Protein AF-A0A937SX33-F1 (afdb_monomer)

Foldseek 3Di:
DDDDDDDDDDDDDDDDDDDDDDDPPPPFAFCFDQLEGQEAEEWEPVGDPLQVVLSVVLQVQLCVQAVYRHHYYYQVPDDPRGAYEYFEDLVTHVQNVQCVVVVVDDQPPFDVLKWWWAWDQRPNHTYTYTYGPDSLVSSQSSLVVSVVSQWDQFQQDIQRFDHDNTGTDDHGGDIFHFLFQAEAAEDECLLVQADALVNLLSNLVSCSSLSGAEYEYEDAALALQFWFDDPNDTFHRQADLCSLSRHQDQFFVANQFLPLFPFLSVLDPDGGRGYPLSNPNNDSVSSNVSSLVRVLSSLVSSVSSNHAYEYEYHAPQAHGPVQADPPQPQQDQDSNGRHHQLLDPSSLRRLLRRQLRNCVSCVSHQAYEYEHDPDQGDCPDPSLVVLCVVCVVLLVLQDDPVVCLVLFDPPPPDPSSSSSVSSRLSSVLVSQVSNCVVVVPHQYEYEYEQCLSCVSSNLVRHDQSHAYEYEHFLNGNFANLVSLLVDPSHAYEYEYELDALFPLLALQDCQQSCVRNLVLLSCSVRVHNYYHYHDSFRPSSRLSSSQSSVSSRPSPDGDLVSLLVPCCSQFNPQLSVLLSVLSVLVNVLSNVCGHVNRVLQGRLRGQAASLPACCPPPVVVPDDDDDDPVVLVVLLVVLQVLLVVLLVSLVSLVVSLVSLVVSLVVTRPSNNVVSVVVSLSSNLSSLSSNLSSLSSQLRNLQSVLVSVVVVVNNLSSLVSLVSSLLSLLVSLVSLSVSLNSLSVVCVRSRSVSSSSSSSSRRNVSSVVVNVVSVVVNDDDDLQKKAFQAAPPQDQPPLDDDDDDDAPDGDMDGPDDDDDPDPDDDDDGDADDLFPDDQPPQRFHFDDDPDAQRPDWHWPFQPPWLAPFLKKKKKKKWFAQFQQFKWWAKWDDAPDDFWTKTWIADGPFQAIWIDLTRVPPGPDPPPDDGDHRCHNRGIWMWMWIGLNAWIFIDILLDGDPPDIDGDGPHDHDGGRTIMTGQDYPDRVGRHGTGGGMGTITMDTNDGQDSLLSLQVSLCCNAPNDNPPCSVVQVVQLSHDFQRWDDDPNFIKHKHADAPDAASDWDDHPVRQFTWTQRHRRRTTMGTDDD

Radius of gyration: 39.72 Å; Cα contacts (8 Å, |Δi|>4): 2252; chains: 1; bounding box: 114×81×98 Å

Nearest PDB structures (foldseek):
  1ms1-assembly2_B  TM=5.429E-01  e=9.911E-05  Trypanosoma cruzi
  1s0j-assembly1_A  TM=5.450E-01  e=1.040E-04  Trypanosoma cruzi
  8e0m-assembly1_A  TM=4.796E-01  e=1.372E+00  synthetic construct
  8qah-assembly2_B  TM=1.919E-01  e=8.896E-01  synthetic construct
  7wkk-assembly1_a  TM=2.424E-01  e=4.155E+00  Xenopus laevis

Sequence (1089 aa):
MLNSRTMFVTVIVVAGAGMPVGESLAQEEWLANGGKADAAIVVGQNTHVLDRWVAGELKRYVKQLSGAELPVVECDRLPAGKTLIALGSPKTNPLVAAAQEQGLVDFDGLKPEGLILKSVKLQGRTAVILGGNDEAGTMYSAYELLERLGIVFQLTNDIIPQKKPDLAVPALDVRMEPQLKYRGMHCCHGLRWHMGLEDFRKHIDQLAKLKLNCLQFYAGMGSPWVEVSYGGKRGDIIYSKESGYVAWDFALSTSGTAKDVRVGRECFPNEYIGPPEFADAQTPEQAFDTARKFLREIIRYAHQRKVQVWLMQGEVPYGPPNLAPAGAKSLHNMYCGVGIAPGDPALLGIWEAAFTSAIDTYPEADAYGVWTSELFLDMGDPKTQELLRQNEAVRQKIPALAEINKRGYYRPSEPKHLTSDLAQVCVTAKLIESVKKRHPKANLGVAVLFRSYLFPALDSLLPKDVWLMSMENWHNTGSVMSFYGDVEDRELIVMPRIDDDGCELHMQMNAMMYDRDEIIPGSAKYGVAGIVGQLNKERGLENNVRYMAEGAWNPQINCRTFYEGLLGRIFGLDARDTLLKAYLMLEENDRELGWHGRSGVFIGYNRFSPVRLPLRTSAARDARSEVQREVLEKEISAAVERQQRWTDMAARYRQALDLLREARPKVLPGAQAELDYVIFKTESFAGYLEVLAAGYEAIATLDRALLLKSSGDEAKTLKQFEAAQAAIYRADRLAQDVARQMIPYADIPTEKYLLFRFNQNVISSIEALARTLRNATAPPALIAHWTFDSANGSTVPFTGDVDGSIVAFDGTLTGTAKIDTGGGALIGAGAYLGAEAPDNDSGITLTGDTVGSDGRARLGDQLDLAGVSSMTFSTWVKSPRASEYGTLLHGYGAAGYRGYGVQTWPSTGQPRYHPGWSESPFYDNGVPGPPNVMDGDWHHLVVTADGTELRFYVDGKTEADWKKTQPAISQGSYTGDRFIGHHVDTEYDTQIVGYLDDMGIWRNKALSATDVALLHGLGRVQGSDLSWLDEGTVLWAGSVGAEATIDGVQWETTSGLNGSLGDWGGS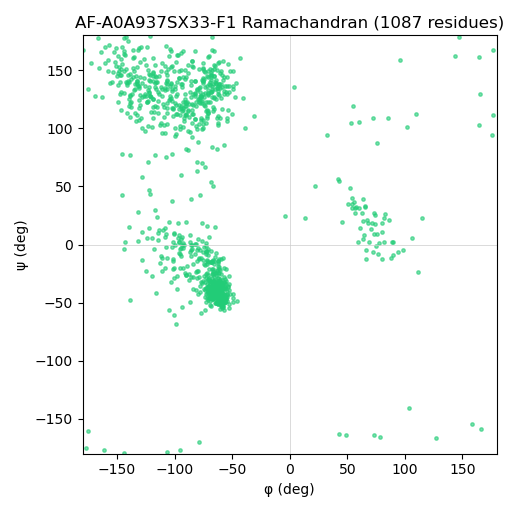KNGRDGYIVLDASGGGIRMMAN

Mean predicted aligned error: 15.13 Å

pLDDT: mean 81.3, std 19.1, range [22.44, 98.75]

Secondary structure (DSSP, 8-state):
--------------------------PPPEEEETTEE-EEEEE-TT--HHHHHHHHHHHHHHHHHHS--PPEEETTSPPTTPEEEEES-TTT-HHHHHHHHTTS---TTPPTT-EEEEEEEETTEEEEEEEESSHHHHHHHHHHHHHHTT-EE-SS-EEPPPP-S-EEPP--EEEE--S-SEEEEEEETTTSTT--HHHHHHHHHHHHHTT--EEEEEE-TTSTTS--EETTEEPPP-B-GGGTS-SB-TTT----BGGG-SSSGGG--SSB-S-GGGTT--SHHHHHHHHHHHHHHHHHHHHTTT-EEEEEEEEETEE-TTTSPTT---SS-BTTBEE--TT-HHHHHHHHHHHHHHHHH-TT-SEEEEEEPSSPPP---HHHHHHHHHTHHHHTTSPPHHHHHHTT-----SHHHHHHHHHHHHHHHHHHHHHHHH-TTS-EEEEEES-GGGHHHHHHHS-TTSEEEEEE-TT-SS--GGGGGG--SS-EEEEEBSS-SS-TTS----HHHHHHTTHHHHHHHTT--EEEEEES-STT-HHHHHHHHHHTT-TT--HHHHHHHHHHHHH-HHHHHHHHHHHHHHHHHHHHHHHHHHTTT--SSS---SS---S-TTTTTS-SS---HHHHHHHHHHHHHHHHHHHHHHHHHHHHHHHHHHHGGGS-GGGHHHHHHHHHHHHHHHHHHHHHHHHHHHHHHHHHHHHHHHTT-HHHHHHHHHHHHHHHHHHHHHHHHHHHHHGGGTTSHHHHHHHHHHIIIIIHHHHHHHHHHHHHS----EEEEE----SS---------SS--------B--SS-----SS-----------TT-TT---SEEE--SSTT----EEEES----TT-S-EEEEEEEE-S-TTSPPEEEEEE-SSSSEEEEEEE-TTT--EEEEEETTS--TTTTSS--SPPS-SSS-EEEEEEE-SSEEEEEETTEEPTT--EE--SS-SS---S-EEESS-S-TTS--B--EEEEEEEEEES-PPPHHHHHHHHHHHHHH---STTHHHHHHHHHS-TT-EEEETTEEEEEES--SS-TT-EE--TTTT--EEE-STTS-EEEEPP-

Solvent-accessible surface area (backbone atoms only — not comparable to full-atom values): 57558 Å² total; per-residue (Å²): 142,83,86,86,82,81,86,78,89,76,90,78,91,82,85,88,87,90,85,92,76,94,68,83,74,77,75,85,56,32,44,16,51,85,26,35,51,33,25,31,39,29,35,20,77,91,56,54,74,56,61,58,49,46,52,49,50,53,30,53,51,45,24,61,38,21,59,12,66,42,51,78,36,43,66,90,60,71,70,84,96,43,30,37,35,38,41,36,26,57,91,51,10,68,70,45,28,54,33,38,77,71,67,76,45,84,70,78,89,50,46,82,55,6,26,31,35,36,52,44,70,56,94,87,38,52,30,36,40,23,15,19,66,39,74,59,2,21,49,41,20,52,43,52,50,43,41,74,75,47,37,43,80,38,58,81,52,70,44,53,54,70,66,38,33,61,33,67,61,67,94,39,85,44,77,50,52,61,73,33,83,38,31,31,40,31,35,46,40,44,64,39,32,52,61,33,73,68,53,52,52,52,41,44,55,24,35,33,62,53,68,27,36,32,41,32,45,35,44,44,31,26,33,38,76,48,74,33,61,48,96,94,39,73,46,48,69,60,25,31,64,61,32,23,30,43,24,48,31,74,63,23,77,58,72,30,42,44,85,56,32,78,68,58,45,84,72,44,89,51,54,69,58,39,18,74,84,31,73,80,26,84,46,72,68,49,24,33,56,43,35,47,56,52,52,52,50,49,47,59,54,26,52,71,55,56,24,41,35,30,44,33,48,32,37,48,52,36,30,25,66,83,62,54,62,94,82,56,55,70,64,54,73,44,68,22,28,29,30,40,57,72,37,40,69,65,48,53,53,45,50,44,32,34,53,51,37,43,46,72,74,44,70,84,50,66,29,41,32,36,28,41,49,80,68,75,60,85,65,86,48,70,51,34,46,50,53,44,64,77,41,52,78,48,53,75,43,40,70,56,65,69,56,46,41,74,45,9,36,65,56,72,84,49,78,66,42,58,52,30,50,50,40,45,52,53,44,52,35,53,40,53,56,56,48,36,73,77,39,75,83,61,46,40,33,45,32,31,60,52,40,50,61,44,45,44,34,46,58,75,66,42,65,59,81,41,33,40,34,23,36,50,63,80,69,36,82,40,41,52,45,67,42,52,59,68,55,79,86,50,50,33,30,45,20,46,61,49,52,64,88,18,34,65,73,39,44,61,50,46,46,64,55,40,53,61,34,30,54,46,47,31,30,64,73,43,63,36,33,22,42,36,26,35,43,63,70,60,74,57,32,38,68,38,52,46,51,52,44,51,26,36,59,35,54,80,67,42,44,67,65,47,45,59,51,49,38,29,60,59,30,26,69,81,16,22,68,48,39,45,55,20,52,52,51,46,32,54,54,37,64,70,34,47,62,78,48,25,68,56,56,38,40,66,64,44,71,36,62,61,64,72,68,67,87,33,88,58,58,59,82,45,65,102,68,79,85,58,62,71,60,51,53,51,50,32,51,54,23,49,52,49,18,51,54,25,46,56,49,22,52,53,37,50,55,29,40,52,32,46,60,67,22,53,88,45,36,37,82,49,29,45,70,60,51,52,50,54,45,48,37,40,50,40,36,24,38,47,28,45,21,50,18,24,37,25,46,17,48,29,26,40,52,48,15,56,53,31,52,77,70,70,42,61,68,63,17,49,55,21,43,54,50,15,51,54,24,42,48,50,18,44,52,38,43,52,50,34,44,57,67,43,49,90,46,33,85,42,69,56,48,34,51,46,46,45,35,40,25,58,21,49,50,49,47,46,54,52,48,53,55,50,47,56,69,71,71,64,73,66,53,62,45,37,39,37,51,59,36,52,86,61,82,64,75,63,79,69,70,83,68,102,72,83,82,77,68,82,76,86,56,59,54,60,58,100,64,79,84,86,75,90,77,84,88,88,88,82,35,81,66,78,54,63,80,81,63,100,74,72,85,75,32,47,49,38,74,77,97,60,80,70,64,92,63,68,43,72,68,44,56,84,82,66,65,57,87,42,51,16,25,24,42,35,30,33,32,26,16,69,56,20,68,44,27,30,20,55,36,25,29,51,32,101,77,78,46,44,28,42,34,36,34,30,36,53,74,57,15,24,68,42,64,30,29,20,70,82,49,75,70,76,68,89,76,86,65,94,71,65,68,60,47,21,81,52,50,84,32,40,43,35,41,26,14,63,44,55,41,38,40,62,26,55,59,24,28,61,66,87,90,65,69,43,80,46,64,44,40,45,89,55,89,74,86,34,50,29,24,43,39,19,58,86,58,63,92,54,74,25,54,33,54,35,33,38,30,48,32,37,36,29,49,66,37,44,68,47,71,43,54,40,8,48,51,40,31,41,37,64,31,64,42,52,76,71,80,57,53,67,61,52,52,55,29,62,65,40,57,75,69,28,70,43,74,57,93,92,40,53,32,28,20,41,70,73,50,91,60,47,51,22,35,60,47,66,14,61,86,74,39,53,21,35,30,22,48,31,83,78,9,29,27,39,30,39,54,74,132

Structure (mmCIF, N/CA/C/O backbone):
data_AF-A0A937SX33-F1
#
_entry.id   AF-A0A937SX33-F1
#
loop_
_atom_site.group_PDB
_atom_site.id
_atom_site.type_symbol
_atom_site.label_atom_id
_atom_site.label_alt_id
_atom_site.label_comp_id
_atom_site.label_asym_id
_atom_site.label_entity_id
_atom_site.label_seq_id
_atom_site.pdbx_PDB_ins_code
_atom_site.Cartn_x
_atom_site.Cartn_y
_atom_site.Cartn_z
_atom_site.occupancy
_atom_site.B_iso_or_equiv
_atom_site.auth_seq_id
_atom_site.auth_comp_id
_atom_site.auth_asym_id
_atom_site.auth_atom_id
_atom_site.pdbx_PDB_model_num
ATOM 1 N N . MET A 1 1 ? -35.544 25.480 2.709 1.00 36.03 1 MET A N 1
ATOM 2 C CA . MET A 1 1 ? -35.557 26.485 3.794 1.00 36.03 1 MET A CA 1
ATOM 3 C C . MET A 1 1 ? -36.274 25.892 4.996 1.00 36.03 1 MET A C 1
ATOM 5 O O . MET A 1 1 ? -37.482 25.742 4.913 1.00 36.03 1 MET A O 1
ATOM 9 N N . LEU A 1 2 ? -35.534 25.513 6.045 1.00 23.81 2 LEU A N 1
ATOM 10 C CA . LEU A 1 2 ? -35.938 25.499 7.463 1.00 23.81 2 LEU A CA 1
ATOM 11 C C . LEU A 1 2 ? -34.799 24.876 8.294 1.00 23.81 2 LEU A C 1
ATOM 13 O O . LEU A 1 2 ? -34.654 23.666 8.381 1.00 23.81 2 LEU A O 1
ATOM 17 N N . ASN A 1 3 ? -33.964 25.782 8.808 1.00 24.58 3 ASN A N 1
ATOM 18 C CA . ASN A 1 3 ? -33.213 25.795 10.067 1.00 24.58 3 ASN A CA 1
ATOM 19 C C . ASN A 1 3 ? -32.690 24.483 10.681 1.00 24.58 3 ASN A C 1
ATOM 21 O O . ASN A 1 3 ? -33.304 23.909 11.576 1.00 24.58 3 ASN A O 1
ATOM 25 N N . SER A 1 4 ? -31.438 24.167 10.357 1.00 23.38 4 SER A N 1
ATOM 26 C CA . SER A 1 4 ? -30.496 23.447 11.218 1.00 23.38 4 SER A CA 1
ATOM 27 C C . SER A 1 4 ? -29.808 24.447 12.162 1.00 23.38 4 SER A C 1
ATOM 29 O O . SER A 1 4 ? -29.090 25.342 11.718 1.00 23.38 4 SER A O 1
ATOM 31 N N . ARG A 1 5 ? -30.036 24.327 13.476 1.00 25.84 5 ARG A N 1
ATOM 32 C CA . ARG A 1 5 ? -29.243 25.019 14.505 1.00 25.84 5 ARG A CA 1
ATOM 33 C C . ARG A 1 5 ? -28.214 24.048 15.074 1.00 25.84 5 ARG A C 1
ATOM 35 O O . ARG A 1 5 ? -28.528 23.223 15.922 1.00 25.84 5 ARG A O 1
ATOM 42 N N . THR A 1 6 ? -26.989 24.187 14.592 1.00 26.09 6 THR A N 1
ATOM 43 C CA . THR A 1 6 ? -25.767 23.613 15.157 1.00 26.09 6 THR A CA 1
ATOM 44 C C . THR A 1 6 ? -25.432 24.368 16.448 1.00 26.09 6 THR A C 1
ATOM 46 O O . THR A 1 6 ? -25.174 25.570 16.397 1.00 26.09 6 THR A O 1
ATOM 49 N N . MET A 1 7 ? -25.461 23.710 17.610 1.00 22.44 7 MET A N 1
ATOM 50 C CA . MET A 1 7 ? -24.898 24.287 18.837 1.00 22.44 7 MET A CA 1
ATOM 51 C C . MET A 1 7 ? -23.386 24.051 18.852 1.00 22.44 7 MET A C 1
ATOM 53 O O . MET A 1 7 ? -22.925 22.931 19.051 1.00 22.44 7 MET A O 1
ATOM 57 N N . PHE A 1 8 ? -22.630 25.126 18.643 1.00 25.17 8 PHE A N 1
ATOM 58 C CA . PHE A 1 8 ? -21.212 25.223 18.974 1.00 25.17 8 PHE A CA 1
ATOM 59 C C . PHE A 1 8 ? -21.075 25.620 20.449 1.00 25.17 8 PHE A C 1
ATOM 61 O O . PHE A 1 8 ? -21.690 26.593 20.887 1.00 25.17 8 PHE A O 1
ATOM 68 N N . VAL A 1 9 ? -20.267 24.884 21.212 1.00 24.11 9 VAL A N 1
ATOM 69 C CA . VAL A 1 9 ? -19.878 25.268 22.574 1.00 24.11 9 VAL A CA 1
ATOM 70 C C . VAL A 1 9 ? -18.679 26.210 22.474 1.00 24.11 9 VAL A C 1
ATOM 72 O O . VAL A 1 9 ? -17.563 25.782 22.195 1.00 24.11 9 VAL A O 1
ATOM 75 N N . THR A 1 10 ? -18.921 27.502 22.687 1.00 24.11 10 THR A N 1
ATOM 76 C CA . THR A 1 10 ? -17.883 28.520 22.887 1.00 24.11 10 THR A CA 1
ATOM 77 C C . THR A 1 10 ? -17.576 28.609 24.379 1.00 24.11 10 THR A C 1
ATOM 79 O O . THR A 1 10 ? -18.454 28.954 25.168 1.00 24.11 10 THR A O 1
ATOM 82 N N . VAL A 1 11 ? -16.333 28.335 24.778 1.00 26.22 11 VAL A N 1
ATOM 83 C CA . VAL A 1 11 ? -15.839 28.656 26.126 1.00 26.22 11 VAL A CA 1
ATOM 84 C C . VAL A 1 11 ? -15.578 30.162 26.176 1.00 26.22 11 VAL A C 1
ATOM 86 O O . VAL A 1 11 ? -14.636 30.656 25.561 1.00 26.22 11 VAL A O 1
ATOM 89 N N . ILE A 1 12 ? -16.437 30.905 26.874 1.00 25.73 12 ILE A N 1
ATOM 90 C CA . ILE A 1 12 ? -16.241 32.327 27.168 1.00 25.73 12 ILE A CA 1
ATOM 91 C C . ILE A 1 12 ? -15.628 32.445 28.568 1.00 25.73 12 ILE A C 1
ATOM 93 O O . ILE A 1 12 ? -16.242 32.049 29.555 1.00 25.73 12 ILE A O 1
ATOM 97 N N . VAL A 1 13 ? -14.433 33.033 28.652 1.00 28.47 13 VAL A N 1
ATOM 98 C CA . VAL A 1 13 ? -13.837 33.521 29.903 1.00 28.47 13 VAL A CA 1
ATOM 99 C C . VAL A 1 13 ? -14.312 34.961 30.114 1.00 28.47 13 VAL A C 1
ATOM 101 O O . VAL A 1 13 ? -13.983 35.836 29.317 1.00 28.47 13 VAL A O 1
ATOM 104 N N . VAL A 1 14 ? -15.074 35.226 31.180 1.00 28.17 14 VAL A N 1
ATOM 105 C CA . VAL A 1 14 ? -15.398 36.590 31.640 1.00 28.17 14 VAL A CA 1
ATOM 106 C C . VAL A 1 14 ? -14.886 36.767 33.064 1.00 28.17 14 VAL A C 1
ATOM 108 O O . VAL A 1 14 ? -15.203 35.986 33.958 1.00 28.17 14 VAL A O 1
ATOM 111 N N . ALA A 1 15 ? -14.098 37.821 33.264 1.00 28.59 15 ALA A N 1
ATOM 112 C CA . ALA A 1 15 ? -13.606 38.261 34.559 1.00 28.59 15 ALA A CA 1
ATOM 113 C C . ALA A 1 15 ? -14.561 39.293 35.201 1.00 28.59 15 ALA A C 1
ATOM 115 O O . ALA A 1 15 ? -14.832 40.331 34.609 1.00 28.59 15 ALA A O 1
ATOM 116 N N . GLY A 1 16 ? -15.001 38.999 36.433 1.00 29.78 16 GLY A N 1
ATOM 117 C CA . GLY A 1 16 ? -15.118 39.920 37.580 1.00 29.78 16 GLY A CA 1
ATOM 118 C C . GLY A 1 16 ? -16.212 41.004 37.645 1.00 29.78 16 GLY A C 1
ATOM 119 O O . GLY A 1 16 ? -16.052 42.068 37.061 1.00 29.78 16 GLY A O 1
ATOM 120 N N . ALA A 1 17 ? -17.206 40.811 38.530 1.00 31.19 17 ALA A N 1
ATOM 121 C CA . ALA A 1 17 ? -17.607 41.730 39.624 1.00 31.19 17 ALA A CA 1
ATOM 122 C C . ALA A 1 17 ? -18.720 41.075 40.485 1.00 31.19 17 ALA A C 1
ATOM 124 O O . ALA A 1 17 ? -19.639 40.470 39.943 1.00 31.19 17 ALA A O 1
ATOM 125 N N . GLY A 1 18 ? -18.608 41.125 41.819 1.00 30.78 18 GLY A N 1
ATOM 126 C CA . GLY A 1 18 ? -19.300 40.200 42.736 1.00 30.78 18 GLY A CA 1
ATOM 127 C C . GLY A 1 18 ? -20.619 40.644 43.386 1.00 30.78 18 GLY A C 1
ATOM 128 O O . GLY A 1 18 ? -20.913 41.829 43.480 1.00 30.78 18 GLY A O 1
ATOM 129 N N . MET A 1 19 ? -21.361 39.658 43.912 1.00 30.22 19 MET A N 1
ATOM 130 C CA . MET A 1 19 ? -21.913 39.568 45.282 1.00 30.22 19 MET A CA 1
ATOM 131 C C . MET A 1 19 ? -22.552 38.170 45.506 1.00 30.22 19 MET A C 1
ATOM 133 O O . MET A 1 19 ? -22.880 37.505 44.526 1.00 30.22 19 MET A O 1
ATOM 137 N N . PRO A 1 20 ? -22.673 37.677 46.758 1.00 54.12 20 PRO A N 1
ATOM 138 C CA . PRO A 1 20 ? -22.694 36.245 47.061 1.00 54.12 20 PRO A CA 1
ATOM 139 C C . PRO A 1 20 ? -24.101 35.702 47.343 1.00 54.12 20 PRO A C 1
ATOM 141 O O . PRO A 1 20 ? -24.808 36.253 48.180 1.00 54.12 20 PRO A O 1
ATOM 144 N N . VAL A 1 21 ? -24.468 34.566 46.745 1.00 33.50 21 VAL A N 1
ATOM 145 C CA . VAL A 1 21 ? -25.523 33.672 47.253 1.00 33.50 21 VAL A CA 1
ATOM 146 C C . VAL A 1 21 ? -25.134 32.243 46.880 1.00 33.50 21 VAL A C 1
ATOM 148 O O . VAL A 1 21 ? -24.748 31.981 45.746 1.00 33.50 21 VAL A O 1
ATOM 151 N N . GLY A 1 22 ? -25.152 31.347 47.866 1.00 38.84 22 GLY A N 1
ATOM 152 C CA . GLY A 1 22 ? -24.657 29.982 47.743 1.00 38.84 22 GLY A CA 1
ATOM 153 C C . GLY A 1 22 ? -25.411 29.157 46.705 1.00 38.84 22 GLY A C 1
ATOM 154 O O . GLY A 1 22 ? -26.539 28.738 46.939 1.00 38.84 22 GLY A O 1
ATOM 155 N N . GLU A 1 23 ? -24.727 28.846 45.614 1.00 33.69 23 GLU A N 1
ATOM 156 C CA . GLU A 1 23 ? -24.905 27.594 44.893 1.00 33.69 23 GLU A CA 1
ATOM 157 C C . GLU A 1 23 ? -23.778 26.671 45.355 1.00 33.69 23 GLU A C 1
ATOM 159 O O . GLU A 1 23 ? -22.607 27.064 45.365 1.00 33.69 23 GLU A O 1
ATOM 164 N N . SER A 1 24 ? -24.102 25.451 45.792 1.00 32.94 24 SER A N 1
ATOM 165 C CA . SER A 1 24 ? -23.062 24.436 45.925 1.00 32.94 24 SER A CA 1
ATOM 166 C C . SER A 1 24 ? -22.487 24.232 44.527 1.00 32.94 24 SER A C 1
ATOM 168 O O . SER A 1 24 ? -23.185 23.701 43.662 1.00 32.94 24 SER A O 1
ATOM 170 N N . LEU A 1 25 ? -21.254 24.685 44.292 1.00 35.62 25 LEU A N 1
ATOM 171 C CA . LEU A 1 25 ? -20.494 24.318 43.103 1.00 35.62 25 LEU A CA 1
ATOM 172 C C . LEU A 1 25 ? -20.567 22.794 43.007 1.00 35.62 25 LEU A C 1
ATOM 174 O O . LEU A 1 25 ? -20.087 22.106 43.911 1.00 35.62 25 LEU A O 1
ATOM 178 N N . ALA A 1 26 ? -21.252 22.274 41.986 1.00 44.94 26 ALA A N 1
ATOM 179 C CA . ALA A 1 26 ? -21.279 20.845 41.730 1.00 44.94 26 ALA A CA 1
ATOM 180 C C . ALA A 1 26 ? -19.819 20.398 41.651 1.00 44.94 26 ALA A C 1
ATOM 182 O O . ALA A 1 26 ? -19.060 20.903 40.826 1.00 44.94 26 ALA A O 1
ATOM 183 N N . GLN A 1 27 ? -19.405 19.551 42.590 1.00 56.25 27 GLN A N 1
ATOM 184 C CA . GLN A 1 27 ? -18.034 19.077 42.665 1.00 56.25 27 GLN A CA 1
ATOM 185 C C . GLN A 1 27 ? -17.742 18.376 41.335 1.00 56.25 27 GLN A C 1
ATOM 187 O O . GLN A 1 27 ? -18.441 17.419 40.999 1.00 56.25 27 GLN A O 1
ATOM 192 N N . GLU A 1 28 ? -16.798 18.897 40.542 1.00 70.31 28 GLU A N 1
ATOM 193 C CA . GLU A 1 28 ? -16.377 18.225 39.310 1.00 70.31 28 GLU A CA 1
ATOM 194 C C . GLU A 1 28 ? -15.965 16.798 39.672 1.00 70.31 28 GLU A C 1
ATOM 196 O O . GLU A 1 28 ? -15.225 16.579 40.634 1.00 70.31 28 GLU A O 1
ATOM 201 N N . GLU A 1 29 ? -16.508 15.825 38.947 1.00 87.56 29 GLU A N 1
ATOM 202 C CA . GLU A 1 29 ? -16.209 14.414 39.151 1.00 87.56 29 GLU A CA 1
ATOM 203 C C . GLU A 1 29 ? -15.156 13.968 38.150 1.00 87.56 29 GLU A C 1
ATOM 205 O O . GLU A 1 29 ? -15.184 14.342 36.973 1.00 87.56 29 GLU A O 1
ATOM 210 N N . TRP A 1 30 ? -14.229 13.141 38.621 1.00 94.00 30 TRP A N 1
ATOM 211 C CA . TRP A 1 30 ? -13.005 12.845 37.896 1.00 94.00 30 TRP A CA 1
ATOM 212 C C . TRP A 1 30 ? -12.890 11.361 37.558 1.00 94.00 30 TRP A C 1
ATOM 214 O O . TRP A 1 30 ? -13.327 10.474 38.298 1.00 94.00 30 TRP A O 1
ATOM 224 N N . LEU A 1 31 ? -12.257 11.093 36.421 1.00 95.19 31 LEU A N 1
ATOM 225 C CA . LEU A 1 31 ? -11.614 9.818 36.126 1.00 95.19 31 LEU A CA 1
ATOM 226 C C . LEU A 1 31 ? -10.243 9.758 36.816 1.00 95.19 31 LEU A C 1
ATOM 228 O O . LEU A 1 31 ? -9.890 8.751 37.438 1.00 95.19 31 LEU A O 1
ATOM 232 N N . ALA A 1 32 ? -9.500 10.863 36.751 1.00 96.50 32 ALA A N 1
ATOM 233 C CA . ALA A 1 32 ? -8.221 11.067 37.418 1.00 96.50 32 ALA A CA 1
ATOM 234 C C . ALA A 1 32 ? -8.134 12.490 37.984 1.00 96.50 32 ALA A C 1
ATOM 236 O O . ALA A 1 32 ? -8.558 13.430 37.319 1.00 96.50 32 ALA A O 1
ATOM 237 N N . ASN A 1 33 ? -7.576 12.636 39.184 1.00 95.00 33 ASN A N 1
ATOM 238 C CA . ASN A 1 33 ? -7.405 13.920 39.866 1.00 95.00 33 ASN A CA 1
ATOM 239 C C . ASN A 1 33 ? -6.011 13.966 40.506 1.00 95.00 33 ASN A C 1
ATOM 241 O O . ASN A 1 33 ? -5.631 13.061 41.259 1.00 95.00 33 ASN A O 1
ATOM 245 N N . GLY A 1 34 ? -5.204 14.962 40.152 1.00 94.81 34 GLY A N 1
ATOM 246 C CA . GLY A 1 34 ? -3.810 15.094 40.567 1.00 94.81 34 GLY A CA 1
ATOM 247 C C . GLY A 1 34 ? -2.948 13.892 40.169 1.00 94.81 34 GLY A C 1
ATOM 248 O O . GLY A 1 34 ? -2.056 13.497 40.922 1.00 94.81 34 GLY A O 1
ATOM 249 N N . GLY A 1 35 ? -3.257 13.244 39.040 1.00 94.25 35 GLY A N 1
ATOM 250 C CA . GLY A 1 35 ? -2.588 12.028 38.571 1.00 94.25 35 GLY A CA 1
ATOM 251 C C . GLY A 1 35 ? -2.891 10.779 39.406 1.00 94.25 35 GLY A C 1
ATOM 252 O O . GLY A 1 35 ? -2.212 9.761 39.265 1.00 94.25 35 GLY A O 1
ATOM 253 N N . LYS A 1 36 ? -3.901 10.830 40.283 1.00 95.56 36 LYS A N 1
ATOM 254 C CA . LYS A 1 36 ? -4.382 9.694 41.080 1.00 95.56 36 LYS A CA 1
ATOM 255 C C . LYS A 1 36 ? -5.726 9.208 40.551 1.00 95.56 36 LYS A C 1
ATOM 257 O O . LYS A 1 36 ? -6.526 9.981 40.036 1.00 95.56 36 LYS A O 1
ATOM 262 N N . ALA A 1 37 ? -5.971 7.907 40.682 1.00 95.69 37 ALA A N 1
ATOM 263 C CA . ALA A 1 37 ? -7.200 7.287 40.201 1.00 95.69 37 ALA A CA 1
ATOM 264 C C . ALA A 1 37 ? -8.401 7.698 41.056 1.00 95.69 37 ALA A C 1
ATOM 266 O O . ALA A 1 37 ? -8.487 7.281 42.216 1.00 95.69 37 ALA A O 1
ATOM 267 N N . ASP A 1 38 ? -9.345 8.419 40.456 1.00 95.69 38 ASP A N 1
ATOM 268 C CA . ASP A 1 38 ? -10.617 8.798 41.084 1.00 95.69 38 ASP A CA 1
ATOM 269 C C . ASP A 1 38 ? -11.802 7.991 40.521 1.00 95.69 38 ASP A C 1
ATOM 271 O O . ASP A 1 38 ? -12.866 7.912 41.126 1.00 95.69 38 ASP A O 1
ATOM 275 N N . ALA A 1 39 ? -11.581 7.267 39.418 1.00 96.69 39 ALA A N 1
ATOM 276 C CA . ALA A 1 39 ? -12.474 6.235 38.901 1.00 96.69 39 ALA A CA 1
ATOM 277 C C . ALA A 1 39 ? -11.981 4.802 39.171 1.00 96.69 39 ALA A C 1
ATOM 279 O O . ALA A 1 39 ? -10.830 4.563 39.552 1.00 96.69 39 ALA A O 1
ATOM 280 N N . ALA A 1 40 ? -12.870 3.835 38.945 1.00 97.12 40 ALA A N 1
ATOM 281 C CA . ALA A 1 40 ? -12.570 2.412 38.844 1.00 97.12 40 ALA A CA 1
ATOM 282 C C . ALA A 1 40 ? -13.252 1.810 37.611 1.00 97.12 40 ALA A C 1
ATOM 284 O O . ALA A 1 40 ? -14.412 2.118 37.332 1.00 97.12 40 ALA A O 1
ATOM 285 N N . ILE A 1 41 ? -12.541 0.937 36.899 1.00 97.69 41 ILE A N 1
ATOM 286 C CA . ILE A 1 41 ? -13.093 0.183 35.773 1.00 97.69 41 ILE A CA 1
ATOM 287 C C . ILE A 1 41 ? -13.790 -1.046 36.345 1.00 97.69 41 ILE A C 1
ATOM 289 O O . ILE A 1 41 ? -13.163 -1.852 37.031 1.00 97.69 41 ILE A O 1
ATOM 293 N N . VAL A 1 42 ? -15.087 -1.170 36.088 1.00 96.06 42 VAL A N 1
ATOM 294 C CA . VAL A 1 42 ? -15.936 -2.228 36.624 1.00 96.06 42 VAL A CA 1
ATOM 295 C C . VAL A 1 42 ? -16.324 -3.185 35.513 1.00 96.06 42 VAL A C 1
ATOM 297 O O . VAL A 1 42 ? -17.020 -2.805 34.571 1.00 96.06 42 VAL A O 1
ATOM 300 N N . VAL A 1 43 ? -15.917 -4.438 35.666 1.00 95.00 43 VAL A N 1
ATOM 301 C CA . VAL A 1 43 ? -16.319 -5.549 34.802 1.00 95.00 43 VAL A CA 1
ATOM 302 C C . VAL A 1 43 ? -17.346 -6.440 35.513 1.00 95.00 43 VAL A C 1
ATOM 304 O O . VAL A 1 43 ? -17.497 -6.375 36.735 1.00 95.00 43 VAL A O 1
ATOM 307 N N . GLY A 1 44 ? -18.075 -7.267 34.764 1.00 88.50 44 GLY A N 1
ATOM 308 C CA . GLY A 1 44 ? -19.043 -8.214 35.323 1.00 88.50 44 GLY A CA 1
ATOM 309 C C . GLY A 1 44 ? -18.439 -9.363 36.145 1.00 88.50 44 GLY A C 1
ATOM 310 O O . GLY A 1 44 ? -17.220 -9.523 36.264 1.00 88.50 44 GLY A O 1
ATOM 311 N N . GLN A 1 45 ? -19.294 -10.227 36.691 1.00 77.88 45 GLN A N 1
ATOM 312 C CA . GLN A 1 45 ? -18.859 -11.481 37.323 1.00 77.88 45 GLN A CA 1
ATOM 313 C C . GLN A 1 45 ? -18.465 -12.514 36.259 1.00 77.88 45 GLN A C 1
ATOM 315 O O . GLN A 1 45 ? -19.122 -12.613 35.228 1.00 77.88 45 GLN A O 1
ATOM 320 N N . ASN A 1 46 ? -17.397 -13.291 36.498 1.00 66.19 46 ASN A N 1
ATOM 321 C CA . ASN A 1 46 ? -16.880 -14.290 35.542 1.00 66.19 46 ASN A CA 1
ATOM 322 C C . ASN A 1 46 ? -16.662 -13.730 34.121 1.00 66.19 46 ASN A C 1
ATOM 324 O O . ASN A 1 46 ? -16.858 -14.423 33.126 1.00 66.19 46 ASN A O 1
ATOM 328 N N . THR A 1 47 ? -16.256 -12.460 34.053 1.00 68.00 47 THR A N 1
ATOM 329 C CA . THR A 1 47 ? -16.089 -11.681 32.821 1.00 68.00 47 THR A CA 1
ATOM 330 C C . THR A 1 47 ? -15.274 -12.417 31.751 1.00 68.00 47 THR A C 1
ATOM 332 O O . THR A 1 47 ? -14.209 -12.971 32.053 1.00 68.00 47 THR A O 1
ATOM 335 N N . HIS A 1 48 ? -15.753 -12.345 30.503 1.00 75.50 48 HIS A N 1
ATOM 336 C CA . HIS A 1 48 ? -15.089 -12.861 29.305 1.00 75.50 48 HIS A CA 1
ATOM 337 C C . HIS A 1 48 ? -13.641 -12.348 29.180 1.00 75.50 48 HIS A C 1
ATOM 339 O O . HIS A 1 48 ? -13.304 -11.240 29.595 1.00 75.50 48 HIS A O 1
ATOM 345 N N . VAL A 1 49 ? -12.758 -13.150 28.574 1.00 85.81 49 VAL A N 1
ATOM 346 C CA . VAL A 1 49 ? -11.324 -12.815 28.438 1.00 85.81 49 VAL A CA 1
ATOM 347 C C . VAL A 1 49 ? -11.114 -11.468 27.730 1.00 85.81 49 VAL A C 1
ATOM 349 O O . VAL A 1 49 ? -10.231 -10.706 28.126 1.00 85.81 49 VAL A O 1
ATOM 352 N N . LEU A 1 50 ? -11.947 -11.151 26.732 1.00 89.06 50 LEU A N 1
ATOM 353 C CA . LEU A 1 50 ? -11.857 -9.902 25.976 1.00 89.06 50 LEU A CA 1
ATOM 354 C C . LEU A 1 50 ? -12.202 -8.671 26.828 1.00 89.06 50 LEU A C 1
ATOM 356 O O . LEU A 1 50 ? -11.430 -7.722 26.842 1.00 89.06 50 LEU A O 1
ATOM 360 N N . ASP A 1 51 ? -13.278 -8.697 27.611 1.00 89.12 51 ASP A N 1
ATOM 361 C CA . ASP A 1 51 ? -13.669 -7.572 28.476 1.00 89.12 51 ASP A CA 1
ATOM 362 C C . ASP A 1 51 ? -12.578 -7.227 29.509 1.00 89.12 51 ASP A C 1
ATOM 364 O O . ASP A 1 51 ? -12.306 -6.054 29.777 1.00 89.12 51 ASP A O 1
ATOM 368 N N . ARG A 1 52 ? -11.881 -8.236 30.059 1.00 90.94 52 ARG A N 1
ATOM 369 C CA . ARG A 1 52 ? -10.718 -7.999 30.939 1.00 90.94 52 ARG A CA 1
ATOM 370 C C . ARG A 1 52 ? -9.549 -7.363 30.188 1.00 90.94 52 ARG A C 1
ATOM 372 O O . ARG A 1 52 ? -8.863 -6.509 30.749 1.00 90.94 52 ARG A O 1
ATOM 379 N N . TRP A 1 53 ? -9.320 -7.766 28.940 1.00 93.38 53 TRP A N 1
ATOM 380 C CA . TRP A 1 53 ? -8.305 -7.156 28.083 1.00 93.38 53 TRP A CA 1
ATOM 381 C C . TRP A 1 53 ? -8.651 -5.694 27.758 1.00 93.38 53 TRP A C 1
ATOM 383 O O . TRP A 1 53 ? -7.806 -4.822 27.943 1.00 93.38 53 TRP A O 1
ATOM 393 N N . VAL A 1 54 ? -9.909 -5.401 27.408 1.00 96.12 54 VAL A N 1
ATOM 394 C CA . VAL A 1 54 ? -10.412 -4.037 27.158 1.00 96.12 54 VAL A CA 1
ATOM 395 C C . VAL A 1 54 ? -10.284 -3.156 28.406 1.00 96.12 54 VAL A C 1
ATOM 397 O O . VAL A 1 54 ? -9.833 -2.014 28.320 1.00 96.12 54 VAL A O 1
ATOM 400 N N . ALA A 1 55 ? -10.599 -3.682 29.593 1.00 96.62 55 ALA A N 1
ATOM 401 C CA . ALA A 1 55 ? -10.353 -2.978 30.852 1.00 96.62 55 ALA A CA 1
ATOM 402 C C . ALA A 1 55 ? -8.854 -2.683 31.071 1.00 96.62 55 ALA A C 1
ATOM 404 O O . ALA A 1 55 ? -8.491 -1.618 31.574 1.00 96.62 55 ALA A O 1
ATOM 405 N N . GLY A 1 56 ? -7.976 -3.604 30.662 1.00 96.94 56 GLY A N 1
ATOM 406 C CA . GLY A 1 56 ? -6.527 -3.404 30.636 1.00 96.94 56 GLY A CA 1
ATOM 407 C C . GLY A 1 56 ? -6.091 -2.285 29.686 1.00 96.94 56 GLY A C 1
ATOM 408 O O . GLY A 1 56 ? -5.261 -1.459 30.069 1.00 96.94 56 GLY A O 1
ATOM 409 N N . GLU A 1 57 ? -6.687 -2.204 28.497 1.00 96.94 57 GLU A N 1
ATOM 410 C CA . GLU A 1 57 ? -6.440 -1.130 27.527 1.00 96.94 57 GLU A CA 1
ATOM 411 C C . GLU A 1 57 ? -6.871 0.234 28.078 1.00 96.94 57 GLU A C 1
ATOM 413 O O . GLU A 1 57 ? -6.066 1.166 28.104 1.00 96.94 57 GLU A O 1
ATOM 418 N N . LEU A 1 58 ? -8.091 0.342 28.619 1.00 97.81 58 LEU A N 1
ATOM 419 C CA . LEU A 1 58 ? -8.568 1.560 29.287 1.00 97.81 58 LEU A CA 1
ATOM 420 C C . LEU A 1 58 ? -7.612 1.996 30.402 1.00 97.81 58 LEU A C 1
ATOM 422 O O . LEU A 1 58 ? -7.193 3.152 30.454 1.00 97.81 58 LEU A O 1
ATOM 426 N N . LYS A 1 59 ? -7.210 1.059 31.268 1.00 98.00 59 LYS A N 1
ATOM 427 C CA . LYS A 1 59 ? -6.237 1.309 32.337 1.00 98.00 59 LYS A CA 1
ATOM 428 C C . LYS A 1 59 ? -4.907 1.827 31.779 1.00 98.00 59 LYS A C 1
ATOM 430 O O . LYS A 1 59 ? -4.361 2.796 32.311 1.00 98.00 59 LYS A O 1
ATOM 435 N N . ARG A 1 60 ? -4.381 1.195 30.725 1.00 97.94 60 ARG A N 1
ATOM 436 C CA . ARG A 1 60 ? -3.105 1.555 30.091 1.00 97.94 60 ARG A CA 1
ATOM 437 C C . ARG A 1 60 ? -3.149 2.967 29.514 1.00 97.94 60 ARG A C 1
ATOM 439 O O . ARG A 1 60 ? -2.269 3.768 29.829 1.00 97.94 60 ARG A O 1
ATOM 446 N N . TYR A 1 61 ? -4.164 3.287 28.717 1.00 97.44 61 TYR A N 1
ATOM 447 C CA . TYR A 1 61 ? -4.273 4.602 28.088 1.00 97.44 61 TYR A CA 1
ATOM 448 C C . TYR A 1 61 ? -4.597 5.708 29.087 1.00 97.44 61 TYR A C 1
ATOM 450 O O . TYR A 1 61 ? -3.974 6.763 29.024 1.00 97.44 61 TYR A O 1
ATOM 458 N N . VAL A 1 62 ? -5.479 5.481 30.066 1.00 97.00 62 VAL A N 1
ATOM 459 C CA . VAL A 1 62 ? -5.741 6.485 31.113 1.00 97.00 62 VAL A CA 1
ATOM 460 C C . VAL A 1 62 ? -4.472 6.779 31.922 1.00 97.00 62 VAL A C 1
ATOM 462 O O . VAL A 1 62 ? -4.199 7.942 32.228 1.00 97.00 62 VAL A O 1
ATOM 465 N N . LYS A 1 63 ? -3.634 5.768 32.194 1.00 97.50 63 LYS A N 1
ATOM 466 C CA . LYS A 1 63 ? -2.323 5.965 32.832 1.00 97.50 63 LYS A CA 1
ATOM 467 C C . LYS A 1 63 ? -1.364 6.777 31.962 1.00 97.50 63 LYS A C 1
ATOM 469 O O . LYS A 1 63 ? -0.617 7.598 32.491 1.00 97.50 63 LYS A O 1
ATOM 474 N N . GLN A 1 64 ? -1.374 6.590 30.645 1.00 96.00 64 GLN A N 1
ATOM 475 C CA . GLN A 1 64 ? -0.581 7.419 29.731 1.00 96.00 64 GLN A CA 1
ATOM 476 C C . GLN A 1 64 ? -1.105 8.864 29.692 1.00 96.00 64 GLN A C 1
ATOM 478 O O . GLN A 1 64 ? -0.311 9.797 29.814 1.00 96.00 64 GLN A O 1
ATOM 483 N N . LEU A 1 65 ? -2.430 9.036 29.641 1.00 94.75 65 LEU A N 1
ATOM 484 C CA . LEU A 1 65 ? -3.106 10.332 29.597 1.00 94.75 65 LEU A CA 1
ATOM 485 C C . LEU A 1 65 ? -2.988 11.131 30.892 1.00 94.75 65 LEU A C 1
ATOM 487 O O . LEU A 1 65 ? -2.879 12.344 30.810 1.00 94.75 65 LEU A O 1
ATOM 491 N N . SER A 1 66 ? -2.993 10.500 32.070 1.00 95.81 66 SER A N 1
ATOM 492 C CA . SER A 1 66 ? -3.030 11.222 33.359 1.00 95.81 66 SER A CA 1
ATOM 493 C C . SER A 1 66 ? -1.975 10.834 34.380 1.00 95.81 66 SER A C 1
ATOM 495 O O . SER A 1 66 ? -1.766 11.540 35.360 1.00 95.81 66 SER A O 1
ATOM 497 N N . GLY A 1 67 ? -1.282 9.717 34.184 1.00 96.38 67 GLY A N 1
ATOM 498 C CA . GLY A 1 67 ? -0.456 9.099 35.222 1.00 96.38 67 GLY A CA 1
ATOM 499 C C . GLY A 1 67 ? -1.255 8.266 36.228 1.00 96.38 67 GLY A C 1
ATOM 500 O O . GLY A 1 67 ? -0.649 7.470 36.944 1.00 96.38 67 GLY A O 1
ATOM 501 N N . ALA A 1 68 ? -2.588 8.373 36.242 1.00 96.94 68 ALA A N 1
ATOM 502 C CA . ALA A 1 68 ? -3.432 7.614 37.148 1.00 96.94 68 ALA A CA 1
ATOM 503 C C . ALA A 1 68 ? -3.610 6.170 36.679 1.00 96.94 68 ALA A C 1
ATOM 505 O O . ALA A 1 68 ? -4.029 5.894 35.556 1.00 96.94 68 ALA A O 1
ATOM 506 N N . GLU A 1 69 ? -3.347 5.230 37.578 1.00 96.94 69 GLU A N 1
ATOM 507 C CA . GLU A 1 69 ? -3.600 3.819 37.333 1.00 96.94 69 GLU A CA 1
ATOM 508 C C . GLU A 1 69 ? -4.969 3.425 37.896 1.00 96.94 69 GLU A C 1
ATOM 510 O O . GLU A 1 69 ? -5.121 3.217 39.102 1.00 96.94 69 GLU A O 1
ATOM 515 N N . LEU A 1 70 ? -5.980 3.347 37.025 1.00 96.94 70 LEU A N 1
ATOM 516 C CA . LEU A 1 70 ? -7.329 2.969 37.446 1.00 96.94 70 LEU A CA 1
ATOM 517 C C . LEU A 1 70 ? -7.362 1.499 37.909 1.00 96.94 70 LEU A C 1
ATOM 519 O O . LEU A 1 70 ? -6.856 0.621 37.200 1.00 96.94 70 LEU A O 1
ATOM 523 N N . PRO A 1 71 ? -7.962 1.192 39.074 1.00 96.75 71 PRO A N 1
ATOM 524 C CA . PRO A 1 71 ? -8.191 -0.186 39.475 1.00 96.75 71 PRO A CA 1
ATOM 525 C C . PRO A 1 71 ? -9.249 -0.829 38.571 1.00 96.75 71 PRO A C 1
ATOM 527 O O . PRO A 1 71 ? -10.259 -0.202 38.247 1.00 96.75 71 PRO A O 1
ATOM 530 N N . VAL A 1 72 ? -9.021 -2.091 38.204 1.00 95.69 72 VAL A N 1
ATOM 531 C CA . VAL A 1 72 ? -10.012 -2.947 37.540 1.00 95.69 72 VAL A CA 1
ATOM 532 C C . VAL A 1 72 ? -10.631 -3.842 38.608 1.00 95.69 72 VAL A C 1
ATOM 534 O O . VAL A 1 72 ? -9.908 -4.574 39.286 1.00 95.69 72 VAL A O 1
ATOM 537 N N . VAL A 1 73 ? -11.945 -3.754 38.788 1.00 94.94 73 VAL A N 1
ATOM 538 C CA . VAL A 1 73 ? -12.698 -4.464 39.830 1.00 94.94 73 VAL A CA 1
ATOM 539 C C . VAL A 1 73 ? -13.902 -5.188 39.235 1.00 94.94 73 VAL A C 1
ATOM 541 O O . VAL A 1 73 ? -14.407 -4.815 38.178 1.00 94.94 73 VAL A O 1
ATOM 544 N N . GLU A 1 74 ? -14.374 -6.218 39.928 1.00 92.62 74 GLU A N 1
ATOM 545 C CA . GLU A 1 74 ? -15.630 -6.895 39.597 1.00 92.62 74 GLU A CA 1
ATOM 546 C C . GLU A 1 74 ? -16.815 -6.149 40.229 1.00 92.62 74 GLU A C 1
ATOM 548 O O . GLU A 1 74 ? -16.664 -5.442 41.232 1.00 92.62 74 GLU A O 1
ATOM 553 N N . CYS A 1 75 ? -17.998 -6.277 39.628 1.00 88.56 75 CYS A N 1
ATOM 554 C CA . CYS A 1 75 ? -19.187 -5.498 39.986 1.00 88.56 75 CYS A CA 1
ATOM 555 C C . CYS A 1 75 ? -19.704 -5.706 41.422 1.00 88.56 75 CYS A C 1
ATOM 557 O O . CYS A 1 75 ? -20.497 -4.899 41.896 1.00 88.56 75 CYS A O 1
ATOM 559 N N . ASP A 1 76 ? -19.255 -6.744 42.130 1.00 87.81 76 ASP A N 1
ATOM 560 C CA . ASP A 1 76 ? -19.582 -7.024 43.535 1.00 87.81 76 ASP A CA 1
ATOM 561 C C . ASP A 1 76 ? -18.541 -6.486 44.539 1.00 87.81 76 ASP A C 1
ATOM 563 O O . ASP A 1 76 ? -18.748 -6.556 45.751 1.00 87.81 76 ASP A O 1
ATOM 567 N N . ARG A 1 77 ? -17.436 -5.902 44.056 1.00 90.00 77 ARG A N 1
ATOM 568 C CA . ARG A 1 77 ? -16.336 -5.344 44.867 1.00 90.00 77 ARG A CA 1
ATOM 569 C C . ARG A 1 77 ? -16.107 -3.866 44.561 1.00 90.00 77 ARG A C 1
ATOM 571 O O . ARG A 1 77 ? -14.978 -3.418 44.353 1.00 90.00 77 ARG A O 1
ATOM 578 N N . LEU A 1 78 ? -17.193 -3.096 44.512 1.00 90.75 78 LEU A N 1
ATOM 579 C CA . LEU A 1 78 ? -17.142 -1.681 44.149 1.00 90.75 78 LEU A CA 1
ATOM 580 C C . LEU A 1 78 ? -16.367 -0.864 45.201 1.00 90.75 78 LEU A C 1
ATOM 582 O O . LEU A 1 78 ? -16.721 -0.894 46.380 1.00 90.75 78 LEU A O 1
ATOM 586 N N . PRO A 1 79 ? -15.350 -0.075 44.808 1.00 89.31 79 PRO A N 1
ATOM 587 C CA . PRO A 1 79 ? -14.636 0.789 45.744 1.00 89.31 79 PRO A CA 1
ATOM 588 C C . PRO A 1 79 ? -15.551 1.918 46.224 1.00 89.31 79 PRO A C 1
ATOM 590 O O . PRO A 1 79 ? -16.360 2.412 45.444 1.00 89.31 79 PRO A O 1
ATOM 593 N N . ALA A 1 80 ? -15.428 2.366 47.472 1.00 87.06 80 ALA A N 1
ATOM 594 C CA . ALA A 1 80 ? -16.205 3.502 47.976 1.00 87.06 80 ALA A CA 1
ATOM 595 C C . ALA A 1 80 ? -15.740 4.832 47.347 1.00 87.06 80 ALA A C 1
ATOM 597 O O . ALA A 1 80 ? -14.553 5.014 47.088 1.00 87.06 80 ALA A O 1
ATOM 598 N N . GLY A 1 81 ? -16.676 5.755 47.096 1.00 85.25 81 GLY A N 1
ATOM 599 C CA . GLY A 1 81 ? -16.389 7.153 46.732 1.00 85.25 81 GLY A CA 1
ATOM 600 C C . GLY A 1 81 ? -15.828 7.430 45.329 1.00 85.25 81 GLY A C 1
ATOM 601 O O . GLY A 1 81 ? -15.720 8.591 44.969 1.00 85.25 81 GLY A O 1
ATOM 602 N N . LYS A 1 82 ? -15.493 6.411 44.527 1.00 91.69 82 LYS A N 1
ATOM 603 C CA . LYS A 1 82 ? -14.925 6.597 43.173 1.00 91.69 82 LYS A CA 1
ATOM 604 C C . LYS A 1 82 ? -15.982 6.806 42.084 1.00 91.69 82 LYS A C 1
ATOM 606 O O . LYS A 1 82 ? -17.080 6.280 42.210 1.00 91.69 82 LYS A O 1
ATOM 611 N N . THR A 1 83 ? -15.651 7.398 40.949 1.00 95.25 83 THR A N 1
ATOM 612 C CA . THR A 1 83 ? -16.467 7.245 39.729 1.00 95.25 83 THR A CA 1
ATOM 613 C C . THR A 1 83 ? -16.429 5.789 39.239 1.00 95.25 83 THR A C 1
ATOM 615 O O . THR A 1 83 ? -15.410 5.107 39.374 1.00 95.25 83 THR A O 1
ATOM 618 N N . LEU A 1 84 ? -17.526 5.275 38.681 1.00 96.56 84 LEU A N 1
ATOM 619 C CA . LEU A 1 84 ? -17.561 3.942 38.069 1.00 96.56 84 LEU A CA 1
ATOM 620 C C . LEU A 1 84 ? -17.444 4.046 36.549 1.00 96.56 84 LEU A C 1
ATOM 622 O O . LEU A 1 84 ? -18.123 4.860 35.943 1.00 96.56 84 LEU A O 1
ATOM 626 N N . ILE A 1 85 ? -16.633 3.199 35.924 1.00 97.38 85 ILE A N 1
ATOM 627 C CA . ILE A 1 85 ? -16.662 2.969 34.475 1.00 97.38 85 ILE A CA 1
ATOM 628 C C . ILE A 1 85 ? -17.185 1.548 34.278 1.00 97.38 85 ILE A C 1
ATOM 630 O O . ILE A 1 85 ? -16.426 0.594 34.425 1.00 97.38 85 ILE A O 1
ATOM 634 N N . ALA A 1 86 ? -18.484 1.391 34.035 1.00 96.06 86 ALA A N 1
ATOM 635 C CA . ALA A 1 86 ? -19.108 0.083 33.869 1.00 96.06 86 ALA A CA 1
ATOM 636 C C . ALA A 1 86 ? -18.955 -0.386 32.418 1.00 96.06 86 ALA A C 1
ATOM 638 O O . ALA A 1 86 ? -19.539 0.205 31.511 1.00 96.06 86 ALA A O 1
ATOM 639 N N . LEU A 1 87 ? -18.163 -1.441 32.219 1.00 96.12 87 LEU A N 1
ATOM 640 C CA . LEU A 1 87 ? -17.875 -2.025 30.911 1.00 96.12 87 LEU A CA 1
ATOM 641 C C . LEU A 1 87 ? -18.771 -3.245 30.657 1.00 96.12 87 LEU A C 1
ATOM 643 O O . LEU A 1 87 ? -18.832 -4.141 31.503 1.00 96.12 87 LEU A O 1
ATOM 647 N N . GLY A 1 88 ? -19.436 -3.297 29.503 1.00 93.44 88 GLY A N 1
ATOM 648 C CA . GLY A 1 88 ? -20.223 -4.456 29.064 1.00 93.44 88 GLY A CA 1
ATOM 649 C C . GLY A 1 88 ? -21.662 -4.121 28.673 1.00 93.44 88 GLY A C 1
ATOM 650 O O . GLY A 1 88 ? -22.025 -2.964 28.491 1.00 93.44 88 GLY A O 1
ATOM 651 N N . SER A 1 89 ? -22.487 -5.154 28.535 1.00 93.12 89 SER A N 1
ATOM 652 C CA . SER A 1 89 ? -23.917 -5.052 28.217 1.00 93.12 89 SER A CA 1
ATOM 653 C C . SER A 1 89 ? -24.768 -5.380 29.452 1.00 93.12 89 SER A C 1
ATOM 655 O O . SER A 1 89 ? -24.235 -5.930 30.422 1.00 93.12 89 SER A O 1
ATOM 657 N N . PRO A 1 90 ? -26.098 -5.161 29.425 1.00 93.44 90 PRO A N 1
ATOM 658 C CA . PRO A 1 90 ? -26.992 -5.647 30.479 1.00 93.44 90 PRO A CA 1
ATOM 659 C C . PRO A 1 90 ? -26.856 -7.152 30.770 1.00 93.44 90 PRO A C 1
ATOM 661 O O . PRO A 1 90 ? -27.090 -7.591 31.891 1.00 93.44 90 PRO A O 1
ATOM 664 N N . LYS A 1 91 ? -26.439 -7.957 29.783 1.00 91.25 91 LYS A N 1
ATOM 665 C CA . LYS A 1 91 ? -26.243 -9.406 29.953 1.00 91.25 91 LYS A CA 1
ATOM 666 C C . LYS A 1 91 ? -24.937 -9.756 30.664 1.00 91.25 91 LYS A C 1
ATOM 668 O O . LYS A 1 91 ? -24.858 -10.813 31.281 1.00 91.25 91 LYS A O 1
ATOM 673 N N . THR A 1 92 ? -23.911 -8.913 30.544 1.00 91.69 92 THR A N 1
ATOM 674 C CA . THR A 1 92 ? -22.560 -9.214 31.042 1.00 91.69 92 THR A CA 1
ATOM 675 C C . THR A 1 92 ? -22.179 -8.406 32.275 1.00 91.69 92 THR A C 1
ATOM 677 O O . THR A 1 92 ? -21.309 -8.841 33.020 1.00 91.69 92 THR A O 1
ATOM 680 N N . ASN A 1 93 ? -22.833 -7.272 32.544 1.00 93.69 93 ASN A N 1
ATOM 681 C CA . ASN A 1 93 ? -22.526 -6.416 33.686 1.00 93.69 93 ASN A CA 1
ATOM 682 C C . ASN A 1 93 ? -23.807 -5.966 34.428 1.00 93.69 93 ASN A C 1
ATOM 684 O O . ASN A 1 93 ? -24.571 -5.156 33.898 1.00 93.69 93 ASN A O 1
ATOM 688 N N . PRO A 1 94 ? -24.026 -6.416 35.682 1.00 94.06 94 PRO A N 1
ATOM 689 C CA . PRO A 1 94 ? -25.199 -6.054 36.482 1.00 94.06 94 PRO A CA 1
ATOM 690 C C . PRO A 1 94 ? -25.402 -4.549 36.706 1.00 94.06 94 PRO A C 1
ATOM 692 O O . PRO A 1 94 ? -26.537 -4.107 36.859 1.00 94.06 94 PRO A O 1
ATOM 695 N N . LEU A 1 95 ? -24.335 -3.739 36.705 1.00 94.19 95 LEU A N 1
ATOM 696 C CA . LEU A 1 95 ? -24.482 -2.281 36.807 1.00 94.19 95 LEU A CA 1
ATOM 697 C C . LEU A 1 95 ? -25.097 -1.680 35.545 1.00 94.19 95 LEU A C 1
ATOM 699 O O . LEU A 1 95 ? -25.892 -0.746 35.631 1.00 94.19 95 LEU A O 1
ATOM 703 N N . VAL A 1 96 ? -24.745 -2.228 34.382 1.00 95.62 96 VAL A N 1
ATOM 704 C CA . VAL A 1 96 ? -25.322 -1.823 33.098 1.00 95.62 96 VAL A CA 1
ATOM 705 C C . VAL A 1 96 ? -26.786 -2.263 33.026 1.00 95.62 96 VAL A C 1
ATOM 707 O O . VAL A 1 96 ? -27.630 -1.478 32.603 1.00 95.62 96 VAL A O 1
ATOM 710 N N . ALA A 1 97 ? -27.112 -3.461 33.528 1.00 95.50 97 ALA A N 1
ATOM 711 C CA . ALA A 1 97 ? -28.495 -3.928 33.654 1.00 95.50 97 ALA A CA 1
ATOM 712 C C . ALA A 1 97 ? -29.336 -3.006 34.548 1.00 95.50 97 ALA A C 1
ATOM 714 O O . ALA A 1 97 ? -30.388 -2.536 34.126 1.00 95.50 97 ALA A O 1
ATOM 715 N N . ALA A 1 98 ? -28.830 -2.663 35.735 1.00 95.75 98 ALA A N 1
ATOM 716 C CA . ALA A 1 98 ? -29.512 -1.756 36.655 1.00 95.75 98 ALA A CA 1
ATOM 717 C C . ALA A 1 98 ? -29.709 -0.352 36.057 1.00 95.75 98 ALA A C 1
ATOM 719 O O . ALA A 1 98 ? -30.740 0.280 36.284 1.00 95.75 98 ALA A O 1
ATOM 720 N N . ALA A 1 99 ? -28.736 0.145 35.283 1.00 96.56 99 ALA A N 1
ATOM 721 C CA . ALA A 1 99 ? -28.875 1.411 34.572 1.00 96.56 99 ALA A CA 1
ATOM 722 C C . ALA A 1 99 ? -29.984 1.348 33.507 1.00 96.56 99 ALA A C 1
ATOM 724 O O . ALA A 1 99 ? -30.751 2.303 33.382 1.00 96.56 99 ALA A O 1
ATOM 725 N N . GLN A 1 100 ? -30.104 0.233 32.777 1.00 97.12 100 GLN A N 1
ATOM 726 C CA . GLN A 1 100 ? -31.181 0.038 31.804 1.00 97.12 100 GLN A CA 1
ATOM 727 C C . GLN A 1 100 ? -32.553 -0.093 32.477 1.00 97.12 100 GLN A C 1
ATOM 729 O O . GLN A 1 100 ? -33.501 0.562 32.056 1.00 97.12 100 GLN A O 1
ATOM 734 N N . GLU A 1 101 ? -32.666 -0.866 33.559 1.00 96.81 101 GLU A N 1
ATOM 735 C CA . GLU A 1 101 ? -33.914 -1.017 34.326 1.00 96.81 101 GLU A CA 1
ATOM 736 C C . GLU A 1 101 ? -34.427 0.320 34.887 1.00 96.81 101 GLU A C 1
ATOM 738 O O . GLU A 1 101 ? -35.633 0.542 34.973 1.00 96.81 101 GLU A O 1
ATOM 743 N N . GLN A 1 102 ? -33.516 1.235 35.234 1.00 96.44 102 GLN A N 1
ATOM 744 C CA . GLN A 1 102 ? -33.841 2.594 35.680 1.00 96.44 102 GLN A CA 1
ATOM 745 C C . GLN A 1 102 ? -34.113 3.573 34.522 1.00 96.44 102 GLN A C 1
ATOM 747 O O . GLN A 1 102 ? -34.355 4.753 34.772 1.00 96.44 102 GLN A O 1
ATOM 752 N N . GLY A 1 103 ? -34.049 3.120 33.266 1.00 95.94 103 GLY A N 1
ATOM 753 C CA . GLY A 1 103 ? -34.233 3.958 32.078 1.00 95.94 103 GLY A CA 1
ATOM 754 C C . GLY A 1 103 ? -33.111 4.978 31.851 1.00 95.94 103 GLY A C 1
ATOM 755 O O . GLY A 1 103 ? -33.306 5.960 31.137 1.00 95.94 103 GLY A O 1
ATOM 756 N N . LEU A 1 104 ? -31.939 4.784 32.467 1.00 96.56 104 LEU A N 1
ATOM 757 C CA . LEU A 1 104 ? -30.794 5.693 32.338 1.00 96.56 104 LEU A CA 1
ATOM 758 C C . LEU A 1 104 ? -30.005 5.452 31.047 1.00 96.56 104 LEU A C 1
ATOM 760 O O . LEU A 1 104 ? -29.290 6.340 30.587 1.00 96.56 104 LEU A O 1
ATOM 764 N N . VAL A 1 105 ? -30.116 4.259 30.469 1.00 96.88 105 VAL A N 1
ATOM 765 C CA . VAL A 1 105 ? -29.487 3.847 29.213 1.00 96.88 105 VAL A CA 1
ATOM 766 C C . VAL A 1 105 ? -30.416 2.877 28.486 1.00 96.88 105 VAL A C 1
ATOM 768 O O . VAL A 1 105 ? -31.185 2.173 29.133 1.00 96.88 105 VAL A O 1
ATOM 771 N N . ASP A 1 106 ? -30.354 2.848 27.157 1.00 95.81 106 ASP A N 1
ATOM 772 C CA . ASP A 1 106 ? -31.230 2.023 26.326 1.00 95.81 106 ASP A CA 1
ATOM 773 C C . ASP A 1 106 ? -30.416 1.234 25.291 1.00 95.81 106 ASP A C 1
ATOM 775 O O . ASP A 1 106 ? -29.905 1.811 24.324 1.00 95.81 106 ASP A O 1
ATOM 779 N N . PHE A 1 107 ? -30.287 -0.080 25.507 1.00 96.62 107 PHE A N 1
ATOM 780 C CA . PHE A 1 107 ? -29.663 -1.016 24.568 1.00 96.62 107 PHE A CA 1
ATOM 781 C C . PHE A 1 107 ? -30.673 -1.677 23.621 1.00 96.62 107 PHE A C 1
ATOM 783 O O . PHE A 1 107 ? -30.263 -2.440 22.741 1.00 96.62 107 PHE A O 1
ATOM 790 N N . ASP A 1 108 ? -31.972 -1.408 23.760 1.00 95.50 108 ASP A N 1
ATOM 791 C CA . ASP A 1 108 ? -32.975 -2.065 22.935 1.00 95.50 108 ASP A CA 1
ATOM 792 C C . ASP A 1 108 ? -32.787 -1.670 21.461 1.00 95.50 108 ASP A C 1
ATOM 794 O O . ASP A 1 108 ? -32.427 -0.541 21.099 1.00 95.50 108 ASP A O 1
ATOM 798 N N . GLY A 1 109 ? -32.932 -2.665 20.583 1.00 95.12 109 GLY A N 1
ATOM 799 C CA . GLY A 1 109 ? -32.746 -2.512 19.139 1.00 95.12 109 GLY A CA 1
ATOM 800 C C . GLY A 1 109 ? -31.325 -2.159 18.681 1.00 95.12 109 GLY A C 1
ATOM 801 O O . GLY A 1 109 ? -31.157 -1.848 17.505 1.00 95.12 109 GLY A O 1
ATOM 802 N N . LEU A 1 110 ? -30.312 -2.177 19.560 1.00 96.25 110 LEU A N 1
ATOM 803 C CA . LEU A 1 110 ? -28.930 -1.874 19.175 1.00 96.25 110 LEU A CA 1
ATOM 804 C C . LEU A 1 110 ? -28.416 -2.931 18.191 1.00 96.25 110 LEU A C 1
ATOM 806 O O . LEU A 1 110 ? -28.462 -4.132 18.467 1.00 96.25 110 LEU A O 1
ATOM 810 N N . LYS A 1 111 ? -27.937 -2.490 17.024 1.00 95.94 111 LYS A N 1
ATOM 811 C CA . LYS A 1 111 ? -27.397 -3.396 15.997 1.00 95.94 111 LYS A CA 1
ATOM 812 C C . LYS A 1 111 ? -26.175 -4.179 16.513 1.00 95.94 111 LYS A C 1
ATOM 814 O O . LYS A 1 111 ? -25.507 -3.713 17.439 1.00 95.94 111 LYS A O 1
ATOM 819 N N . PRO A 1 112 ? -25.848 -5.351 15.925 1.00 96.56 112 PRO A N 1
ATOM 820 C CA . PRO A 1 112 ? -24.554 -6.002 16.140 1.00 96.56 112 PRO A CA 1
ATOM 821 C C . PRO A 1 112 ? -23.402 -5.004 16.003 1.00 96.56 112 PRO A C 1
ATOM 823 O O . PRO A 1 112 ? -23.449 -4.123 15.144 1.00 96.56 112 PRO A O 1
ATOM 826 N N . GLU A 1 113 ? -22.418 -5.119 16.891 1.00 97.06 113 GLU A N 1
ATOM 827 C CA . GLU A 1 113 ? -21.266 -4.222 17.034 1.00 97.06 113 GLU A CA 1
ATOM 828 C C . GLU A 1 113 ? -21.601 -2.747 17.341 1.00 97.06 113 GLU A C 1
ATOM 830 O O . GLU A 1 113 ? -20.696 -1.923 17.472 1.00 97.06 113 GLU A O 1
ATOM 835 N N . GLY A 1 114 ? -22.881 -2.395 17.499 1.00 97.75 114 GLY A N 1
ATOM 836 C CA . GLY A 1 114 ? -23.312 -1.080 17.961 1.00 97.75 114 GLY A CA 1
ATOM 837 C C . GLY A 1 114 ? -22.831 -0.803 19.385 1.00 97.75 114 GLY A C 1
ATOM 838 O O . GLY A 1 114 ? -22.676 -1.723 20.195 1.00 97.75 114 GLY A O 1
ATOM 839 N N . LEU A 1 115 ? -22.602 0.474 19.686 1.00 97.75 115 LEU A N 1
ATOM 840 C CA . LEU A 1 115 ? -21.988 0.930 20.931 1.00 97.75 115 LEU A CA 1
ATOM 841 C C . LEU A 1 115 ? -22.760 2.085 21.577 1.00 97.75 115 LEU A C 1
ATOM 843 O O . LEU A 1 115 ? -23.419 2.883 20.904 1.00 97.75 115 LEU A O 1
ATOM 847 N N . ILE A 1 116 ? -22.635 2.180 22.898 1.00 98.38 116 ILE A N 1
ATOM 848 C CA . ILE A 1 116 ? -23.219 3.215 23.745 1.00 98.38 116 ILE A CA 1
ATOM 849 C C . ILE A 1 116 ? -22.167 3.724 24.730 1.00 98.38 116 ILE A C 1
ATOM 851 O O . ILE A 1 116 ? -21.483 2.938 25.390 1.00 98.38 116 ILE A O 1
ATOM 855 N N . LEU A 1 117 ? -22.075 5.050 24.850 1.00 98.38 117 LEU A N 1
ATOM 856 C CA . LEU A 1 117 ? -21.348 5.723 25.922 1.00 98.38 117 LEU A CA 1
ATOM 857 C C . LEU A 1 117 ? -22.308 6.666 26.635 1.00 98.38 117 LEU A C 1
ATOM 859 O O . LEU A 1 117 ? -22.866 7.566 26.003 1.00 98.38 117 LEU A O 1
ATOM 863 N N . LYS A 1 118 ? -22.484 6.499 27.947 1.00 97.94 118 LYS A N 1
ATOM 864 C CA . LYS A 1 118 ? -23.403 7.355 28.702 1.00 97.94 118 LYS A CA 1
ATOM 865 C C . LYS A 1 118 ? -22.912 7.670 30.104 1.00 97.94 118 LYS A C 1
ATOM 867 O O . LYS A 1 118 ? -22.555 6.763 30.849 1.00 97.94 118 LYS A O 1
ATOM 872 N N . SER A 1 119 ? -22.931 8.946 30.470 1.00 97.06 119 SER A N 1
ATOM 873 C CA . SER A 1 119 ? -22.616 9.403 31.827 1.00 97.06 119 SER A CA 1
ATOM 874 C C . SER A 1 119 ? -23.917 9.545 32.618 1.00 97.06 119 SER A C 1
ATOM 876 O O . SER A 1 119 ? -24.799 10.308 32.230 1.00 97.06 119 SER A O 1
ATOM 878 N N . VAL A 1 120 ? -24.062 8.791 33.709 1.00 96.06 120 VAL A N 1
ATOM 879 C CA . VAL A 1 120 ? -25.310 8.677 34.483 1.00 96.06 120 VAL A CA 1
ATOM 880 C C . VAL A 1 120 ? -25.056 8.758 35.988 1.00 96.06 120 VAL A C 1
ATOM 882 O O . VAL A 1 120 ? -23.949 8.506 36.467 1.00 96.06 120 VAL A O 1
ATOM 885 N N . LYS A 1 121 ? -26.109 9.057 36.756 1.00 94.50 121 LYS A N 1
ATOM 886 C CA . LYS A 1 121 ? -26.127 8.900 38.216 1.00 94.50 121 LYS A CA 1
ATOM 887 C C . LYS A 1 121 ? -26.825 7.588 38.563 1.00 94.50 121 LYS A C 1
ATOM 889 O O . LYS A 1 121 ? -28.046 7.541 38.661 1.00 94.50 121 LYS A O 1
ATOM 894 N N . LEU A 1 122 ? -26.051 6.525 38.749 1.00 91.00 122 LEU A N 1
ATOM 895 C CA . LEU A 1 122 ? -26.558 5.214 39.143 1.00 91.00 122 LEU A CA 1
ATOM 896 C C . LEU A 1 122 ? -26.515 5.100 40.670 1.00 91.00 122 LEU A C 1
ATOM 898 O O . LEU A 1 122 ? -25.443 5.153 41.267 1.00 91.00 122 LEU A O 1
ATOM 902 N N . GLN A 1 123 ? -27.681 4.971 41.310 1.00 85.38 123 GLN A N 1
ATOM 903 C CA . GLN A 1 123 ? -27.799 4.886 42.779 1.00 85.38 123 GLN A CA 1
ATOM 904 C C . GLN A 1 123 ? -27.107 6.056 43.518 1.00 85.38 123 GLN A C 1
ATOM 906 O O . GLN A 1 123 ? -26.445 5.870 44.536 1.00 85.38 123 GLN A O 1
ATOM 911 N N . GLY A 1 124 ? -27.223 7.277 42.982 1.00 86.12 124 GLY A N 1
ATOM 912 C CA . GLY A 1 124 ? -26.612 8.485 43.559 1.00 86.12 124 GLY A CA 1
ATOM 913 C C . GLY A 1 124 ? -25.107 8.640 43.304 1.00 86.12 124 GLY A C 1
ATOM 914 O O . GLY A 1 124 ? -24.520 9.630 43.734 1.00 86.12 124 GLY A O 1
ATOM 915 N N . ARG A 1 125 ? -24.485 7.704 42.578 1.00 90.19 125 ARG A N 1
ATOM 916 C CA . ARG A 1 125 ? -23.059 7.691 42.236 1.00 90.19 125 ARG A CA 1
ATOM 917 C C . ARG A 1 125 ? -22.856 7.871 40.736 1.00 90.19 125 ARG A C 1
ATOM 919 O O . ARG A 1 125 ? -23.639 7.357 39.941 1.00 90.19 125 ARG A O 1
ATOM 926 N N . THR A 1 126 ? -21.794 8.557 40.330 1.00 94.62 126 THR A N 1
ATOM 927 C CA . THR A 1 126 ? -21.493 8.705 38.900 1.00 94.62 126 THR A CA 1
ATOM 928 C C . THR A 1 126 ? -20.949 7.433 38.296 1.00 94.62 126 THR A C 1
ATOM 930 O O . THR A 1 126 ? -20.015 6.816 38.819 1.00 94.62 126 THR A O 1
ATOM 933 N N . ALA A 1 127 ? -21.551 7.066 37.172 1.00 95.44 127 ALA A N 1
ATOM 934 C CA . ALA A 1 127 ? -21.159 5.946 36.352 1.00 95.44 127 ALA A CA 1
ATOM 935 C C . ALA A 1 127 ? -21.049 6.383 34.888 1.00 95.44 127 ALA A C 1
ATOM 937 O O . ALA A 1 127 ? -21.934 7.047 34.356 1.00 95.44 127 ALA A O 1
ATOM 938 N N . VAL A 1 128 ? -19.968 5.974 34.238 1.00 97.69 128 VAL A N 1
ATOM 939 C CA . VAL A 1 128 ? -19.794 6.004 32.790 1.00 97.69 128 VAL A CA 1
ATOM 940 C C . VAL A 1 128 ? -20.088 4.600 32.284 1.00 97.69 128 VAL A C 1
ATOM 942 O O . VAL A 1 128 ? -19.357 3.660 32.591 1.00 97.69 128 VAL A O 1
ATOM 945 N N . ILE A 1 129 ? -21.179 4.447 31.545 1.00 98.00 129 ILE A N 1
ATOM 946 C CA . ILE A 1 129 ? -21.558 3.199 30.890 1.00 98.00 129 ILE A CA 1
ATOM 947 C C . ILE A 1 129 ? -20.827 3.130 29.553 1.00 98.00 129 ILE A C 1
ATOM 949 O O . ILE A 1 129 ? -21.004 4.020 28.724 1.00 98.00 129 ILE A O 1
ATOM 953 N N . LEU A 1 130 ? -20.022 2.085 29.360 1.00 97.94 130 LEU A N 1
ATOM 954 C CA . LEU A 1 130 ? -19.344 1.747 28.110 1.00 97.94 130 LEU A CA 1
ATOM 955 C C . LEU A 1 130 ? -19.820 0.360 27.679 1.00 97.94 130 LEU A C 1
ATOM 957 O O . LEU A 1 130 ? -19.401 -0.654 28.245 1.00 97.94 130 LEU A O 1
ATOM 961 N N . GLY A 1 131 ? -20.737 0.304 26.721 1.00 95.88 131 GLY A N 1
ATOM 962 C CA . GLY A 1 131 ? -21.373 -0.952 26.347 1.00 95.88 131 GLY A CA 1
ATOM 963 C C . GLY A 1 131 ? -21.645 -1.084 24.864 1.00 95.88 131 GLY A C 1
ATOM 964 O O . GLY A 1 131 ? -21.672 -0.101 24.133 1.00 95.88 131 GLY A O 1
ATOM 965 N N . GLY A 1 132 ? -21.883 -2.316 24.434 1.00 95.69 132 GLY A N 1
ATOM 966 C CA . GLY A 1 132 ? -22.369 -2.625 23.099 1.00 95.69 132 GLY A CA 1
ATOM 967 C C . GLY A 1 132 ? -23.327 -3.806 23.112 1.00 95.69 132 GLY A C 1
ATOM 968 O O . GLY A 1 132 ? -23.588 -4.400 24.161 1.00 95.69 132 GLY A O 1
ATOM 969 N N . ASN A 1 133 ? -23.868 -4.132 21.940 1.00 94.81 133 ASN A N 1
ATOM 970 C CA . ASN A 1 133 ? -24.781 -5.269 21.789 1.00 94.81 133 ASN A CA 1
ATOM 971 C C . ASN A 1 133 ? -24.056 -6.627 21.909 1.00 94.81 133 ASN A C 1
ATOM 973 O O . ASN A 1 133 ? -24.656 -7.641 22.268 1.00 94.81 133 ASN A O 1
ATOM 977 N N . ASP A 1 134 ? -22.754 -6.636 21.629 1.00 93.81 134 ASP A N 1
ATOM 978 C CA . ASP A 1 134 ? -21.855 -7.784 21.699 1.00 93.81 134 ASP A CA 1
ATOM 979 C C . ASP A 1 134 ? -20.457 -7.361 22.191 1.00 93.81 134 ASP A C 1
ATOM 981 O O . ASP A 1 134 ? -20.200 -6.191 22.488 1.00 93.81 134 ASP A O 1
ATOM 985 N N . GLU A 1 135 ? -19.544 -8.331 22.291 1.00 94.00 135 GLU A N 1
ATOM 986 C CA . GLU A 1 135 ? -18.180 -8.106 22.782 1.00 94.00 135 GLU A CA 1
ATOM 987 C C . GLU A 1 135 ? -17.387 -7.102 21.916 1.00 94.00 135 GLU A C 1
ATOM 989 O O . GLU A 1 135 ? -16.555 -6.361 22.442 1.00 94.00 135 GLU A O 1
ATOM 994 N N . ALA A 1 136 ? -17.646 -7.039 20.603 1.00 96.06 136 ALA A N 1
ATOM 995 C CA . ALA A 1 136 ? -16.986 -6.085 19.712 1.00 96.06 136 ALA A CA 1
ATOM 996 C C . ALA A 1 136 ? -17.502 -4.661 19.958 1.00 96.06 136 ALA A C 1
ATOM 998 O O . ALA A 1 136 ? -16.700 -3.747 20.141 1.00 96.06 136 ALA A O 1
ATOM 999 N N . GLY A 1 137 ? -18.822 -4.477 20.070 1.00 97.00 137 GLY A N 1
ATOM 1000 C CA . GLY A 1 137 ? -19.424 -3.188 20.422 1.00 97.00 137 GLY A CA 1
ATOM 1001 C C . GLY A 1 137 ? -18.944 -2.665 21.782 1.00 97.00 137 GLY A C 1
ATOM 1002 O O . GLY A 1 137 ? -18.631 -1.481 21.920 1.00 97.00 137 GLY A O 1
ATOM 1003 N N . THR A 1 138 ? -18.791 -3.546 22.779 1.00 96.38 138 THR A N 1
ATOM 1004 C CA . THR A 1 138 ? -18.193 -3.185 24.075 1.00 96.38 138 THR A CA 1
ATOM 1005 C C . THR A 1 138 ? -16.743 -2.717 23.921 1.00 96.38 138 THR A C 1
ATOM 1007 O O . THR A 1 138 ? -16.393 -1.657 24.443 1.00 96.38 138 THR A O 1
ATOM 1010 N N . MET A 1 139 ? -15.907 -3.434 23.165 1.00 97.69 139 MET A N 1
ATOM 1011 C CA . MET A 1 139 ? -14.536 -3.001 22.865 1.00 97.69 139 MET A CA 1
ATOM 1012 C C . MET A 1 139 ? -14.507 -1.642 22.144 1.00 97.69 139 MET A C 1
ATOM 1014 O O . MET A 1 139 ? -13.754 -0.749 22.533 1.00 97.69 139 MET A O 1
ATOM 1018 N N . TYR A 1 140 ? -15.362 -1.443 21.140 1.00 98.31 140 TYR A N 1
ATOM 1019 C CA . TYR A 1 140 ? -15.443 -0.187 20.396 1.00 98.31 140 TYR A CA 1
ATOM 1020 C C . TYR A 1 140 ? -15.902 0.983 21.269 1.00 98.31 140 TYR A C 1
ATOM 1022 O O . TYR A 1 140 ? -15.388 2.087 21.098 1.00 98.31 140 TYR A O 1
ATOM 1030 N N . SER A 1 141 ? -16.796 0.759 22.240 1.00 98.19 141 SER A N 1
ATOM 1031 C CA . SER A 1 141 ? -17.211 1.796 23.199 1.00 98.19 141 SER A CA 1
ATOM 1032 C C . SER A 1 141 ? -16.044 2.307 24.057 1.00 98.19 141 SER A C 1
ATOM 1034 O O . SER A 1 141 ? -15.952 3.502 24.344 1.00 98.19 141 SER A O 1
ATOM 1036 N N . ALA A 1 142 ? -15.106 1.422 24.415 1.00 98.00 142 ALA A N 1
ATOM 1037 C CA . ALA A 1 142 ? -13.907 1.784 25.160 1.00 98.00 142 ALA A CA 1
ATOM 1038 C C . ALA A 1 142 ? -12.939 2.611 24.305 1.00 98.00 142 ALA A C 1
ATOM 1040 O O . ALA A 1 142 ? -12.466 3.653 24.759 1.00 98.00 142 ALA A O 1
ATOM 1041 N N . TYR A 1 143 ? -12.686 2.200 23.060 1.00 98.06 143 TYR A N 1
ATOM 1042 C CA . TYR A 1 143 ? -11.849 2.980 22.145 1.00 98.06 143 TYR A CA 1
ATOM 1043 C C . TYR A 1 143 ? -12.483 4.323 21.771 1.00 98.06 143 TYR A C 1
ATOM 1045 O O . TYR A 1 143 ? -11.781 5.327 21.727 1.00 98.06 143 TYR A O 1
ATOM 1053 N N . GLU A 1 144 ? -13.804 4.385 21.612 1.00 97.94 144 GLU A N 1
ATOM 1054 C CA . GLU A 1 144 ? -14.535 5.637 21.400 1.00 97.94 144 GLU A CA 1
ATOM 1055 C C . GLU A 1 144 ? -14.388 6.603 22.588 1.00 97.94 144 GLU A C 1
ATOM 1057 O O . GLU A 1 144 ? -14.200 7.803 22.386 1.00 97.94 144 GLU A O 1
ATOM 1062 N N . LEU A 1 145 ? -14.407 6.105 23.834 1.00 97.75 145 LEU A N 1
ATOM 1063 C CA . LEU A 1 145 ? -14.130 6.947 25.002 1.00 97.75 145 LEU A CA 1
ATOM 1064 C C . LEU A 1 145 ? -12.705 7.502 24.934 1.00 97.75 145 LEU A C 1
ATOM 1066 O O . LEU A 1 145 ? -12.495 8.689 25.171 1.00 97.75 145 LEU A O 1
ATOM 1070 N N . LEU A 1 146 ? -11.728 6.655 24.610 1.00 97.19 146 LEU A N 1
ATOM 1071 C CA . LEU A 1 146 ? -10.325 7.056 24.507 1.00 97.19 146 LEU A CA 1
ATOM 1072 C C . LEU A 1 146 ? -10.103 8.101 23.405 1.00 97.19 146 LEU A C 1
ATOM 1074 O O . LEU A 1 146 ? -9.367 9.064 23.631 1.00 97.19 146 LEU A O 1
ATOM 1078 N N . GLU A 1 147 ? -10.791 7.978 22.266 1.00 95.62 147 GLU A N 1
ATOM 1079 C CA . GLU A 1 147 ? -10.778 9.009 21.223 1.00 95.62 147 GLU A CA 1
ATOM 1080 C C . GLU A 1 147 ? -11.365 10.335 21.715 1.00 95.62 147 GLU A C 1
ATOM 1082 O O . GLU A 1 147 ? -10.791 11.400 21.481 1.00 95.62 147 GLU A O 1
ATOM 1087 N N . ARG A 1 148 ? -12.466 10.288 22.474 1.00 94.12 148 ARG A N 1
ATOM 1088 C CA . ARG A 1 148 ? -13.087 11.481 23.079 1.00 94.12 148 ARG A CA 1
ATOM 1089 C C . ARG A 1 148 ? -12.233 12.125 24.166 1.00 94.12 148 ARG A C 1
ATOM 1091 O O . ARG A 1 148 ? -12.352 13.326 24.394 1.00 94.12 148 ARG A O 1
ATOM 1098 N N . LEU A 1 149 ? -11.356 11.357 24.809 1.00 93.12 149 LEU A N 1
ATOM 1099 C CA . LEU A 1 149 ? -10.335 11.869 25.726 1.00 93.12 149 LEU A CA 1
ATOM 1100 C C . LEU A 1 149 ? -9.109 12.451 24.992 1.00 93.12 149 LEU A C 1
ATOM 1102 O O . LEU A 1 149 ? -8.219 13.007 25.639 1.00 93.12 149 LEU A O 1
ATOM 1106 N N . GLY A 1 150 ? -9.082 12.379 23.657 1.00 90.75 150 GLY A N 1
ATOM 1107 C CA . GLY A 1 150 ? -8.105 13.040 22.794 1.00 90.75 150 GLY A CA 1
ATOM 1108 C C . GLY A 1 150 ? -7.053 12.123 22.171 1.00 90.75 150 GLY A C 1
ATOM 1109 O O . GLY A 1 150 ? -6.136 12.637 21.539 1.00 90.75 150 GLY A O 1
ATOM 1110 N N . ILE A 1 151 ? -7.142 10.799 22.342 1.00 94.00 151 ILE A N 1
ATOM 1111 C CA . ILE A 1 151 ? -6.241 9.860 21.653 1.00 94.00 151 ILE A CA 1
ATOM 1112 C C . ILE A 1 151 ? -6.652 9.741 20.184 1.00 94.00 151 ILE A C 1
ATOM 1114 O O . ILE A 1 151 ? -7.837 9.723 19.862 1.00 94.00 151 ILE A O 1
ATOM 1118 N N . VAL A 1 152 ? -5.682 9.615 19.281 1.00 94.88 152 VAL A N 1
ATOM 1119 C CA . VAL A 1 152 ? -5.954 9.290 17.878 1.00 94.88 152 VAL A CA 1
ATOM 1120 C C . VAL A 1 152 ? -5.307 7.961 17.529 1.00 94.88 152 VAL A C 1
ATOM 1122 O O . VAL A 1 152 ? -4.088 7.838 17.513 1.00 94.88 152 VAL A O 1
ATOM 1125 N N . PHE A 1 153 ? -6.133 6.963 17.228 1.00 96.50 153 PHE A N 1
ATOM 1126 C CA . PHE A 1 153 ? -5.675 5.683 16.686 1.00 96.50 153 PHE A CA 1
ATOM 1127 C C . PHE A 1 153 ? -5.417 5.800 15.182 1.00 96.50 153 PHE A C 1
ATOM 1129 O O . PHE A 1 153 ? -6.241 6.346 14.447 1.00 96.50 153 PHE A O 1
ATOM 1136 N N . GLN A 1 154 ? -4.287 5.308 14.708 1.00 95.00 154 GLN A N 1
ATOM 1137 C CA . GLN A 1 154 ? -3.958 5.235 13.290 1.00 95.00 154 GLN A CA 1
ATOM 1138 C C . GLN A 1 154 ? -3.634 3.789 12.916 1.00 95.00 154 GLN A C 1
ATOM 1140 O O . GLN A 1 154 ? -3.489 2.933 13.781 1.00 95.00 154 GLN A O 1
ATOM 1145 N N . LEU A 1 155 ? -3.511 3.499 11.619 1.00 95.06 155 LEU A N 1
ATOM 1146 C CA . LEU A 1 155 ? -3.248 2.135 11.159 1.00 95.06 155 LEU A CA 1
ATOM 1147 C C . LEU A 1 155 ? -1.935 1.559 11.722 1.00 95.06 155 LEU A C 1
ATOM 1149 O O . LEU A 1 155 ? -1.852 0.360 11.960 1.00 95.06 155 LEU A O 1
ATOM 1153 N N . THR A 1 156 ? -0.921 2.396 11.941 1.00 93.56 156 THR A N 1
ATOM 1154 C CA . THR A 1 156 ? 0.430 1.954 12.325 1.00 93.56 156 THR A CA 1
ATOM 1155 C C . THR A 1 156 ? 0.848 2.348 13.740 1.00 93.56 156 THR A C 1
ATOM 1157 O O . THR A 1 156 ? 1.817 1.806 14.266 1.00 93.56 156 THR A O 1
ATOM 1160 N N . ASN A 1 157 ? 0.158 3.294 14.374 1.00 93.50 157 ASN A N 1
ATOM 1161 C CA . ASN A 1 157 ? 0.570 3.910 15.638 1.00 93.50 157 ASN A CA 1
ATOM 1162 C C . ASN A 1 157 ? -0.614 4.586 16.347 1.00 93.50 157 ASN A C 1
ATOM 1164 O O . ASN A 1 157 ? -1.695 4.743 15.786 1.00 93.50 157 ASN A O 1
ATOM 1168 N N . ASP A 1 158 ? -0.392 5.000 17.594 1.00 95.00 158 ASP A N 1
ATOM 1169 C CA . ASP A 1 158 ? -1.341 5.807 18.359 1.00 95.00 158 ASP A CA 1
ATOM 1170 C C . ASP A 1 158 ? -0.710 7.169 18.660 1.00 95.00 158 ASP A C 1
ATOM 1172 O O . ASP A 1 158 ? 0.429 7.235 19.128 1.00 95.00 158 ASP A O 1
ATOM 1176 N N . ILE A 1 159 ? -1.459 8.249 18.458 1.00 93.56 159 ILE A N 1
ATOM 1177 C CA . ILE A 1 159 ? -1.056 9.603 18.840 1.00 93.56 159 ILE A CA 1
ATOM 1178 C C . ILE A 1 159 ? -1.711 9.918 20.179 1.00 93.56 159 ILE A C 1
ATOM 1180 O O . ILE A 1 159 ? -2.935 10.026 20.291 1.00 93.56 159 ILE A O 1
ATOM 1184 N N . ILE A 1 160 ? -0.882 10.031 21.214 1.00 92.12 160 ILE A N 1
ATOM 1185 C CA . ILE A 1 160 ? -1.326 10.287 22.583 1.00 92.12 160 ILE A CA 1
ATOM 1186 C C . ILE A 1 160 ? -1.041 11.759 22.903 1.00 92.12 160 ILE A C 1
ATOM 1188 O O . ILE A 1 160 ? 0.106 12.198 22.775 1.00 92.12 160 ILE A O 1
ATOM 1192 N N . PRO A 1 161 ? -2.048 12.539 23.332 1.00 88.62 161 PRO A N 1
ATOM 1193 C CA . PRO A 1 161 ? -1.847 13.940 23.664 1.00 88.62 161 PRO A CA 1
ATOM 1194 C C . PRO A 1 161 ? -0.962 14.092 24.907 1.00 88.62 161 PRO A C 1
ATOM 1196 O O . PRO A 1 161 ? -0.721 13.147 25.663 1.00 88.62 161 PRO A O 1
ATOM 1199 N N . GLN A 1 162 ? -0.495 15.318 25.150 1.00 87.69 162 GLN A N 1
ATOM 1200 C CA . GLN A 1 162 ? 0.278 15.628 26.350 1.00 87.69 162 GLN A CA 1
ATOM 1201 C C . GLN A 1 162 ? -0.484 15.209 27.616 1.00 87.69 162 GLN A C 1
ATOM 1203 O O . GLN A 1 162 ? -1.684 15.458 27.744 1.00 87.69 162 GLN A O 1
ATOM 1208 N N . LYS A 1 163 ? 0.240 14.595 28.557 1.00 91.88 163 LYS A N 1
ATOM 1209 C CA . LYS A 1 163 ? -0.313 14.101 29.820 1.00 91.88 163 LYS A CA 1
ATOM 1210 C C . LYS A 1 163 ? -0.997 15.224 30.614 1.00 91.88 163 LYS A C 1
ATOM 1212 O O . LYS A 1 163 ? -0.380 16.253 30.883 1.00 91.88 163 LYS A O 1
ATOM 1217 N N . LYS A 1 164 ? -2.234 14.973 31.043 1.00 91.44 164 LYS A N 1
ATOM 1218 C CA . LYS A 1 164 ? -3.080 15.822 31.890 1.00 91.44 164 LYS A CA 1
ATOM 1219 C C . LYS A 1 164 ? -3.412 15.080 33.193 1.00 91.44 164 LYS A C 1
ATOM 1221 O O . LYS A 1 164 ? -4.171 14.115 33.140 1.00 91.44 164 LYS A O 1
ATOM 1226 N N . PRO A 1 165 ? -2.855 15.483 34.352 1.00 94.06 165 PRO A N 1
ATOM 1227 C CA . PRO A 1 165 ? -3.074 14.780 35.623 1.00 94.06 165 PRO A CA 1
ATOM 1228 C C . PRO A 1 165 ? -4.544 14.757 36.059 1.00 94.06 165 PRO A C 1
ATOM 1230 O O . PRO A 1 165 ? -4.950 13.842 36.777 1.00 94.06 165 PRO A O 1
ATOM 1233 N N . ASP A 1 166 ? -5.317 15.730 35.585 1.00 95.81 166 ASP A N 1
ATOM 1234 C CA . ASP A 1 166 ? -6.738 15.878 35.852 1.00 95.81 166 ASP A CA 1
ATOM 1235 C C . ASP A 1 166 ? -7.529 15.500 34.593 1.00 95.81 166 ASP A C 1
ATOM 1237 O O . ASP A 1 166 ? -7.388 16.119 33.535 1.00 95.81 166 ASP A O 1
ATOM 1241 N N . LEU A 1 167 ? -8.350 14.457 34.699 1.00 94.62 167 LEU A N 1
ATOM 1242 C CA . LEU A 1 167 ? -9.270 14.003 33.658 1.00 94.62 167 LEU A CA 1
ATOM 1243 C C . LEU A 1 167 ? -10.679 14.001 34.234 1.00 94.62 167 LEU A C 1
ATOM 1245 O O . LEU A 1 167 ? -11.033 13.094 34.988 1.00 94.62 167 LEU A O 1
ATOM 1249 N N . ALA A 1 168 ? -11.471 15.013 33.894 1.00 94.56 168 ALA A N 1
ATOM 1250 C CA . ALA A 1 168 ? -12.875 15.081 34.279 1.00 94.56 168 ALA A CA 1
ATOM 1251 C C . ALA A 1 168 ? -13.683 13.963 33.604 1.00 94.56 168 ALA A C 1
ATOM 1253 O O . ALA A 1 168 ? -13.321 13.470 32.531 1.00 94.56 168 ALA A O 1
ATOM 1254 N N . VAL A 1 169 ? -14.799 13.571 34.217 1.00 92.94 169 VAL A N 1
ATOM 1255 C CA . VAL A 1 169 ? -15.783 12.700 33.568 1.00 92.94 169 VAL A CA 1
ATOM 1256 C C . VAL A 1 169 ? -16.423 13.467 32.405 1.00 92.94 169 VAL A C 1
ATOM 1258 O O . VAL A 1 169 ? -17.061 14.494 32.642 1.00 92.94 169 VAL A O 1
ATOM 1261 N N . PRO A 1 170 ? -16.288 13.008 31.147 1.00 90.69 170 PRO A N 1
ATOM 1262 C CA . PRO A 1 170 ? -16.910 13.699 30.027 1.00 90.69 170 PRO A CA 1
ATOM 1263 C C . PRO A 1 170 ? -18.438 13.580 30.092 1.00 90.69 170 PRO A C 1
ATOM 1265 O O . PRO A 1 170 ? -18.988 12.565 30.529 1.00 90.69 170 PRO A O 1
ATOM 1268 N N . ALA A 1 171 ? -19.142 14.606 29.614 1.00 91.88 171 ALA A N 1
ATOM 1269 C CA . ALA A 1 171 ? -20.575 14.515 29.364 1.00 91.88 171 ALA A CA 1
ATOM 1270 C C . ALA A 1 171 ? -20.807 13.626 28.130 1.00 91.88 171 ALA A C 1
ATOM 1272 O O . ALA A 1 171 ? -20.440 14.000 27.015 1.00 91.88 171 ALA A O 1
ATOM 1273 N N . LEU A 1 172 ? -21.374 12.434 28.335 1.00 96.12 172 LEU A N 1
ATOM 1274 C CA . LEU A 1 172 ? -21.598 11.442 27.283 1.00 96.12 172 LEU A CA 1
ATOM 1275 C C . LEU A 1 172 ? -23.086 11.109 27.174 1.00 96.12 172 LEU A C 1
ATOM 1277 O O . LEU A 1 172 ? -23.710 10.723 28.163 1.00 96.12 172 LEU A O 1
ATOM 1281 N N . ASP A 1 173 ? -23.608 11.208 25.956 1.00 96.69 173 ASP A N 1
ATOM 1282 C CA . ASP A 1 173 ? -24.889 10.643 25.531 1.00 96.69 173 ASP A CA 1
ATOM 1283 C C . ASP A 1 173 ? -24.745 10.211 24.068 1.00 96.69 173 ASP A C 1
ATOM 1285 O O . ASP A 1 173 ? -25.071 10.940 23.131 1.00 96.69 173 ASP A O 1
ATOM 1289 N N . VAL A 1 174 ? -24.090 9.068 23.872 1.00 97.12 174 VAL A N 1
ATOM 1290 C CA . VAL A 1 174 ? -23.675 8.572 22.560 1.00 97.12 174 VAL A CA 1
ATOM 1291 C C . VAL A 1 174 ? -24.302 7.211 22.334 1.00 97.12 174 VAL A C 1
ATOM 1293 O O . VAL A 1 174 ? -24.120 6.301 23.140 1.00 97.12 174 VAL A O 1
ATOM 1296 N N . ARG A 1 175 ? -24.972 7.061 21.195 1.00 96.81 175 ARG A N 1
ATOM 1297 C CA . ARG A 1 175 ? -25.381 5.779 20.626 1.00 96.81 175 ARG A CA 1
ATOM 1298 C C . ARG A 1 175 ? -24.940 5.762 19.170 1.00 96.81 175 ARG A C 1
ATOM 1300 O O . ARG A 1 175 ? -25.327 6.643 18.406 1.00 96.81 175 ARG A O 1
ATOM 1307 N N . MET A 1 176 ? -24.104 4.800 18.804 1.00 96.38 176 MET A N 1
ATOM 1308 C CA . MET A 1 176 ? -23.555 4.672 17.455 1.00 96.38 176 MET A CA 1
ATOM 1309 C C . MET A 1 176 ? -23.786 3.260 16.941 1.00 96.38 176 MET A C 1
ATOM 1311 O O . MET A 1 176 ? -23.606 2.282 17.665 1.00 96.38 176 MET A O 1
ATOM 1315 N N . GLU A 1 177 ? -24.153 3.160 15.670 1.00 95.81 177 GLU A N 1
ATOM 1316 C CA . GLU A 1 177 ? -24.386 1.888 14.998 1.00 95.81 177 GLU A CA 1
ATOM 1317 C C . GLU A 1 177 ? -23.625 1.868 13.671 1.00 95.81 177 GLU A C 1
ATOM 1319 O O . GLU A 1 177 ? -23.661 2.867 12.937 1.00 95.81 177 GLU A O 1
ATOM 1324 N N . PRO A 1 178 ? -22.949 0.753 13.343 1.00 95.38 178 PRO A N 1
ATOM 1325 C CA . PRO A 1 178 ? -22.249 0.647 12.075 1.00 95.38 178 PRO A CA 1
ATOM 1326 C C . PRO A 1 178 ? -23.261 0.677 10.925 1.00 95.38 178 PRO A C 1
ATOM 1328 O O . PRO A 1 178 ? -24.341 0.082 11.002 1.00 95.38 178 PRO A O 1
ATOM 1331 N N . GLN A 1 179 ? -22.913 1.375 9.843 1.00 94.38 179 GLN A N 1
ATOM 1332 C CA . GLN A 1 179 ? -23.699 1.348 8.605 1.00 94.38 179 GLN A CA 1
ATOM 1333 C C . GLN A 1 179 ? -23.335 0.147 7.735 1.00 94.38 179 GLN A C 1
ATOM 1335 O O . GLN A 1 179 ? -24.173 -0.355 6.995 1.00 94.38 179 GLN A O 1
ATOM 1340 N N . LEU A 1 180 ? -22.092 -0.319 7.853 1.00 95.44 180 LEU A N 1
ATOM 1341 C CA . LEU A 1 180 ? -21.544 -1.429 7.089 1.00 95.44 180 LEU A CA 1
ATOM 1342 C C . LEU A 1 180 ? -21.232 -2.600 8.016 1.00 95.44 180 LEU A C 1
ATOM 1344 O O . LEU A 1 180 ? -20.561 -2.431 9.038 1.00 95.44 180 LEU A O 1
ATOM 1348 N N . LYS A 1 181 ? -21.687 -3.795 7.632 1.00 96.12 181 LYS A N 1
ATOM 1349 C CA . LYS A 1 181 ? -21.460 -5.045 8.365 1.00 96.12 181 LYS A CA 1
ATOM 1350 C C . LYS A 1 181 ? -19.983 -5.438 8.351 1.00 96.12 181 LYS A C 1
ATOM 1352 O O . LYS A 1 181 ? -19.448 -5.802 9.394 1.00 96.12 181 LYS A O 1
ATOM 1357 N N . TYR A 1 182 ? -19.329 -5.335 7.194 1.00 97.69 182 TYR A N 1
ATOM 1358 C CA . TYR A 1 182 ? -17.907 -5.653 7.038 1.00 97.69 182 TYR A CA 1
ATOM 1359 C C . TYR A 1 182 ? -17.090 -4.390 6.784 1.00 97.69 182 TYR A C 1
ATOM 1361 O O . TYR A 1 182 ? -17.417 -3.590 5.906 1.00 97.69 182 TYR A O 1
ATOM 1369 N N . ARG A 1 183 ? -16.032 -4.199 7.571 1.00 97.56 183 ARG A N 1
ATOM 1370 C CA . ARG A 1 183 ? -15.161 -3.020 7.519 1.00 97.56 183 ARG A CA 1
ATOM 1371 C C . ARG A 1 183 ? -13.730 -3.504 7.672 1.00 97.56 183 ARG A C 1
ATOM 1373 O O . ARG A 1 183 ? -13.366 -3.988 8.742 1.00 97.56 183 ARG A O 1
ATOM 1380 N N . GLY A 1 184 ? -12.927 -3.441 6.619 1.00 96.38 184 GLY A N 1
ATOM 1381 C CA . GLY A 1 184 ? -11.655 -4.152 6.641 1.00 96.38 184 GLY A CA 1
ATOM 1382 C C . GLY A 1 184 ? -10.611 -3.706 5.645 1.00 96.38 184 GLY A C 1
ATOM 1383 O O . GLY A 1 184 ? -10.809 -2.758 4.889 1.00 96.38 184 GLY A O 1
ATOM 1384 N N . MET A 1 185 ? -9.498 -4.436 5.658 1.00 96.62 185 MET A N 1
ATOM 1385 C CA . MET A 1 185 ? -8.364 -4.230 4.761 1.00 96.62 185 MET A CA 1
ATOM 1386 C C . MET A 1 185 ? -8.020 -5.526 4.032 1.00 96.62 185 MET A C 1
ATOM 1388 O O . MET A 1 185 ? -7.977 -6.603 4.631 1.00 96.62 185 MET A O 1
ATOM 1392 N N . HIS A 1 186 ? -7.758 -5.407 2.737 1.00 95.06 186 HIS A N 1
ATOM 1393 C CA . HIS A 1 186 ? -7.205 -6.452 1.896 1.00 95.06 186 HIS A CA 1
ATOM 1394 C C . HIS A 1 186 ? -5.685 -6.387 1.921 1.00 95.06 186 HIS A C 1
ATOM 1396 O O . HIS A 1 186 ? -5.074 -5.372 1.589 1.00 95.06 186 HIS A O 1
ATOM 1402 N N . CYS A 1 187 ? -5.089 -7.502 2.322 1.00 92.00 187 CYS A N 1
ATOM 1403 C CA . CYS A 1 187 ? -3.671 -7.698 2.499 1.00 92.00 187 CYS A CA 1
ATOM 1404 C C . CYS A 1 187 ? -3.128 -8.671 1.470 1.00 92.00 187 CYS A C 1
ATOM 1406 O O . CYS A 1 187 ? -3.257 -9.883 1.625 1.00 92.00 187 CYS A O 1
ATOM 1408 N N . CYS A 1 188 ? -2.428 -8.145 0.472 1.00 90.00 188 CYS A N 1
ATOM 1409 C CA . CYS A 1 188 ? -1.600 -8.976 -0.379 1.00 90.00 188 CYS A CA 1
ATOM 1410 C C . CYS A 1 188 ? -0.252 -9.249 0.302 1.00 90.00 188 CYS A C 1
ATOM 1412 O O . CYS A 1 188 ? 0.649 -8.405 0.288 1.00 90.00 188 CYS A O 1
ATOM 1414 N N . HIS A 1 189 ? -0.083 -10.442 0.881 1.00 89.12 189 HIS A N 1
ATOM 1415 C CA . HIS A 1 189 ? 1.178 -10.789 1.543 1.00 89.12 189 HIS A CA 1
ATOM 1416 C C . HIS A 1 189 ? 2.347 -10.869 0.551 1.00 89.12 189 HIS A C 1
ATOM 1418 O O . HIS A 1 189 ? 3.468 -10.540 0.908 1.00 89.12 189 HIS A O 1
ATOM 1424 N N . GLY A 1 190 ? 2.114 -11.251 -0.709 1.00 87.06 190 GLY A N 1
ATOM 1425 C CA . GLY A 1 190 ? 3.180 -11.276 -1.722 1.00 87.06 190 GLY A CA 1
ATOM 1426 C C . GLY A 1 190 ? 3.816 -9.903 -1.983 1.00 87.06 190 GLY A C 1
ATOM 1427 O O . GLY A 1 190 ? 5.005 -9.826 -2.291 1.00 87.06 190 GLY A O 1
ATOM 1428 N N . LEU A 1 191 ? 3.042 -8.826 -1.803 1.00 84.81 191 LEU A N 1
ATOM 1429 C CA . LEU A 1 191 ? 3.499 -7.434 -1.875 1.00 84.81 191 LEU A CA 1
ATOM 1430 C C . LEU A 1 191 ? 4.160 -6.975 -0.573 1.00 84.81 191 LEU A C 1
ATOM 1432 O O . LEU A 1 191 ? 5.179 -6.284 -0.590 1.00 84.81 191 LEU A O 1
ATOM 1436 N N . ARG A 1 192 ? 3.598 -7.404 0.559 1.00 86.75 192 ARG A N 1
ATOM 1437 C CA . ARG A 1 192 ? 4.049 -7.077 1.919 1.00 86.75 192 ARG A CA 1
ATOM 1438 C C . ARG A 1 192 ? 4.834 -8.207 2.561 1.00 86.75 192 ARG A C 1
ATOM 1440 O O . ARG A 1 192 ? 4.733 -8.460 3.756 1.00 86.75 192 ARG A O 1
ATOM 1447 N N . TRP A 1 193 ? 5.637 -8.879 1.747 1.00 89.81 193 TRP A N 1
ATOM 1448 C CA . TRP A 1 193 ? 6.286 -10.127 2.123 1.00 89.81 193 TRP A CA 1
ATOM 1449 C C . TRP A 1 193 ? 7.295 -9.965 3.256 1.00 89.81 193 TRP A C 1
ATOM 1451 O O . TRP A 1 193 ? 7.734 -10.974 3.771 1.00 89.81 193 TRP A O 1
ATOM 1461 N N . HIS A 1 194 ? 7.663 -8.739 3.637 1.00 88.94 194 HIS A N 1
ATOM 1462 C CA . HIS A 1 194 ? 8.553 -8.436 4.757 1.00 88.94 194 HIS A CA 1
ATOM 1463 C C . HIS A 1 194 ? 7.868 -8.511 6.136 1.00 88.94 194 HIS A C 1
ATOM 1465 O O . HIS A 1 194 ? 8.566 -8.487 7.145 1.00 88.94 194 HIS A O 1
ATOM 1471 N N . MET A 1 195 ? 6.532 -8.582 6.202 1.00 91.94 195 MET A N 1
ATOM 1472 C CA . MET A 1 195 ? 5.787 -8.573 7.468 1.00 91.94 195 MET A CA 1
ATOM 1473 C C . MET A 1 195 ? 5.836 -9.929 8.191 1.00 91.94 195 MET A C 1
ATOM 1475 O O . MET A 1 195 ? 5.467 -10.954 7.620 1.00 91.94 195 MET A O 1
ATOM 1479 N N . GLY A 1 196 ? 6.223 -9.923 9.469 1.00 94.75 196 GLY A N 1
ATOM 1480 C CA . GLY A 1 196 ? 6.184 -11.087 10.367 1.00 94.75 196 GLY A CA 1
ATOM 1481 C C . GLY A 1 196 ? 4.928 -11.158 11.240 1.00 94.75 196 GLY A C 1
ATOM 1482 O O . GLY A 1 196 ? 4.036 -10.308 11.159 1.00 94.75 196 GLY A O 1
ATOM 1483 N N . LEU A 1 197 ? 4.844 -12.158 12.131 1.00 97.38 197 LEU A N 1
ATOM 1484 C CA . LEU A 1 197 ? 3.674 -12.322 13.012 1.00 97.38 197 LEU A CA 1
ATOM 1485 C C . LEU A 1 197 ? 3.470 -11.126 13.941 1.00 97.38 197 LEU A C 1
ATOM 1487 O O . LEU A 1 197 ? 2.335 -10.785 14.273 1.00 97.38 197 LEU A O 1
ATOM 1491 N N . GLU A 1 198 ? 4.554 -10.500 14.398 1.00 96.44 198 GLU A N 1
ATOM 1492 C CA . GLU A 1 198 ? 4.463 -9.319 15.256 1.00 96.44 198 GLU A CA 1
ATOM 1493 C C . GLU A 1 198 ? 3.813 -8.137 14.525 1.00 96.44 198 GLU A C 1
ATOM 1495 O O . GLU A 1 198 ? 2.959 -7.461 15.104 1.00 96.44 198 GLU A O 1
ATOM 1500 N N . ASP A 1 199 ? 4.151 -7.935 13.250 1.00 95.06 199 ASP A N 1
ATOM 1501 C CA . ASP A 1 199 ? 3.567 -6.878 12.423 1.00 95.06 199 ASP A CA 1
ATOM 1502 C C . ASP A 1 199 ? 2.072 -7.130 12.209 1.00 95.06 199 ASP A C 1
ATOM 1504 O O . ASP A 1 199 ? 1.254 -6.242 12.441 1.00 95.06 199 ASP A O 1
ATOM 1508 N N . PHE A 1 200 ? 1.680 -8.373 11.901 1.00 96.81 200 PHE A N 1
ATOM 1509 C CA . PHE A 1 200 ? 0.265 -8.740 11.791 1.00 96.81 200 PHE A CA 1
ATOM 1510 C C . PHE A 1 200 ? -0.509 -8.563 13.102 1.00 96.81 200 PHE A C 1
ATOM 1512 O O . PHE A 1 200 ? -1.653 -8.114 13.073 1.00 96.81 200 PHE A O 1
ATOM 1519 N N . ARG A 1 201 ? 0.085 -8.873 14.262 1.00 97.69 201 ARG A N 1
ATOM 1520 C CA . ARG A 1 201 ? -0.564 -8.636 15.565 1.00 97.69 201 ARG A CA 1
ATOM 1521 C C . ARG A 1 201 ? -0.823 -7.150 15.794 1.00 97.69 201 ARG A C 1
ATOM 1523 O O . ARG A 1 201 ? -1.937 -6.789 16.170 1.00 97.69 201 ARG A O 1
ATOM 1530 N N . LYS A 1 202 ? 0.169 -6.296 15.514 1.00 96.62 202 LYS A N 1
ATOM 1531 C CA . LYS A 1 202 ? 0.022 -4.833 15.592 1.00 96.62 202 LYS A CA 1
ATOM 1532 C C . LYS A 1 202 ? -1.052 -4.338 14.625 1.00 96.62 202 LYS A C 1
ATOM 1534 O O . LYS A 1 202 ? -1.923 -3.580 15.043 1.00 96.62 202 LYS A O 1
ATOM 1539 N N . HIS A 1 203 ? -1.037 -4.817 13.382 1.00 96.56 203 HIS A N 1
ATOM 1540 C CA . HIS A 1 203 ? -2.044 -4.487 12.376 1.00 96.56 203 HIS A CA 1
ATOM 1541 C C . HIS A 1 203 ? -3.457 -4.841 12.854 1.00 96.56 203 HIS A C 1
ATOM 1543 O O . HIS A 1 203 ? -4.345 -3.996 12.848 1.00 96.56 203 HIS A O 1
ATOM 1549 N N . ILE A 1 204 ? -3.664 -6.069 13.339 1.00 98.19 204 ILE A N 1
ATOM 1550 C CA . ILE A 1 204 ? -4.954 -6.547 13.857 1.00 98.19 204 ILE A CA 1
ATOM 1551 C C . ILE A 1 204 ? -5.428 -5.706 15.049 1.00 98.19 204 ILE A C 1
ATOM 1553 O O . ILE A 1 204 ? -6.602 -5.334 15.105 1.00 98.19 204 ILE A O 1
ATOM 1557 N N . ASP A 1 205 ? -4.536 -5.388 15.991 1.00 97.94 205 ASP A N 1
ATOM 1558 C CA . ASP A 1 205 ? -4.876 -4.528 17.127 1.00 97.94 205 ASP A CA 1
ATOM 1559 C C . ASP A 1 205 ? -5.305 -3.127 16.648 1.00 97.94 205 ASP A C 1
ATOM 1561 O O . ASP A 1 205 ? -6.244 -2.549 17.199 1.00 97.94 205 ASP A O 1
ATOM 1565 N N . GLN A 1 206 ? -4.673 -2.593 15.595 1.00 97.94 206 GLN A N 1
ATOM 1566 C CA . GLN A 1 206 ? -5.048 -1.304 15.008 1.00 97.94 206 GLN A CA 1
ATOM 1567 C C . GLN A 1 206 ? -6.361 -1.351 14.227 1.00 97.94 206 GLN A C 1
ATOM 1569 O O . GLN A 1 206 ? -7.167 -0.429 14.358 1.00 97.94 206 GLN A O 1
ATOM 1574 N N . LEU A 1 207 ? -6.648 -2.437 13.501 1.00 98.38 207 LEU A N 1
ATOM 1575 C CA . LEU A 1 207 ? -7.971 -2.647 12.905 1.00 98.38 207 LEU A CA 1
ATOM 1576 C C . LEU A 1 207 ? -9.062 -2.584 13.986 1.00 98.38 207 LEU A C 1
ATOM 1578 O O . LEU A 1 207 ? -10.029 -1.835 13.839 1.00 98.38 207 LEU A O 1
ATOM 1582 N N . ALA A 1 208 ? -8.869 -3.276 15.112 1.00 97.50 208 ALA A N 1
ATOM 1583 C CA . ALA A 1 208 ? -9.820 -3.275 16.222 1.00 97.50 208 ALA A CA 1
ATOM 1584 C C . ALA A 1 208 ? -10.016 -1.881 16.849 1.00 97.50 208 ALA A C 1
ATOM 1586 O O . ALA A 1 208 ? -11.156 -1.460 17.067 1.00 97.50 208 ALA A O 1
ATOM 1587 N N . LYS A 1 209 ? -8.933 -1.130 17.086 1.00 98.12 209 LYS A N 1
ATOM 1588 C CA . LYS A 1 209 ? -8.989 0.259 17.587 1.00 98.12 209 LYS A CA 1
ATOM 1589 C C . LYS A 1 209 ? -9.718 1.206 16.633 1.00 98.12 209 LYS A C 1
ATOM 1591 O O . LYS A 1 209 ? -10.455 2.085 17.076 1.00 98.12 209 LYS A O 1
ATOM 1596 N N . LEU A 1 210 ? -9.546 1.001 15.327 1.00 97.94 210 LEU A N 1
ATOM 1597 C CA . LEU A 1 210 ? -10.223 1.741 14.259 1.00 97.94 210 LEU A CA 1
ATOM 1598 C C . LEU A 1 210 ? -11.656 1.255 13.996 1.00 97.94 210 LEU A C 1
ATOM 1600 O O . LEU A 1 210 ? -12.315 1.747 13.082 1.00 97.94 210 LEU A O 1
ATOM 1604 N N . LYS A 1 211 ? -12.163 0.312 14.800 1.00 97.81 211 LYS A N 1
ATOM 1605 C CA . LYS A 1 211 ? -13.508 -0.264 14.670 1.00 97.81 211 LYS A CA 1
ATOM 1606 C C . LYS A 1 211 ? -13.722 -1.007 13.338 1.00 97.81 211 LYS A C 1
ATOM 1608 O O . LYS A 1 211 ? -14.850 -1.128 12.848 1.00 97.81 211 LYS A O 1
ATOM 1613 N N . LEU A 1 212 ? -12.635 -1.521 12.763 1.00 98.31 212 LEU A N 1
ATOM 1614 C CA . LEU A 1 212 ? -12.602 -2.424 11.615 1.00 98.31 212 LEU A CA 1
ATOM 1615 C C . LEU A 1 212 ? -12.637 -3.877 12.118 1.00 98.31 212 LEU A C 1
ATOM 1617 O O . LEU A 1 212 ? -12.056 -4.203 13.152 1.00 98.31 212 LEU A O 1
ATOM 1621 N N . ASN A 1 213 ? -13.346 -4.750 11.405 1.00 98.12 213 ASN A N 1
ATOM 1622 C CA . ASN A 1 213 ? -13.650 -6.121 11.825 1.00 98.12 213 ASN A CA 1
ATOM 1623 C C . ASN A 1 213 ? -13.295 -7.187 10.777 1.00 98.12 213 ASN A C 1
ATOM 1625 O O . ASN A 1 213 ? -13.689 -8.338 10.937 1.00 98.12 213 ASN A O 1
ATOM 1629 N N . CYS A 1 214 ? -12.567 -6.841 9.712 1.00 97.50 214 CYS A N 1
ATOM 1630 C CA . CYS A 1 214 ? -12.186 -7.792 8.669 1.00 97.50 214 CYS A CA 1
ATOM 1631 C C . CYS A 1 214 ? -10.735 -7.589 8.200 1.00 97.50 214 CYS A C 1
ATOM 1633 O O . CYS A 1 214 ? -10.336 -6.491 7.812 1.00 97.50 214 CYS A O 1
ATOM 1635 N N . LEU A 1 215 ? -9.960 -8.673 8.183 1.00 98.06 215 LEU A N 1
ATOM 1636 C CA . LEU A 1 215 ? -8.661 -8.787 7.530 1.00 98.06 215 LEU A CA 1
ATOM 1637 C C . LEU A 1 215 ? -8.792 -9.796 6.393 1.00 98.06 215 LEU A C 1
ATOM 1639 O O . LEU A 1 215 ? -8.982 -10.989 6.618 1.00 98.06 215 LEU A O 1
ATOM 1643 N N . GLN A 1 216 ? -8.669 -9.333 5.159 1.00 97.44 216 GLN A N 1
ATOM 1644 C CA . GLN A 1 216 ? -8.678 -10.217 4.009 1.00 97.44 216 GLN A CA 1
ATOM 1645 C C . GLN A 1 216 ? -7.234 -10.555 3.623 1.00 97.44 216 GLN A C 1
ATOM 1647 O O . GLN A 1 216 ? -6.493 -9.682 3.188 1.00 97.44 216 GLN A O 1
ATOM 1652 N N . PHE A 1 217 ? -6.815 -11.804 3.806 1.00 96.94 217 PHE A N 1
ATOM 1653 C CA . PHE A 1 217 ? -5.471 -12.280 3.483 1.00 96.94 217 PHE A CA 1
ATOM 1654 C C . PHE A 1 217 ? -5.447 -12.847 2.062 1.00 96.94 217 PHE A C 1
ATOM 1656 O O . PHE A 1 217 ? -6.137 -13.823 1.770 1.00 96.94 217 PHE A O 1
ATOM 1663 N N . TYR A 1 218 ? -4.661 -12.238 1.178 1.00 93.56 218 TYR A N 1
ATOM 1664 C CA . TYR A 1 218 ? -4.551 -12.625 -0.222 1.00 93.56 218 TYR A CA 1
ATOM 1665 C C . TYR A 1 218 ? -3.235 -13.321 -0.548 1.00 93.56 218 TYR A C 1
ATOM 1667 O O . TYR A 1 218 ? -2.141 -12.857 -0.205 1.00 93.56 218 TYR A O 1
ATOM 1675 N N . ALA A 1 219 ? -3.378 -14.422 -1.278 1.00 88.75 219 ALA A N 1
ATOM 1676 C CA . ALA A 1 219 ? -2.311 -15.292 -1.726 1.00 88.75 219 ALA A CA 1
ATOM 1677 C C . ALA A 1 219 ? -2.537 -15.699 -3.187 1.00 88.75 219 ALA A C 1
ATOM 1679 O O . ALA A 1 219 ? -3.607 -16.186 -3.545 1.00 88.75 219 ALA A O 1
ATOM 1680 N N . GLY A 1 220 ? -1.518 -15.540 -4.034 1.00 85.88 220 GLY A N 1
ATOM 1681 C CA . GLY A 1 220 ? -1.556 -16.019 -5.413 1.00 85.88 220 GLY A CA 1
ATOM 1682 C C . GLY A 1 220 ? -1.515 -17.547 -5.497 1.00 85.88 220 GLY A C 1
ATOM 1683 O O . GLY A 1 220 ? -1.109 -18.235 -4.554 1.00 85.88 220 GLY A O 1
ATOM 1684 N N . MET A 1 221 ? -1.915 -18.095 -6.645 1.00 86.44 221 MET A N 1
ATOM 1685 C CA . MET A 1 221 ? -1.700 -19.517 -6.934 1.00 86.44 221 MET A CA 1
ATOM 1686 C C . MET A 1 221 ? -0.197 -19.825 -7.003 1.00 86.44 221 MET A C 1
ATOM 1688 O O . MET A 1 221 ? 0.578 -19.018 -7.509 1.00 86.44 221 MET A O 1
ATOM 1692 N N . GLY A 1 222 ? 0.216 -20.985 -6.480 1.00 87.06 222 GLY A N 1
ATOM 1693 C CA . GLY A 1 222 ? 1.636 -21.354 -6.382 1.00 87.06 222 GLY A CA 1
ATOM 1694 C C . GLY A 1 222 ? 2.402 -20.597 -5.288 1.00 87.06 222 GLY A C 1
ATOM 1695 O O . GLY A 1 222 ? 3.610 -20.418 -5.389 1.00 87.06 222 GLY A O 1
ATOM 1696 N N . SER A 1 223 ? 1.703 -20.132 -4.256 1.00 90.38 223 SER A N 1
ATOM 1697 C CA . SER A 1 223 ? 2.275 -19.583 -3.023 1.00 90.38 223 SER A CA 1
ATOM 1698 C C . SER A 1 223 ? 2.384 -20.669 -1.934 1.00 90.38 223 SER A C 1
ATOM 1700 O O . SER A 1 223 ? 1.734 -21.710 -2.057 1.00 90.38 223 SER A O 1
ATOM 1702 N N . PRO A 1 224 ? 3.148 -20.463 -0.841 1.00 93.88 224 PRO A N 1
ATOM 1703 C CA . PRO A 1 224 ? 3.304 -21.470 0.216 1.00 93.88 224 PRO A CA 1
ATOM 1704 C C . PRO A 1 224 ? 2.068 -21.603 1.121 1.00 93.88 224 PRO A C 1
ATOM 1706 O O . PRO A 1 224 ? 2.065 -22.413 2.041 1.00 93.88 224 PRO A O 1
ATOM 1709 N N . TRP A 1 225 ? 1.020 -20.802 0.909 1.00 94.88 225 TRP A N 1
ATOM 1710 C CA . TRP A 1 225 ? -0.144 -20.759 1.797 1.00 94.88 225 TRP A CA 1
ATOM 1711 C C . TRP A 1 225 ? -1.078 -21.952 1.599 1.00 94.88 225 TRP A C 1
ATOM 1713 O O . TRP A 1 225 ? -1.705 -22.403 2.549 1.00 94.88 225 TRP A O 1
ATOM 1723 N N . VAL A 1 226 ? -1.174 -22.484 0.379 1.00 92.50 226 VAL A N 1
ATOM 1724 C CA . VAL A 1 226 ? -2.059 -23.612 0.066 1.00 92.50 226 VAL A CA 1
ATOM 1725 C C . VAL A 1 226 ? -1.348 -24.578 -0.864 1.00 92.50 226 VAL A C 1
ATOM 1727 O O . VAL A 1 226 ? -0.939 -24.221 -1.968 1.00 92.50 226 VAL A O 1
ATOM 1730 N N . GLU A 1 227 ? -1.232 -25.824 -0.419 1.00 93.38 227 GLU A N 1
ATOM 1731 C CA . GLU A 1 227 ? -0.679 -26.905 -1.221 1.00 93.38 227 GLU A CA 1
ATOM 1732 C C . GLU A 1 227 ? -1.731 -27.427 -2.205 1.00 93.38 227 GLU A C 1
ATOM 1734 O O . GLU A 1 227 ? -2.821 -27.830 -1.813 1.00 93.38 227 GLU A O 1
ATOM 1739 N N . VAL A 1 228 ? -1.408 -27.442 -3.498 1.00 93.12 228 VAL A N 1
ATOM 1740 C CA . VAL A 1 228 ? -2.332 -27.903 -4.542 1.00 93.12 228 VAL A CA 1
ATOM 1741 C C . VAL A 1 228 ? -1.781 -29.170 -5.169 1.00 93.12 228 VAL A C 1
ATOM 1743 O O . VAL A 1 228 ? -0.632 -29.194 -5.596 1.00 93.12 228 VAL A O 1
ATOM 1746 N N . SER A 1 229 ? -2.594 -30.220 -5.259 1.00 94.00 229 SER A N 1
ATOM 1747 C CA . SER A 1 229 ? -2.239 -31.445 -5.979 1.00 94.00 229 SER A CA 1
ATOM 1748 C C . SER A 1 229 ? -3.305 -31.794 -7.010 1.00 94.00 229 SER A C 1
ATOM 1750 O O . SER A 1 229 ? -4.490 -31.854 -6.691 1.00 94.00 229 SER A O 1
ATOM 1752 N N . TYR A 1 230 ? -2.887 -32.044 -8.249 1.00 95.12 230 TYR A N 1
ATOM 1753 C CA . TYR A 1 230 ? -3.776 -32.404 -9.352 1.00 95.12 230 TYR A CA 1
ATOM 1754 C C . TYR A 1 230 ? -3.075 -33.364 -10.319 1.00 95.12 230 TYR A C 1
ATOM 1756 O O . TYR A 1 230 ? -1.887 -33.227 -10.605 1.00 95.12 230 TYR A O 1
ATOM 1764 N N . GLY A 1 231 ? -3.798 -34.375 -10.812 1.00 92.12 231 GLY A N 1
ATOM 1765 C CA . GLY A 1 231 ? -3.251 -35.342 -11.774 1.00 92.12 231 GLY A CA 1
ATOM 1766 C C . GLY A 1 231 ? -2.032 -36.130 -11.267 1.00 92.12 231 GLY A C 1
ATOM 1767 O O . GLY A 1 231 ? -1.151 -36.459 -12.057 1.00 92.12 231 GLY A O 1
ATOM 1768 N N . GLY A 1 232 ? -1.950 -36.393 -9.956 1.00 92.69 232 GLY A N 1
ATOM 1769 C CA . GLY A 1 232 ? -0.819 -37.095 -9.330 1.00 92.69 232 GLY A CA 1
ATOM 1770 C C . GLY A 1 232 ? 0.450 -36.251 -9.165 1.00 92.69 232 GLY A C 1
ATOM 1771 O O . GLY A 1 232 ? 1.493 -36.795 -8.814 1.00 92.69 232 GLY A O 1
ATOM 1772 N N . LYS A 1 233 ? 0.374 -34.939 -9.416 1.00 93.62 233 LYS A N 1
ATOM 1773 C CA . LYS A 1 233 ? 1.472 -33.987 -9.233 1.00 93.62 233 LYS A CA 1
ATOM 1774 C C . LYS A 1 233 ? 1.121 -32.970 -8.154 1.00 93.62 233 LYS A C 1
ATOM 1776 O O . LYS A 1 233 ? -0.023 -32.526 -8.075 1.00 93.62 233 LYS A O 1
ATOM 1781 N N . ARG A 1 234 ? 2.125 -32.575 -7.377 1.00 93.50 234 ARG A N 1
ATOM 1782 C CA . ARG A 1 234 ? 2.072 -31.431 -6.462 1.00 93.50 234 ARG A CA 1
ATOM 1783 C C . ARG A 1 234 ? 2.433 -30.164 -7.232 1.00 93.50 234 ARG A C 1
ATOM 1785 O O . ARG A 1 234 ? 3.356 -30.201 -8.037 1.00 93.50 234 ARG A O 1
ATOM 1792 N N . GLY A 1 235 ? 1.713 -29.072 -7.017 1.00 92.25 235 GLY A N 1
ATOM 1793 C CA . GLY A 1 235 ? 2.004 -27.775 -7.618 1.00 92.25 235 GLY A CA 1
ATOM 1794 C C . GLY A 1 235 ? 3.281 -27.167 -7.050 1.00 92.25 235 GLY A C 1
ATOM 1795 O O . GLY A 1 235 ? 3.505 -27.221 -5.842 1.00 92.25 235 GLY A O 1
ATOM 1796 N N . ASP A 1 236 ? 4.104 -26.593 -7.923 1.00 91.25 236 ASP A N 1
ATOM 1797 C CA . ASP A 1 236 ? 5.336 -25.922 -7.509 1.00 91.25 236 ASP A CA 1
ATOM 1798 C C . ASP A 1 236 ? 5.030 -24.564 -6.862 1.00 91.25 236 ASP A C 1
ATOM 1800 O O . ASP A 1 236 ? 4.066 -23.882 -7.232 1.00 91.25 236 ASP A O 1
ATOM 1804 N N . ILE A 1 237 ? 5.889 -24.151 -5.925 1.00 91.56 237 ILE A N 1
ATOM 1805 C CA . ILE A 1 237 ? 5.895 -22.776 -5.427 1.00 91.56 237 ILE A CA 1
ATOM 1806 C C . ILE A 1 237 ? 6.624 -21.898 -6.452 1.00 91.56 237 ILE A C 1
ATOM 1808 O O . ILE A 1 237 ? 7.769 -22.173 -6.800 1.00 91.56 237 ILE A O 1
ATOM 1812 N N . ILE A 1 238 ? 5.965 -20.839 -6.921 1.00 87.75 238 ILE A N 1
ATOM 1813 C CA . ILE A 1 238 ? 6.464 -19.910 -7.955 1.00 87.75 238 ILE A CA 1
ATOM 1814 C C . ILE A 1 238 ? 6.924 -18.565 -7.372 1.00 87.75 238 ILE A C 1
ATOM 1816 O O . ILE A 1 238 ? 6.954 -17.548 -8.060 1.00 87.75 238 ILE A O 1
ATOM 1820 N N . TYR A 1 239 ? 7.190 -18.546 -6.070 1.00 88.19 239 TYR A N 1
ATOM 1821 C CA . TYR A 1 239 ? 7.628 -17.389 -5.292 1.00 88.19 239 TYR A CA 1
ATOM 1822 C C . TYR A 1 239 ? 9.134 -17.499 -5.022 1.00 88.19 239 TYR A C 1
ATOM 1824 O O . TYR A 1 239 ? 9.671 -18.609 -4.985 1.00 88.19 239 TYR A O 1
ATOM 1832 N N . SER A 1 240 ? 9.826 -16.370 -4.834 1.00 85.94 240 SER A N 1
ATOM 1833 C CA . SER A 1 240 ? 11.294 -16.366 -4.825 1.00 85.94 240 SER A CA 1
ATOM 1834 C C . SER A 1 240 ? 11.860 -17.085 -3.600 1.00 85.94 240 SER A C 1
ATOM 1836 O O . SER A 1 240 ? 11.467 -16.816 -2.459 1.00 85.94 240 SER A O 1
ATOM 1838 N N . LYS A 1 241 ? 12.824 -17.985 -3.813 1.00 88.50 241 LYS A N 1
ATOM 1839 C CA . LYS A 1 241 ? 13.448 -18.758 -2.730 1.00 88.50 241 LYS A CA 1
ATOM 1840 C C . LYS A 1 241 ? 14.156 -17.851 -1.723 1.00 88.50 241 LYS A C 1
ATOM 1842 O O . LYS A 1 241 ? 14.099 -18.100 -0.524 1.00 88.50 241 LYS A O 1
ATOM 1847 N N . GLU A 1 242 ? 14.779 -16.779 -2.198 1.00 85.94 242 GLU A N 1
ATOM 1848 C CA . GLU A 1 242 ? 15.543 -15.814 -1.402 1.00 85.94 242 GLU A CA 1
ATOM 1849 C C . GLU A 1 242 ? 14.674 -15.068 -0.380 1.00 85.94 242 GLU A C 1
ATOM 1851 O O . GLU A 1 242 ? 15.177 -14.586 0.632 1.00 85.94 242 GLU A O 1
ATOM 1856 N N . SER A 1 243 ? 13.363 -14.994 -0.622 1.00 87.81 243 SER A N 1
ATOM 1857 C CA . SER A 1 243 ? 12.396 -14.426 0.319 1.00 87.81 243 SER A CA 1
ATOM 1858 C C . SER A 1 243 ? 11.873 -15.433 1.348 1.00 87.81 243 SER A C 1
ATOM 1860 O O . SER A 1 243 ? 10.988 -15.083 2.117 1.00 87.81 243 SER A O 1
ATOM 1862 N N . GLY A 1 244 ? 12.343 -16.686 1.336 1.00 91.19 244 GLY A N 1
ATOM 1863 C CA . GLY A 1 244 ? 11.681 -17.781 2.049 1.00 91.19 244 GLY A CA 1
ATOM 1864 C C . GLY A 1 244 ? 10.381 -18.221 1.363 1.00 91.19 244 GLY A C 1
ATOM 1865 O O . GLY A 1 244 ? 9.476 -18.728 2.020 1.00 91.19 244 GLY A O 1
ATOM 1866 N N . TYR A 1 245 ? 10.290 -18.033 0.039 1.00 91.69 245 TYR A N 1
ATOM 1867 C CA . TYR A 1 245 ? 9.139 -18.367 -0.807 1.00 91.69 245 TYR A CA 1
ATOM 1868 C C . TYR A 1 245 ? 7.867 -17.530 -0.560 1.00 91.69 245 TYR A C 1
ATOM 1870 O O . TYR A 1 245 ? 6.777 -17.961 -0.931 1.00 91.69 245 TYR A O 1
ATOM 1878 N N . VAL A 1 246 ? 7.959 -16.333 0.034 1.00 90.94 246 VAL A N 1
ATOM 1879 C CA . VAL A 1 246 ? 6.779 -15.496 0.356 1.00 90.94 246 VAL A CA 1
ATOM 1880 C C . VAL A 1 246 ? 6.639 -14.211 -0.467 1.00 90.94 246 VAL A C 1
ATOM 1882 O O . VAL A 1 246 ? 5.552 -13.631 -0.476 1.00 90.94 246 VAL A O 1
ATOM 1885 N N . ALA A 1 247 ? 7.664 -13.811 -1.224 1.00 88.56 247 ALA A N 1
ATOM 1886 C CA . ALA A 1 247 ? 7.596 -12.729 -2.210 1.00 88.56 247 ALA A CA 1
ATOM 1887 C C . ALA A 1 247 ? 7.266 -13.264 -3.610 1.00 88.56 247 ALA A C 1
ATOM 1889 O O . ALA A 1 247 ? 7.752 -14.327 -4.001 1.00 88.56 247 ALA A O 1
ATOM 1890 N N . TRP A 1 248 ? 6.489 -12.521 -4.406 1.00 84.00 248 TRP A N 1
ATOM 1891 C CA . TRP A 1 248 ? 6.270 -12.903 -5.808 1.00 84.00 248 TRP A CA 1
ATOM 1892 C C . TRP A 1 248 ? 7.597 -12.967 -6.582 1.00 84.00 248 TRP A C 1
ATOM 1894 O O . TRP A 1 248 ? 8.497 -12.174 -6.332 1.00 84.00 248 TRP A O 1
ATOM 1904 N N . ASP A 1 249 ? 7.720 -13.880 -7.547 1.00 72.06 249 ASP A N 1
ATOM 1905 C CA . ASP A 1 249 ? 8.938 -14.014 -8.368 1.00 72.06 249 ASP A CA 1
ATOM 1906 C C . ASP A 1 249 ? 8.772 -13.409 -9.774 1.00 72.06 249 ASP A C 1
ATOM 1908 O O . ASP A 1 249 ? 9.693 -12.814 -10.329 1.00 72.06 249 ASP A O 1
ATOM 1912 N N . PHE A 1 250 ? 7.547 -13.466 -10.313 1.00 59.97 250 PHE A N 1
ATOM 1913 C CA . PHE A 1 250 ? 7.221 -13.279 -11.733 1.00 59.97 250 PHE A CA 1
ATOM 1914 C C . PHE A 1 250 ? 7.691 -11.952 -12.386 1.00 59.97 250 PHE A C 1
ATOM 1916 O O . PHE A 1 250 ? 7.878 -11.876 -13.599 1.00 59.97 250 PHE A O 1
ATOM 1923 N N . ALA A 1 251 ? 7.956 -10.917 -11.594 1.00 48.50 251 ALA A N 1
ATOM 1924 C CA . ALA A 1 251 ? 8.668 -9.720 -12.047 1.00 48.50 251 ALA A CA 1
ATOM 1925 C C . ALA A 1 251 ? 9.597 -9.134 -10.967 1.00 48.50 251 ALA A C 1
ATOM 1927 O O . ALA A 1 251 ? 10.319 -8.164 -11.209 1.00 48.50 251 ALA A O 1
ATOM 1928 N N . LEU A 1 252 ? 9.594 -9.703 -9.755 1.00 56.59 252 LEU A N 1
ATOM 1929 C CA . LEU A 1 252 ? 10.101 -8.978 -8.600 1.00 56.59 252 LEU A CA 1
ATOM 1930 C C . LEU A 1 252 ? 11.601 -9.145 -8.410 1.00 56.59 252 LEU A C 1
ATOM 1932 O O . LEU A 1 252 ? 12.167 -8.232 -7.813 1.00 56.59 252 LEU A O 1
ATOM 1936 N N . SER A 1 253 ? 12.215 -10.248 -8.893 1.00 59.19 253 SER A N 1
ATOM 1937 C CA . SER A 1 253 ? 13.642 -10.624 -8.716 1.00 59.19 253 SER A CA 1
ATOM 1938 C C . SER A 1 253 ? 14.276 -9.937 -7.506 1.00 59.19 253 SER A C 1
ATOM 1940 O O . SER A 1 253 ? 15.290 -9.232 -7.602 1.00 59.19 253 SER A O 1
ATOM 1942 N N . THR A 1 254 ? 13.564 -10.055 -6.381 1.00 69.62 254 THR A N 1
ATOM 1943 C CA . THR A 1 254 ? 13.969 -9.441 -5.135 1.00 69.62 254 THR A CA 1
ATOM 1944 C C . THR A 1 254 ? 15.050 -10.349 -4.619 1.00 69.62 254 THR A C 1
ATOM 1946 O O . THR A 1 254 ? 14.831 -11.544 -4.438 1.00 69.62 254 THR A O 1
ATOM 1949 N N . SER A 1 255 ? 16.233 -9.792 -4.416 1.00 73.31 255 SER A N 1
ATOM 1950 C CA . SER A 1 255 ? 17.339 -10.551 -3.850 1.00 73.31 255 SER A CA 1
ATOM 1951 C C . SER A 1 255 ? 17.040 -11.039 -2.431 1.00 73.31 255 SER A C 1
ATOM 1953 O O . SER A 1 255 ? 17.780 -11.860 -1.904 1.00 73.31 255 SER A O 1
ATOM 1955 N N . GLY A 1 256 ? 15.999 -10.492 -1.782 1.00 80.12 256 GLY A N 1
ATOM 1956 C CA . GLY A 1 256 ? 15.680 -10.756 -0.383 1.00 80.12 256 GLY A CA 1
ATOM 1957 C C . GLY A 1 256 ? 16.766 -10.280 0.585 1.00 80.12 256 GLY A C 1
ATOM 1958 O O . GLY A 1 256 ? 16.649 -10.535 1.785 1.00 80.12 256 GLY A O 1
ATOM 1959 N N . THR A 1 257 ? 17.811 -9.603 0.080 1.00 85.19 257 THR A N 1
ATOM 1960 C CA . THR A 1 257 ? 19.035 -9.330 0.827 1.00 85.19 257 THR A CA 1
ATOM 1961 C C . THR A 1 257 ? 19.435 -7.860 0.863 1.00 85.19 257 THR A C 1
ATOM 1963 O O . THR A 1 257 ? 19.355 -7.126 -0.122 1.00 85.19 257 THR A O 1
ATOM 1966 N N . ALA A 1 258 ? 19.972 -7.442 2.009 1.00 88.69 258 ALA A N 1
ATOM 1967 C CA . ALA A 1 258 ? 20.534 -6.115 2.233 1.00 88.69 258 ALA A CA 1
ATOM 1968 C C . ALA A 1 258 ? 21.771 -5.793 1.366 1.00 88.69 258 ALA A C 1
ATOM 1970 O O . ALA A 1 258 ? 22.226 -4.651 1.370 1.00 88.69 258 ALA A O 1
ATOM 1971 N N . LYS A 1 259 ? 22.321 -6.752 0.602 1.00 85.06 259 LYS A N 1
ATOM 1972 C CA . LYS A 1 259 ? 23.446 -6.521 -0.335 1.00 85.06 259 LYS A CA 1
ATOM 1973 C C . LYS A 1 259 ? 23.127 -5.525 -1.448 1.00 85.06 259 LYS A C 1
ATOM 1975 O O . LYS A 1 259 ? 24.042 -4.931 -2.019 1.00 85.06 259 LYS A O 1
ATOM 1980 N N . ASP A 1 260 ? 21.850 -5.315 -1.737 1.00 81.50 260 ASP A N 1
ATOM 1981 C CA . ASP A 1 260 ? 21.422 -4.349 -2.747 1.00 81.50 260 ASP A CA 1
ATOM 1982 C C . ASP A 1 260 ? 21.295 -2.921 -2.204 1.00 81.50 260 ASP A C 1
ATOM 1984 O O . ASP A 1 260 ? 21.056 -1.995 -2.973 1.00 81.50 260 ASP A O 1
ATOM 1988 N N . VAL A 1 261 ? 21.475 -2.718 -0.897 1.00 89.81 261 VAL A N 1
ATOM 1989 C CA . VAL A 1 261 ? 21.372 -1.399 -0.267 1.00 89.81 261 VAL A CA 1
ATOM 1990 C C . VAL A 1 261 ? 22.734 -0.707 -0.326 1.00 89.81 261 VAL A C 1
ATOM 1992 O O . VAL A 1 261 ? 23.675 -1.130 0.343 1.00 89.81 261 VAL A O 1
ATOM 1995 N N . ARG A 1 262 ? 22.844 0.340 -1.152 1.00 87.62 262 ARG A N 1
ATOM 1996 C CA . ARG A 1 262 ? 24.036 1.199 -1.272 1.00 87.62 262 ARG A CA 1
ATOM 1997 C C . ARG A 1 262 ? 23.996 2.330 -0.250 1.00 87.62 262 ARG A C 1
ATOM 1999 O O . ARG A 1 262 ? 24.951 2.521 0.490 1.00 87.62 262 ARG A O 1
ATOM 2006 N N . VAL A 1 263 ? 22.868 3.034 -0.184 1.00 91.00 263 VAL A N 1
ATOM 2007 C CA . VAL A 1 263 ? 22.620 4.140 0.747 1.00 91.00 263 VAL A CA 1
ATOM 2008 C C . VAL A 1 263 ? 21.719 3.652 1.879 1.00 91.00 263 VAL A C 1
ATOM 2010 O O . VAL A 1 263 ? 20.645 3.106 1.613 1.00 91.00 263 VAL A O 1
ATOM 2013 N N . GLY A 1 264 ? 22.148 3.845 3.131 1.00 93.50 264 GLY A N 1
ATOM 2014 C CA . GLY A 1 264 ? 21.418 3.402 4.324 1.00 93.50 264 GLY A CA 1
ATOM 2015 C C . GLY A 1 264 ? 21.643 1.930 4.689 1.00 93.50 264 GLY A C 1
ATOM 2016 O O . GLY A 1 264 ? 20.770 1.290 5.278 1.00 93.50 264 GLY A O 1
ATOM 2017 N N . ARG A 1 265 ? 22.792 1.348 4.314 1.00 93.56 265 ARG A N 1
ATOM 2018 C CA . ARG A 1 265 ? 23.138 -0.057 4.604 1.00 93.56 265 ARG A CA 1
ATOM 2019 C C . ARG A 1 265 ? 23.156 -0.347 6.108 1.00 93.56 265 ARG A C 1
ATOM 2021 O O . ARG A 1 265 ? 22.827 -1.464 6.514 1.00 93.56 265 ARG A O 1
ATOM 2028 N N . GLU A 1 266 ? 23.498 0.643 6.921 1.00 93.38 266 GLU A N 1
ATOM 2029 C CA . GLU A 1 266 ? 23.495 0.625 8.382 1.00 93.38 266 GLU A CA 1
ATOM 2030 C C . GLU A 1 266 ? 22.109 0.342 8.984 1.00 93.38 266 GLU A C 1
ATOM 2032 O O . GLU A 1 266 ? 22.015 -0.241 10.063 1.00 93.38 266 GLU A O 1
ATOM 2037 N N . CYS A 1 267 ? 21.025 0.647 8.263 1.00 95.19 267 CYS A N 1
ATOM 2038 C CA . CYS A 1 267 ? 19.661 0.362 8.710 1.00 95.19 267 CYS A CA 1
ATOM 2039 C C . CYS A 1 267 ? 19.319 -1.142 8.671 1.00 95.19 267 CYS A C 1
ATOM 2041 O O . CYS A 1 267 ? 18.303 -1.567 9.229 1.00 95.19 267 CYS A O 1
ATOM 2043 N N . PHE A 1 268 ? 20.139 -1.974 8.018 1.00 94.25 268 PHE A N 1
ATOM 2044 C CA . PHE A 1 268 ? 19.874 -3.396 7.774 1.00 94.25 268 PHE A CA 1
ATOM 2045 C C . PHE A 1 268 ? 20.920 -4.287 8.460 1.00 94.25 268 PHE A C 1
ATOM 2047 O O . PHE A 1 268 ? 21.810 -4.815 7.800 1.00 94.25 268 PHE A O 1
ATOM 2054 N N . PRO A 1 269 ? 20.849 -4.500 9.784 1.00 90.31 269 PRO A N 1
ATOM 2055 C CA . PRO A 1 269 ? 21.872 -5.273 10.495 1.00 90.31 269 PRO A CA 1
ATOM 2056 C C . PRO A 1 269 ? 21.967 -6.735 10.024 1.00 90.31 269 PRO A C 1
ATOM 2058 O O . PRO A 1 269 ? 23.050 -7.313 10.039 1.00 90.31 269 PRO A O 1
ATOM 2061 N N . ASN A 1 270 ? 20.858 -7.309 9.548 1.00 90.44 270 ASN A N 1
ATOM 2062 C CA . ASN A 1 270 ? 20.795 -8.669 9.016 1.00 90.44 270 ASN A CA 1
ATOM 2063 C C . ASN A 1 270 ? 20.810 -8.659 7.483 1.00 90.44 270 ASN A C 1
ATOM 2065 O O . ASN A 1 270 ? 20.285 -7.735 6.863 1.00 90.44 270 ASN A O 1
ATOM 2069 N N . GLU A 1 271 ? 21.370 -9.708 6.867 1.00 90.19 271 GLU A N 1
ATOM 2070 C CA . GLU A 1 271 ? 21.303 -9.847 5.407 1.00 90.19 271 GLU A CA 1
ATOM 2071 C C . GLU A 1 271 ? 19.877 -10.115 4.925 1.00 90.19 271 GLU A C 1
ATOM 2073 O O . GLU A 1 271 ? 19.486 -9.517 3.934 1.00 90.19 271 GLU A O 1
ATOM 2078 N N . TYR A 1 272 ? 19.110 -10.977 5.595 1.00 91.69 272 TYR A N 1
ATOM 2079 C CA . TYR A 1 272 ? 17.742 -11.331 5.203 1.00 91.69 272 TYR A CA 1
ATOM 2080 C C . TYR A 1 272 ? 16.728 -10.241 5.600 1.00 91.69 272 TYR A C 1
ATOM 2082 O O . TYR A 1 272 ? 16.731 -9.775 6.740 1.00 91.69 272 TYR A O 1
ATOM 2090 N N . ILE A 1 273 ? 15.870 -9.843 4.651 1.00 88.88 273 ILE A N 1
ATOM 2091 C CA . ILE A 1 273 ? 14.895 -8.737 4.794 1.00 88.88 273 ILE A CA 1
ATOM 2092 C C . ILE A 1 273 ? 13.458 -9.233 5.061 1.00 88.88 273 ILE A C 1
ATOM 2094 O O . ILE A 1 273 ? 12.599 -8.444 5.446 1.00 88.88 273 ILE A O 1
ATOM 2098 N N . GLY A 1 274 ? 13.185 -10.525 4.857 1.00 90.38 274 GLY A N 1
ATOM 2099 C CA . GLY A 1 274 ? 11.841 -11.094 4.982 1.00 90.38 274 GLY A CA 1
ATOM 2100 C C . GLY A 1 274 ? 11.374 -11.353 6.419 1.00 90.38 274 GLY A C 1
ATOM 2101 O O . GLY A 1 274 ? 12.050 -10.975 7.380 1.00 90.38 274 GLY A O 1
ATOM 2102 N N . PRO A 1 275 ? 10.240 -12.056 6.585 1.00 93.31 275 PRO A N 1
ATOM 2103 C CA . PRO A 1 275 ? 9.656 -12.334 7.885 1.00 93.31 275 PRO A CA 1
ATOM 2104 C C . PRO A 1 275 ? 10.570 -13.282 8.659 1.00 93.31 275 PRO A C 1
ATOM 2106 O O . PRO A 1 275 ? 10.988 -14.300 8.086 1.00 93.31 275 PRO A O 1
ATOM 2109 N N . PRO A 1 276 ? 10.860 -13.010 9.942 1.00 94.69 276 PRO A N 1
ATOM 2110 C CA . PRO A 1 276 ? 11.746 -13.848 10.745 1.00 94.69 276 PRO A CA 1
ATOM 2111 C C . PRO A 1 276 ? 11.360 -15.332 10.739 1.00 94.69 276 PRO A C 1
ATOM 2113 O O . PRO A 1 276 ? 12.232 -16.195 10.729 1.00 94.69 276 PRO A O 1
ATOM 2116 N N . GLU A 1 277 ? 10.063 -15.641 10.679 1.00 97.00 277 GLU A N 1
ATOM 2117 C CA . GLU A 1 277 ? 9.532 -17.006 10.676 1.00 97.00 277 GLU A CA 1
ATOM 2118 C C . GLU A 1 277 ? 9.936 -17.818 9.434 1.00 97.00 277 GLU A C 1
ATOM 2120 O O . GLU A 1 277 ? 9.973 -19.047 9.495 1.00 97.00 277 GLU A O 1
ATOM 2125 N N . PHE A 1 278 ? 10.251 -17.150 8.321 1.00 95.62 278 PHE A N 1
ATOM 2126 C CA . PHE A 1 278 ? 10.618 -17.775 7.046 1.00 95.62 278 PHE A CA 1
ATOM 2127 C C . PHE A 1 278 ? 12.128 -17.757 6.762 1.00 95.62 278 PHE A C 1
ATOM 2129 O O . PHE A 1 278 ? 12.552 -18.329 5.760 1.00 95.62 278 PHE A O 1
ATOM 2136 N N . ALA A 1 279 ? 12.948 -17.165 7.640 1.00 93.56 279 ALA A N 1
ATOM 2137 C CA . ALA A 1 279 ? 14.393 -17.016 7.425 1.00 93.56 279 ALA A CA 1
ATOM 2138 C C . ALA A 1 279 ? 15.118 -18.357 7.175 1.00 93.56 279 ALA A C 1
ATOM 2140 O O . ALA A 1 279 ? 16.048 -18.427 6.371 1.00 93.56 279 ALA A O 1
ATOM 2141 N N . ASP A 1 280 ? 14.648 -19.433 7.813 1.00 92.50 280 ASP A N 1
ATOM 2142 C CA . ASP A 1 280 ? 15.235 -20.774 7.712 1.00 92.50 280 ASP A CA 1
ATOM 2143 C C . ASP A 1 280 ? 14.547 -21.676 6.666 1.00 92.50 280 ASP A C 1
ATOM 2145 O O . ASP A 1 280 ? 14.918 -22.843 6.507 1.00 92.50 280 ASP A O 1
ATOM 2149 N N . ALA A 1 281 ? 13.543 -21.177 5.934 1.00 93.94 281 ALA A N 1
ATOM 2150 C CA . ALA A 1 281 ? 12.818 -21.966 4.940 1.00 93.94 281 ALA A CA 1
ATOM 2151 C C . ALA A 1 281 ? 13.654 -22.143 3.660 1.00 93.94 281 ALA A C 1
ATOM 2153 O O . ALA A 1 281 ? 13.707 -21.270 2.797 1.00 93.94 281 ALA A O 1
ATOM 2154 N N . GLN A 1 282 ? 14.302 -23.303 3.511 1.00 90.81 282 GLN A N 1
ATOM 2155 C CA . GLN A 1 282 ? 15.187 -23.596 2.374 1.00 90.81 282 GLN A CA 1
ATOM 2156 C C . GLN A 1 282 ? 14.525 -24.459 1.291 1.00 90.81 282 GLN A C 1
ATOM 2158 O O . GLN A 1 282 ? 14.964 -24.463 0.135 1.00 90.81 282 GLN A O 1
ATOM 2163 N N . THR A 1 283 ? 13.457 -25.172 1.648 1.00 95.31 283 THR A N 1
ATOM 2164 C CA . THR A 1 283 ? 12.725 -26.111 0.783 1.00 95.31 283 THR A CA 1
ATOM 2165 C C . THR A 1 283 ? 11.236 -25.761 0.714 1.00 95.31 283 THR A C 1
ATOM 2167 O O . THR A 1 283 ? 10.714 -25.180 1.671 1.00 95.31 283 THR A O 1
ATOM 2170 N N . PRO A 1 284 ? 10.525 -26.136 -0.367 1.00 94.25 284 PRO A N 1
ATOM 2171 C CA . PRO A 1 284 ? 9.078 -25.962 -0.450 1.00 94.25 284 PRO A CA 1
ATOM 2172 C C . PRO A 1 284 ? 8.318 -26.589 0.725 1.00 94.25 284 PRO A C 1
ATOM 2174 O O . PRO A 1 284 ? 7.396 -25.977 1.251 1.00 94.25 284 PRO A O 1
ATOM 2177 N N . GLU A 1 285 ? 8.720 -27.775 1.188 1.00 95.38 285 GLU A N 1
ATOM 2178 C CA . GLU A 1 285 ? 8.093 -28.466 2.323 1.00 95.38 285 GLU A CA 1
ATOM 2179 C C . GLU A 1 285 ? 8.173 -27.635 3.606 1.00 95.38 285 GLU A C 1
ATOM 2181 O O . GLU A 1 285 ? 7.164 -27.441 4.283 1.00 95.38 285 GLU A O 1
ATOM 2186 N N . GLN A 1 286 ? 9.355 -27.088 3.905 1.00 96.88 286 GLN A N 1
ATOM 2187 C CA . GLN A 1 286 ? 9.540 -26.195 5.049 1.00 96.88 286 GLN A CA 1
ATOM 2188 C C . GLN A 1 286 ? 8.705 -24.918 4.904 1.00 96.88 286 GLN A C 1
ATOM 2190 O O . GLN A 1 286 ? 8.102 -24.476 5.880 1.00 96.88 286 GLN A O 1
ATOM 2195 N N . ALA A 1 287 ? 8.633 -24.346 3.698 1.00 96.38 287 ALA A N 1
ATOM 2196 C CA . ALA A 1 287 ? 7.836 -23.150 3.442 1.00 96.38 287 ALA A CA 1
ATOM 2197 C C . ALA A 1 287 ? 6.334 -23.395 3.678 1.00 96.38 287 ALA A C 1
ATOM 2199 O O . ALA A 1 287 ? 5.700 -22.596 4.366 1.00 96.38 287 ALA A O 1
ATOM 2200 N N . PHE A 1 288 ? 5.777 -24.512 3.192 1.00 96.62 288 PHE A N 1
ATOM 2201 C CA . PHE A 1 288 ? 4.379 -24.891 3.447 1.00 96.62 288 PHE A CA 1
ATOM 2202 C C . PHE A 1 288 ? 4.095 -25.105 4.943 1.00 96.62 288 PHE A C 1
ATOM 2204 O O . PHE A 1 288 ? 3.073 -24.642 5.457 1.00 96.62 288 PHE A O 1
ATOM 2211 N N . ASP A 1 289 ? 4.992 -25.780 5.666 1.00 97.12 289 ASP A N 1
ATOM 2212 C CA . ASP A 1 289 ? 4.834 -26.020 7.105 1.00 97.12 289 ASP A CA 1
ATOM 2213 C C . ASP A 1 289 ? 4.864 -24.720 7.919 1.00 97.12 289 ASP A C 1
ATOM 2215 O O . ASP A 1 289 ? 4.046 -24.528 8.830 1.00 97.12 289 ASP A O 1
ATOM 2219 N N . THR A 1 290 ? 5.791 -23.818 7.592 1.00 98.19 290 THR A N 1
ATOM 2220 C CA . THR A 1 290 ? 5.895 -22.495 8.217 1.00 98.19 290 THR A CA 1
ATOM 2221 C C . THR A 1 290 ? 4.669 -21.645 7.897 1.00 98.19 290 THR A C 1
ATOM 2223 O O . THR A 1 290 ? 4.026 -21.148 8.822 1.00 98.19 290 THR A O 1
ATOM 2226 N N . ALA A 1 291 ? 4.276 -21.542 6.624 1.00 97.50 291 ALA A N 1
ATOM 2227 C CA . ALA A 1 291 ? 3.113 -20.772 6.185 1.00 97.50 291 ALA A CA 1
ATOM 2228 C C . ALA A 1 291 ? 1.809 -21.242 6.839 1.00 97.50 291 ALA A C 1
ATOM 2230 O O . ALA A 1 291 ? 0.983 -20.423 7.254 1.00 97.50 291 ALA A O 1
ATOM 2231 N N . ARG A 1 292 ? 1.643 -22.558 7.023 1.00 97.81 292 ARG A N 1
ATOM 2232 C CA . ARG A 1 292 ? 0.506 -23.119 7.760 1.00 97.81 292 ARG A CA 1
ATOM 2233 C C . ARG A 1 292 ? 0.463 -22.615 9.196 1.00 97.81 292 ARG A C 1
ATOM 2235 O O . ARG A 1 292 ? -0.560 -22.090 9.620 1.00 97.81 292 ARG A O 1
ATOM 2242 N N . LYS A 1 293 ? 1.558 -22.748 9.948 1.00 98.12 293 LYS A N 1
ATOM 2243 C CA . LYS A 1 293 ? 1.625 -22.292 11.350 1.00 98.12 293 LYS A CA 1
ATOM 2244 C C . LYS A 1 293 ? 1.412 -20.782 11.457 1.00 98.12 293 LYS A C 1
ATOM 2246 O O . LYS A 1 293 ? 0.674 -20.336 12.330 1.00 98.12 293 LYS A O 1
ATOM 2251 N N . PHE A 1 294 ? 2.019 -20.030 10.544 1.00 98.31 294 PHE A N 1
ATOM 2252 C CA . PHE A 1 294 ? 1.945 -18.577 10.481 1.00 98.31 294 PHE A CA 1
ATOM 2253 C C . PHE A 1 294 ? 0.505 -18.087 10.284 1.00 98.31 294 PHE A C 1
ATOM 2255 O O . PHE A 1 294 ? -0.017 -17.343 11.112 1.00 98.31 294 PHE A O 1
ATOM 2262 N N . LEU A 1 295 ? -0.183 -18.560 9.240 1.00 98.19 295 LEU A N 1
ATOM 2263 C CA . LEU A 1 295 ? -1.538 -18.098 8.931 1.00 98.19 295 LEU A CA 1
ATOM 2264 C C . LEU A 1 295 ? -2.570 -18.561 9.976 1.00 98.19 295 LEU A C 1
ATOM 2266 O O . LEU A 1 295 ? -3.462 -17.791 10.325 1.00 98.19 295 LEU A O 1
ATOM 2270 N N . ARG A 1 296 ? -2.414 -19.757 10.563 1.00 98.56 296 ARG A N 1
ATOM 2271 C CA . ARG A 1 296 ? -3.262 -20.191 11.693 1.00 98.56 296 ARG A CA 1
ATOM 2272 C C . ARG A 1 296 ? -3.123 -19.281 12.910 1.00 98.56 296 ARG A C 1
ATOM 2274 O O . ARG A 1 296 ? -4.111 -18.975 13.572 1.00 98.56 296 ARG A O 1
ATOM 2281 N N . GLU A 1 297 ? -1.906 -18.832 13.205 1.00 98.56 297 GLU A N 1
ATOM 2282 C CA . GLU A 1 297 ? -1.657 -17.902 14.306 1.00 98.56 297 GLU A CA 1
ATOM 2283 C C . GLU A 1 297 ? -2.259 -16.514 14.037 1.00 98.56 297 GLU A C 1
ATOM 2285 O O . GLU A 1 297 ? -2.822 -15.915 14.955 1.00 98.56 297 GLU A O 1
ATOM 2290 N N . ILE A 1 298 ? -2.221 -16.037 12.786 1.00 98.62 298 ILE A N 1
ATOM 2291 C CA . ILE A 1 298 ? -2.919 -14.810 12.366 1.00 98.62 298 ILE A CA 1
ATOM 2292 C C . ILE A 1 298 ? -4.426 -14.940 12.605 1.00 98.62 298 ILE A C 1
ATOM 2294 O O . ILE A 1 298 ? -5.000 -14.078 13.270 1.00 98.62 298 ILE A O 1
ATOM 2298 N N . ILE A 1 299 ? -5.058 -16.019 12.122 1.00 98.75 299 ILE A N 1
ATOM 2299 C CA . ILE A 1 299 ? -6.504 -16.247 12.293 1.00 98.75 299 ILE A CA 1
ATOM 2300 C C . ILE A 1 299 ? -6.864 -16.294 13.781 1.00 98.75 299 ILE A C 1
ATOM 2302 O O . ILE A 1 299 ? -7.742 -15.563 14.245 1.00 98.75 299 ILE A O 1
ATOM 2306 N N . ARG A 1 300 ? -6.113 -17.077 14.564 1.00 98.56 300 ARG A N 1
ATOM 2307 C CA . ARG A 1 300 ? -6.319 -17.201 16.009 1.00 98.56 300 ARG A CA 1
ATOM 2308 C C . ARG A 1 300 ? -6.221 -15.851 16.725 1.00 98.56 300 ARG A C 1
ATOM 2310 O O . ARG A 1 300 ? -7.033 -15.579 17.610 1.00 98.56 300 ARG A O 1
ATOM 2317 N N . TYR A 1 301 ? -5.224 -15.021 16.403 1.00 98.56 301 TYR A N 1
ATOM 2318 C CA . TYR A 1 301 ? -5.052 -13.712 17.042 1.00 98.56 301 TYR A CA 1
ATOM 2319 C C . TYR A 1 301 ? -6.136 -12.714 16.609 1.00 98.56 301 TYR A C 1
ATOM 2321 O O . TYR A 1 301 ? -6.684 -12.011 17.458 1.00 98.56 301 TYR A O 1
ATOM 2329 N N . ALA A 1 302 ? -6.508 -12.701 15.326 1.00 98.62 302 ALA A N 1
ATOM 2330 C CA . ALA A 1 302 ? -7.578 -11.858 14.790 1.00 98.62 302 ALA A CA 1
ATOM 2331 C C . ALA A 1 302 ? -8.914 -12.090 15.511 1.00 98.62 302 ALA A C 1
ATOM 2333 O O . ALA A 1 302 ? -9.545 -11.142 15.990 1.00 98.62 302 ALA A O 1
ATOM 2334 N N . HIS A 1 303 ? -9.289 -13.352 15.732 1.00 98.25 303 HIS A N 1
ATOM 2335 C CA . HIS A 1 303 ? -10.504 -13.702 16.473 1.00 98.25 303 HIS A CA 1
ATOM 2336 C C . HIS A 1 303 ? -10.500 -13.213 17.926 1.00 98.25 303 HIS A C 1
ATOM 2338 O O . HIS A 1 303 ? -11.549 -12.830 18.451 1.00 98.25 303 HIS A O 1
ATOM 2344 N N . GLN A 1 304 ? -9.331 -13.143 18.576 1.00 96.62 304 GLN A N 1
ATOM 2345 C CA . GLN A 1 304 ? -9.201 -12.563 19.922 1.00 96.62 304 GLN A CA 1
ATOM 2346 C C . GLN A 1 304 ? -9.458 -11.053 19.960 1.00 96.62 304 GLN A C 1
ATOM 2348 O O . GLN A 1 304 ? -9.629 -10.501 21.047 1.00 96.62 304 GLN A O 1
ATOM 2353 N N . ARG A 1 305 ? -9.474 -10.389 18.802 1.00 97.00 305 ARG A N 1
ATOM 2354 C CA . ARG A 1 305 ? -9.795 -8.967 18.631 1.00 97.00 305 ARG A CA 1
ATOM 2355 C C . ARG A 1 305 ? -11.089 -8.740 17.857 1.00 97.00 305 ARG A C 1
ATOM 2357 O O . ARG A 1 305 ? -11.361 -7.615 17.463 1.00 97.00 305 ARG A O 1
ATOM 2364 N N . LYS A 1 306 ? -11.892 -9.791 17.650 1.00 97.38 306 LYS A N 1
ATOM 2365 C CA . LYS A 1 306 ? -13.137 -9.731 16.862 1.00 97.38 306 LYS A CA 1
ATOM 2366 C C . LYS A 1 306 ? -12.925 -9.225 15.434 1.00 97.38 306 LYS A C 1
ATOM 2368 O O . LYS A 1 306 ? -13.814 -8.623 14.845 1.00 97.38 306 LYS A O 1
ATOM 2373 N N . VAL A 1 307 ? -11.752 -9.516 14.878 1.00 98.62 307 VAL A N 1
ATOM 2374 C CA . VAL A 1 307 ? -11.439 -9.308 13.468 1.00 98.62 307 VAL A CA 1
ATOM 2375 C C . VAL A 1 307 ? -11.591 -10.652 12.760 1.00 98.62 307 VAL A C 1
ATOM 2377 O O . VAL A 1 307 ? -10.950 -11.630 13.139 1.00 98.62 307 VAL A O 1
ATOM 2380 N N . GLN A 1 308 ? -12.462 -10.703 11.758 1.00 98.62 308 GLN A N 1
ATOM 2381 C CA . GLN A 1 308 ? -12.640 -11.857 10.881 1.00 98.62 308 GLN A CA 1
ATOM 2382 C C . GLN A 1 308 ? -11.464 -11.973 9.913 1.00 98.62 308 GLN A C 1
ATOM 2384 O O . GLN A 1 308 ? -10.923 -10.953 9.481 1.00 98.62 308 GLN A O 1
ATOM 2389 N N . VAL A 1 309 ? -11.103 -13.197 9.526 1.00 98.75 309 VAL A N 1
ATOM 2390 C CA . VAL A 1 309 ? -10.081 -13.452 8.506 1.00 98.75 309 VAL A CA 1
ATOM 2391 C C . VAL A 1 309 ? -10.694 -14.116 7.286 1.00 98.75 309 VAL A C 1
ATOM 2393 O O . VAL A 1 309 ? -11.230 -15.220 7.361 1.00 98.75 309 VAL A O 1
ATOM 2396 N N . TRP A 1 310 ? -10.606 -13.427 6.150 1.00 98.44 310 TRP A N 1
ATOM 2397 C CA . TRP A 1 310 ? -11.088 -13.913 4.859 1.00 98.44 310 TRP A CA 1
ATOM 2398 C C . TRP A 1 310 ? -9.898 -14.329 4.004 1.00 98.44 310 TRP A C 1
ATOM 2400 O O . TRP A 1 310 ? -9.000 -13.521 3.770 1.00 98.44 310 TRP A O 1
ATOM 2410 N N . LEU A 1 311 ? -9.881 -15.566 3.517 1.00 97.81 311 LEU A N 1
ATOM 2411 C CA . LEU A 1 311 ? -8.802 -16.067 2.669 1.00 97.81 311 LEU A CA 1
ATOM 2412 C C . LEU A 1 311 ? -9.161 -15.871 1.198 1.00 97.81 311 LEU A C 1
ATOM 2414 O O . LEU A 1 311 ? -10.102 -16.477 0.688 1.00 97.81 311 LEU A O 1
ATOM 2418 N N . MET A 1 312 ? -8.401 -15.023 0.510 1.00 94.81 312 MET A N 1
ATOM 2419 C CA . MET A 1 312 ? -8.551 -14.791 -0.923 1.00 94.81 312 MET A CA 1
ATOM 2420 C C . MET A 1 312 ? -7.450 -15.495 -1.690 1.00 94.81 312 MET A C 1
ATOM 2422 O O . MET A 1 312 ? -6.266 -15.282 -1.425 1.00 94.81 312 MET A O 1
ATOM 2426 N N . GLN A 1 313 ? -7.836 -16.288 -2.679 1.00 89.75 313 GLN A N 1
ATOM 2427 C CA . GLN A 1 313 ? -6.905 -17.118 -3.420 1.00 89.75 313 GLN A CA 1
ATOM 2428 C C . GLN A 1 313 ? -6.910 -16.775 -4.904 1.00 89.75 313 GLN A C 1
ATOM 2430 O O . GLN A 1 313 ? -7.890 -17.041 -5.595 1.00 89.75 313 GLN A O 1
ATOM 2435 N N . GLY A 1 314 ? -5.768 -16.248 -5.353 1.00 88.12 314 GLY A N 1
ATOM 2436 C CA . GLY A 1 314 ? -5.354 -16.009 -6.734 1.00 88.12 314 GLY A CA 1
ATOM 2437 C C . GLY A 1 314 ? -6.410 -15.428 -7.671 1.00 88.12 314 GLY A C 1
ATOM 2438 O O . GLY A 1 314 ? -7.442 -14.913 -7.252 1.00 88.12 314 GLY A O 1
ATOM 2439 N N . GLU A 1 315 ? -6.137 -15.551 -8.967 1.00 90.50 315 GLU A N 1
ATOM 2440 C CA . GLU A 1 315 ? -7.026 -15.123 -10.044 1.00 90.50 315 GLU A CA 1
ATOM 2441 C C . GLU A 1 315 ? -7.312 -16.295 -10.984 1.00 90.50 315 GLU A C 1
ATOM 2443 O O . GLU A 1 315 ? -6.398 -16.875 -11.571 1.00 90.50 315 GLU A O 1
ATOM 2448 N N . VAL A 1 316 ? -8.583 -16.643 -11.169 1.00 90.94 316 VAL A N 1
ATOM 2449 C CA . VAL A 1 316 ? -8.999 -17.607 -12.192 1.00 90.94 316 VAL A CA 1
ATOM 2450 C C . VAL A 1 316 ? -8.817 -16.931 -13.564 1.00 90.94 316 VAL A C 1
ATOM 2452 O O . VAL A 1 316 ? -9.403 -15.865 -13.776 1.00 90.94 316 VAL A O 1
ATOM 2455 N N . PRO A 1 317 ? -8.032 -17.499 -14.505 1.00 88.69 317 PRO A N 1
ATOM 2456 C CA . PRO A 1 317 ? -7.750 -18.930 -14.637 1.00 88.69 317 PRO A CA 1
ATOM 2457 C C . PRO A 1 317 ? -6.271 -19.337 -14.462 1.00 88.69 317 PRO A C 1
ATOM 2459 O O . PRO A 1 317 ? -5.817 -20.297 -15.091 1.00 88.69 317 PRO A O 1
ATOM 2462 N N . TYR A 1 318 ? -5.484 -18.614 -13.670 1.00 89.00 318 TYR A N 1
ATOM 2463 C CA . TYR A 1 318 ? -4.057 -18.914 -13.522 1.00 89.00 318 TYR A CA 1
ATOM 2464 C C . TYR A 1 318 ? -3.812 -20.093 -12.576 1.00 89.00 318 TYR A C 1
ATOM 2466 O O . TYR A 1 318 ? -4.589 -20.345 -11.655 1.00 89.00 318 TYR A O 1
ATOM 2474 N N . GLY A 1 319 ? -2.727 -20.832 -12.794 1.00 89.31 319 GLY A N 1
ATOM 2475 C CA . GLY A 1 319 ? -2.301 -21.901 -11.895 1.00 89.31 319 GLY A CA 1
ATOM 2476 C C . GLY A 1 319 ? -0.808 -22.220 -12.003 1.00 89.31 319 GLY A C 1
ATOM 2477 O O . GLY A 1 319 ? -0.134 -21.719 -12.909 1.00 89.31 319 GLY A O 1
ATOM 2478 N N . PRO A 1 320 ? -0.273 -23.063 -11.097 1.00 90.12 320 PRO A N 1
ATOM 2479 C CA . PRO A 1 320 ? 1.128 -23.465 -11.121 1.00 90.12 320 PRO A CA 1
ATOM 2480 C C . PRO A 1 320 ? 1.521 -24.068 -12.482 1.00 90.12 320 PRO A C 1
ATOM 2482 O O . PRO A 1 320 ? 0.817 -24.959 -12.974 1.00 90.12 320 PRO A O 1
ATOM 2485 N N . PRO A 1 321 ? 2.641 -23.629 -13.092 1.00 88.81 321 PRO A N 1
ATOM 2486 C CA . PRO A 1 321 ? 3.051 -24.067 -14.427 1.00 88.81 321 PRO A CA 1
ATOM 2487 C C . PRO A 1 321 ? 3.136 -25.587 -14.587 1.00 88.81 321 PRO A C 1
ATOM 2489 O O . PRO A 1 321 ? 2.777 -26.123 -15.632 1.00 88.81 321 PRO A O 1
ATOM 2492 N N . ASN A 1 322 ? 3.577 -26.296 -13.547 1.00 91.31 322 ASN A N 1
ATOM 2493 C CA . ASN A 1 322 ? 3.772 -27.743 -13.576 1.00 91.31 322 ASN A CA 1
ATOM 2494 C C . ASN A 1 322 ? 2.462 -28.561 -13.520 1.00 91.31 322 ASN A C 1
ATOM 2496 O O . ASN A 1 322 ? 2.467 -29.750 -13.867 1.00 91.31 322 ASN A O 1
ATOM 2500 N N . LEU A 1 323 ? 1.350 -27.933 -13.117 1.00 92.12 323 LEU A N 1
ATOM 2501 C CA . LEU A 1 323 ? 0.009 -28.524 -13.127 1.00 92.12 323 LEU A CA 1
ATOM 2502 C C . LEU A 1 323 ? -0.760 -28.228 -14.421 1.00 92.12 323 LEU A C 1
ATOM 2504 O O . LEU A 1 323 ? -1.712 -28.943 -14.735 1.00 92.12 323 LEU A O 1
ATOM 2508 N N . ALA A 1 324 ? -0.366 -27.197 -15.172 1.00 88.44 324 ALA A N 1
ATOM 2509 C CA . ALA A 1 324 ? -1.058 -26.795 -16.390 1.00 88.44 324 ALA A CA 1
ATOM 2510 C C . ALA A 1 324 ? -0.967 -27.872 -17.497 1.00 88.44 324 ALA A C 1
ATOM 2512 O O . ALA A 1 324 ? 0.054 -28.558 -17.628 1.00 88.44 324 ALA A O 1
ATOM 2513 N N . PRO A 1 325 ? -2.021 -28.043 -18.319 1.00 85.62 325 PRO A N 1
ATOM 2514 C CA . PRO A 1 325 ? -2.015 -29.009 -19.413 1.00 85.62 325 PRO A CA 1
ATOM 2515 C C . PRO A 1 325 ? -0.997 -28.637 -20.504 1.00 85.62 325 PRO A C 1
ATOM 2517 O O . PRO A 1 325 ? -0.709 -27.464 -20.751 1.00 85.62 325 PRO A O 1
ATOM 2520 N N . ALA A 1 326 ? -0.474 -29.648 -21.206 1.00 76.00 326 ALA A N 1
ATOM 2521 C CA . ALA A 1 326 ? 0.462 -29.445 -22.311 1.00 76.00 326 ALA A CA 1
ATOM 2522 C C . ALA A 1 326 ? -0.180 -28.592 -23.419 1.00 76.00 326 ALA A C 1
ATOM 2524 O O . ALA A 1 326 ? -1.255 -28.919 -23.918 1.00 76.00 326 ALA A O 1
ATOM 2525 N N . GLY A 1 327 ? 0.483 -27.502 -23.810 1.00 64.38 327 GLY A N 1
ATOM 2526 C CA . GLY A 1 327 ? -0.046 -26.562 -24.802 1.00 64.38 327 GLY A CA 1
ATOM 2527 C C . GLY A 1 327 ? -0.892 -25.425 -24.225 1.00 64.38 327 GLY A C 1
ATOM 2528 O O . GLY A 1 327 ? -1.343 -24.585 -25.005 1.00 64.38 327 GLY A O 1
ATOM 2529 N N . ALA A 1 328 ? -1.056 -25.335 -22.894 1.00 66.25 328 ALA A N 1
ATOM 2530 C CA . ALA A 1 328 ? -1.439 -24.079 -22.255 1.00 66.25 328 ALA A CA 1
ATOM 2531 C C . ALA A 1 328 ? -0.430 -23.008 -22.695 1.00 66.25 328 ALA A C 1
ATOM 2533 O O . ALA A 1 328 ? 0.746 -23.040 -22.323 1.00 66.25 328 ALA A O 1
ATOM 2534 N N . LYS A 1 329 ? -0.860 -22.105 -23.583 1.00 54.25 329 LYS A N 1
ATOM 2535 C CA . LYS A 1 329 ? -0.046 -20.951 -23.958 1.00 54.25 329 LYS A CA 1
ATOM 2536 C C . LYS A 1 329 ? 0.146 -20.143 -22.683 1.00 54.25 329 LYS A C 1
ATOM 2538 O O . LYS A 1 329 ? -0.817 -19.957 -21.948 1.00 54.25 329 LYS A O 1
ATOM 2543 N N . SER A 1 330 ? 1.362 -19.661 -22.432 1.00 52.88 330 SER A N 1
ATOM 2544 C CA . SER A 1 330 ? 1.596 -18.582 -21.470 1.00 52.88 330 SER A CA 1
ATOM 2545 C C . SER A 1 330 ? 0.749 -17.384 -21.915 1.00 52.88 330 SER A C 1
ATOM 2547 O O . SER A 1 330 ? 1.178 -16.557 -22.717 1.00 52.88 330 SER A O 1
ATOM 2549 N N . LEU A 1 331 ? -0.516 -17.359 -21.493 1.00 51.44 331 LEU A N 1
ATOM 2550 C CA . LEU A 1 331 ? -1.456 -16.262 -21.669 1.00 51.44 331 LEU A CA 1
ATOM 2551 C C . LEU A 1 331 ? -1.018 -15.173 -20.698 1.00 51.44 331 LEU A C 1
ATOM 2553 O O . LEU A 1 331 ? -1.682 -14.955 -19.702 1.00 51.44 331 LEU A O 1
ATOM 2557 N N . HIS A 1 332 ? 0.154 -14.587 -20.945 1.00 53.78 332 HIS A N 1
ATOM 2558 C CA . HIS A 1 332 ? 0.935 -13.869 -19.945 1.00 53.78 332 HIS A CA 1
ATOM 2559 C C . HIS A 1 332 ? 1.217 -14.735 -18.705 1.00 53.78 332 HIS A C 1
ATOM 2561 O O . HIS A 1 332 ? 0.334 -15.190 -17.983 1.00 53.78 332 HIS A O 1
ATOM 2567 N N . ASN A 1 333 ? 2.491 -14.974 -18.416 1.00 60.41 333 ASN A N 1
ATOM 2568 C CA . ASN A 1 333 ? 2.825 -15.362 -17.054 1.00 60.41 333 ASN A CA 1
ATOM 2569 C C . ASN A 1 333 ? 2.335 -14.217 -16.133 1.00 60.41 333 ASN A C 1
ATOM 2571 O O . ASN A 1 333 ? 2.371 -13.048 -16.524 1.00 60.41 333 ASN A O 1
ATOM 2575 N N . MET A 1 334 ? 1.797 -14.557 -14.969 1.00 70.12 334 MET A N 1
ATOM 2576 C CA . MET A 1 334 ? 1.326 -13.620 -13.950 1.00 70.12 334 MET A CA 1
ATOM 2577 C C . MET A 1 334 ? 1.907 -14.062 -12.606 1.00 70.12 334 MET A C 1
ATOM 2579 O O . MET A 1 334 ? 2.399 -15.183 -12.472 1.00 70.12 334 MET A O 1
ATOM 2583 N N . TYR A 1 335 ? 1.830 -13.227 -11.572 1.00 75.88 335 TYR A N 1
ATOM 2584 C CA . TYR A 1 335 ? 2.249 -13.621 -10.223 1.00 75.88 335 TYR A CA 1
ATOM 2585 C C . TYR A 1 335 ? 1.441 -14.814 -9.652 1.00 75.88 335 TYR A C 1
ATOM 2587 O O . TYR A 1 335 ? 1.853 -15.409 -8.663 1.00 75.88 335 TYR A O 1
ATOM 2595 N N . CYS A 1 336 ? 0.324 -15.191 -10.295 1.00 78.75 336 CYS A N 1
ATOM 2596 C CA . CYS A 1 336 ? -0.469 -16.398 -10.022 1.00 78.75 336 CYS A CA 1
ATOM 2597 C C . CYS A 1 336 ? -0.139 -17.604 -10.933 1.00 78.75 336 CYS A C 1
ATOM 2599 O O . CYS A 1 336 ? -0.853 -18.606 -10.908 1.00 78.75 336 CYS A O 1
ATOM 2601 N N . GLY A 1 337 ? 0.909 -17.534 -11.759 1.00 83.75 337 GLY A N 1
ATOM 2602 C CA . GLY A 1 337 ? 1.356 -18.638 -12.613 1.00 83.75 337 GLY A CA 1
ATOM 2603 C C . GLY A 1 337 ? 0.970 -18.475 -14.082 1.00 83.75 337 GLY A C 1
ATOM 2604 O O . GLY A 1 337 ? 1.081 -17.384 -14.641 1.00 83.75 337 GLY A O 1
ATOM 2605 N N . VAL A 1 338 ? 0.576 -19.571 -14.734 1.00 85.06 338 VAL A N 1
ATOM 2606 C CA . VAL A 1 338 ? 0.246 -19.604 -16.171 1.00 85.06 338 VAL A CA 1
ATOM 2607 C C . VAL A 1 338 ? -1.260 -19.640 -16.386 1.00 85.06 338 VAL A C 1
ATOM 2609 O O . VAL A 1 338 ? -1.972 -20.352 -15.679 1.00 85.06 338 VAL A O 1
ATOM 2612 N N . GLY A 1 339 ? -1.748 -18.880 -17.366 1.00 86.31 339 GLY A N 1
ATOM 2613 C CA . GLY A 1 339 ? -3.166 -18.868 -17.714 1.00 86.31 339 GLY A CA 1
ATOM 2614 C C . GLY A 1 339 ? -3.590 -20.169 -18.395 1.00 86.31 339 GLY A C 1
ATOM 2615 O O . GLY A 1 339 ? -2.963 -20.612 -19.358 1.00 86.31 339 GLY A O 1
ATOM 2616 N N . ILE A 1 340 ? -4.674 -20.771 -17.911 1.00 88.25 340 ILE A N 1
ATOM 2617 C CA . ILE A 1 340 ? -5.295 -21.958 -18.506 1.00 88.25 340 ILE A CA 1
ATOM 2618 C C . ILE A 1 340 ? -6.593 -21.520 -19.199 1.00 88.25 340 ILE A C 1
ATOM 2620 O O . ILE A 1 340 ? -7.298 -20.638 -18.717 1.00 88.25 340 ILE A O 1
ATOM 2624 N N . ALA A 1 341 ? -6.919 -22.098 -20.357 1.00 88.94 341 ALA A N 1
ATOM 2625 C CA . ALA A 1 341 ? -8.141 -21.729 -21.073 1.00 88.94 341 ALA A CA 1
ATOM 2626 C C . ALA A 1 341 ? -9.395 -22.006 -20.206 1.00 88.94 341 ALA A C 1
ATOM 2628 O O . ALA A 1 341 ? -9.493 -23.101 -19.646 1.00 88.94 341 ALA A O 1
ATOM 2629 N N . PRO A 1 342 ? -10.376 -21.081 -20.117 1.00 90.06 342 PRO A N 1
ATOM 2630 C CA . PRO A 1 342 ? -11.577 -21.256 -19.290 1.00 90.06 342 PRO A CA 1
ATOM 2631 C C . PRO A 1 342 ? -12.384 -22.529 -19.574 1.00 90.06 342 PRO A C 1
ATOM 2633 O O . PRO A 1 342 ? -13.014 -23.080 -18.675 1.00 90.06 342 PRO A O 1
ATOM 2636 N N . GLY A 1 343 ? -12.384 -22.995 -20.826 1.00 88.81 343 GLY A N 1
ATOM 2637 C CA . GLY A 1 343 ? -13.051 -24.231 -21.228 1.00 88.81 343 GLY A CA 1
ATOM 2638 C C . GLY A 1 343 ? -12.257 -25.515 -20.963 1.00 88.81 343 GLY A C 1
ATOM 2639 O O . GLY A 1 343 ? -12.805 -26.602 -21.160 1.00 88.81 343 GLY A O 1
ATOM 2640 N N . ASP A 1 344 ? -10.987 -25.443 -20.550 1.00 90.06 344 ASP A N 1
ATOM 2641 C CA . ASP A 1 344 ? -10.201 -26.650 -20.298 1.00 90.06 344 ASP A CA 1
ATOM 2642 C C . ASP A 1 344 ? -10.587 -27.298 -18.953 1.00 90.06 344 ASP A C 1
ATOM 2644 O O . ASP A 1 344 ? -10.553 -26.634 -17.916 1.00 90.06 344 ASP A O 1
ATOM 2648 N N . PRO A 1 345 ? -10.924 -28.603 -18.916 1.00 88.88 345 PRO A N 1
ATOM 2649 C CA . PRO A 1 345 ? -11.330 -29.268 -17.679 1.00 88.88 345 PRO A CA 1
ATOM 2650 C C . PRO A 1 345 ? -10.235 -29.291 -16.602 1.00 88.88 345 PRO A C 1
ATOM 2652 O O . PRO A 1 345 ? -10.564 -29.370 -15.418 1.00 88.88 345 PRO A O 1
ATOM 2655 N N . ALA A 1 346 ? -8.950 -29.201 -16.975 1.00 91.44 346 ALA A N 1
ATOM 2656 C CA . ALA A 1 346 ? -7.863 -29.140 -16.003 1.00 91.44 346 ALA A CA 1
ATOM 2657 C C . ALA A 1 346 ? -7.941 -27.881 -15.131 1.00 91.44 346 ALA A C 1
ATOM 2659 O O . ALA A 1 346 ? -7.622 -27.958 -13.948 1.00 91.44 346 ALA A O 1
ATOM 2660 N N . LEU A 1 347 ? -8.413 -26.754 -15.678 1.00 92.00 347 LEU A N 1
ATOM 2661 C CA . LEU A 1 347 ? -8.570 -25.516 -14.916 1.00 92.00 347 LEU A CA 1
ATOM 2662 C C . LEU A 1 347 ? -9.485 -25.726 -13.708 1.00 92.00 347 LEU A C 1
ATOM 2664 O O . LEU A 1 347 ? -9.097 -25.433 -12.578 1.00 92.00 347 LEU A O 1
ATOM 2668 N N . LEU A 1 348 ? -10.684 -26.264 -13.951 1.00 93.31 348 LEU A N 1
ATOM 2669 C CA . LEU A 1 348 ? -11.663 -26.505 -12.897 1.00 93.31 348 LEU A CA 1
ATOM 2670 C C . LEU A 1 348 ? -11.119 -27.498 -11.863 1.00 93.31 348 LEU A C 1
ATOM 2672 O O . LEU A 1 348 ? -11.207 -27.234 -10.670 1.00 93.31 348 LEU A O 1
ATOM 2676 N N . GLY A 1 349 ? -10.486 -28.589 -12.303 1.00 94.75 349 GLY A N 1
ATOM 2677 C CA . GLY A 1 349 ? -9.908 -29.583 -11.396 1.00 94.75 349 GLY A CA 1
ATOM 2678 C C . GLY A 1 349 ? -8.784 -29.039 -10.501 1.00 94.75 349 GLY A C 1
ATOM 2679 O O . GLY A 1 349 ? -8.743 -29.354 -9.312 1.00 94.75 349 GLY A O 1
ATOM 2680 N N . ILE A 1 350 ? -7.900 -28.193 -11.042 1.00 95.12 350 ILE A N 1
ATOM 2681 C CA . ILE A 1 350 ? -6.808 -27.558 -10.284 1.00 95.12 350 ILE A CA 1
ATOM 2682 C C . ILE A 1 350 ? -7.367 -26.587 -9.240 1.00 95.12 350 ILE A C 1
ATOM 2684 O O . ILE A 1 350 ? -6.958 -26.625 -8.080 1.00 95.12 350 ILE A O 1
ATOM 2688 N N . TRP A 1 351 ? -8.315 -25.734 -9.629 1.00 95.25 351 TRP A N 1
ATOM 2689 C CA . TRP A 1 351 ? -8.902 -24.749 -8.720 1.00 95.25 351 TRP A CA 1
ATOM 2690 C C . TRP A 1 351 ? -9.811 -25.371 -7.667 1.00 95.25 351 TRP A C 1
ATOM 2692 O O . TRP A 1 351 ? -9.805 -24.933 -6.520 1.00 95.25 351 TRP A O 1
ATOM 2702 N N . GLU A 1 352 ? -10.544 -26.427 -8.016 1.00 95.44 352 GLU A N 1
ATOM 2703 C CA . GLU A 1 352 ? -11.298 -27.213 -7.046 1.00 95.44 352 GLU A CA 1
ATOM 2704 C C . GLU A 1 352 ? -10.382 -27.815 -5.978 1.00 95.44 352 GLU A C 1
ATOM 2706 O O . GLU A 1 352 ? -10.710 -27.750 -4.792 1.00 95.44 352 GLU A O 1
ATOM 2711 N N . ALA A 1 353 ? -9.234 -28.373 -6.380 1.00 95.25 353 ALA A N 1
ATOM 2712 C CA . ALA A 1 353 ? -8.241 -28.903 -5.451 1.00 95.25 353 ALA A CA 1
ATOM 2713 C C . ALA A 1 353 ? -7.657 -27.796 -4.561 1.00 95.25 353 ALA A C 1
ATOM 2715 O O . ALA A 1 353 ? -7.537 -27.988 -3.352 1.00 95.25 353 ALA A O 1
ATOM 2716 N N . ALA A 1 354 ? -7.357 -26.626 -5.133 1.00 94.81 354 ALA A N 1
ATOM 2717 C CA . ALA A 1 354 ? -6.841 -25.484 -4.385 1.00 94.81 354 ALA A CA 1
ATOM 2718 C C . ALA A 1 354 ? -7.837 -24.977 -3.332 1.00 94.81 354 ALA A C 1
ATOM 2720 O O . ALA A 1 354 ? -7.481 -24.857 -2.164 1.00 94.81 354 ALA A O 1
ATOM 2721 N N . PHE A 1 355 ? -9.099 -24.754 -3.710 1.00 94.62 355 PHE A N 1
ATOM 2722 C CA . PHE A 1 355 ? -10.133 -24.275 -2.785 1.00 94.62 355 PHE A CA 1
ATOM 2723 C C . PHE A 1 355 ? -10.451 -25.274 -1.682 1.00 94.62 355 PHE A C 1
ATOM 2725 O O . PHE A 1 355 ? -10.551 -24.898 -0.517 1.00 94.62 355 PHE A O 1
ATOM 2732 N N . THR A 1 356 ? -10.569 -26.550 -2.048 1.00 94.88 356 THR A N 1
ATOM 2733 C CA . THR A 1 356 ? -10.767 -27.637 -1.082 1.00 94.88 356 THR A CA 1
ATOM 2734 C C . THR A 1 356 ? -9.610 -27.660 -0.082 1.00 94.88 356 THR A C 1
ATOM 2736 O O . THR A 1 356 ? -9.837 -27.629 1.123 1.00 94.88 356 THR A O 1
ATOM 2739 N N . SER A 1 357 ? -8.362 -27.595 -0.564 1.00 95.25 357 SER A N 1
ATOM 2740 C CA . SER A 1 357 ? -7.189 -27.581 0.313 1.00 95.25 357 SER A CA 1
ATOM 2741 C C . SER A 1 357 ? -7.124 -26.339 1.205 1.00 95.25 357 SER A C 1
ATOM 2743 O O . SER A 1 357 ? -6.710 -26.453 2.358 1.00 95.25 357 SER A O 1
ATOM 2745 N N . ALA A 1 358 ? -7.525 -25.162 0.717 1.00 96.06 358 ALA A N 1
ATOM 2746 C CA . ALA A 1 358 ? -7.579 -23.945 1.526 1.00 96.06 358 ALA A CA 1
ATOM 2747 C C . ALA A 1 358 ? -8.563 -24.097 2.700 1.00 96.06 358 ALA A C 1
ATOM 2749 O O . ALA A 1 358 ? -8.207 -23.813 3.845 1.00 96.06 358 ALA A O 1
ATOM 2750 N N . ILE A 1 359 ? -9.768 -24.609 2.423 1.00 97.50 359 ILE A N 1
ATOM 2751 C CA . ILE A 1 359 ? -10.815 -24.843 3.427 1.00 97.50 359 ILE A CA 1
ATOM 2752 C C . ILE A 1 359 ? -10.382 -25.915 4.433 1.00 97.50 359 ILE A C 1
ATOM 2754 O O . ILE A 1 359 ? -10.502 -25.713 5.638 1.00 97.50 359 ILE A O 1
ATOM 2758 N N . ASP A 1 360 ? -9.823 -27.030 3.961 1.00 96.56 360 ASP A N 1
ATOM 2759 C CA . ASP A 1 360 ? -9.396 -28.135 4.825 1.00 96.56 360 ASP A CA 1
ATOM 2760 C C . ASP A 1 360 ? -8.169 -27.779 5.680 1.00 96.56 360 ASP A C 1
ATOM 2762 O O . ASP A 1 360 ? -8.008 -28.275 6.800 1.00 96.56 360 ASP A O 1
ATOM 2766 N N . THR A 1 361 ? -7.289 -26.911 5.173 1.00 97.00 361 THR A N 1
ATOM 2767 C CA . THR A 1 361 ? -6.083 -26.481 5.898 1.00 97.00 361 THR A CA 1
ATOM 2768 C C . THR A 1 361 ? -6.403 -25.435 6.962 1.00 97.00 361 THR A C 1
ATOM 2770 O O . THR A 1 361 ? -5.795 -25.472 8.041 1.00 97.00 361 THR A O 1
ATOM 2773 N N . TYR A 1 362 ? -7.358 -24.544 6.686 1.00 98.12 362 TYR A N 1
ATOM 2774 C CA . TYR A 1 362 ? -7.729 -23.420 7.549 1.00 98.12 362 TYR A CA 1
ATOM 2775 C C . TYR A 1 362 ? -9.239 -23.367 7.815 1.00 98.12 362 TYR A C 1
ATOM 2777 O O . TYR A 1 362 ? -9.857 -22.349 7.497 1.00 98.12 362 TYR A O 1
ATOM 2785 N N . PRO A 1 363 ? -9.865 -24.416 8.378 1.00 97.19 363 PRO A N 1
ATOM 2786 C CA . PRO A 1 363 ? -11.311 -24.446 8.632 1.00 97.19 363 PRO A CA 1
ATOM 2787 C C . PRO A 1 363 ? -11.794 -23.360 9.608 1.00 97.19 363 PRO A C 1
ATOM 2789 O O . PRO A 1 363 ? -12.992 -23.115 9.714 1.00 97.19 363 PRO A O 1
ATOM 2792 N N . GLU A 1 364 ? -10.876 -22.739 10.348 1.00 97.81 364 GLU A N 1
ATOM 2793 C CA . GLU A 1 364 ? -11.118 -21.611 11.241 1.00 97.81 364 GLU A CA 1
ATOM 2794 C C . GLU A 1 364 ? -11.274 -20.256 10.529 1.00 97.81 364 GLU A C 1
ATOM 2796 O O . GLU A 1 364 ? -11.669 -19.296 11.180 1.00 97.81 364 GLU A O 1
ATOM 2801 N N . ALA A 1 365 ? -10.966 -20.133 9.234 1.00 98.44 365 ALA A N 1
ATOM 2802 C CA . ALA A 1 365 ? -11.184 -18.880 8.509 1.00 98.44 365 ALA A CA 1
ATOM 2803 C C . ALA A 1 365 ? -12.685 -18.570 8.345 1.00 98.44 365 ALA A C 1
ATOM 2805 O O . ALA A 1 365 ? -13.507 -19.466 8.159 1.00 98.44 365 ALA A O 1
ATOM 2806 N N . ASP A 1 366 ? -13.049 -17.286 8.379 1.00 98.56 366 ASP A N 1
ATOM 2807 C CA . ASP A 1 366 ? -14.451 -16.843 8.378 1.00 98.56 366 ASP A CA 1
ATOM 2808 C C . ASP A 1 366 ? -15.078 -16.815 6.973 1.00 98.56 366 ASP A C 1
ATOM 2810 O O . ASP A 1 366 ? -16.304 -16.872 6.828 1.00 98.56 366 ASP A O 1
ATOM 2814 N N . ALA A 1 367 ? -14.249 -16.709 5.929 1.00 98.25 367 ALA A N 1
ATOM 2815 C CA . ALA A 1 367 ? -14.676 -16.755 4.534 1.00 98.25 367 ALA A CA 1
ATOM 2816 C C . ALA A 1 367 ? -13.533 -17.142 3.585 1.00 98.25 367 ALA A C 1
ATOM 2818 O O . ALA A 1 367 ? -12.357 -16.941 3.893 1.00 98.25 367 ALA A O 1
ATOM 2819 N N . TYR A 1 368 ? -13.899 -17.623 2.396 1.00 98.12 368 TYR A N 1
ATOM 2820 C CA . TYR A 1 368 ? -12.980 -17.970 1.311 1.00 98.12 368 TYR A CA 1
ATOM 2821 C C . TYR A 1 368 ? -13.467 -17.354 0.001 1.00 98.12 368 TYR A C 1
ATOM 2823 O O . TYR A 1 368 ? -14.656 -17.431 -0.312 1.00 98.12 368 TYR A O 1
ATOM 2831 N N . GLY A 1 369 ? -12.574 -16.777 -0.798 1.00 96.69 369 GLY A N 1
ATOM 2832 C CA . GLY A 1 369 ? -12.969 -16.169 -2.067 1.00 96.69 369 GLY A CA 1
ATOM 2833 C C . GLY A 1 369 ? -11.916 -16.232 -3.161 1.00 96.69 369 GLY A C 1
ATOM 2834 O O . GLY A 1 369 ? -10.718 -16.323 -2.902 1.00 96.69 369 GLY A O 1
ATOM 2835 N N . VAL A 1 370 ? -12.385 -16.224 -4.406 1.00 95.38 370 VAL A N 1
ATOM 2836 C CA . VAL A 1 370 ? -11.559 -16.180 -5.627 1.00 95.38 370 VAL A CA 1
ATOM 2837 C C . VAL A 1 370 ? -11.675 -14.826 -6.295 1.00 95.38 370 VAL A C 1
ATOM 2839 O O . VAL A 1 370 ? -12.735 -14.203 -6.231 1.00 95.38 370 VAL A O 1
ATOM 2842 N N . TRP A 1 371 ? -10.645 -14.433 -7.038 1.00 94.00 371 TRP A N 1
ATOM 2843 C CA . TRP A 1 371 ? -10.766 -13.374 -8.034 1.00 94.00 371 TRP A CA 1
ATOM 2844 C C . TRP A 1 371 ? -11.011 -13.942 -9.433 1.00 94.00 371 TRP A C 1
ATOM 2846 O O . TRP A 1 371 ? -10.444 -14.966 -9.819 1.00 94.00 371 TRP A O 1
ATOM 2856 N N . THR A 1 372 ? -11.825 -13.255 -10.230 1.00 92.25 372 THR A N 1
ATOM 2857 C CA . THR A 1 372 ? -11.743 -13.352 -11.696 1.00 92.25 372 THR A CA 1
ATOM 2858 C C . THR A 1 372 ? -10.533 -12.566 -12.195 1.00 92.25 372 THR A C 1
ATOM 2860 O O . THR A 1 372 ? -10.188 -11.555 -11.587 1.00 92.25 372 THR A O 1
ATOM 2863 N N . SER A 1 373 ? -9.949 -12.950 -13.328 1.00 87.25 373 SER A N 1
ATOM 2864 C CA . SER A 1 373 ? -8.778 -12.261 -13.873 1.00 87.25 373 SER A CA 1
ATOM 2865 C C . SER A 1 373 ? -9.011 -10.784 -14.228 1.00 87.25 373 SER A C 1
ATOM 2867 O O . SER A 1 373 ? -9.995 -10.412 -14.883 1.00 87.25 373 SER A O 1
ATOM 2869 N N . GLU A 1 374 ? -8.025 -9.943 -13.900 1.00 81.25 374 GLU A N 1
ATOM 2870 C CA . GLU A 1 374 ? -7.946 -8.569 -14.424 1.00 81.25 374 GLU A CA 1
ATOM 2871 C C . GLU A 1 374 ? -7.690 -8.502 -15.940 1.00 81.25 374 GLU A C 1
ATOM 2873 O O . GLU A 1 374 ? -8.003 -7.493 -16.582 1.00 81.25 374 GLU A O 1
ATOM 2878 N N . LEU A 1 375 ? -7.148 -9.565 -16.541 1.00 85.25 375 LEU A N 1
ATOM 2879 C CA . LEU A 1 375 ? -6.817 -9.619 -17.961 1.00 85.25 375 LEU A CA 1
ATOM 2880 C C . LEU A 1 375 ? -7.992 -10.158 -18.786 1.00 85.25 375 LEU A C 1
ATOM 2882 O O . LEU A 1 375 ? -8.817 -10.958 -18.334 1.00 85.25 375 LEU A O 1
ATOM 2886 N N . PHE A 1 376 ? -8.063 -9.704 -20.037 1.00 86.69 376 PHE A N 1
ATOM 2887 C CA . PHE A 1 376 ? -8.948 -10.295 -21.036 1.00 86.69 376 PHE A CA 1
ATOM 2888 C C . PHE A 1 376 ? -8.228 -11.469 -21.697 1.00 86.69 376 PHE A C 1
ATOM 2890 O O . PHE A 1 376 ? -7.099 -11.340 -22.167 1.00 86.69 376 PHE A O 1
ATOM 2897 N N . LEU A 1 377 ? -8.886 -12.619 -21.703 1.00 82.38 377 LEU A N 1
ATOM 2898 C CA . LEU A 1 377 ? -8.339 -13.895 -22.130 1.00 82.38 377 LEU A CA 1
ATOM 2899 C C . LEU A 1 377 ? -8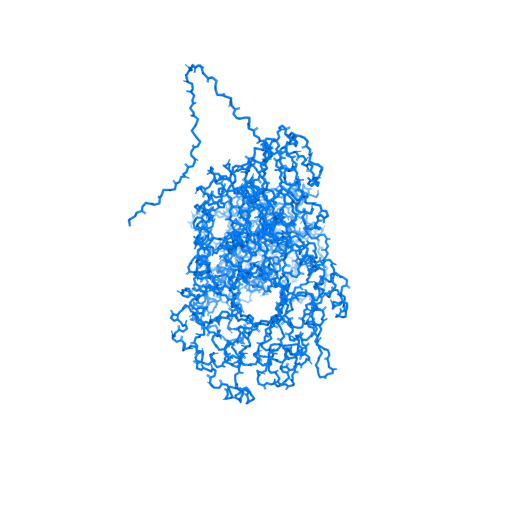.546 -14.106 -23.635 1.00 82.38 377 LEU A C 1
ATOM 2901 O O . LEU A 1 377 ? -9.496 -13.589 -24.230 1.00 82.38 377 LEU A O 1
ATOM 2905 N N . ASP A 1 378 ? -7.682 -14.920 -24.245 1.00 76.31 378 ASP A N 1
ATOM 2906 C CA . ASP A 1 378 ? -7.881 -15.394 -25.616 1.00 76.31 378 ASP A CA 1
ATOM 2907 C C . ASP A 1 378 ? -9.014 -16.427 -25.658 1.00 76.31 378 ASP A C 1
ATOM 2909 O O . ASP A 1 378 ? -8.972 -17.452 -24.976 1.00 76.31 378 ASP A O 1
ATOM 2913 N N . MET A 1 379 ? -10.029 -16.148 -26.473 1.00 86.12 379 MET A N 1
ATOM 2914 C CA . MET A 1 379 ? -11.232 -16.966 -26.614 1.00 86.12 379 MET A CA 1
ATOM 2915 C C . MET A 1 379 ? -11.156 -17.962 -27.773 1.00 86.12 379 MET A C 1
ATOM 2917 O O . MET A 1 379 ? -12.139 -18.644 -28.037 1.00 86.12 379 MET A O 1
ATOM 2921 N N . GLY A 1 380 ? -10.024 -18.085 -28.471 1.00 82.69 380 GLY A N 1
ATOM 2922 C CA . GLY A 1 380 ? -9.887 -18.971 -29.633 1.00 82.69 380 GLY A CA 1
ATOM 2923 C C . GLY A 1 380 ? -9.987 -20.478 -29.348 1.00 82.69 380 GLY A C 1
ATOM 2924 O O . GLY A 1 380 ? -10.127 -21.262 -30.285 1.00 82.69 380 GLY A O 1
ATOM 2925 N N . ASP A 1 381 ? -9.921 -20.907 -28.085 1.00 84.38 381 ASP A N 1
ATOM 2926 C CA . ASP A 1 381 ? -10.018 -22.320 -27.703 1.00 84.38 381 ASP A CA 1
ATOM 2927 C C . ASP A 1 381 ? -11.434 -22.903 -27.959 1.00 84.38 381 ASP A C 1
ATOM 2929 O O . ASP A 1 381 ? -12.422 -22.358 -27.453 1.00 84.38 381 ASP A O 1
ATOM 2933 N N . PRO A 1 382 ? -11.575 -24.037 -28.683 1.00 89.88 382 PRO A N 1
ATOM 2934 C CA . PRO A 1 382 ? -12.880 -24.623 -29.001 1.00 89.88 382 PRO A CA 1
ATOM 2935 C C . PRO A 1 382 ? -13.729 -24.996 -27.781 1.00 89.88 382 PRO A C 1
ATOM 2937 O O . PRO A 1 382 ? -14.952 -24.864 -27.824 1.00 89.88 382 PRO A O 1
ATOM 2940 N N . LYS A 1 383 ? -13.110 -25.449 -26.681 1.00 90.38 383 LYS A N 1
ATOM 2941 C CA . LYS A 1 383 ? -13.856 -25.790 -25.457 1.00 90.38 383 LYS A CA 1
ATOM 2942 C C . LYS A 1 383 ? -14.401 -24.531 -24.786 1.00 90.38 383 LYS A C 1
ATOM 2944 O O . LYS A 1 383 ? -15.506 -24.540 -24.249 1.00 90.38 383 LYS A O 1
ATOM 2949 N N . THR A 1 384 ? -13.649 -23.437 -24.848 1.00 91.56 384 THR A N 1
ATOM 2950 C CA . THR A 1 384 ? -14.073 -22.123 -24.362 1.00 91.56 384 THR A CA 1
ATOM 2951 C C . THR A 1 384 ? -15.221 -21.567 -25.208 1.00 91.56 384 THR A C 1
ATOM 2953 O O . THR A 1 384 ? -16.190 -21.053 -24.654 1.00 91.56 384 THR A O 1
ATOM 2956 N N . GLN A 1 385 ? -15.192 -21.749 -26.532 1.00 93.19 385 GLN A N 1
ATOM 2957 C CA . GLN A 1 385 ? -16.327 -21.413 -27.405 1.00 93.19 385 GLN A CA 1
ATOM 2958 C C . GLN A 1 385 ? -17.589 -22.218 -27.063 1.00 93.19 385 GLN A C 1
ATOM 2960 O O . GLN A 1 385 ? -18.687 -21.663 -27.011 1.00 93.19 385 GLN A O 1
ATOM 2965 N N . GLU A 1 386 ? -17.447 -23.508 -26.754 1.00 93.94 386 GLU A N 1
ATOM 2966 C CA . GLU A 1 386 ? -18.570 -24.333 -26.299 1.00 93.94 386 GLU A CA 1
ATOM 2967 C C . GLU A 1 386 ? -19.110 -23.880 -24.930 1.00 93.94 386 GLU A C 1
ATOM 2969 O O . GLU A 1 386 ? -20.326 -23.788 -24.756 1.00 93.94 386 GLU A O 1
ATOM 2974 N N . LEU A 1 387 ? -18.236 -23.522 -23.978 1.00 93.44 387 LEU A N 1
ATOM 2975 C CA . LEU A 1 387 ? -18.638 -22.928 -22.695 1.00 93.44 387 LEU A CA 1
ATOM 2976 C C . LEU A 1 387 ? -19.480 -21.662 -22.910 1.00 93.44 387 LEU A C 1
ATOM 2978 O O . LEU A 1 387 ? -20.521 -21.506 -22.272 1.00 93.44 387 LEU A O 1
ATOM 2982 N N . LEU A 1 388 ? -19.052 -20.778 -23.813 1.00 94.44 388 LEU A N 1
ATOM 2983 C CA . LEU A 1 388 ? -19.773 -19.549 -24.146 1.00 94.44 388 LEU A CA 1
ATOM 2984 C C . LEU A 1 388 ? -21.147 -19.850 -24.757 1.00 94.44 388 LEU A C 1
ATOM 2986 O O . LEU A 1 388 ? -22.144 -19.285 -24.313 1.00 94.44 388 LEU A O 1
ATOM 2990 N N . ARG A 1 389 ? -21.220 -20.788 -25.711 1.00 95.12 389 ARG A N 1
ATOM 2991 C CA . ARG A 1 389 ? -22.478 -21.206 -26.355 1.00 95.12 389 ARG A CA 1
ATOM 2992 C C . ARG A 1 389 ? -23.485 -21.764 -25.346 1.00 95.12 389 ARG A C 1
ATOM 2994 O O . ARG A 1 389 ? -24.671 -21.466 -25.428 1.00 95.12 389 ARG A O 1
ATOM 3001 N N . GLN A 1 390 ? -23.020 -22.542 -24.369 1.00 94.81 390 GLN A N 1
ATOM 3002 C CA . GLN A 1 390 ? -23.869 -23.084 -23.300 1.00 94.81 390 GLN A CA 1
ATOM 3003 C C . GLN A 1 390 ? -24.423 -22.004 -22.360 1.00 94.81 390 GLN A C 1
ATOM 3005 O O . GLN A 1 390 ? -25.447 -22.226 -21.719 1.00 94.81 390 GLN A O 1
ATOM 3010 N N . ASN A 1 391 ? -23.764 -20.847 -22.277 1.00 95.38 391 ASN A N 1
ATOM 3011 C CA . ASN A 1 391 ? -24.102 -19.761 -21.358 1.00 95.38 391 ASN A CA 1
ATOM 3012 C C . ASN A 1 391 ? -24.556 -18.486 -22.090 1.00 95.38 391 ASN A C 1
ATOM 3014 O O . ASN A 1 391 ? -24.503 -17.390 -21.534 1.00 95.38 391 ASN A O 1
ATOM 3018 N N . GLU A 1 392 ? -25.052 -18.609 -23.325 1.00 93.81 392 GLU A N 1
ATOM 3019 C CA . GLU A 1 392 ? -25.504 -17.467 -24.132 1.00 93.81 392 GLU A CA 1
ATOM 3020 C C . GLU A 1 392 ? -26.612 -16.655 -23.436 1.00 93.81 392 GLU A C 1
ATOM 3022 O O . GLU A 1 392 ? -26.632 -15.427 -23.508 1.00 93.81 392 GLU A O 1
ATOM 3027 N N . ALA A 1 393 ? -27.491 -17.312 -22.672 1.00 95.56 393 ALA A N 1
ATOM 3028 C CA . ALA A 1 393 ? -28.525 -16.631 -21.891 1.00 95.56 393 ALA A CA 1
ATOM 3029 C C . ALA A 1 393 ? -27.941 -15.690 -20.816 1.00 95.56 393 ALA A C 1
ATOM 3031 O O . ALA A 1 393 ? -28.505 -14.627 -20.550 1.00 95.56 393 ALA A O 1
ATOM 3032 N N . VAL A 1 394 ? -26.788 -16.039 -20.232 1.00 97.25 394 VAL A N 1
ATOM 3033 C CA . VAL A 1 394 ? -26.102 -15.230 -19.210 1.00 97.25 394 VAL A CA 1
ATOM 3034 C C . VAL A 1 394 ? -25.500 -13.971 -19.830 1.00 97.25 394 VAL A C 1
ATOM 3036 O O . VAL A 1 394 ? -25.461 -12.927 -19.182 1.00 97.25 394 VAL A O 1
ATOM 3039 N N . ARG A 1 395 ? -25.114 -14.005 -21.115 1.00 95.06 395 ARG A N 1
ATOM 3040 C CA . ARG A 1 395 ? -24.613 -12.817 -21.825 1.00 95.06 395 ARG A CA 1
ATOM 3041 C C . ARG A 1 395 ? -25.589 -11.648 -21.739 1.00 95.06 395 ARG A C 1
ATOM 3043 O O . ARG A 1 395 ? -25.139 -10.511 -21.630 1.00 95.06 395 ARG A O 1
ATOM 3050 N N . GLN A 1 396 ? -26.894 -11.917 -21.763 1.00 94.75 396 GLN A N 1
ATOM 3051 C CA . GLN A 1 396 ? -27.942 -10.892 -21.694 1.00 94.75 396 GLN A CA 1
ATOM 3052 C C . GLN A 1 396 ? -28.011 -10.188 -20.329 1.00 94.75 396 GLN A C 1
ATOM 3054 O O . GLN A 1 396 ? -28.624 -9.131 -20.217 1.00 94.75 396 GLN A O 1
ATOM 3059 N N . LYS A 1 397 ? -27.377 -10.752 -19.291 1.00 96.81 397 LYS A N 1
ATOM 3060 C CA . LYS A 1 397 ? -27.238 -10.133 -17.966 1.00 96.81 397 LYS A CA 1
ATOM 3061 C C . LYS A 1 397 ? -26.052 -9.173 -17.876 1.00 96.81 397 LYS A C 1
ATOM 3063 O O . LYS A 1 397 ? -26.013 -8.364 -16.959 1.00 96.81 397 LYS A O 1
ATOM 3068 N N . ILE A 1 398 ? -25.104 -9.241 -18.814 1.00 97.44 398 ILE A N 1
ATOM 3069 C CA . ILE A 1 398 ? -23.977 -8.306 -18.890 1.00 97.44 398 ILE A CA 1
ATOM 3070 C C . ILE A 1 398 ? -24.415 -7.086 -19.718 1.00 97.44 398 ILE A C 1
ATOM 3072 O O . ILE A 1 398 ? -24.762 -7.257 -20.896 1.00 97.44 398 ILE A O 1
ATOM 3076 N N . PRO A 1 399 ? -24.380 -5.860 -19.162 1.00 96.75 399 PRO A N 1
ATOM 3077 C CA . PRO A 1 399 ? -24.793 -4.662 -19.886 1.00 96.75 399 PRO A CA 1
ATOM 3078 C C . PRO A 1 399 ? -24.001 -4.439 -21.183 1.00 96.75 399 PRO A C 1
ATOM 3080 O O . PRO A 1 399 ? -22.894 -4.947 -21.384 1.00 96.75 399 PRO A O 1
ATOM 3083 N N . ALA A 1 400 ? -24.577 -3.670 -22.107 1.00 96.31 400 ALA A N 1
ATOM 3084 C CA . ALA A 1 400 ? -23.869 -3.274 -23.320 1.00 96.31 400 ALA A CA 1
ATOM 3085 C C . ALA A 1 400 ? -22.706 -2.324 -22.987 1.00 96.31 400 ALA A C 1
ATOM 3087 O O . ALA A 1 400 ? -22.805 -1.515 -22.068 1.00 96.31 400 ALA A O 1
ATOM 3088 N N . LEU A 1 401 ? -21.641 -2.362 -23.795 1.00 95.62 401 LEU A N 1
ATOM 3089 C CA . LEU A 1 401 ? -20.436 -1.537 -23.624 1.00 95.62 401 LEU A CA 1
ATOM 3090 C C . LEU A 1 401 ? -20.748 -0.044 -23.414 1.00 95.62 401 LEU A C 1
ATOM 3092 O O . LEU A 1 401 ? -20.178 0.597 -22.541 1.00 95.62 401 LEU A O 1
ATOM 3096 N N . ALA A 1 402 ? -21.695 0.498 -24.185 1.00 95.00 402 ALA A N 1
ATOM 3097 C CA . ALA A 1 402 ? -22.106 1.896 -24.076 1.00 95.00 402 ALA A CA 1
ATOM 3098 C C . ALA A 1 402 ? -22.735 2.232 -22.712 1.00 95.00 402 ALA A C 1
ATOM 3100 O O . ALA A 1 402 ? -22.496 3.314 -22.185 1.00 95.00 402 ALA A O 1
ATOM 3101 N N . GLU A 1 403 ? -23.503 1.308 -22.130 1.00 95.44 403 GLU A N 1
ATOM 3102 C CA . GLU A 1 403 ? -24.112 1.500 -20.811 1.00 95.44 403 GLU A CA 1
ATOM 3103 C C . GLU A 1 403 ? -23.071 1.371 -19.697 1.00 95.44 403 GLU A C 1
ATOM 3105 O O . GLU A 1 403 ? -23.079 2.160 -18.755 1.00 95.44 403 GLU A O 1
ATOM 3110 N N . ILE A 1 404 ? -22.129 0.432 -19.845 1.00 95.56 404 ILE A N 1
ATOM 3111 C CA . ILE A 1 404 ? -20.997 0.281 -18.924 1.00 95.56 404 ILE A CA 1
ATOM 3112 C C . ILE A 1 404 ? -20.198 1.588 -18.854 1.00 95.56 404 ILE A C 1
ATOM 3114 O O . ILE A 1 404 ? -19.968 2.116 -17.766 1.00 95.56 404 ILE A O 1
ATOM 3118 N N . ASN A 1 405 ? -19.877 2.158 -20.018 1.00 92.44 405 ASN A N 1
ATOM 3119 C CA . ASN A 1 405 ? -19.120 3.403 -20.107 1.00 92.44 405 ASN A CA 1
ATOM 3120 C C . ASN A 1 405 ? -19.891 4.604 -19.556 1.00 92.44 405 ASN A C 1
ATOM 3122 O O . ASN A 1 405 ? -19.336 5.435 -18.840 1.00 92.44 405 ASN A O 1
ATOM 3126 N N . LYS A 1 406 ? -21.193 4.685 -19.852 1.00 93.69 406 LYS A N 1
ATOM 3127 C CA . LYS A 1 406 ? -22.070 5.749 -19.350 1.00 93.69 406 LYS A CA 1
ATOM 3128 C C . LYS A 1 406 ? -22.167 5.757 -17.821 1.00 93.69 406 LYS A C 1
ATOM 3130 O O . LYS A 1 406 ? -22.298 6.825 -17.233 1.00 93.69 406 LYS A O 1
ATOM 3135 N N . ARG A 1 407 ? -22.101 4.586 -17.183 1.00 93.00 407 ARG A N 1
ATOM 3136 C CA . ARG A 1 407 ? -22.150 4.414 -15.720 1.00 93.00 407 ARG A CA 1
ATOM 3137 C C . ARG A 1 407 ? -20.770 4.460 -15.055 1.00 93.00 407 ARG A C 1
ATOM 3139 O O . ARG A 1 407 ? -20.616 3.993 -13.934 1.00 93.00 407 ARG A O 1
ATOM 3146 N N . GLY A 1 408 ? -19.776 5.026 -15.736 1.00 90.81 408 GLY A N 1
ATOM 3147 C CA . GLY A 1 408 ? -18.506 5.420 -15.136 1.00 90.81 408 GLY A CA 1
ATOM 3148 C C . GLY A 1 408 ? -17.311 4.587 -15.578 1.00 90.81 408 GLY A C 1
ATOM 3149 O O . GLY A 1 408 ? -16.202 5.105 -15.561 1.00 90.81 408 GLY A O 1
ATOM 3150 N N . TYR A 1 409 ? -17.470 3.349 -16.037 1.00 91.00 409 TYR A N 1
ATOM 3151 C CA . TYR A 1 409 ? -16.305 2.521 -16.357 1.00 91.00 409 TYR A CA 1
ATOM 3152 C C . TYR A 1 409 ? -15.573 2.970 -17.630 1.00 91.00 409 TYR A C 1
ATOM 3154 O O . TYR A 1 409 ? -16.175 3.232 -18.662 1.00 91.00 409 TYR A O 1
ATOM 3162 N N . TYR A 1 410 ? -14.241 3.008 -17.587 1.00 84.69 410 TYR A N 1
ATOM 3163 C CA . TYR A 1 410 ? -13.415 3.216 -18.787 1.00 84.69 410 TYR A CA 1
ATOM 3164 C C . TYR A 1 410 ? -13.113 1.902 -19.536 1.00 84.69 410 TYR A C 1
ATOM 3166 O O . TYR A 1 410 ? -12.888 1.893 -20.748 1.00 84.69 410 TYR A O 1
ATOM 3174 N N . ARG A 1 411 ? -13.092 0.778 -18.808 1.00 86.31 411 ARG A N 1
ATOM 3175 C CA . ARG A 1 411 ? -12.942 -0.577 -19.350 1.00 86.31 411 ARG A CA 1
ATOM 3176 C C . ARG A 1 411 ? -14.139 -1.427 -18.921 1.00 86.31 411 ARG A C 1
ATOM 3178 O O . ARG A 1 411 ? -14.566 -1.306 -17.779 1.00 86.31 411 ARG A O 1
ATOM 3185 N N . PRO A 1 412 ? -14.658 -2.302 -19.793 1.00 91.81 412 PRO A N 1
ATOM 3186 C CA . PRO A 1 412 ? -14.080 -2.762 -21.049 1.00 91.81 412 PRO A CA 1
ATOM 3187 C C . PRO A 1 412 ? -14.186 -1.702 -22.152 1.00 91.81 412 PRO A C 1
ATOM 3189 O O . PRO A 1 412 ? -15.025 -0.818 -22.087 1.00 91.81 412 PRO A O 1
ATOM 3192 N N . SER A 1 413 ? -13.313 -1.772 -23.158 1.00 89.81 413 SER A N 1
ATOM 3193 C CA . SER A 1 413 ? -13.302 -0.837 -24.297 1.00 89.81 413 SER A CA 1
ATOM 3194 C C . SER A 1 413 ? -13.706 -1.467 -25.635 1.00 89.81 413 SER A C 1
ATOM 3196 O O . SER A 1 413 ? -13.906 -0.753 -26.613 1.00 89.81 413 SER A O 1
ATOM 3198 N N . GLU A 1 414 ? -13.832 -2.795 -25.703 1.00 92.88 414 GLU A N 1
ATOM 3199 C CA . GLU A 1 414 ? -14.119 -3.535 -26.933 1.00 92.88 414 GLU A CA 1
ATOM 3200 C C . GLU A 1 414 ? -15.141 -4.654 -26.674 1.00 92.88 414 GLU A C 1
ATOM 3202 O O . GLU A 1 414 ? -15.096 -5.285 -25.617 1.00 92.88 414 GLU A O 1
ATOM 3207 N N . PRO A 1 415 ? -16.020 -4.994 -27.635 1.00 90.81 415 PRO A N 1
ATOM 3208 C CA . PRO A 1 415 ? -17.002 -6.071 -27.464 1.00 90.81 415 PRO A CA 1
ATOM 3209 C C . PRO A 1 415 ? -16.400 -7.444 -27.119 1.00 90.81 415 PRO A C 1
ATOM 3211 O O . PRO A 1 415 ? -17.007 -8.215 -26.374 1.00 90.81 415 PRO A O 1
ATOM 3214 N N . LYS A 1 416 ? -15.194 -7.750 -27.619 1.00 90.31 416 LYS A N 1
ATOM 3215 C CA . LYS A 1 416 ? -14.492 -9.013 -27.330 1.00 90.31 416 LYS A CA 1
ATOM 3216 C C . LYS A 1 416 ? -14.161 -9.179 -25.840 1.00 90.31 416 LYS A C 1
ATOM 3218 O O . LYS A 1 416 ? -14.149 -10.298 -25.340 1.00 90.31 416 LYS A O 1
ATOM 3223 N N . HIS A 1 417 ? -13.971 -8.075 -25.116 1.00 93.25 417 HIS A N 1
ATOM 3224 C CA . HIS A 1 417 ? -13.717 -8.089 -23.676 1.00 93.25 417 HIS A CA 1
ATOM 3225 C C . HIS A 1 417 ? -14.906 -8.660 -22.900 1.00 93.25 417 HIS A C 1
ATOM 3227 O O . HIS A 1 417 ? -14.717 -9.542 -22.074 1.00 93.25 417 HIS A O 1
ATOM 3233 N N . LEU A 1 418 ? -16.135 -8.287 -23.277 1.00 94.81 418 LEU A N 1
ATOM 3234 C CA . LEU A 1 418 ? -17.358 -8.830 -22.669 1.00 94.81 418 LEU A CA 1
ATOM 3235 C C . LEU A 1 418 ? -17.522 -10.338 -22.912 1.00 94.81 418 LEU A C 1
ATOM 3237 O O . LEU A 1 418 ? -18.175 -11.030 -22.136 1.00 94.81 418 LEU A O 1
ATOM 3241 N N . THR A 1 419 ? -16.941 -10.852 -23.999 1.00 93.19 419 THR A N 1
ATOM 3242 C CA . THR A 1 419 ? -16.923 -12.295 -24.281 1.00 93.19 419 THR A CA 1
ATOM 3243 C C . THR A 1 419 ? -15.952 -13.013 -23.344 1.00 93.19 419 THR A C 1
ATOM 3245 O O . THR A 1 419 ? -16.301 -14.046 -22.781 1.00 93.19 419 THR A O 1
ATOM 3248 N N . SER A 1 420 ? -14.770 -12.430 -23.111 1.00 92.94 420 SER A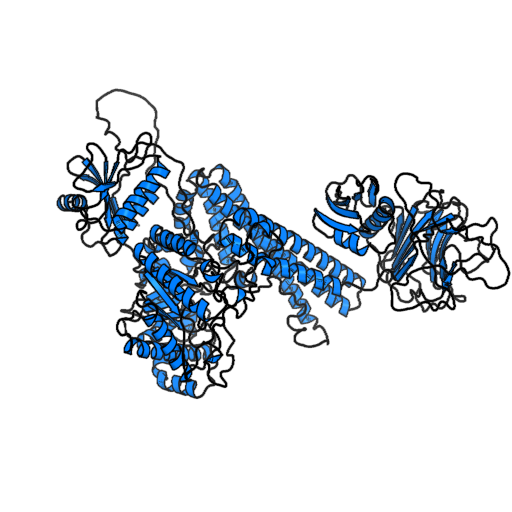 N 1
ATOM 3249 C CA . SER A 1 420 ? -13.840 -12.911 -22.082 1.00 92.94 420 SER A CA 1
ATOM 3250 C C . SER A 1 420 ? -14.470 -12.873 -20.692 1.00 92.94 420 SER A C 1
ATOM 3252 O O . SER A 1 420 ? -14.390 -13.859 -19.965 1.00 92.94 420 SER A O 1
ATOM 3254 N N . ASP A 1 421 ? -15.128 -11.771 -20.329 1.00 94.94 421 ASP A N 1
ATOM 3255 C CA . ASP A 1 421 ? -15.796 -11.635 -19.033 1.00 94.94 421 ASP A CA 1
ATOM 3256 C C . ASP A 1 421 ? -16.850 -12.718 -18.819 1.00 94.94 421 ASP A C 1
ATOM 3258 O O . ASP A 1 421 ? -16.887 -13.335 -17.755 1.00 94.94 421 ASP A O 1
ATOM 3262 N N . LEU A 1 422 ? -17.659 -13.007 -19.845 1.00 95.81 422 LEU A N 1
ATOM 3263 C CA . LEU A 1 422 ? -18.643 -14.083 -19.793 1.00 95.81 422 LEU A CA 1
ATOM 3264 C C . LEU A 1 422 ? -17.986 -15.441 -19.508 1.00 95.81 422 LEU A C 1
ATOM 3266 O O . LEU A 1 422 ? -18.454 -16.168 -18.632 1.00 95.81 422 LEU A O 1
ATOM 3270 N N . ALA A 1 423 ? -16.900 -15.783 -20.209 1.00 94.25 423 ALA A N 1
ATOM 3271 C CA . ALA A 1 423 ? -16.183 -17.036 -19.970 1.00 94.25 423 ALA A CA 1
ATOM 3272 C C . ALA A 1 423 ? -15.652 -17.117 -18.530 1.00 94.25 423 ALA A C 1
ATOM 3274 O O . ALA A 1 423 ? -15.822 -18.148 -17.876 1.00 94.25 423 ALA A O 1
ATOM 3275 N N . GLN A 1 424 ? -15.061 -16.025 -18.032 1.00 93.06 424 GLN A N 1
ATOM 3276 C CA . GLN A 1 424 ? -14.512 -15.935 -16.679 1.00 93.06 424 GLN A CA 1
ATOM 3277 C C . GLN A 1 424 ? -15.593 -16.123 -15.606 1.00 93.06 424 GLN A C 1
ATOM 3279 O O . GLN A 1 424 ? -15.435 -16.974 -14.733 1.00 93.06 424 GLN A O 1
ATOM 3284 N N . VAL A 1 425 ? -16.726 -15.412 -15.679 1.00 95.88 425 VAL A N 1
ATOM 3285 C CA . VAL A 1 425 ? -17.795 -15.574 -14.673 1.00 95.88 425 VAL A CA 1
ATOM 3286 C C . VAL A 1 425 ? -18.439 -16.960 -14.730 1.00 95.88 425 VAL A C 1
ATOM 3288 O O . VAL A 1 425 ? -18.775 -17.516 -13.686 1.00 95.88 425 VAL A O 1
ATOM 3291 N N . CYS A 1 426 ? -18.556 -17.565 -15.918 1.00 95.94 426 CYS A N 1
ATOM 3292 C CA . CYS A 1 426 ? -19.125 -18.905 -16.068 1.00 95.94 426 CYS A CA 1
ATOM 3293 C C . CYS A 1 426 ? -18.229 -19.989 -15.458 1.00 95.94 426 CYS A C 1
ATOM 3295 O O . CYS A 1 426 ? -18.728 -20.872 -14.757 1.00 95.94 426 CYS A O 1
ATOM 3297 N N . VAL A 1 427 ? -16.915 -19.951 -15.712 1.00 94.75 427 VAL A N 1
ATOM 3298 C CA . VAL A 1 427 ? -15.998 -20.947 -15.134 1.00 94.75 427 VAL A CA 1
ATOM 3299 C C . VAL A 1 427 ? -15.860 -20.769 -13.623 1.00 94.75 427 VAL A C 1
ATOM 3301 O O . VAL A 1 427 ? -15.896 -21.756 -12.888 1.00 94.75 427 VAL A O 1
ATOM 3304 N N . THR A 1 428 ? -15.812 -19.525 -13.142 1.00 95.88 428 THR A N 1
ATOM 3305 C CA . THR A 1 428 ? -15.774 -19.226 -11.708 1.00 95.88 428 THR A CA 1
ATOM 3306 C C . THR A 1 428 ? -17.055 -19.677 -11.005 1.00 95.88 428 THR A C 1
ATOM 3308 O O . THR A 1 428 ? -16.984 -20.268 -9.931 1.00 95.88 428 THR A O 1
ATOM 3311 N N . ALA A 1 429 ? -18.231 -19.500 -11.614 1.00 96.88 429 ALA A N 1
ATOM 3312 C CA . ALA A 1 429 ? -19.476 -20.004 -11.039 1.00 96.88 429 ALA A CA 1
ATOM 3313 C C . ALA A 1 429 ? -19.501 -21.537 -10.925 1.00 96.88 429 ALA A C 1
ATOM 3315 O O . ALA A 1 429 ? -19.895 -22.062 -9.883 1.00 96.88 429 ALA A O 1
ATOM 3316 N N . LYS A 1 430 ? -19.011 -22.256 -11.947 1.00 96.25 430 LYS A N 1
ATOM 3317 C CA . LYS A 1 430 ? -18.866 -23.724 -11.901 1.00 96.25 430 LYS A CA 1
ATOM 3318 C C . LYS A 1 430 ? -17.929 -24.174 -10.776 1.00 96.25 430 LYS A C 1
ATOM 3320 O O . LYS A 1 430 ? -18.233 -25.148 -10.088 1.00 96.25 430 LYS A O 1
ATOM 3325 N N . LEU A 1 431 ? -16.823 -23.454 -10.563 1.00 96.56 431 LEU A N 1
ATOM 3326 C CA . LEU A 1 431 ? -15.912 -23.694 -9.441 1.00 96.56 431 LEU A CA 1
ATOM 3327 C C . LEU A 1 431 ? -16.636 -23.553 -8.097 1.00 96.56 431 LEU A C 1
ATOM 3329 O O . LEU A 1 431 ? -16.601 -24.483 -7.291 1.00 96.56 431 LEU A O 1
ATOM 3333 N N . ILE A 1 432 ? -17.321 -22.429 -7.868 1.00 97.75 432 ILE A N 1
ATOM 3334 C CA . ILE A 1 432 ? -18.032 -22.184 -6.607 1.00 97.75 432 ILE A CA 1
ATOM 3335 C C . ILE A 1 432 ? -19.121 -23.232 -6.370 1.00 97.75 432 ILE A C 1
ATOM 3337 O O . ILE A 1 432 ? -19.222 -23.759 -5.264 1.00 97.75 432 ILE A O 1
ATOM 3341 N N . GLU A 1 433 ? -19.900 -23.587 -7.394 1.00 96.44 433 GLU A N 1
ATOM 3342 C CA . GLU A 1 433 ? -20.919 -24.636 -7.290 1.00 96.44 433 GLU A CA 1
ATOM 3343 C C . GLU A 1 433 ? -20.304 -25.978 -6.855 1.00 96.44 433 GLU A C 1
ATOM 3345 O O . GLU A 1 433 ? -20.827 -26.651 -5.963 1.00 96.44 433 GLU A O 1
ATOM 3350 N N . SER A 1 434 ? -19.175 -26.360 -7.457 1.00 95.81 434 SER A N 1
ATOM 3351 C CA . SER A 1 434 ? -18.487 -27.617 -7.155 1.00 95.81 434 SER A CA 1
ATOM 3352 C C . SER A 1 434 ? -17.902 -27.644 -5.741 1.00 95.81 434 SER A C 1
ATOM 3354 O O . SER A 1 434 ? -18.137 -28.591 -4.985 1.00 95.81 434 SER A O 1
ATOM 3356 N N . VAL A 1 435 ? -17.212 -26.574 -5.333 1.00 96.75 435 VAL A N 1
ATOM 3357 C CA . VAL A 1 435 ? -16.653 -26.447 -3.977 1.00 96.75 435 VAL A CA 1
ATOM 3358 C C . VAL A 1 435 ? -17.770 -26.445 -2.937 1.00 96.75 435 VAL A C 1
ATOM 3360 O O . VAL A 1 435 ? -17.673 -27.148 -1.933 1.00 96.75 435 VAL A O 1
ATOM 3363 N N . LYS A 1 436 ? -18.876 -25.738 -3.193 1.00 96.06 436 LYS A N 1
ATOM 3364 C CA . LYS A 1 436 ? -20.013 -25.666 -2.269 1.00 96.06 436 LYS A CA 1
ATOM 3365 C C . LYS A 1 436 ? -20.710 -27.009 -2.069 1.00 96.06 436 LYS A C 1
ATOM 3367 O O . LYS A 1 436 ? -21.155 -27.301 -0.963 1.00 96.06 436 LYS A O 1
ATOM 3372 N N . LYS A 1 437 ? -20.760 -27.866 -3.096 1.00 95.94 437 LYS A N 1
ATOM 3373 C CA . LYS A 1 437 ? -21.252 -29.249 -2.949 1.00 95.94 437 LYS A CA 1
ATOM 3374 C C . LYS A 1 437 ? -20.404 -30.063 -1.965 1.00 95.94 437 LYS A C 1
ATOM 3376 O O . LYS A 1 437 ? -20.957 -30.902 -1.259 1.00 95.94 437 LYS A O 1
ATOM 3381 N N . ARG A 1 438 ? -19.089 -29.820 -1.901 1.00 95.56 438 ARG A N 1
ATOM 3382 C CA . ARG A 1 438 ? -18.168 -30.500 -0.968 1.00 95.56 438 ARG A CA 1
ATOM 3383 C C . ARG A 1 438 ? -18.146 -29.853 0.418 1.00 95.56 438 ARG A C 1
ATOM 3385 O O . ARG A 1 438 ? -18.137 -30.563 1.418 1.00 95.56 438 ARG A O 1
ATOM 3392 N N . HIS A 1 439 ? -18.207 -28.524 0.477 1.00 96.69 439 HIS A N 1
ATOM 3393 C CA . HIS A 1 439 ? -18.158 -27.733 1.708 1.00 96.69 439 HIS A CA 1
ATOM 3394 C C . HIS A 1 439 ? -19.399 -26.832 1.829 1.00 96.69 439 HIS A C 1
ATOM 3396 O O . HIS A 1 439 ? -19.293 -25.611 1.723 1.00 96.69 439 HIS A O 1
ATOM 3402 N N . PRO A 1 440 ? -20.594 -27.394 2.095 1.00 95.81 440 PRO A N 1
ATOM 3403 C CA . PRO A 1 440 ? -21.850 -26.633 2.085 1.00 95.81 440 PRO A CA 1
ATOM 3404 C C . PRO A 1 440 ? -21.943 -25.561 3.177 1.00 95.81 440 PRO A C 1
ATOM 3406 O O . PRO A 1 440 ? -22.792 -24.681 3.094 1.00 95.81 440 PRO A O 1
ATOM 3409 N N . LYS A 1 441 ? -21.090 -25.643 4.206 1.00 95.50 441 LYS A N 1
ATOM 3410 C CA . LYS A 1 441 ? -21.008 -24.666 5.301 1.00 95.50 441 LYS A CA 1
ATOM 3411 C C . LYS A 1 441 ? -19.946 -23.587 5.078 1.00 95.50 441 LYS A C 1
ATOM 3413 O O . LYS A 1 441 ? -19.888 -22.656 5.873 1.00 95.50 441 LYS A O 1
ATOM 3418 N N . ALA A 1 442 ? -19.087 -23.730 4.066 1.00 96.56 442 ALA A N 1
ATOM 3419 C CA . ALA A 1 442 ? -18.064 -22.733 3.793 1.00 96.56 442 ALA A CA 1
ATOM 3420 C C . ALA A 1 442 ? -18.727 -21.445 3.294 1.00 96.56 442 ALA A C 1
ATOM 3422 O O . ALA A 1 442 ? -19.569 -21.473 2.391 1.00 96.56 442 ALA A O 1
ATOM 3423 N N . ASN A 1 443 ? -18.333 -20.318 3.881 1.00 97.75 443 ASN A N 1
ATOM 3424 C CA . ASN A 1 443 ? -18.734 -19.002 3.416 1.00 97.75 443 ASN A CA 1
ATOM 3425 C C . ASN A 1 443 ? -17.870 -18.627 2.204 1.00 97.75 443 ASN A C 1
ATOM 3427 O O . ASN A 1 443 ? -16.683 -18.332 2.352 1.00 97.75 443 ASN A O 1
ATOM 3431 N N . LEU A 1 444 ? -18.447 -18.719 1.007 1.00 98.31 444 LEU A N 1
ATOM 3432 C CA . LEU A 1 444 ? -17.736 -18.560 -0.261 1.00 98.31 444 LEU A CA 1
ATOM 3433 C C . LEU A 1 444 ? -18.062 -17.217 -0.910 1.00 98.31 444 LEU A C 1
ATOM 3435 O O . LEU A 1 444 ? -19.191 -16.740 -0.804 1.00 98.31 444 LEU A O 1
ATOM 3439 N N . GLY A 1 445 ? -17.120 -16.676 -1.678 1.00 97.81 445 GLY A N 1
ATOM 3440 C CA . GLY A 1 445 ? -17.371 -15.494 -2.492 1.00 97.81 445 GLY A CA 1
ATOM 3441 C C . GLY A 1 445 ? -16.552 -15.380 -3.761 1.00 97.81 445 GLY A C 1
ATOM 3442 O O . GLY A 1 445 ? -15.594 -16.119 -4.001 1.00 97.81 445 GLY A O 1
ATOM 3443 N N . VAL A 1 446 ? -16.970 -14.423 -4.584 1.00 98.25 446 VAL A N 1
ATOM 3444 C CA . VAL A 1 446 ? -16.336 -14.104 -5.863 1.00 98.25 446 VAL A CA 1
ATOM 3445 C C . VAL A 1 446 ? -16.042 -12.617 -5.919 1.00 98.25 446 VAL A C 1
ATOM 3447 O O . VAL A 1 446 ? -16.929 -11.784 -5.737 1.00 98.25 446 VAL A O 1
ATOM 3450 N N . ALA A 1 447 ? -14.789 -12.296 -6.208 1.00 97.38 447 ALA A N 1
ATOM 3451 C CA . ALA A 1 447 ? -14.317 -10.947 -6.417 1.00 97.38 447 ALA A CA 1
ATOM 3452 C C . ALA A 1 447 ? -14.042 -10.687 -7.903 1.00 97.38 447 ALA A C 1
ATOM 3454 O O . ALA A 1 447 ? -13.504 -11.542 -8.609 1.00 97.38 447 ALA A O 1
ATOM 3455 N N . VAL A 1 448 ? -14.394 -9.495 -8.373 1.00 95.19 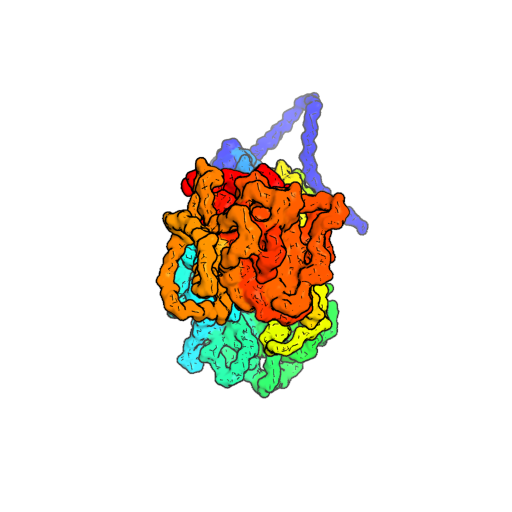448 VAL A N 1
ATOM 3456 C CA . VAL A 1 448 ? -14.075 -9.014 -9.720 1.00 95.19 448 VAL A CA 1
ATOM 3457 C C . VAL A 1 448 ? -13.207 -7.759 -9.641 1.00 95.19 448 VAL A C 1
ATOM 3459 O O . VAL A 1 448 ? -13.353 -6.937 -8.739 1.00 95.19 448 VAL A O 1
ATOM 3462 N N . LEU A 1 449 ? -12.280 -7.602 -10.581 1.00 89.38 449 LEU A N 1
ATOM 3463 C CA . LEU A 1 449 ? -11.357 -6.465 -10.630 1.00 89.38 449 LEU A CA 1
ATOM 3464 C C . LEU A 1 449 ? -11.896 -5.386 -11.564 1.00 89.38 449 LEU A C 1
ATOM 3466 O O . LEU A 1 449 ? -11.764 -5.517 -12.777 1.00 89.38 449 LEU A O 1
ATOM 3470 N N . PHE A 1 450 ? -12.475 -4.319 -11.004 1.00 89.88 450 PHE A N 1
ATOM 3471 C CA . PHE A 1 450 ? -13.002 -3.158 -11.737 1.00 89.88 450 PHE A CA 1
ATOM 3472 C C . PHE A 1 450 ? -14.165 -3.501 -12.674 1.00 89.88 450 PHE A C 1
ATOM 3474 O O . PHE A 1 450 ? -14.223 -3.024 -13.810 1.00 89.88 450 PHE A O 1
ATOM 3481 N N . ARG A 1 451 ? -15.059 -4.397 -12.234 1.00 93.62 451 ARG A N 1
ATOM 3482 C CA . ARG A 1 451 ? -16.117 -4.960 -13.090 1.00 93.62 451 ARG A CA 1
ATOM 3483 C C . ARG A 1 451 ? -17.425 -5.255 -12.351 1.00 93.62 451 ARG A C 1
ATOM 3485 O O . ARG A 1 451 ? -18.049 -6.281 -12.614 1.00 93.62 451 ARG A O 1
ATOM 3492 N N . SER A 1 452 ? -17.898 -4.369 -11.473 1.00 95.56 452 SER A N 1
ATOM 3493 C CA . SER A 1 452 ? -19.201 -4.546 -10.794 1.00 95.56 452 SER A CA 1
ATOM 3494 C C . SER A 1 452 ? -20.383 -4.690 -11.766 1.00 95.56 452 SER A C 1
ATOM 3496 O O . SER A 1 452 ? -21.382 -5.318 -11.427 1.00 95.56 452 SER A O 1
ATOM 3498 N N . TYR A 1 453 ? -20.250 -4.249 -13.024 1.00 96.56 453 TYR A N 1
ATOM 3499 C CA . TYR A 1 453 ? -21.217 -4.539 -14.094 1.00 96.56 453 TYR A CA 1
ATOM 3500 C C . TYR A 1 453 ? -21.414 -6.040 -14.390 1.00 96.56 453 TYR A C 1
ATOM 3502 O O . TYR A 1 453 ? -22.351 -6.406 -15.099 1.00 96.56 453 TYR A O 1
ATOM 3510 N N . LEU A 1 454 ? -20.547 -6.918 -13.873 1.00 97.62 454 LEU A N 1
ATOM 3511 C CA . LEU A 1 454 ? -20.686 -8.374 -13.952 1.00 97.62 454 LEU A CA 1
ATOM 3512 C C . LEU A 1 454 ? -21.549 -8.964 -12.832 1.00 97.62 454 LEU A C 1
ATOM 3514 O O . LEU A 1 454 ? -21.913 -10.140 -12.913 1.00 97.62 454 LEU A O 1
ATOM 3518 N N . PHE A 1 455 ? -21.911 -8.184 -11.810 1.00 98.12 455 PHE A N 1
ATOM 3519 C CA . PHE A 1 455 ? -22.707 -8.673 -10.687 1.00 98.12 455 PHE A CA 1
ATOM 3520 C C . PHE A 1 455 ? -24.051 -9.282 -11.097 1.00 98.12 455 PHE A C 1
ATOM 3522 O O . PHE A 1 455 ? -24.333 -10.371 -10.607 1.00 98.12 455 PHE A O 1
ATOM 3529 N N . PRO A 1 456 ? -24.848 -8.721 -12.031 1.00 97.88 456 PRO A N 1
ATOM 3530 C CA . PRO A 1 456 ? -26.101 -9.362 -12.441 1.00 97.88 456 PRO A CA 1
ATOM 3531 C C . PRO A 1 456 ? -25.899 -10.732 -13.108 1.00 97.88 456 PRO A C 1
ATOM 3533 O O . PRO A 1 456 ? -26.732 -11.630 -12.971 1.00 97.88 456 PRO A O 1
ATOM 3536 N N . ALA A 1 457 ? -24.785 -10.920 -13.825 1.00 98.25 457 ALA A N 1
ATOM 3537 C CA . ALA A 1 457 ? -24.439 -12.208 -14.420 1.00 98.25 457 ALA A CA 1
ATOM 3538 C C . ALA A 1 457 ? -24.036 -13.222 -13.340 1.00 98.25 457 ALA A C 1
ATOM 3540 O O . ALA A 1 457 ? -24.566 -14.334 -13.319 1.00 98.25 457 ALA A O 1
ATOM 3541 N N . LEU A 1 458 ? -23.165 -12.822 -12.411 1.00 98.12 458 LEU A N 1
ATOM 3542 C CA . LEU A 1 458 ? -22.758 -13.644 -11.269 1.00 98.12 458 LEU A CA 1
ATOM 3543 C C . LEU A 1 458 ? -23.944 -13.993 -10.359 1.00 98.12 458 LEU A C 1
ATOM 3545 O O . LEU A 1 458 ? -24.084 -15.147 -9.966 1.00 98.12 458 LEU A O 1
ATOM 3549 N N . ASP A 1 459 ? -24.839 -13.042 -10.089 1.00 98.00 459 ASP A N 1
ATOM 3550 C CA . ASP A 1 459 ? -26.041 -13.253 -9.280 1.00 98.00 459 ASP A CA 1
ATOM 3551 C C . ASP A 1 459 ? -26.968 -14.309 -9.888 1.00 98.00 459 ASP A C 1
ATOM 3553 O O . ASP A 1 459 ? -27.514 -15.139 -9.165 1.00 98.00 459 ASP A O 1
ATOM 3557 N N . SER A 1 460 ? -27.095 -14.323 -11.220 1.00 97.69 460 SER A N 1
ATOM 3558 C CA . SER A 1 460 ? -27.908 -15.316 -11.930 1.00 97.69 460 SER A CA 1
ATOM 3559 C C . SER A 1 460 ? -27.325 -16.733 -11.907 1.00 97.69 460 SER A C 1
ATOM 3561 O O . SER A 1 460 ? -28.058 -17.697 -12.121 1.00 97.69 460 SER A O 1
ATOM 3563 N N . LEU A 1 461 ? -26.016 -16.857 -11.667 1.00 97.69 461 LEU A N 1
ATOM 3564 C CA . LEU A 1 461 ? -25.282 -18.120 -11.697 1.00 97.69 461 LEU A CA 1
ATOM 3565 C C . LEU A 1 461 ? -25.032 -18.709 -10.302 1.00 97.69 461 LEU A C 1
ATOM 3567 O O . LEU A 1 461 ? -24.887 -19.923 -10.168 1.00 97.69 461 LEU A O 1
ATOM 3571 N N . LEU A 1 462 ? -24.938 -17.866 -9.272 1.00 98.00 462 LEU A N 1
ATOM 3572 C CA . LEU A 1 462 ? -24.465 -18.253 -7.944 1.00 98.00 462 LEU A CA 1
ATOM 3573 C C . LEU A 1 462 ? -25.603 -18.325 -6.914 1.00 98.00 462 LEU A C 1
ATOM 3575 O O . LEU A 1 462 ? -26.489 -17.469 -6.918 1.00 98.00 462 LEU A O 1
ATOM 3579 N N . PRO A 1 463 ? -25.547 -19.254 -5.941 1.00 96.44 463 PRO A N 1
ATOM 3580 C CA . PRO A 1 463 ? -26.434 -19.240 -4.775 1.00 96.44 463 PRO A CA 1
ATOM 3581 C C . PRO A 1 463 ? -26.387 -17.899 -4.027 1.00 96.44 463 PRO A C 1
ATOM 3583 O O . PRO A 1 463 ? -25.324 -17.286 -3.950 1.00 96.44 463 PRO A O 1
ATOM 3586 N N . LYS A 1 464 ? -27.517 -17.436 -3.471 1.00 95.75 464 LYS A N 1
ATOM 3587 C CA . LYS A 1 464 ? -27.652 -16.096 -2.851 1.00 95.75 464 LYS A CA 1
ATOM 3588 C C . LYS A 1 464 ? -26.771 -15.857 -1.620 1.00 95.75 464 LYS A C 1
ATOM 3590 O O . LYS A 1 464 ? -26.447 -14.719 -1.315 1.00 95.75 464 LYS A O 1
ATOM 3595 N N . ASP A 1 465 ? -26.338 -16.921 -0.958 1.00 96.38 465 ASP A N 1
ATOM 3596 C CA . ASP A 1 465 ? -25.431 -16.886 0.193 1.00 96.38 465 ASP A CA 1
ATOM 3597 C C . ASP A 1 465 ? -23.938 -16.871 -0.201 1.00 96.38 465 ASP A C 1
ATOM 3599 O O . ASP A 1 465 ? -23.073 -17.025 0.655 1.00 96.38 465 ASP A O 1
ATOM 3603 N N . VAL A 1 466 ? -23.621 -16.719 -1.492 1.00 98.38 466 VAL A N 1
ATOM 3604 C CA . VAL A 1 466 ? -22.268 -16.410 -1.977 1.00 98.38 466 VAL A CA 1
ATOM 3605 C C . VAL A 1 466 ? -22.127 -14.892 -2.062 1.00 98.38 466 VAL A C 1
ATOM 3607 O O . VAL A 1 466 ? -22.867 -14.249 -2.809 1.00 98.38 466 VAL A O 1
ATOM 3610 N N . TRP A 1 467 ? -21.195 -14.294 -1.329 1.00 98.31 467 TRP A N 1
ATOM 3611 C CA . TRP A 1 467 ? -20.992 -12.845 -1.401 1.00 98.31 467 TRP A CA 1
ATOM 3612 C C . TRP A 1 467 ? -20.266 -12.449 -2.696 1.00 98.31 467 TRP A C 1
ATOM 3614 O O . TRP A 1 467 ? -19.495 -13.229 -3.266 1.00 98.31 467 TRP A O 1
ATOM 3624 N N . LEU A 1 468 ? -20.522 -11.232 -3.179 1.00 98.56 468 LEU A N 1
ATOM 3625 C CA . LEU A 1 468 ? -19.832 -10.663 -4.339 1.00 98.56 468 LEU A CA 1
ATOM 3626 C C . LEU A 1 468 ? -19.038 -9.439 -3.931 1.00 98.56 468 LEU A C 1
ATOM 3628 O O . LEU A 1 468 ? -19.504 -8.614 -3.150 1.00 98.56 468 LEU A O 1
ATOM 3632 N N . MET A 1 469 ? -17.848 -9.307 -4.496 1.00 98.12 469 MET A N 1
ATOM 3633 C CA . MET A 1 469 ? -16.986 -8.164 -4.260 1.00 98.12 469 MET A CA 1
ATOM 3634 C C . MET A 1 469 ? -16.500 -7.587 -5.580 1.00 98.12 469 MET A C 1
ATOM 3636 O O . MET A 1 469 ? -16.233 -8.330 -6.521 1.00 98.12 469 MET A O 1
ATOM 3640 N N . SER A 1 470 ? -16.354 -6.271 -5.659 1.00 95.75 470 SER A N 1
ATOM 3641 C CA . SER A 1 470 ? -15.658 -5.638 -6.775 1.00 95.75 470 SER A CA 1
ATOM 3642 C C . SER A 1 470 ? -14.630 -4.662 -6.234 1.00 95.75 470 SER A C 1
ATOM 3644 O O . SER A 1 470 ? -14.939 -3.825 -5.384 1.00 95.75 470 SER A O 1
ATOM 3646 N N . MET A 1 471 ? -13.392 -4.794 -6.707 1.00 93.31 471 MET A N 1
ATOM 3647 C CA . MET A 1 471 ? -12.413 -3.727 -6.553 1.00 93.31 471 MET A CA 1
ATOM 3648 C C . MET A 1 471 ? -12.821 -2.589 -7.473 1.00 93.31 471 MET A C 1
ATOM 3650 O O . MET A 1 471 ? -13.055 -2.828 -8.654 1.00 93.31 471 MET A O 1
ATOM 3654 N N . GLU A 1 472 ? -12.893 -1.366 -6.959 1.00 90.06 472 GLU A N 1
ATOM 3655 C CA . GLU A 1 472 ? -13.249 -0.197 -7.758 1.00 90.06 472 GLU A CA 1
ATOM 3656 C C . GLU A 1 472 ? -12.050 0.711 -7.992 1.00 90.06 472 GLU A C 1
ATOM 3658 O O . GLU A 1 472 ? -11.246 0.973 -7.096 1.00 90.06 472 GLU A O 1
ATOM 3663 N N . ASN A 1 473 ? -11.910 1.138 -9.250 1.00 70.12 473 ASN A N 1
ATOM 3664 C CA . ASN A 1 473 ? -10.753 1.877 -9.739 1.00 70.12 473 ASN A CA 1
ATOM 3665 C C . ASN A 1 473 ? -11.024 3.378 -9.780 1.00 70.12 473 ASN A C 1
ATOM 3667 O O . ASN A 1 473 ? -12.140 3.823 -10.029 1.00 70.12 473 ASN A O 1
ATOM 3671 N N . TRP A 1 474 ? -9.955 4.159 -9.738 1.00 66.00 474 TRP A N 1
ATOM 3672 C CA . TRP A 1 474 ? -9.999 5.601 -9.941 1.00 66.00 474 TRP A CA 1
ATOM 3673 C C . TRP A 1 474 ? -10.094 6.040 -11.409 1.00 66.00 474 TRP A C 1
ATOM 3675 O O . TRP A 1 474 ? -10.368 7.215 -11.654 1.00 66.00 474 TRP A O 1
ATOM 3685 N N . HIS A 1 475 ? -9.900 5.145 -12.388 1.00 67.19 475 HIS A N 1
ATOM 3686 C CA . HIS A 1 475 ? -10.101 5.446 -13.823 1.00 67.19 475 HIS A CA 1
ATOM 3687 C C . HIS A 1 475 ? -11.559 5.622 -14.231 1.00 67.19 475 HIS A C 1
ATOM 3689 O O . HIS A 1 475 ? -11.849 5.885 -15.402 1.00 67.19 475 HIS A O 1
ATOM 3695 N N . ASN A 1 476 ? -12.479 5.411 -13.300 1.00 73.75 476 ASN A N 1
ATOM 3696 C CA . ASN A 1 476 ? -13.870 5.619 -13.595 1.00 73.75 476 ASN A CA 1
ATOM 3697 C C . ASN A 1 476 ? -14.092 7.108 -13.916 1.00 73.75 476 ASN A C 1
ATOM 3699 O O . ASN A 1 476 ? -13.581 8.006 -13.251 1.00 73.75 476 ASN A O 1
ATOM 3703 N N . THR A 1 477 ? -14.837 7.365 -14.984 1.00 80.81 477 THR A N 1
ATOM 3704 C CA . THR A 1 477 ? -15.262 8.699 -15.426 1.00 80.81 477 THR A CA 1
ATOM 3705 C C . THR A 1 477 ? -16.353 9.294 -14.525 1.00 80.81 477 THR A C 1
ATOM 3707 O O . THR A 1 477 ? -16.716 10.457 -14.684 1.00 80.81 477 THR A O 1
ATOM 3710 N N . GLY A 1 478 ? -16.851 8.512 -13.563 1.00 83.31 478 GLY A N 1
ATOM 3711 C CA . GLY A 1 478 ? -17.809 8.887 -12.527 1.00 83.31 478 GLY A CA 1
ATOM 3712 C C . GLY A 1 478 ? -18.060 7.715 -11.573 1.00 83.31 478 GLY A C 1
ATOM 3713 O O . GLY A 1 478 ? -17.435 6.663 -11.708 1.00 83.31 478 GLY A O 1
ATOM 3714 N N . SER A 1 479 ? -18.991 7.870 -10.630 1.00 90.50 479 SER A N 1
ATOM 3715 C CA . SER A 1 479 ? -19.324 6.796 -9.687 1.00 90.50 479 SER A CA 1
ATOM 3716 C C . SER A 1 479 ? -19.881 5.551 -10.385 1.00 90.50 479 SER A C 1
ATOM 3718 O O . SER A 1 479 ? -20.854 5.615 -11.139 1.00 90.50 479 SER A O 1
ATOM 3720 N N . VAL A 1 480 ? -19.305 4.397 -10.048 1.00 93.12 480 VAL A N 1
ATOM 3721 C CA . VAL A 1 480 ? -19.762 3.063 -10.475 1.00 93.12 480 VAL A CA 1
ATOM 3722 C C . VAL A 1 480 ? -20.696 2.406 -9.461 1.00 93.12 480 VAL A C 1
ATOM 3724 O O . VAL A 1 480 ? -21.224 1.325 -9.709 1.00 93.12 480 VAL A O 1
ATOM 3727 N N . MET A 1 481 ? -20.976 3.070 -8.335 1.00 95.19 481 MET A N 1
ATOM 3728 C CA . MET A 1 481 ? -21.761 2.483 -7.244 1.00 95.19 481 MET A CA 1
ATOM 3729 C C . MET A 1 481 ? -23.177 2.091 -7.674 1.00 95.19 481 MET A C 1
ATOM 3731 O O . MET A 1 481 ? -23.772 1.198 -7.083 1.00 95.19 481 MET A O 1
ATOM 3735 N N . SER A 1 482 ? -23.706 2.685 -8.750 1.00 95.50 482 SER A N 1
ATOM 3736 C CA . SER A 1 482 ? -25.011 2.300 -9.298 1.00 95.50 482 SER A CA 1
ATOM 3737 C C . SER A 1 482 ? -25.126 0.816 -9.661 1.00 95.50 482 SER A C 1
ATOM 3739 O O . SER A 1 482 ? -26.230 0.295 -9.581 1.00 95.50 482 SER A O 1
ATOM 3741 N N . PHE A 1 483 ? -24.045 0.128 -10.053 1.00 96.56 483 PHE A N 1
ATOM 3742 C CA . PHE A 1 483 ? -24.093 -1.305 -10.399 1.00 96.56 483 PHE A CA 1
ATOM 3743 C C . PHE A 1 483 ? -24.407 -2.203 -9.202 1.00 96.56 483 PHE A C 1
ATOM 3745 O O . PHE A 1 483 ? -24.961 -3.284 -9.375 1.00 96.56 483 PHE A O 1
ATOM 3752 N N . TYR A 1 484 ? -24.116 -1.742 -7.984 1.00 97.31 484 TYR A N 1
ATOM 3753 C CA . TYR A 1 484 ? -24.465 -2.463 -6.763 1.00 97.31 484 TYR A CA 1
ATOM 3754 C C . TYR A 1 484 ? -25.985 -2.506 -6.561 1.00 97.31 484 TYR A C 1
ATOM 3756 O O . TYR A 1 484 ? -26.497 -3.475 -6.019 1.00 97.31 484 TYR A O 1
ATOM 3764 N N . GLY A 1 485 ? -26.718 -1.506 -7.065 1.00 96.44 485 GLY A N 1
ATOM 3765 C CA . GLY A 1 485 ? -28.182 -1.484 -7.042 1.00 96.44 485 GLY A CA 1
ATOM 3766 C C . GLY A 1 485 ? -28.856 -2.411 -8.059 1.00 96.44 485 GLY A C 1
ATOM 3767 O O . GLY A 1 485 ? -30.074 -2.546 -8.018 1.00 96.44 485 GLY A O 1
ATOM 3768 N N . ASP A 1 486 ? -28.100 -3.047 -8.962 1.00 96.62 486 ASP A N 1
ATOM 3769 C CA . ASP A 1 486 ? -28.651 -3.984 -9.953 1.00 96.62 486 ASP A CA 1
ATOM 3770 C C . ASP A 1 486 ? -28.811 -5.413 -9.388 1.00 96.62 486 ASP A C 1
ATOM 3772 O O . ASP A 1 486 ? -29.300 -6.304 -10.089 1.00 96.62 486 ASP A O 1
ATOM 3776 N N . VAL A 1 487 ? -28.371 -5.653 -8.146 1.00 96.75 487 VAL A N 1
ATOM 3777 C CA . VAL A 1 487 ? -28.455 -6.949 -7.464 1.00 96.75 487 VAL A CA 1
ATOM 3778 C C . VAL A 1 487 ? -29.139 -6.787 -6.112 1.00 96.75 487 VAL A C 1
ATOM 3780 O O . VAL A 1 487 ? -28.724 -5.988 -5.281 1.00 96.75 487 VAL A O 1
ATOM 3783 N N . GLU A 1 488 ? -30.167 -7.601 -5.884 1.00 93.44 488 GLU A N 1
ATOM 3784 C CA . GLU A 1 488 ? -30.952 -7.623 -4.648 1.00 93.44 488 GLU A CA 1
ATOM 3785 C C . GLU A 1 488 ? -30.699 -8.917 -3.852 1.00 93.44 488 GLU A C 1
ATOM 3787 O O . GLU A 1 488 ? -30.315 -9.957 -4.411 1.00 93.44 488 GLU A O 1
ATOM 3792 N N . ASP A 1 489 ? -30.945 -8.859 -2.539 1.00 95.00 489 ASP A N 1
ATOM 3793 C CA . ASP A 1 489 ? -30.881 -9.990 -1.600 1.00 95.00 489 ASP A CA 1
ATOM 3794 C C . ASP A 1 489 ? -29.540 -10.745 -1.580 1.00 95.00 489 ASP A C 1
ATOM 3796 O O . ASP A 1 489 ? -29.494 -11.971 -1.443 1.00 95.00 489 ASP A O 1
ATOM 3800 N N . ARG A 1 490 ? -28.425 -10.022 -1.726 1.00 96.69 490 ARG A N 1
ATOM 3801 C CA . ARG A 1 490 ? -27.072 -10.585 -1.683 1.00 96.69 490 ARG A CA 1
ATOM 3802 C C . ARG A 1 490 ? -26.114 -9.661 -0.941 1.00 96.69 490 ARG A C 1
ATOM 3804 O O . ARG A 1 490 ? -26.203 -8.444 -1.055 1.00 96.69 490 ARG A O 1
ATOM 3811 N N . GLU A 1 491 ? -25.155 -10.241 -0.224 1.00 97.81 491 GLU A N 1
ATOM 3812 C CA . GLU A 1 491 ? -24.050 -9.471 0.346 1.00 97.81 491 GLU A CA 1
ATOM 3813 C C . GLU A 1 491 ? -23.098 -8.997 -0.758 1.00 97.81 491 GLU A C 1
ATOM 3815 O O . GLU A 1 491 ? -22.425 -9.798 -1.413 1.00 97.81 491 GLU A O 1
ATOM 3820 N N . LEU A 1 492 ? -23.058 -7.679 -0.953 1.00 98.50 492 LEU A N 1
ATOM 3821 C CA . LEU A 1 492 ? -22.133 -7.007 -1.859 1.00 98.50 492 LEU A CA 1
ATOM 3822 C C . LEU A 1 492 ? -21.059 -6.275 -1.058 1.00 98.50 492 LEU A C 1
ATOM 3824 O O . LEU A 1 492 ? -21.360 -5.626 -0.056 1.00 98.50 492 LEU A O 1
ATOM 3828 N N . ILE A 1 493 ? -19.815 -6.350 -1.515 1.00 98.12 493 ILE A N 1
ATOM 3829 C CA . ILE A 1 493 ? -18.666 -5.681 -0.912 1.00 98.12 493 ILE A CA 1
ATOM 3830 C C . ILE A 1 493 ? -18.006 -4.803 -1.970 1.00 98.12 493 ILE A C 1
ATOM 3832 O O . ILE A 1 493 ? -17.746 -5.250 -3.088 1.00 98.12 493 ILE A O 1
ATOM 3836 N N . VAL A 1 494 ? -17.703 -3.559 -1.617 1.00 97.06 494 VAL A N 1
ATOM 3837 C CA . VAL A 1 494 ? -16.848 -2.701 -2.442 1.00 97.06 494 VAL A CA 1
ATOM 3838 C C . VAL A 1 494 ? -15.433 -2.702 -1.873 1.00 97.06 494 VAL A C 1
ATOM 3840 O O . VAL A 1 494 ? -15.226 -2.560 -0.667 1.00 97.06 494 VAL A O 1
ATOM 3843 N N . MET A 1 495 ? -14.444 -2.870 -2.744 1.00 96.00 495 MET A N 1
ATOM 3844 C CA . MET A 1 495 ? -13.037 -2.716 -2.397 1.00 96.00 495 MET A CA 1
ATOM 3845 C C . MET A 1 495 ? -12.498 -1.430 -3.025 1.00 96.00 495 MET A C 1
ATOM 3847 O O . MET A 1 495 ? -12.117 -1.430 -4.197 1.00 96.00 495 MET A O 1
ATOM 3851 N N . PRO A 1 496 ? -12.463 -0.311 -2.283 1.00 92.94 496 PRO A N 1
ATOM 3852 C CA . PRO A 1 496 ? -11.739 0.863 -2.733 1.00 92.94 496 PRO A CA 1
ATOM 3853 C C . PRO A 1 496 ? -10.236 0.604 -2.647 1.00 92.94 496 PRO A C 1
ATOM 3855 O O . PRO A 1 496 ? -9.755 -0.110 -1.762 1.00 92.94 496 PRO A O 1
ATOM 3858 N N . ARG A 1 497 ? -9.470 1.231 -3.531 1.00 89.56 497 ARG A N 1
ATOM 3859 C CA . ARG A 1 497 ? -8.015 1.273 -3.392 1.00 89.56 497 ARG A CA 1
ATOM 3860 C C . ARG A 1 497 ? -7.625 2.239 -2.278 1.00 89.56 497 ARG A C 1
ATOM 3862 O O . ARG A 1 497 ? -7.956 3.415 -2.386 1.00 89.56 497 ARG A O 1
ATOM 3869 N N . ILE A 1 498 ? -6.941 1.762 -1.234 1.00 91.62 498 ILE A N 1
ATOM 3870 C CA . ILE A 1 498 ? -6.356 2.631 -0.197 1.00 91.62 498 ILE A CA 1
ATOM 3871 C C . ILE A 1 498 ? -5.067 3.254 -0.720 1.00 91.62 498 ILE A C 1
ATOM 3873 O O . ILE A 1 498 ? -4.850 4.449 -0.526 1.00 91.62 498 ILE A O 1
ATOM 3877 N N . ASP A 1 499 ? -4.265 2.467 -1.428 1.00 86.94 499 ASP A N 1
ATOM 3878 C CA . ASP A 1 499 ? -3.110 2.889 -2.209 1.00 86.94 499 ASP A CA 1
ATOM 3879 C C . ASP A 1 499 ? -3.053 2.206 -3.572 1.00 86.94 499 ASP A C 1
ATOM 3881 O O . ASP A 1 499 ? -3.702 1.190 -3.845 1.00 86.94 499 ASP A O 1
ATOM 3885 N N . ASP A 1 500 ? -2.291 2.826 -4.464 1.00 81.31 500 ASP A N 1
ATOM 3886 C CA . ASP A 1 500 ? -2.007 2.293 -5.784 1.00 81.31 500 ASP A CA 1
ATOM 3887 C C . ASP A 1 500 ? -0.867 1.267 -5.759 1.00 81.31 500 ASP A C 1
ATOM 3889 O O . ASP A 1 500 ? -0.087 1.159 -4.816 1.00 81.31 500 ASP A O 1
ATOM 3893 N N . ASP A 1 501 ? -0.749 0.547 -6.862 1.00 77.31 501 ASP A N 1
ATOM 3894 C CA . ASP A 1 501 ? 0.341 -0.346 -7.205 1.00 77.31 501 ASP A CA 1
ATOM 3895 C C . ASP A 1 501 ? 1.615 0.426 -7.585 1.00 77.31 501 ASP A C 1
ATOM 3897 O O . ASP A 1 501 ? 2.631 -0.174 -7.918 1.00 77.31 501 ASP A O 1
ATOM 3901 N N . GLY A 1 502 ? 1.558 1.756 -7.574 1.00 77.00 502 GLY A N 1
ATOM 3902 C CA . GLY A 1 502 ? 2.708 2.626 -7.726 1.00 77.00 502 GLY A CA 1
ATOM 3903 C C . GLY A 1 502 ? 2.623 3.836 -6.807 1.00 77.00 502 GLY A C 1
ATOM 3904 O O . GLY A 1 502 ? 1.618 4.075 -6.145 1.00 77.00 502 GLY A O 1
ATOM 3905 N N . CYS A 1 503 ? 3.674 4.649 -6.804 1.00 83.50 503 CYS A N 1
ATOM 3906 C CA . CYS A 1 503 ? 3.811 5.859 -6.010 1.00 83.50 503 CYS A CA 1
ATOM 3907 C C . CYS A 1 503 ? 3.861 5.595 -4.489 1.00 83.50 503 CYS A C 1
ATOM 3909 O O . CYS A 1 503 ? 3.407 6.414 -3.696 1.00 83.50 503 CYS A O 1
ATOM 3911 N N . GLU A 1 504 ? 4.423 4.469 -4.046 1.00 87.00 504 GLU A N 1
ATOM 3912 C CA . GLU A 1 504 ? 4.455 4.070 -2.629 1.00 87.00 504 GLU A CA 1
ATOM 3913 C C . GLU A 1 504 ? 5.406 4.922 -1.767 1.00 87.00 504 GLU A C 1
ATOM 3915 O O . GLU A 1 504 ? 5.283 4.941 -0.540 1.00 87.00 504 GLU A O 1
ATOM 3920 N N . LEU A 1 505 ? 6.313 5.693 -2.378 1.00 88.06 505 LEU A N 1
ATOM 3921 C CA . LEU A 1 505 ? 7.082 6.731 -1.673 1.00 88.06 505 LEU A CA 1
ATOM 3922 C C . LEU A 1 505 ? 6.187 7.873 -1.177 1.00 88.06 505 LEU A C 1
ATOM 3924 O O . LEU A 1 505 ? 6.494 8.490 -0.162 1.00 88.06 505 LEU A O 1
ATOM 3928 N N . HIS A 1 506 ? 5.072 8.128 -1.858 1.00 88.62 506 HIS A N 1
ATOM 3929 C CA . HIS A 1 506 ? 4.119 9.177 -1.523 1.00 88.62 506 HIS A CA 1
ATOM 3930 C C . HIS A 1 506 ? 3.120 8.722 -0.451 1.00 88.62 506 HIS A C 1
ATOM 3932 O O . HIS A 1 506 ? 2.808 7.538 -0.379 1.00 88.62 506 HIS A O 1
ATOM 3938 N N . MET A 1 507 ? 2.562 9.632 0.355 1.00 88.94 507 MET A N 1
ATOM 3939 C CA . MET A 1 507 ? 1.473 9.287 1.283 1.00 88.94 507 MET A CA 1
ATOM 3940 C C . MET A 1 507 ? 0.173 8.897 0.567 1.00 88.94 507 MET A C 1
ATOM 3942 O O . MET A 1 507 ? -0.552 8.092 1.111 1.00 88.94 507 MET A O 1
ATOM 3946 N N . GLN A 1 508 ? -0.073 9.350 -0.666 1.00 89.62 508 GLN A N 1
ATOM 3947 C CA . GLN A 1 508 ? -1.320 9.124 -1.420 1.00 89.62 508 GLN A CA 1
ATOM 3948 C C . GLN A 1 508 ? -2.587 9.528 -0.649 1.00 89.62 508 GLN A C 1
ATOM 3950 O O . GLN A 1 508 ? -3.091 8.825 0.219 1.00 89.62 508 GLN A O 1
ATOM 3955 N N . MET A 1 509 ? -3.157 10.652 -1.040 1.00 91.50 509 MET A N 1
ATOM 3956 C CA . MET A 1 509 ? -4.368 11.267 -0.521 1.00 91.50 509 MET A CA 1
ATOM 3957 C C . MET A 1 509 ? -5.519 10.958 -1.483 1.00 91.50 509 MET A C 1
ATOM 3959 O O . MET A 1 509 ? -5.451 11.295 -2.666 1.00 91.50 509 MET A O 1
ATOM 3963 N N . ASN A 1 510 ? -6.538 10.239 -1.007 1.00 91.31 510 ASN A N 1
ATOM 3964 C CA . ASN A 1 510 ? -7.609 9.726 -1.866 1.00 91.31 510 ASN A CA 1
ATOM 3965 C C . ASN A 1 510 ? -9.017 10.159 -1.416 1.00 91.31 510 ASN A C 1
ATOM 3967 O O . ASN A 1 510 ? -10.001 9.721 -2.016 1.00 91.31 510 ASN A O 1
ATOM 3971 N N . ALA A 1 511 ? -9.163 11.014 -0.398 1.00 93.81 511 ALA A N 1
ATOM 3972 C CA . ALA A 1 511 ? -10.475 11.386 0.129 1.00 93.81 511 ALA A CA 1
ATOM 3973 C C . ALA A 1 511 ? -11.340 12.122 -0.909 1.00 93.81 511 ALA A C 1
ATOM 3975 O O . ALA A 1 511 ? -12.528 11.821 -1.031 1.00 93.81 511 ALA A O 1
ATOM 3976 N N . MET A 1 512 ? -10.762 13.018 -1.722 1.00 91.69 512 MET A N 1
ATOM 3977 C CA . MET A 1 512 ? -11.497 13.663 -2.821 1.00 91.69 512 MET A CA 1
ATOM 3978 C C . MET A 1 512 ? -11.931 12.663 -3.900 1.00 91.69 512 MET A C 1
ATOM 3980 O O . MET A 1 512 ? -12.960 12.858 -4.551 1.00 91.69 512 MET A O 1
ATOM 3984 N N . MET A 1 513 ? -11.158 11.594 -4.110 1.00 88.38 513 MET A N 1
ATOM 3985 C CA . MET A 1 513 ? -11.518 10.543 -5.066 1.00 88.38 513 MET A CA 1
ATOM 3986 C C . MET A 1 513 ? -12.679 9.697 -4.539 1.00 88.38 513 MET A C 1
ATOM 3988 O O . MET A 1 513 ? -13.610 9.415 -5.289 1.00 88.38 513 MET A O 1
ATOM 3992 N N . TYR A 1 514 ? -12.671 9.345 -3.251 1.00 92.31 514 TYR A N 1
ATOM 3993 C CA . TYR A 1 514 ? -13.775 8.608 -2.631 1.00 92.31 514 TYR A CA 1
ATOM 3994 C C . TYR A 1 514 ? -15.088 9.395 -2.652 1.00 92.31 514 TYR A C 1
ATOM 3996 O O . TYR A 1 514 ? -16.139 8.796 -2.890 1.00 92.31 514 TYR A O 1
ATOM 4004 N N . ASP A 1 515 ? -15.022 10.719 -2.466 1.00 92.06 515 ASP A N 1
ATOM 4005 C CA . ASP A 1 515 ? -16.169 11.620 -2.625 1.00 92.06 515 ASP A CA 1
ATOM 4006 C C . ASP A 1 515 ? -16.715 11.567 -4.061 1.00 92.06 515 ASP A C 1
ATOM 4008 O O . ASP A 1 515 ? -17.911 11.354 -4.260 1.00 92.06 515 ASP A O 1
ATOM 4012 N N . ARG A 1 516 ? -15.840 11.726 -5.067 1.00 89.69 516 ARG A N 1
ATOM 4013 C CA . ARG A 1 516 ? -16.206 11.686 -6.497 1.00 89.69 516 ARG A CA 1
ATOM 4014 C C . ARG A 1 516 ? -16.871 10.363 -6.880 1.00 89.69 516 ARG A C 1
ATOM 4016 O O . ARG A 1 516 ? -17.843 10.359 -7.634 1.00 89.69 516 ARG A O 1
ATOM 4023 N N . ASP A 1 517 ? -16.328 9.257 -6.384 1.00 89.75 517 ASP A N 1
ATOM 4024 C CA . ASP A 1 517 ? -16.788 7.909 -6.722 1.00 89.75 517 ASP A CA 1
ATOM 4025 C C . ASP A 1 517 ? -17.968 7.455 -5.853 1.00 89.75 517 ASP A C 1
ATOM 4027 O O . ASP A 1 517 ? -18.510 6.371 -6.069 1.00 89.75 517 ASP A O 1
ATOM 4031 N N . GLU A 1 518 ? -18.415 8.294 -4.916 1.00 92.94 518 GLU A N 1
ATOM 4032 C CA . GLU A 1 518 ? -19.491 8.015 -3.966 1.00 92.94 518 GLU A CA 1
ATOM 4033 C C . GLU A 1 518 ? -19.261 6.716 -3.172 1.00 92.94 518 GLU A C 1
ATOM 4035 O O . GLU A 1 518 ? -20.217 6.016 -2.852 1.00 92.94 518 GLU A O 1
ATOM 4040 N N . ILE A 1 519 ? -18.014 6.365 -2.832 1.00 93.75 519 ILE A N 1
ATOM 4041 C CA . ILE A 1 519 ? -17.704 5.062 -2.208 1.00 93.75 519 ILE A CA 1
ATOM 4042 C C . ILE A 1 519 ? -18.507 4.857 -0.918 1.00 93.75 519 ILE A C 1
ATOM 4044 O O . ILE A 1 519 ? -19.175 3.838 -0.762 1.00 93.75 519 ILE A O 1
ATOM 4048 N N . ILE A 1 520 ? -18.499 5.838 -0.011 1.00 95.12 520 ILE A N 1
ATOM 4049 C CA . ILE A 1 520 ? -19.261 5.781 1.244 1.00 95.12 520 ILE A CA 1
ATOM 4050 C C . ILE A 1 520 ? -20.762 6.059 1.031 1.00 95.12 520 ILE A C 1
ATOM 4052 O O . ILE A 1 520 ? -21.575 5.184 1.352 1.00 95.12 520 ILE A O 1
ATOM 4056 N N . PRO A 1 521 ? -21.182 7.223 0.486 1.00 94.44 521 PRO A N 1
ATOM 4057 C CA . PRO A 1 521 ? -22.608 7.533 0.353 1.00 94.44 521 PRO A CA 1
ATOM 4058 C C . PRO A 1 521 ? -23.342 6.582 -0.605 1.00 94.44 521 PRO A C 1
ATOM 4060 O O . PRO A 1 521 ? -24.490 6.217 -0.352 1.00 94.44 521 PRO A O 1
ATOM 4063 N N . GLY A 1 522 ? -22.682 6.124 -1.670 1.00 94.62 522 GLY A N 1
ATOM 4064 C CA . GLY A 1 522 ? -23.196 5.117 -2.595 1.00 94.62 522 GLY A CA 1
ATOM 4065 C C . GLY A 1 522 ? -23.348 3.750 -1.933 1.00 94.62 522 GLY A C 1
ATOM 4066 O O . GLY A 1 522 ? -24.373 3.101 -2.132 1.00 94.62 522 GLY A O 1
ATOM 4067 N N . SER A 1 523 ? -22.405 3.344 -1.074 1.00 95.38 523 SER A N 1
ATOM 4068 C CA . SER A 1 523 ? -22.539 2.098 -0.302 1.00 95.38 523 SER A CA 1
ATOM 4069 C C . SER A 1 523 ? -23.789 2.105 0.576 1.00 95.38 523 SER A C 1
ATOM 4071 O O . SER A 1 523 ? -24.560 1.146 0.559 1.00 95.38 523 SER A O 1
ATOM 4073 N N . ALA A 1 524 ? -24.046 3.213 1.278 1.00 94.31 524 ALA A N 1
ATOM 4074 C CA . ALA A 1 524 ? -25.259 3.371 2.076 1.00 94.31 524 ALA A CA 1
ATOM 4075 C C . ALA A 1 524 ? -26.530 3.393 1.206 1.00 94.31 524 ALA A C 1
ATOM 4077 O O . ALA A 1 524 ? -27.527 2.759 1.546 1.00 94.31 524 ALA A O 1
ATOM 4078 N N . LYS A 1 525 ? -26.491 4.094 0.064 1.00 95.75 525 LYS A N 1
ATOM 4079 C CA . LYS A 1 525 ? -27.623 4.218 -0.866 1.00 95.75 525 LYS A CA 1
ATOM 4080 C C . LYS A 1 525 ? -28.066 2.877 -1.454 1.00 95.75 525 LYS A C 1
ATOM 4082 O O . LYS A 1 525 ? -29.266 2.661 -1.595 1.00 95.75 525 LYS A O 1
ATOM 4087 N N . TYR A 1 526 ? -27.121 2.011 -1.818 1.00 95.94 526 TYR A N 1
ATOM 4088 C CA . TYR A 1 526 ? -27.402 0.730 -2.478 1.00 95.94 526 TYR A CA 1
ATOM 4089 C C . TYR A 1 526 ? -27.354 -0.474 -1.526 1.00 95.94 526 TYR A C 1
ATOM 4091 O O . TYR A 1 526 ? -27.395 -1.608 -1.987 1.00 95.94 526 TYR A O 1
ATOM 4099 N N . GLY A 1 527 ? -27.276 -0.251 -0.209 1.00 94.56 527 GLY A N 1
ATOM 4100 C CA . GLY A 1 527 ? -27.307 -1.334 0.780 1.00 94.56 527 GLY A CA 1
ATOM 4101 C C . GLY A 1 527 ? -26.102 -2.278 0.707 1.00 94.56 527 GLY A C 1
ATOM 4102 O O . GLY A 1 527 ? -26.238 -3.469 0.979 1.00 94.56 527 GLY A O 1
ATOM 4103 N N . VAL A 1 528 ? -24.927 -1.763 0.333 1.00 96.44 528 VAL A N 1
ATOM 4104 C CA . VAL A 1 528 ? -23.681 -2.540 0.271 1.00 96.44 528 VAL A CA 1
ATOM 4105 C C . VAL A 1 528 ? -23.337 -3.049 1.673 1.00 96.44 528 VAL A C 1
ATOM 4107 O O . VAL A 1 528 ? -23.357 -2.297 2.646 1.00 96.44 528 VAL A O 1
ATOM 4110 N N . ALA A 1 529 ? -23.021 -4.339 1.790 1.00 97.06 529 ALA A N 1
ATOM 4111 C CA . ALA A 1 529 ? -22.787 -4.993 3.074 1.00 97.06 529 ALA A CA 1
ATOM 4112 C C . ALA A 1 529 ? -21.449 -4.585 3.705 1.00 97.06 529 ALA A C 1
ATOM 4114 O O . ALA A 1 529 ? -21.323 -4.589 4.933 1.00 97.06 529 ALA A O 1
ATOM 4115 N N . GLY A 1 530 ? -20.442 -4.240 2.899 1.00 96.44 530 GLY A N 1
ATOM 4116 C CA . GLY A 1 530 ? -19.137 -3.899 3.441 1.00 96.44 530 GLY A CA 1
ATOM 4117 C C . GLY A 1 530 ? -18.169 -3.172 2.526 1.00 96.44 530 GLY A C 1
ATOM 4118 O O . GLY A 1 530 ? -18.328 -3.130 1.307 1.00 96.44 530 GLY A O 1
ATOM 4119 N N . ILE A 1 531 ? -17.130 -2.639 3.167 1.00 96.62 531 ILE A N 1
ATOM 4120 C CA . ILE A 1 531 ? -15.972 -2.008 2.540 1.00 96.62 531 ILE A CA 1
ATOM 4121 C C . ILE A 1 531 ? -14.712 -2.717 3.023 1.00 96.62 531 ILE A C 1
ATOM 4123 O O . ILE A 1 531 ? -14.450 -2.780 4.227 1.00 96.62 531 ILE A O 1
ATOM 4127 N N . VAL A 1 532 ? -13.918 -3.223 2.083 1.00 96.88 532 VAL A N 1
ATOM 4128 C CA . VAL A 1 532 ? -12.627 -3.863 2.370 1.00 96.88 532 VAL A CA 1
ATOM 4129 C C . VAL A 1 532 ? -11.567 -3.217 1.491 1.00 96.88 532 VAL A C 1
ATOM 4131 O O . VAL A 1 532 ? -11.504 -3.520 0.311 1.00 96.88 532 VAL A O 1
ATOM 4134 N N . GLY A 1 533 ? -10.769 -2.295 2.028 1.00 95.06 533 GLY A N 1
ATOM 4135 C CA . GLY A 1 533 ? -9.844 -1.487 1.228 1.00 95.06 533 GLY A CA 1
ATOM 4136 C C . GLY A 1 533 ? -8.563 -2.227 0.825 1.00 95.06 533 GLY A C 1
ATOM 4137 O O . GLY A 1 533 ? -7.952 -2.874 1.671 1.00 95.06 533 GLY A O 1
ATOM 4138 N N . GLN A 1 534 ? -8.121 -2.119 -0.432 1.00 92.75 534 GLN A N 1
ATOM 4139 C CA . GLN A 1 534 ? -6.827 -2.665 -0.875 1.00 92.75 534 GLN A CA 1
ATOM 4140 C C . GLN A 1 534 ? -5.677 -1.876 -0.260 1.00 92.75 534 GLN A C 1
ATOM 4142 O O . GLN A 1 534 ? -5.602 -0.675 -0.493 1.00 92.75 534 GLN A O 1
ATOM 4147 N N . LEU A 1 535 ? -4.791 -2.559 0.468 1.00 91.25 535 LEU A N 1
ATOM 4148 C CA . LEU A 1 535 ? -3.688 -1.954 1.205 1.00 91.25 535 LEU A CA 1
ATOM 4149 C C . LEU A 1 535 ? -2.355 -2.650 0.863 1.00 91.25 535 LEU A C 1
ATOM 4151 O O . LEU A 1 535 ? -2.120 -3.788 1.284 1.00 91.25 535 LEU A O 1
ATOM 4155 N N . ASN A 1 536 ? -1.473 -1.968 0.130 1.00 86.12 536 ASN A N 1
ATOM 4156 C CA . ASN A 1 536 ? -0.173 -2.480 -0.318 1.00 86.12 536 ASN A CA 1
ATOM 4157 C C . ASN A 1 536 ? 0.993 -2.038 0.585 1.00 86.12 536 ASN A C 1
ATOM 4159 O O . ASN A 1 536 ? 1.974 -2.771 0.706 1.00 86.12 536 ASN A O 1
ATOM 4163 N N . LYS A 1 537 ? 0.893 -0.898 1.275 1.00 87.88 537 LYS A N 1
ATOM 4164 C CA . LYS A 1 537 ? 1.781 -0.497 2.390 1.00 87.88 537 LYS A CA 1
ATOM 4165 C C . LYS A 1 537 ? 0.965 -0.025 3.593 1.00 87.88 537 LYS A C 1
ATOM 4167 O O . LYS A 1 537 ? -0.238 0.123 3.479 1.00 87.88 537 LYS A O 1
ATOM 4172 N N . GLU A 1 538 ? 1.570 0.170 4.762 1.00 86.81 538 GLU A N 1
ATOM 4173 C CA . GLU A 1 538 ? 0.809 0.589 5.954 1.00 86.81 538 GLU A CA 1
ATOM 4174 C C . GLU A 1 538 ? 1.021 2.063 6.289 1.00 86.81 538 GLU A C 1
ATOM 4176 O O . GLU A 1 538 ? 0.059 2.831 6.344 1.00 86.81 538 GLU A O 1
ATOM 4181 N N . ARG A 1 539 ? 2.284 2.466 6.477 1.00 92.81 539 ARG A N 1
ATOM 4182 C CA . ARG A 1 539 ? 2.616 3.831 6.888 1.00 92.81 539 ARG A CA 1
ATOM 4183 C C . ARG A 1 539 ? 2.418 4.832 5.740 1.00 92.81 539 ARG A C 1
ATOM 4185 O O . ARG A 1 539 ? 2.823 4.594 4.595 1.00 92.81 539 ARG A O 1
ATOM 4192 N N . GLY A 1 540 ? 1.810 5.968 6.064 1.00 92.25 540 GLY A N 1
ATOM 4193 C CA . GLY A 1 540 ? 1.498 7.063 5.148 1.00 92.25 540 GLY A CA 1
ATOM 4194 C C . GLY A 1 540 ? 0.086 7.000 4.564 1.00 92.25 540 GLY A C 1
ATOM 4195 O O . GLY A 1 540 ? -0.307 7.946 3.896 1.00 92.25 540 GLY A O 1
ATOM 4196 N N . LEU A 1 541 ? -0.678 5.929 4.816 1.00 93.94 541 LEU A N 1
ATOM 4197 C CA . LEU A 1 541 ? -2.051 5.737 4.320 1.00 93.94 541 LEU A CA 1
ATOM 4198 C C . LEU A 1 541 ? -3.125 5.873 5.401 1.00 93.94 541 LEU A C 1
ATOM 4200 O O . LEU A 1 541 ? -4.305 5.596 5.168 1.00 93.94 541 LEU A O 1
ATOM 4204 N N . GLU A 1 542 ? -2.735 6.314 6.592 1.00 94.31 542 GLU A N 1
ATOM 4205 C CA . GLU A 1 542 ? -3.586 6.410 7.772 1.00 94.31 542 GLU A CA 1
ATOM 4206 C C . GLU A 1 542 ? -4.808 7.280 7.498 1.00 94.31 542 GLU A C 1
ATOM 4208 O O . GLU A 1 542 ? -5.896 6.945 7.954 1.00 94.31 542 GLU A O 1
ATOM 4213 N N . ASN A 1 543 ? -4.647 8.356 6.719 1.00 94.75 543 ASN A N 1
ATOM 4214 C CA . ASN A 1 543 ? -5.735 9.254 6.336 1.00 94.75 543 ASN A CA 1
ATOM 4215 C C . ASN A 1 543 ? -6.809 8.531 5.510 1.00 94.75 543 ASN A C 1
ATOM 4217 O O . ASN A 1 543 ? -7.997 8.670 5.788 1.00 94.75 543 ASN A O 1
ATOM 4221 N N . ASN A 1 544 ? -6.406 7.710 4.538 1.00 95.44 544 ASN A N 1
ATOM 4222 C CA . ASN A 1 544 ? -7.337 6.970 3.685 1.00 95.44 544 ASN A CA 1
ATOM 4223 C C . ASN A 1 544 ? -8.062 5.876 4.476 1.00 95.44 544 ASN A C 1
ATOM 4225 O O . ASN A 1 544 ? -9.276 5.710 4.354 1.00 95.44 544 ASN A O 1
ATOM 4229 N N . VAL A 1 545 ? -7.328 5.162 5.331 1.00 96.88 545 VAL A N 1
ATOM 4230 C CA . VAL A 1 545 ? -7.896 4.146 6.224 1.00 96.88 545 VAL A CA 1
ATOM 4231 C C . VAL A 1 545 ? -8.869 4.775 7.219 1.00 96.88 545 VAL A C 1
ATOM 4233 O O . VAL A 1 545 ? -9.964 4.253 7.415 1.00 96.88 545 VAL A O 1
ATOM 4236 N N . ARG A 1 546 ? -8.508 5.919 7.811 1.00 96.06 546 ARG A N 1
ATOM 4237 C CA . ARG A 1 546 ? -9.369 6.706 8.703 1.00 96.06 546 ARG A CA 1
ATOM 4238 C C . ARG A 1 546 ? -10.633 7.175 8.003 1.00 96.06 546 ARG A C 1
ATOM 4240 O O . ARG A 1 546 ? -11.702 7.055 8.589 1.00 96.06 546 ARG A O 1
ATOM 4247 N N . TYR A 1 547 ? -10.528 7.662 6.769 1.00 96.69 547 TYR A N 1
ATOM 4248 C CA . TYR A 1 547 ? -11.692 8.073 5.990 1.00 96.69 547 TYR A CA 1
ATOM 4249 C C . TYR A 1 547 ? -12.673 6.900 5.824 1.00 96.69 547 TYR A C 1
ATOM 4251 O O . TYR A 1 547 ? -13.865 7.052 6.078 1.00 96.69 547 TYR A O 1
ATOM 4259 N N . MET A 1 548 ? -12.175 5.704 5.486 1.00 95.56 548 MET A N 1
ATOM 4260 C CA . MET A 1 548 ? -13.012 4.500 5.377 1.00 95.56 548 MET A CA 1
ATOM 4261 C C . MET A 1 548 ? -13.597 4.067 6.723 1.00 95.56 548 MET A C 1
ATOM 4263 O O . MET A 1 548 ? -14.785 3.757 6.810 1.00 95.56 548 MET A O 1
ATOM 4267 N N . ALA A 1 549 ? -12.778 4.071 7.776 1.00 96.31 549 ALA A N 1
ATOM 4268 C CA . ALA A 1 549 ? -13.199 3.698 9.119 1.00 96.31 549 ALA A CA 1
ATOM 4269 C C . ALA A 1 549 ? -14.299 4.632 9.640 1.00 96.31 549 ALA A C 1
ATOM 4271 O O . ALA A 1 549 ? -15.328 4.152 10.096 1.00 96.31 549 ALA A O 1
ATOM 4272 N N . GLU A 1 550 ? -14.138 5.952 9.525 1.00 95.75 550 GLU A N 1
ATOM 4273 C CA . GLU A 1 550 ? -15.148 6.922 9.962 1.00 95.75 550 GLU A CA 1
ATOM 4274 C C . GLU A 1 550 ? -16.385 6.902 9.048 1.00 95.75 550 GLU A C 1
ATOM 4276 O O . GLU A 1 550 ? -17.517 6.927 9.538 1.00 95.75 550 GLU A O 1
ATOM 4281 N N . GLY A 1 551 ? -16.194 6.762 7.732 1.00 95.06 551 GLY A N 1
ATOM 4282 C CA . GLY A 1 551 ? -17.277 6.659 6.753 1.00 95.06 551 GLY A CA 1
ATOM 4283 C C . GLY A 1 551 ? -18.183 5.443 6.955 1.00 95.06 551 GLY A C 1
ATOM 4284 O O . GLY A 1 551 ? -19.391 5.521 6.731 1.00 95.06 551 GLY A O 1
ATOM 4285 N N . ALA A 1 552 ? -17.642 4.338 7.472 1.00 94.56 552 ALA A N 1
ATOM 4286 C CA . ALA A 1 552 ? -18.422 3.146 7.794 1.00 94.56 552 ALA A CA 1
ATOM 4287 C C . ALA A 1 552 ? -19.421 3.339 8.956 1.00 94.56 552 ALA A C 1
ATOM 4289 O O . ALA A 1 552 ? -20.333 2.524 9.131 1.00 94.56 552 ALA A O 1
ATOM 4290 N N . TRP A 1 553 ? -19.269 4.415 9.734 1.00 94.50 553 TRP A N 1
ATOM 4291 C CA . TRP A 1 553 ? -20.189 4.826 10.802 1.00 94.50 553 TRP A CA 1
ATOM 4292 C C . TRP A 1 553 ? -20.944 6.116 10.458 1.00 94.50 553 TRP A C 1
ATOM 4294 O O . TRP A 1 553 ? -22.028 6.350 10.990 1.00 94.50 553 TRP A O 1
ATOM 4304 N N . ASN A 1 554 ? -20.400 6.937 9.555 1.00 94.25 554 ASN A N 1
ATOM 4305 C CA . ASN A 1 554 ? -20.981 8.195 9.102 1.00 94.25 554 ASN A CA 1
ATOM 4306 C C . ASN A 1 554 ? -21.115 8.228 7.565 1.00 94.25 554 ASN A C 1
ATOM 4308 O O . ASN A 1 554 ? -20.172 8.619 6.873 1.00 94.25 554 ASN A O 1
ATOM 4312 N N . PRO A 1 555 ? -22.303 7.927 7.011 1.00 92.31 555 PRO A N 1
ATOM 4313 C CA . PRO A 1 555 ? -22.500 7.863 5.566 1.00 92.31 555 PRO A CA 1
ATOM 4314 C C . PRO A 1 555 ? -22.484 9.243 4.881 1.00 92.31 555 PRO A C 1
ATOM 4316 O O . PRO A 1 555 ? -22.562 9.315 3.660 1.00 92.31 555 PRO A O 1
ATOM 4319 N N . GLN A 1 556 ? -22.418 10.337 5.653 1.00 93.06 556 GLN A N 1
ATOM 4320 C CA . GLN A 1 556 ? -22.364 11.722 5.162 1.00 93.06 556 GLN A CA 1
ATOM 4321 C C . GLN A 1 556 ? -20.942 12.306 5.173 1.00 93.06 556 GLN A C 1
ATOM 4323 O O . GLN A 1 556 ? -20.768 13.517 5.006 1.00 93.06 556 GLN A O 1
ATOM 4328 N N . ILE A 1 557 ? -19.926 11.474 5.423 1.00 94.75 557 ILE A N 1
ATOM 4329 C CA . ILE A 1 557 ? -18.526 11.895 5.376 1.00 94.75 557 ILE A CA 1
ATOM 4330 C C . ILE A 1 557 ? -18.182 12.490 4.002 1.00 94.75 557 ILE A C 1
ATOM 4332 O O . ILE A 1 557 ? -18.690 12.054 2.972 1.00 94.75 557 ILE A O 1
ATOM 4336 N N . ASN A 1 558 ? -17.325 13.506 4.002 1.00 95.12 558 ASN A N 1
ATOM 4337 C CA . ASN A 1 558 ? -16.707 14.049 2.797 1.00 95.12 558 ASN A CA 1
ATOM 4338 C C . ASN A 1 558 ? -15.291 14.530 3.118 1.00 95.12 558 ASN A C 1
ATOM 4340 O O . ASN A 1 558 ? -14.987 14.829 4.276 1.00 95.12 558 ASN A O 1
ATOM 4344 N N . CYS A 1 559 ? -14.450 14.654 2.096 1.00 95.94 559 CYS A N 1
ATOM 4345 C CA . CYS A 1 559 ? -13.031 14.981 2.201 1.00 95.94 559 CYS A CA 1
ATOM 4346 C C . CYS A 1 559 ? -12.754 16.196 3.092 1.00 95.94 559 CYS A C 1
ATOM 4348 O O . CYS A 1 559 ? -11.906 16.138 3.985 1.00 95.94 559 CYS A O 1
ATOM 4350 N N . ARG A 1 560 ? -13.472 17.302 2.876 1.00 95.75 560 ARG A N 1
ATOM 4351 C CA . ARG A 1 560 ? -13.188 18.550 3.588 1.00 95.75 560 ARG A CA 1
ATOM 4352 C C . ARG A 1 560 ? -13.538 18.450 5.070 1.00 95.75 560 ARG A C 1
ATOM 4354 O O . ARG A 1 560 ? -12.701 18.762 5.912 1.00 95.75 560 ARG A O 1
ATOM 4361 N N . THR A 1 561 ? -14.759 18.020 5.388 1.00 94.50 561 THR A N 1
ATOM 4362 C CA . THR A 1 561 ? -15.208 17.905 6.790 1.00 94.50 561 THR A CA 1
ATOM 4363 C C . THR A 1 561 ? -14.431 16.835 7.554 1.00 94.50 561 THR A C 1
ATOM 4365 O O . THR A 1 561 ? -14.153 17.010 8.741 1.00 94.50 561 THR A O 1
ATOM 4368 N N . PHE A 1 562 ? -14.014 15.771 6.861 1.00 97.38 562 PHE A N 1
ATOM 4369 C CA . PHE A 1 562 ? -13.111 14.760 7.393 1.00 97.38 562 PHE A CA 1
ATOM 4370 C C . PHE A 1 562 ? -11.778 15.376 7.829 1.00 97.38 562 PHE A C 1
ATOM 4372 O O . PHE A 1 562 ? -11.413 15.253 8.998 1.00 97.38 562 PHE A O 1
ATOM 4379 N N . TYR A 1 563 ? -11.079 16.100 6.946 1.00 97.88 563 TYR A N 1
ATOM 4380 C CA . TYR A 1 563 ? -9.801 16.718 7.310 1.00 97.88 563 TYR A CA 1
ATOM 4381 C C . TYR A 1 563 ? -9.944 17.839 8.341 1.00 97.88 563 TYR A C 1
ATOM 4383 O O . TYR A 1 563 ? -9.103 17.947 9.230 1.00 97.88 563 TYR A O 1
ATOM 4391 N N . GLU A 1 564 ? -11.017 18.634 8.297 1.00 95.50 564 GLU A N 1
ATOM 4392 C CA . GLU A 1 564 ? -11.300 19.638 9.332 1.00 95.50 564 GLU A CA 1
ATOM 4393 C C . GLU A 1 564 ? -11.379 19.003 10.732 1.00 95.50 564 GLU A C 1
ATOM 4395 O O . GLU A 1 564 ? -10.796 19.527 11.686 1.00 95.50 564 GLU A O 1
ATOM 4400 N N . GLY A 1 565 ? -12.054 17.854 10.851 1.00 94.50 565 GLY A N 1
ATOM 4401 C CA . GLY A 1 565 ? -12.146 17.099 12.099 1.00 94.50 565 GLY A CA 1
ATOM 4402 C C . GLY A 1 565 ? -10.841 16.396 12.480 1.00 94.50 565 GLY A C 1
ATOM 4403 O O . GLY A 1 565 ? -10.380 16.523 13.617 1.00 94.50 565 GLY A O 1
ATOM 4404 N N . LEU A 1 566 ? -10.236 15.671 11.537 1.00 95.06 566 LEU A N 1
ATOM 4405 C CA . LEU A 1 566 ? -9.039 14.863 11.765 1.00 95.06 566 LEU A CA 1
ATOM 4406 C C . LEU A 1 566 ? -7.838 15.726 12.160 1.00 95.06 566 LEU A C 1
ATOM 4408 O O . LEU A 1 566 ? -7.195 15.460 13.175 1.00 95.06 566 LEU A O 1
ATOM 4412 N N . LEU A 1 567 ? -7.555 16.783 11.396 1.00 96.94 567 LEU A N 1
ATOM 4413 C CA . LEU A 1 567 ? -6.385 17.634 11.621 1.00 96.94 567 LEU A CA 1
ATOM 4414 C C . LEU A 1 567 ? -6.502 18.411 12.932 1.00 96.94 567 LEU A C 1
ATOM 4416 O O . LEU A 1 567 ? -5.519 18.534 13.657 1.00 96.94 567 LEU A O 1
ATOM 4420 N N . GLY A 1 568 ? -7.708 18.872 13.280 1.00 94.62 568 GLY A N 1
ATOM 4421 C CA . GLY A 1 568 ? -7.958 19.504 14.575 1.00 94.62 568 GLY A CA 1
ATOM 4422 C C . GLY A 1 568 ? -7.737 18.547 15.751 1.00 94.62 568 GLY A C 1
ATOM 4423 O O . GLY A 1 568 ? -7.232 18.972 16.789 1.00 94.62 568 GLY A O 1
ATOM 4424 N N . ARG A 1 569 ? -8.069 17.259 15.580 1.00 92.25 569 ARG A N 1
ATOM 4425 C CA . ARG A 1 569 ? -7.882 16.216 16.600 1.00 92.25 569 ARG A CA 1
ATOM 4426 C C . ARG A 1 569 ? -6.413 15.823 16.765 1.00 92.25 569 ARG A C 1
ATOM 4428 O O . ARG A 1 569 ? -5.954 15.711 17.895 1.00 92.25 569 ARG A O 1
ATOM 4435 N N . ILE A 1 570 ? -5.692 15.626 15.659 1.00 93.88 570 ILE A N 1
ATOM 4436 C CA . ILE A 1 570 ? -4.280 15.220 15.684 1.00 93.88 570 ILE A CA 1
ATOM 4437 C C . ILE A 1 570 ? -3.392 16.388 16.115 1.00 93.88 570 ILE A C 1
ATOM 4439 O O . ILE A 1 570 ? -2.639 16.281 17.078 1.00 93.88 570 ILE A O 1
ATOM 4443 N N . PHE A 1 571 ? -3.470 17.506 15.395 1.00 95.69 571 PHE A N 1
ATOM 4444 C CA . PHE A 1 571 ? -2.464 18.564 15.462 1.00 95.69 571 PHE A CA 1
ATOM 4445 C C . PHE A 1 571 ? -2.885 19.759 16.320 1.00 95.69 571 PHE A C 1
ATOM 4447 O O . PHE A 1 571 ? -2.036 20.576 16.671 1.00 95.69 571 PHE A O 1
ATOM 4454 N N . GLY A 1 572 ? -4.162 19.846 16.698 1.00 94.06 572 GLY A N 1
ATOM 4455 C CA . GLY A 1 572 ? -4.730 20.955 17.462 1.00 94.06 572 GLY A CA 1
ATOM 4456 C C . GLY A 1 572 ? -5.403 22.014 16.588 1.00 94.06 572 GLY A C 1
ATOM 4457 O O . GLY A 1 572 ? -5.143 22.143 15.391 1.00 94.06 572 GLY A O 1
ATOM 4458 N N . LEU A 1 573 ? -6.297 22.791 17.206 1.00 95.62 573 LEU A N 1
ATOM 4459 C CA . LEU A 1 573 ? -7.116 23.787 16.507 1.00 95.62 573 LEU A CA 1
ATOM 4460 C C . LEU A 1 573 ? -6.292 24.951 15.937 1.00 95.62 573 LEU A C 1
ATOM 4462 O O . LEU A 1 573 ? -6.637 25.453 14.871 1.00 95.62 573 LEU A O 1
ATOM 4466 N N . ASP A 1 574 ? -5.188 25.323 16.588 1.00 96.81 574 ASP A N 1
ATOM 4467 C CA . ASP A 1 574 ? -4.346 26.455 16.175 1.00 96.81 574 ASP A CA 1
ATOM 4468 C C . ASP A 1 574 ? -3.590 26.185 14.863 1.00 96.81 574 ASP A C 1
ATOM 4470 O O . ASP A 1 574 ? -3.352 27.099 14.073 1.00 96.81 574 ASP A O 1
ATOM 4474 N N . ALA A 1 575 ? -3.229 24.924 14.602 1.00 97.44 575 ALA A N 1
ATOM 4475 C CA . ALA A 1 575 ? -2.569 24.500 13.366 1.00 97.44 575 ALA A CA 1
ATOM 4476 C C . ALA A 1 575 ? -3.559 24.099 12.257 1.00 97.44 575 ALA A C 1
ATOM 4478 O O . ALA A 1 575 ? -3.182 24.056 11.082 1.00 97.44 575 ALA A O 1
ATOM 4479 N N . ARG A 1 576 ? -4.819 23.805 12.616 1.00 97.62 576 ARG A N 1
ATOM 4480 C CA . ARG A 1 576 ? -5.814 23.158 11.747 1.00 97.62 576 ARG A CA 1
ATOM 4481 C C . ARG A 1 576 ? -5.980 23.853 10.402 1.00 97.62 576 ARG A C 1
ATOM 4483 O O . ARG A 1 576 ? -5.927 23.184 9.380 1.00 97.62 576 ARG A O 1
ATOM 4490 N N . ASP A 1 577 ? -6.196 25.164 10.383 1.00 98.00 577 ASP A N 1
ATOM 4491 C CA . ASP A 1 577 ? -6.566 25.864 9.146 1.00 98.00 577 ASP A CA 1
ATOM 4492 C C . ASP A 1 577 ? -5.398 25.928 8.144 1.00 98.00 577 ASP A C 1
ATOM 4494 O O . ASP A 1 577 ? -5.614 25.804 6.937 1.00 98.00 577 ASP A O 1
ATOM 4498 N N . THR A 1 578 ? -4.158 26.076 8.626 1.00 98.50 578 THR A N 1
ATOM 4499 C CA . THR A 1 578 ? -2.954 26.010 7.777 1.00 98.50 578 THR A CA 1
ATOM 4500 C C . THR A 1 578 ? -2.746 24.588 7.250 1.00 98.50 578 THR A C 1
ATOM 4502 O O . THR A 1 578 ? -2.533 24.402 6.052 1.00 98.50 578 THR A O 1
ATOM 4505 N N . LEU A 1 579 ? -2.881 23.572 8.110 1.00 98.38 579 LEU A N 1
ATOM 4506 C CA . LEU A 1 579 ? -2.745 22.169 7.708 1.00 98.38 579 LEU A CA 1
ATOM 4507 C C . LEU A 1 579 ? -3.843 21.728 6.740 1.00 98.38 579 LEU A C 1
ATOM 4509 O O . LEU A 1 579 ? -3.560 20.996 5.800 1.00 98.38 579 LEU A O 1
ATOM 4513 N N . LEU A 1 580 ? -5.075 22.204 6.918 1.00 98.50 580 LEU A N 1
ATOM 4514 C CA . LEU A 1 580 ? -6.182 21.909 6.014 1.00 98.50 580 LEU A CA 1
ATOM 4515 C C . LEU A 1 580 ? -5.870 22.396 4.598 1.00 98.50 580 LEU A C 1
ATOM 4517 O O . LEU A 1 580 ? -6.087 21.659 3.642 1.00 98.50 580 LEU A O 1
ATOM 4521 N N . LYS A 1 581 ? -5.311 23.605 4.453 1.00 98.31 581 LYS A N 1
ATOM 4522 C CA . LYS A 1 581 ? -4.862 24.109 3.146 1.00 98.31 581 LYS A CA 1
ATOM 4523 C C . LYS A 1 581 ? -3.790 23.207 2.534 1.00 98.31 581 LYS A C 1
ATOM 4525 O O . LYS A 1 581 ? -3.891 22.881 1.357 1.00 98.31 581 LYS A O 1
ATOM 4530 N N . ALA A 1 582 ? -2.802 22.783 3.327 1.00 98.31 582 ALA A N 1
ATOM 4531 C CA . ALA A 1 582 ? -1.749 21.883 2.861 1.00 98.31 582 ALA A CA 1
ATOM 4532 C C . ALA A 1 582 ? -2.322 20.534 2.394 1.00 98.31 582 ALA A C 1
ATOM 4534 O O . ALA A 1 582 ? -2.042 20.093 1.286 1.00 98.31 582 ALA A O 1
ATOM 4535 N N . TYR A 1 583 ? -3.177 19.906 3.201 1.00 97.94 583 TYR A N 1
ATOM 4536 C CA . TYR A 1 583 ? -3.772 18.602 2.902 1.00 97.94 583 TYR A CA 1
ATOM 4537 C C . TYR A 1 583 ? -4.694 18.641 1.680 1.00 97.94 583 TYR A C 1
ATOM 4539 O O . TYR A 1 583 ? -4.641 17.733 0.857 1.00 97.94 583 TYR A O 1
ATOM 4547 N N . LEU A 1 584 ? -5.492 19.701 1.514 1.00 97.31 584 LEU A N 1
ATOM 4548 C CA . LEU A 1 584 ? -6.328 19.865 0.321 1.00 97.31 584 LEU A CA 1
ATOM 4549 C C . LEU A 1 584 ? -5.488 20.088 -0.946 1.00 97.31 584 LEU A C 1
ATOM 4551 O O . LEU A 1 584 ? -5.852 19.587 -2.004 1.00 97.31 584 LEU A O 1
ATOM 4555 N N . MET A 1 585 ? -4.343 20.768 -0.844 1.00 96.00 585 MET A N 1
ATOM 4556 C CA . MET A 1 585 ? -3.399 20.888 -1.961 1.00 96.00 585 MET A CA 1
ATOM 4557 C C . MET A 1 585 ? -2.772 19.532 -2.326 1.00 96.00 585 MET A C 1
ATOM 4559 O O . MET A 1 585 ? -2.617 19.223 -3.506 1.00 96.00 585 MET A O 1
ATOM 4563 N N . LEU A 1 586 ? -2.446 18.699 -1.331 1.00 95.69 586 LEU A N 1
ATOM 4564 C CA . LEU A 1 586 ? -1.952 17.337 -1.567 1.00 95.69 586 LEU A CA 1
ATOM 4565 C C . LEU A 1 586 ? -3.019 16.453 -2.238 1.00 95.69 586 LEU A C 1
ATOM 4567 O O . LEU A 1 586 ? -2.709 15.781 -3.217 1.00 95.69 586 LEU A O 1
ATOM 4571 N N . GLU A 1 587 ? -4.274 16.519 -1.785 1.00 93.88 587 GLU A N 1
ATOM 4572 C CA . GLU A 1 587 ? -5.423 15.863 -2.437 1.00 93.88 587 GLU A CA 1
ATOM 4573 C C . GLU A 1 587 ? -5.597 16.302 -3.902 1.00 93.88 587 GLU A C 1
ATOM 4575 O O . GLU A 1 587 ? -5.814 15.476 -4.789 1.00 93.88 587 GLU A O 1
ATOM 4580 N N . GLU A 1 588 ? -5.464 17.599 -4.195 1.00 92.06 588 GLU A N 1
ATOM 4581 C CA . GLU A 1 588 ? -5.547 18.111 -5.567 1.00 92.06 588 GLU A CA 1
ATOM 4582 C C . GLU A 1 588 ? -4.410 17.593 -6.460 1.00 92.06 588 GLU A C 1
ATOM 4584 O O . GLU A 1 588 ? -4.658 17.246 -7.621 1.00 92.06 588 GLU A O 1
ATOM 4589 N N . ASN A 1 589 ? -3.189 17.497 -5.926 1.00 89.88 589 ASN A N 1
ATOM 4590 C CA . ASN A 1 589 ? -2.044 16.922 -6.636 1.00 89.88 589 ASN A CA 1
ATOM 4591 C C . ASN A 1 589 ? -2.256 15.430 -6.923 1.00 89.88 589 ASN A C 1
ATOM 4593 O O . ASN A 1 589 ? -2.024 14.969 -8.043 1.00 89.88 589 ASN A O 1
ATOM 4597 N N . ASP A 1 590 ? -2.750 14.675 -5.942 1.00 87.44 590 ASP A N 1
ATOM 4598 C CA . ASP A 1 590 ? -3.057 13.255 -6.109 1.00 87.44 590 ASP A CA 1
ATOM 4599 C C . ASP A 1 590 ? -4.160 13.001 -7.126 1.00 87.44 590 ASP A C 1
ATOM 4601 O O . ASP A 1 590 ? -4.064 12.074 -7.940 1.00 87.44 590 ASP A O 1
ATOM 4605 N N . ARG A 1 591 ? -5.187 13.854 -7.130 1.00 84.31 591 ARG A N 1
ATOM 4606 C CA . ARG A 1 591 ? -6.248 13.815 -8.134 1.00 84.31 591 ARG A CA 1
ATOM 4607 C C . ARG A 1 591 ? -5.692 13.930 -9.554 1.00 84.31 591 ARG A C 1
ATOM 4609 O O . ARG A 1 591 ? -6.208 13.272 -10.453 1.00 84.31 591 ARG A O 1
ATOM 4616 N N . GLU A 1 592 ? -4.657 14.742 -9.765 1.00 81.94 592 GLU A N 1
ATOM 4617 C CA . GLU A 1 592 ? -4.003 14.885 -11.071 1.00 81.94 592 GLU A CA 1
ATOM 4618 C C . GLU A 1 592 ? -3.084 13.708 -11.423 1.00 81.94 592 GLU A C 1
ATOM 4620 O O . GLU A 1 592 ? -2.965 13.341 -12.596 1.00 81.94 592 GLU A O 1
ATOM 4625 N N . LEU A 1 593 ? -2.430 13.101 -10.428 1.00 79.50 593 LEU A N 1
ATOM 4626 C CA . LEU A 1 593 ? -1.656 11.883 -10.644 1.00 79.50 593 LEU A CA 1
ATOM 4627 C C . LEU A 1 593 ? -2.565 10.768 -11.178 1.00 79.50 593 LEU A C 1
ATOM 4629 O O . LEU A 1 593 ? -2.258 10.179 -12.220 1.00 79.50 593 LEU A O 1
ATOM 4633 N N . GLY A 1 594 ? -3.689 10.505 -10.504 1.00 70.81 594 GLY A N 1
ATOM 4634 C CA . GLY A 1 594 ? -4.569 9.377 -10.818 1.00 70.81 594 GLY A CA 1
ATOM 4635 C C . GLY A 1 594 ? -3.798 8.054 -10.956 1.00 70.81 594 GLY A C 1
ATOM 4636 O O . GLY A 1 594 ? -2.634 7.944 -10.576 1.00 70.81 594 GLY A O 1
ATOM 4637 N N . TRP A 1 595 ? -4.406 7.034 -11.558 1.00 65.12 595 TRP A N 1
ATOM 4638 C CA . TRP A 1 595 ? -3.711 5.756 -11.759 1.00 65.12 595 TRP A CA 1
ATOM 4639 C C . TRP A 1 595 ? -2.559 5.838 -12.770 1.00 65.12 595 TRP A C 1
ATOM 4641 O O . TRP A 1 595 ? -1.424 5.444 -12.504 1.00 65.12 595 TRP A O 1
ATOM 4651 N N . HIS A 1 596 ? -2.834 6.346 -13.979 1.00 62.34 596 HIS A N 1
ATOM 4652 C CA . HIS A 1 596 ? -1.835 6.350 -15.050 1.00 62.34 596 HIS A CA 1
ATOM 4653 C C . HIS A 1 596 ? -0.615 7.211 -14.702 1.00 62.34 596 HIS A C 1
ATOM 4655 O O . HIS A 1 596 ? 0.496 6.854 -15.091 1.00 62.34 596 HIS A O 1
ATOM 4661 N N . GLY A 1 597 ? -0.786 8.297 -13.938 1.00 61.94 597 GLY A N 1
ATOM 4662 C CA . GLY A 1 597 ? 0.341 9.059 -13.404 1.00 61.94 597 GLY A CA 1
ATOM 4663 C C . GLY A 1 597 ? 1.120 8.275 -12.351 1.00 61.94 597 GLY A C 1
ATOM 4664 O O . GLY A 1 597 ? 2.338 8.204 -12.473 1.00 61.94 597 GLY A O 1
ATOM 4665 N N . ARG A 1 598 ? 0.453 7.619 -11.388 1.00 73.31 598 ARG A N 1
ATOM 4666 C CA . ARG A 1 598 ? 1.116 6.834 -10.322 1.00 73.31 598 ARG A CA 1
ATOM 4667 C C . ARG A 1 598 ? 1.923 5.647 -10.860 1.00 73.31 598 ARG A C 1
ATOM 4669 O O . ARG A 1 598 ? 3.038 5.417 -10.394 1.00 73.31 598 ARG A O 1
ATOM 4676 N N . SER A 1 599 ? 1.432 4.970 -11.902 1.00 66.25 599 SER A N 1
ATOM 4677 C CA . SER A 1 599 ? 2.113 3.820 -12.530 1.00 66.25 599 SER A CA 1
ATOM 4678 C C . SER A 1 599 ? 3.496 4.133 -13.133 1.00 66.25 599 SER A C 1
ATOM 4680 O O . SER A 1 599 ? 4.297 3.227 -13.359 1.00 66.25 599 SER A O 1
ATOM 4682 N N . GLY A 1 600 ? 3.787 5.412 -13.402 1.00 69.50 600 GLY A N 1
ATOM 4683 C CA . GLY A 1 600 ? 5.058 5.875 -13.966 1.00 69.50 600 GLY A CA 1
ATOM 4684 C C . GLY A 1 600 ? 6.027 6.485 -12.952 1.00 69.50 600 GLY A C 1
ATOM 4685 O O . GLY A 1 600 ? 7.083 6.955 -13.367 1.00 69.50 600 GLY A O 1
ATOM 4686 N N . VAL A 1 601 ? 5.683 6.511 -11.660 1.00 82.06 601 VAL A N 1
ATOM 4687 C CA . VAL A 1 601 ? 6.444 7.250 -10.640 1.00 82.06 601 VAL A CA 1
ATOM 4688 C C . VAL A 1 601 ? 7.383 6.332 -9.877 1.00 82.06 601 VAL A C 1
ATOM 4690 O O . VAL A 1 601 ? 8.586 6.450 -10.035 1.00 82.06 601 VAL A O 1
ATOM 4693 N N . PHE A 1 602 ? 6.869 5.414 -9.065 1.00 85.88 602 PHE A N 1
ATOM 4694 C CA . PHE A 1 602 ? 7.643 4.440 -8.288 1.00 85.88 602 PHE A CA 1
ATOM 4695 C C . PHE A 1 602 ? 6.809 3.171 -8.179 1.00 85.88 602 PHE A C 1
ATOM 4697 O O . PHE A 1 602 ? 5.597 3.291 -8.130 1.00 85.88 602 PHE A O 1
ATOM 4704 N N . ILE A 1 603 ? 7.412 1.986 -8.164 1.00 81.38 603 ILE A N 1
ATOM 4705 C CA . ILE A 1 603 ? 6.686 0.749 -7.852 1.00 81.38 603 ILE A CA 1
ATOM 4706 C C . ILE A 1 603 ? 7.526 -0.013 -6.843 1.00 81.38 603 ILE A C 1
ATOM 4708 O O . ILE A 1 603 ? 8.628 -0.476 -7.148 1.00 81.38 603 ILE A O 1
ATOM 4712 N N . GLY A 1 604 ? 7.013 -0.107 -5.624 1.00 75.38 604 GLY A N 1
ATOM 4713 C CA . GLY A 1 604 ? 7.710 -0.648 -4.471 1.00 75.38 604 GLY A CA 1
ATOM 4714 C C . GLY A 1 604 ? 7.905 -2.148 -4.557 1.00 75.38 604 GLY A C 1
ATOM 4715 O O . GLY A 1 604 ? 8.898 -2.647 -4.057 1.00 75.38 604 GLY A O 1
ATOM 4716 N N . TYR A 1 605 ? 7.033 -2.892 -5.227 1.00 74.56 605 TYR A N 1
ATOM 4717 C CA . TYR A 1 605 ? 7.109 -4.354 -5.225 1.00 74.56 605 TYR A CA 1
ATOM 4718 C C . TYR A 1 605 ? 7.735 -4.961 -6.485 1.00 74.56 605 TYR A C 1
ATOM 4720 O O . TYR A 1 605 ? 8.266 -6.060 -6.404 1.00 74.56 605 TYR A O 1
ATOM 4728 N N . ASN A 1 606 ? 7.778 -4.254 -7.619 1.00 72.12 606 ASN A N 1
ATOM 4729 C CA . ASN A 1 606 ? 8.326 -4.727 -8.904 1.00 72.12 606 ASN A CA 1
ATOM 4730 C C . ASN A 1 606 ? 9.724 -4.160 -9.195 1.00 72.12 606 ASN A C 1
ATOM 4732 O O . ASN A 1 606 ? 10.046 -3.083 -8.692 1.00 72.12 606 ASN A O 1
ATOM 4736 N N . ARG A 1 607 ? 10.552 -4.861 -9.993 1.00 68.81 607 ARG A N 1
ATOM 4737 C CA . ARG A 1 607 ? 11.720 -4.225 -10.618 1.00 68.81 607 ARG A CA 1
ATOM 4738 C C . ARG A 1 607 ? 11.205 -3.147 -11.550 1.00 68.81 607 ARG A C 1
ATOM 4740 O O . ARG A 1 607 ? 10.592 -3.410 -12.584 1.00 68.81 607 ARG A O 1
ATOM 4747 N N . PHE A 1 608 ? 11.435 -1.918 -11.135 1.00 67.56 608 PHE A N 1
ATOM 4748 C CA . PHE A 1 608 ? 10.861 -0.751 -11.761 1.00 67.56 608 PHE A CA 1
ATOM 4749 C C . PHE A 1 608 ? 11.979 0.201 -12.147 1.00 67.56 608 PHE A C 1
ATOM 4751 O O . PHE A 1 608 ? 12.822 0.543 -11.327 1.00 67.56 608 PHE A O 1
ATOM 4758 N N . SER A 1 609 ? 11.970 0.617 -13.410 1.00 70.00 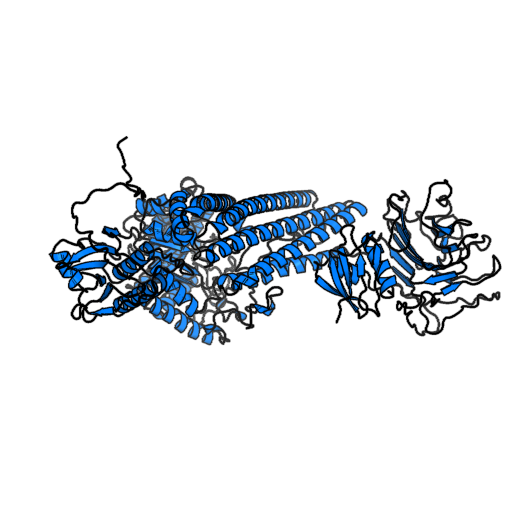609 SER A N 1
ATOM 4759 C CA . SER A 1 609 ? 12.849 1.665 -13.909 1.00 70.00 609 SER A CA 1
ATOM 4760 C C . SER A 1 609 ? 11.984 2.899 -14.193 1.00 70.00 609 SER A C 1
ATOM 4762 O O . SER A 1 609 ? 11.250 2.894 -15.188 1.00 70.00 609 SER A O 1
ATOM 4764 N N . PRO A 1 610 ? 12.009 3.920 -13.311 1.00 65.25 610 PRO A N 1
ATOM 4765 C CA . PRO A 1 610 ? 11.184 5.129 -13.449 1.00 65.25 610 PRO A CA 1
ATOM 4766 C C . PRO A 1 610 ? 11.512 5.934 -14.703 1.00 65.25 610 PRO A C 1
ATOM 4768 O O . PRO A 1 610 ? 10.653 6.554 -15.330 1.00 65.25 610 PRO A O 1
ATOM 4771 N N . VAL A 1 611 ? 12.793 5.907 -15.055 1.00 63.53 611 VAL A N 1
ATOM 4772 C CA . VAL A 1 611 ? 13.390 6.601 -16.184 1.00 63.53 611 VAL A CA 1
ATOM 4773 C C . VAL A 1 611 ? 13.695 5.519 -17.210 1.00 63.53 611 VAL A C 1
ATOM 4775 O O . VAL A 1 611 ? 14.822 5.041 -17.326 1.00 63.53 611 VAL A O 1
ATOM 4778 N N . ARG A 1 612 ? 12.651 5.035 -17.898 1.00 60.53 612 ARG A N 1
ATOM 4779 C CA . ARG A 1 612 ? 12.819 4.036 -18.960 1.00 60.53 612 ARG A CA 1
ATOM 4780 C C . ARG A 1 612 ? 13.661 4.647 -20.069 1.00 60.53 612 ARG A C 1
ATOM 4782 O O . ARG A 1 612 ? 13.157 5.428 -20.869 1.00 60.53 612 ARG A O 1
ATOM 4789 N N . LEU A 1 613 ? 14.932 4.274 -20.115 1.00 51.25 613 LEU A N 1
ATOM 4790 C CA . LEU A 1 613 ? 15.828 4.717 -21.166 1.00 51.25 613 LEU A CA 1
ATOM 4791 C C . LEU A 1 613 ? 15.394 4.160 -22.522 1.00 51.25 613 LEU A C 1
ATOM 4793 O O . LEU A 1 613 ? 15.346 2.936 -22.689 1.00 51.25 613 LEU A O 1
ATOM 4797 N N . PRO A 1 614 ? 15.200 5.015 -23.533 1.00 45.00 614 PRO A N 1
ATOM 4798 C CA . PRO A 1 614 ? 15.123 4.607 -24.922 1.00 45.00 614 PRO A CA 1
ATOM 4799 C C . PRO A 1 614 ? 16.526 4.346 -25.488 1.00 45.00 614 PRO A C 1
ATOM 4801 O O . PRO A 1 614 ? 16.792 4.614 -26.652 1.00 45.00 614 PRO A O 1
ATOM 4804 N N . LEU A 1 615 ? 17.414 3.678 -24.741 1.00 45.97 615 LEU A N 1
ATOM 4805 C CA . LEU A 1 615 ? 18.523 2.989 -25.411 1.00 45.97 615 LEU A CA 1
ATOM 4806 C C . LEU A 1 615 ? 18.036 1.763 -26.209 1.00 45.97 615 LEU A C 1
ATOM 4808 O O . LEU A 1 615 ? 18.843 1.035 -26.783 1.00 45.97 615 LEU A O 1
ATOM 4812 N N . ARG A 1 616 ? 16.708 1.566 -26.294 1.00 56.50 616 ARG A N 1
ATOM 4813 C CA . ARG A 1 616 ? 15.876 1.799 -27.501 1.00 56.50 616 ARG A CA 1
ATOM 4814 C C . ARG A 1 616 ? 14.530 1.082 -27.289 1.00 56.50 616 ARG A C 1
ATOM 4816 O O . ARG A 1 616 ? 14.446 -0.135 -27.448 1.00 56.50 616 ARG A O 1
ATOM 4823 N N . THR A 1 617 ? 13.454 1.798 -26.957 1.00 43.41 617 THR A N 1
ATOM 4824 C CA . THR A 1 617 ? 12.125 1.178 -26.730 1.00 43.41 617 THR A CA 1
ATOM 4825 C C . THR A 1 617 ? 11.377 0.770 -28.006 1.00 43.41 617 THR A C 1
ATOM 4827 O O . THR A 1 617 ? 10.297 0.190 -27.933 1.00 43.41 617 THR A O 1
ATOM 4830 N N . SER A 1 618 ? 11.999 0.944 -29.171 1.00 40.00 618 SER A N 1
ATOM 4831 C CA . SER A 1 618 ? 11.590 0.348 -30.451 1.00 40.00 618 SER A CA 1
ATOM 4832 C C . SER A 1 618 ? 12.815 -0.141 -31.239 1.00 40.00 618 SER A C 1
ATOM 4834 O O . SER A 1 618 ? 12.902 -1.313 -31.595 1.00 40.00 618 SER A O 1
ATOM 4836 N N . ALA A 1 619 ? 13.850 0.690 -31.365 1.00 40.53 619 ALA A N 1
ATOM 4837 C CA . ALA A 1 619 ? 15.056 0.359 -32.124 1.00 40.53 619 ALA A CA 1
ATOM 4838 C C . ALA A 1 619 ? 16.015 -0.682 -31.482 1.00 40.53 619 ALA A C 1
ATOM 4840 O O . ALA A 1 619 ? 16.992 -1.042 -32.118 1.00 40.53 619 ALA A O 1
ATOM 4841 N N . ALA A 1 620 ? 15.856 -1.178 -30.242 1.00 40.91 620 ALA A N 1
ATOM 4842 C CA . ALA A 1 620 ? 16.708 -2.278 -29.710 1.00 40.91 620 ALA A CA 1
ATOM 4843 C C . ALA A 1 620 ? 16.025 -3.621 -29.894 1.00 40.91 620 ALA A C 1
ATOM 4845 O O . ALA A 1 620 ? 16.702 -4.646 -29.894 1.00 40.91 620 ALA A O 1
ATOM 4846 N N . ARG A 1 621 ? 14.700 -3.616 -30.075 1.00 39.88 621 ARG A N 1
ATOM 4847 C CA . ARG A 1 621 ? 13.990 -4.802 -30.544 1.00 39.88 621 ARG A CA 1
ATOM 4848 C C . ARG A 1 621 ? 14.257 -5.045 -32.024 1.00 39.88 621 ARG A C 1
ATOM 4850 O O . ARG A 1 621 ? 14.428 -6.200 -32.393 1.00 39.88 621 ARG A O 1
ATOM 4857 N N . ASP A 1 622 ? 14.451 -3.978 -32.800 1.00 35.97 622 ASP A N 1
ATOM 4858 C CA . ASP A 1 622 ? 14.806 -4.068 -34.213 1.00 35.97 622 ASP A CA 1
ATOM 4859 C C . ASP A 1 622 ? 16.227 -3.541 -34.457 1.00 35.97 622 ASP A C 1
ATOM 4861 O O . ASP A 1 622 ? 16.480 -2.345 -34.421 1.00 35.97 622 ASP A O 1
ATOM 4865 N N . ALA A 1 623 ? 17.164 -4.475 -34.634 1.00 35.66 623 ALA A N 1
ATOM 4866 C CA . ALA A 1 623 ? 18.511 -4.361 -35.205 1.00 35.66 623 ALA A CA 1
ATOM 4867 C C . ALA A 1 623 ? 19.040 -2.967 -35.627 1.00 35.66 623 ALA A C 1
ATOM 4869 O O . ALA A 1 623 ? 18.389 -2.230 -36.341 1.00 35.66 623 ALA A O 1
ATOM 4870 N N . ARG A 1 624 ? 20.302 -2.674 -35.268 1.00 43.47 624 ARG A N 1
ATOM 4871 C CA . ARG A 1 624 ? 21.398 -2.004 -36.033 1.00 43.47 624 ARG A CA 1
ATOM 4872 C C . ARG A 1 624 ? 21.169 -1.225 -37.370 1.00 43.47 624 ARG A C 1
ATOM 4874 O O . ARG A 1 624 ? 22.152 -1.002 -38.066 1.00 43.47 624 ARG A O 1
ATOM 4881 N N . SER A 1 625 ? 20.004 -0.704 -37.731 1.00 46.81 625 SER A N 1
ATOM 4882 C CA . SER A 1 625 ? 19.798 0.019 -38.993 1.00 46.81 625 SER A CA 1
ATOM 4883 C C . SER A 1 625 ? 18.775 1.143 -38.829 1.00 46.81 625 SER A C 1
ATOM 4885 O O . SER A 1 625 ? 17.616 0.880 -38.543 1.00 46.81 625 SER A O 1
ATOM 4887 N N . GLU A 1 626 ? 19.264 2.372 -39.016 1.00 53.53 626 GLU A N 1
ATOM 4888 C CA . GLU A 1 626 ? 18.534 3.635 -39.219 1.00 53.53 626 GLU A CA 1
ATOM 4889 C C . GLU A 1 626 ? 17.577 4.087 -38.097 1.00 53.53 626 GLU A C 1
ATOM 4891 O O . GLU A 1 626 ? 16.464 3.604 -37.916 1.00 53.53 626 GLU A O 1
ATOM 4896 N N . VAL A 1 627 ? 18.019 5.100 -37.344 1.00 58.06 627 VAL A N 1
ATOM 4897 C CA . VAL A 1 627 ? 17.175 5.850 -36.405 1.00 58.06 627 VAL A CA 1
ATOM 4898 C C . VAL A 1 627 ? 16.118 6.617 -37.206 1.00 58.06 627 VAL A C 1
ATOM 4900 O O . VAL A 1 627 ? 16.457 7.510 -37.981 1.00 58.06 627 VAL A O 1
ATOM 4903 N N . GLN A 1 628 ? 14.835 6.300 -37.014 1.00 70.19 628 GLN A N 1
ATOM 4904 C CA . GLN A 1 628 ? 13.741 7.069 -37.611 1.00 70.19 628 GLN A CA 1
ATOM 4905 C C . GLN A 1 628 ? 13.610 8.418 -36.896 1.00 70.19 628 GLN A C 1
ATOM 4907 O O . GLN A 1 628 ? 13.106 8.494 -35.775 1.00 70.19 628 GLN A O 1
ATOM 4912 N N . ARG A 1 629 ? 14.067 9.486 -37.555 1.00 75.81 629 ARG A N 1
ATOM 4913 C CA . ARG A 1 629 ? 14.095 10.855 -37.018 1.00 75.81 629 ARG A CA 1
ATOM 4914 C C . ARG A 1 629 ? 12.766 11.306 -36.405 1.00 75.81 629 ARG A C 1
ATOM 4916 O O . ARG A 1 629 ? 12.770 11.820 -35.296 1.00 75.81 629 ARG A O 1
ATOM 4923 N N . GLU A 1 630 ? 11.648 11.066 -37.085 1.00 79.25 630 GLU A N 1
ATOM 4924 C CA . GLU A 1 630 ? 10.308 11.474 -36.629 1.00 79.25 630 GLU A CA 1
ATOM 4925 C C . GLU A 1 630 ? 9.896 10.792 -35.313 1.00 79.25 630 GLU A C 1
ATOM 4927 O O . GLU A 1 630 ? 9.290 11.415 -34.440 1.00 79.25 630 GLU A O 1
ATOM 4932 N N . VAL A 1 631 ? 10.249 9.512 -35.148 1.00 75.81 631 VAL A N 1
ATOM 4933 C CA . VAL A 1 631 ? 9.981 8.755 -33.916 1.00 75.81 631 VAL A CA 1
ATOM 4934 C C . VAL A 1 631 ? 10.810 9.322 -32.768 1.00 75.81 631 VAL A C 1
ATOM 4936 O O . VAL A 1 631 ? 10.264 9.575 -31.696 1.00 75.81 631 VAL A O 1
ATOM 4939 N N . LEU A 1 632 ? 12.095 9.586 -33.010 1.00 75.88 632 LEU A N 1
ATOM 4940 C CA . LEU A 1 632 ? 13.003 10.118 -31.997 1.00 75.88 632 LEU A CA 1
ATOM 4941 C C . LEU A 1 632 ? 12.642 11.554 -31.590 1.00 75.88 632 LEU A C 1
ATOM 4943 O O . LEU A 1 632 ? 12.645 11.879 -30.409 1.00 75.88 632 LEU A O 1
ATOM 4947 N N . GLU A 1 633 ? 12.263 12.412 -32.541 1.00 83.62 633 GLU A N 1
ATOM 4948 C CA . GLU A 1 633 ? 11.774 13.767 -32.251 1.00 83.62 633 GLU A CA 1
ATOM 4949 C C . GLU A 1 633 ? 10.511 13.730 -31.374 1.00 83.62 633 GLU A C 1
ATOM 4951 O O . GLU A 1 633 ? 10.410 14.489 -30.408 1.00 83.62 633 GLU A O 1
ATOM 4956 N N . LYS A 1 634 ? 9.586 12.792 -31.630 1.00 83.75 634 LYS A N 1
ATOM 4957 C CA . LYS A 1 634 ? 8.404 12.578 -30.780 1.00 83.75 634 LYS A CA 1
ATOM 4958 C C . LYS A 1 634 ? 8.771 12.082 -29.378 1.00 83.75 634 LYS A C 1
ATOM 4960 O O . LYS A 1 634 ? 8.157 12.514 -28.403 1.00 83.75 634 LYS A O 1
ATOM 4965 N N . GLU A 1 635 ? 9.744 11.180 -29.262 1.00 79.44 635 GLU A N 1
ATOM 4966 C CA . GLU A 1 635 ? 10.244 10.692 -27.970 1.00 79.44 635 GLU A CA 1
ATOM 4967 C C . GLU A 1 635 ? 10.913 11.817 -27.164 1.00 79.44 635 GLU A C 1
ATOM 4969 O O . GLU A 1 635 ? 10.600 11.973 -25.982 1.00 79.44 635 GLU A O 1
ATOM 4974 N N . ILE A 1 636 ? 11.717 12.670 -27.813 1.00 85.38 636 ILE A N 1
ATOM 4975 C CA . ILE A 1 636 ? 12.315 13.870 -27.209 1.00 85.38 636 ILE A CA 1
ATOM 4976 C C . ILE A 1 636 ? 11.223 14.814 -26.699 1.00 85.38 636 ILE A C 1
ATOM 4978 O O . ILE A 1 636 ? 11.274 15.230 -25.542 1.00 85.38 636 ILE A O 1
ATOM 4982 N N . SER A 1 637 ? 10.220 15.144 -27.521 1.00 89.00 637 SER A N 1
ATOM 4983 C CA . SER A 1 637 ? 9.101 15.998 -27.094 1.00 89.00 637 SER A CA 1
ATOM 4984 C C . SER A 1 637 ? 8.367 15.408 -25.890 1.00 89.00 637 SER A C 1
ATOM 4986 O O . SER A 1 637 ? 8.145 16.110 -24.905 1.00 89.00 637 SER A O 1
ATOM 4988 N N . ALA A 1 638 ? 8.073 14.105 -25.909 1.00 85.56 638 ALA A N 1
ATOM 4989 C CA . ALA A 1 638 ? 7.422 13.430 -24.790 1.00 85.56 638 ALA A CA 1
ATOM 4990 C C . ALA A 1 638 ? 8.299 13.389 -23.522 1.00 85.56 638 ALA A C 1
ATOM 4992 O O . ALA A 1 638 ? 7.772 13.377 -22.410 1.00 85.56 638 ALA A O 1
ATOM 4993 N N . ALA A 1 639 ? 9.627 13.337 -23.652 1.00 86.62 639 ALA A N 1
ATOM 4994 C CA . ALA A 1 639 ? 10.547 13.423 -22.520 1.00 86.62 639 ALA A CA 1
ATOM 4995 C C . ALA A 1 639 ? 10.568 14.837 -21.913 1.00 86.62 639 ALA A C 1
ATOM 4997 O O . ALA A 1 639 ? 10.457 14.964 -20.697 1.00 86.62 639 ALA A O 1
ATOM 4998 N N . VAL A 1 640 ? 10.609 15.889 -22.740 1.00 91.81 640 VAL A N 1
ATOM 4999 C CA . VAL A 1 640 ? 10.529 17.297 -22.295 1.00 91.81 640 VAL A CA 1
ATOM 5000 C C . VAL A 1 640 ? 9.194 17.585 -21.598 1.00 91.81 640 VAL A C 1
ATOM 5002 O O . VAL A 1 640 ? 9.174 18.191 -20.531 1.00 91.81 640 VAL A O 1
ATOM 5005 N N . GLU A 1 641 ? 8.073 17.110 -22.149 1.00 91.50 641 GLU A N 1
ATOM 5006 C CA . GLU A 1 641 ? 6.754 17.255 -21.515 1.00 91.50 641 GLU A CA 1
ATOM 5007 C C . GLU A 1 641 ? 6.696 16.563 -20.146 1.00 91.50 641 GLU A C 1
ATOM 5009 O O . GLU A 1 641 ? 6.170 17.123 -19.183 1.00 91.50 641 GLU A O 1
ATOM 5014 N N . ARG A 1 642 ? 7.268 15.356 -20.030 1.00 88.38 642 ARG A N 1
ATOM 5015 C CA . ARG A 1 642 ? 7.351 14.643 -18.747 1.00 88.38 642 ARG A CA 1
ATOM 5016 C C . ARG A 1 642 ? 8.261 15.359 -17.757 1.00 88.38 642 ARG A C 1
ATOM 5018 O O . ARG A 1 642 ? 7.868 15.487 -16.603 1.00 88.38 642 ARG A O 1
ATOM 5025 N N . GLN A 1 643 ? 9.427 15.838 -18.192 1.00 91.50 643 GLN A N 1
ATOM 5026 C CA . GLN A 1 643 ? 10.320 16.653 -17.367 1.00 91.50 643 GLN A CA 1
ATOM 5027 C C . GLN A 1 643 ? 9.551 17.834 -16.766 1.00 91.50 643 GLN A C 1
ATOM 5029 O O . GLN A 1 643 ? 9.513 17.965 -15.545 1.00 91.50 643 GLN A O 1
ATOM 5034 N N . GLN A 1 644 ? 8.887 18.635 -17.607 1.00 94.38 644 GLN A N 1
ATOM 5035 C CA . GLN A 1 644 ? 8.131 19.804 -17.158 1.00 94.38 644 GLN A CA 1
ATOM 5036 C C . GLN A 1 644 ? 7.013 19.415 -16.185 1.00 94.38 644 GLN A C 1
ATOM 5038 O O . GLN A 1 644 ? 6.894 20.013 -15.119 1.00 94.38 644 GLN A O 1
ATOM 5043 N N . ARG A 1 645 ? 6.244 18.363 -16.501 1.00 91.25 645 ARG A N 1
ATOM 5044 C CA . ARG A 1 645 ? 5.182 17.857 -15.620 1.00 91.25 645 ARG A CA 1
ATOM 5045 C C . ARG A 1 645 ? 5.708 17.531 -14.222 1.00 91.25 645 ARG A C 1
ATOM 5047 O O . ARG A 1 645 ? 5.065 17.883 -13.234 1.00 91.25 645 ARG A O 1
ATOM 5054 N N . TRP A 1 646 ? 6.850 16.850 -14.125 1.00 92.25 646 TRP A N 1
ATOM 5055 C CA . TRP A 1 646 ? 7.434 16.489 -12.833 1.00 92.25 646 TRP A CA 1
ATOM 5056 C C . TRP A 1 646 ? 7.999 17.697 -12.092 1.00 92.25 646 TRP A C 1
ATOM 5058 O O . TRP A 1 646 ? 7.798 17.792 -10.884 1.00 92.25 646 TRP A O 1
ATOM 5068 N N . THR A 1 647 ? 8.616 18.649 -12.796 1.00 95.19 647 THR A N 1
ATOM 5069 C CA . THR A 1 647 ? 9.061 19.924 -12.216 1.00 95.19 647 THR A CA 1
ATOM 5070 C C . THR A 1 647 ? 7.891 20.717 -11.626 1.00 95.19 647 THR A C 1
ATOM 5072 O O . THR A 1 647 ? 7.953 21.133 -10.469 1.00 95.19 647 THR A O 1
ATOM 5075 N N . ASP A 1 648 ? 6.797 20.872 -12.374 1.00 94.81 648 ASP A N 1
ATOM 5076 C CA . ASP A 1 648 ? 5.611 21.613 -11.923 1.00 94.81 648 ASP A CA 1
ATOM 5077 C C . ASP A 1 648 ? 4.926 20.924 -10.739 1.00 94.81 648 ASP A C 1
ATOM 5079 O O . ASP A 1 648 ? 4.441 21.567 -9.803 1.00 94.81 648 ASP A O 1
ATOM 5083 N N . MET A 1 649 ? 4.889 19.592 -10.755 1.00 92.56 649 MET A N 1
ATOM 5084 C CA . MET A 1 649 ? 4.341 18.820 -9.649 1.00 92.56 649 MET A CA 1
ATOM 5085 C C . MET A 1 649 ? 5.214 18.938 -8.398 1.00 92.56 649 MET A C 1
ATOM 5087 O O . MET A 1 649 ? 4.681 19.240 -7.332 1.00 92.56 649 MET A O 1
ATOM 5091 N N . ALA A 1 650 ? 6.538 18.795 -8.520 1.00 95.25 650 ALA A N 1
ATOM 5092 C CA . ALA A 1 650 ? 7.470 19.001 -7.412 1.00 95.25 650 ALA A CA 1
ATOM 5093 C C . ALA A 1 650 ? 7.280 20.388 -6.778 1.00 95.25 650 ALA A C 1
ATOM 5095 O O . ALA A 1 650 ? 7.169 20.492 -5.557 1.00 95.25 650 ALA A O 1
ATOM 5096 N N . ALA A 1 651 ? 7.128 21.439 -7.592 1.00 96.56 651 ALA A N 1
ATOM 5097 C CA . ALA A 1 651 ? 6.879 22.795 -7.106 1.00 96.56 651 ALA A CA 1
ATOM 5098 C C . ALA A 1 651 ? 5.593 22.905 -6.264 1.00 96.56 651 ALA A C 1
ATOM 5100 O O . ALA A 1 651 ? 5.604 23.540 -5.209 1.00 96.56 651 ALA A O 1
ATOM 5101 N N . ARG A 1 652 ? 4.497 22.248 -6.663 1.00 95.44 652 ARG A N 1
ATOM 5102 C CA . ARG A 1 652 ? 3.257 22.214 -5.860 1.00 95.44 652 ARG A CA 1
ATOM 5103 C C . ARG A 1 652 ? 3.418 21.443 -4.552 1.00 95.44 652 ARG A C 1
ATOM 5105 O O . ARG A 1 652 ? 2.883 21.862 -3.530 1.00 95.44 652 ARG A O 1
ATOM 5112 N N . TYR A 1 653 ? 4.184 20.354 -4.545 1.00 96.00 653 TYR A N 1
ATOM 5113 C CA . TYR A 1 653 ? 4.524 19.665 -3.296 1.00 96.00 653 TYR A CA 1
ATOM 5114 C C . TYR A 1 653 ? 5.380 20.537 -2.371 1.00 96.00 653 TYR A C 1
ATOM 5116 O O . TYR A 1 653 ? 5.149 20.540 -1.163 1.00 96.00 653 TYR A O 1
ATOM 5124 N N . ARG A 1 654 ? 6.315 21.328 -2.914 1.00 97.62 654 ARG A N 1
ATOM 5125 C CA . ARG A 1 654 ? 7.094 22.307 -2.135 1.00 97.62 654 ARG A CA 1
ATOM 5126 C C . ARG A 1 654 ? 6.197 23.403 -1.536 1.00 97.62 654 ARG A C 1
ATOM 5128 O O . ARG A 1 654 ? 6.386 23.757 -0.380 1.00 97.62 654 ARG A O 1
ATOM 5135 N N . GLN A 1 655 ? 5.161 23.856 -2.247 1.00 98.00 655 GLN A N 1
ATOM 5136 C CA . GLN A 1 655 ? 4.169 24.792 -1.690 1.00 98.00 655 GLN A CA 1
ATOM 5137 C C . GLN A 1 655 ? 3.379 24.185 -0.520 1.00 98.00 655 GLN A C 1
ATOM 5139 O O . GLN A 1 655 ? 3.181 24.840 0.505 1.00 98.00 655 GLN A O 1
ATOM 5144 N N . ALA A 1 656 ? 2.950 22.924 -0.638 1.00 98.00 656 ALA A N 1
ATOM 5145 C CA . ALA A 1 656 ? 2.313 22.220 0.473 1.00 98.00 656 ALA A CA 1
ATOM 5146 C C . ALA A 1 656 ? 3.283 22.054 1.658 1.00 98.00 656 ALA A C 1
ATOM 5148 O O . ALA A 1 656 ? 2.898 22.269 2.807 1.00 98.00 656 ALA A O 1
ATOM 5149 N N . LEU A 1 657 ? 4.552 21.737 1.383 1.00 98.12 657 LEU A N 1
ATOM 5150 C CA . LEU A 1 657 ? 5.617 21.609 2.380 1.00 98.12 657 LEU A CA 1
ATOM 5151 C C . LEU A 1 657 ? 5.845 22.906 3.170 1.00 98.12 657 LEU A C 1
ATOM 5153 O O . LEU A 1 657 ? 6.017 22.847 4.389 1.00 98.12 657 LEU A O 1
ATOM 5157 N N . ASP A 1 658 ? 5.798 24.065 2.514 1.00 98.62 658 ASP A N 1
ATOM 5158 C CA . ASP A 1 658 ? 5.923 25.364 3.181 1.00 98.62 658 ASP A CA 1
ATOM 5159 C C . ASP A 1 658 ? 4.786 25.595 4.186 1.00 98.62 658 ASP A C 1
ATOM 5161 O O . ASP A 1 658 ? 5.036 26.007 5.319 1.00 98.62 658 ASP A O 1
ATOM 5165 N N . LEU A 1 659 ? 3.548 25.238 3.825 1.00 98.69 659 LEU A N 1
ATOM 5166 C CA . LEU A 1 659 ? 2.398 25.310 4.735 1.00 98.69 659 LEU A CA 1
ATOM 5167 C C . LEU A 1 659 ? 2.537 24.340 5.919 1.00 98.69 659 LEU A C 1
ATOM 5169 O O . LEU A 1 659 ? 2.229 24.702 7.056 1.00 98.69 659 LEU A O 1
ATOM 5173 N N . LEU A 1 660 ? 3.028 23.119 5.683 1.00 98.50 660 LEU A N 1
ATOM 5174 C CA . LEU A 1 660 ? 3.296 22.155 6.758 1.00 98.50 660 LEU A CA 1
ATOM 5175 C C . LEU A 1 660 ? 4.347 22.700 7.741 1.00 98.50 660 LEU A C 1
ATOM 5177 O O . LEU A 1 660 ? 4.167 22.619 8.958 1.00 98.50 660 LEU A O 1
ATOM 5181 N N . ARG A 1 661 ? 5.420 23.315 7.226 1.00 98.56 661 ARG A N 1
ATOM 5182 C CA . ARG A 1 661 ? 6.475 23.947 8.035 1.00 98.56 661 ARG A CA 1
ATOM 5183 C C . ARG A 1 661 ? 5.969 25.180 8.788 1.00 98.56 661 ARG A C 1
ATOM 5185 O O . ARG A 1 661 ? 6.319 25.351 9.954 1.00 98.56 661 ARG A O 1
ATOM 5192 N N . GLU A 1 662 ? 5.103 25.989 8.175 1.00 98.31 662 GLU A N 1
ATOM 5193 C CA . GLU A 1 662 ? 4.442 27.133 8.822 1.00 98.31 662 GLU A CA 1
ATOM 5194 C C . GLU A 1 662 ? 3.548 26.693 9.995 1.00 98.31 662 GLU A C 1
ATOM 5196 O O . GLU A 1 662 ? 3.467 27.371 11.023 1.00 98.31 662 GLU A O 1
ATOM 5201 N N . ALA A 1 663 ? 2.878 25.546 9.863 1.00 98.06 663 ALA A N 1
ATOM 5202 C CA . ALA A 1 663 ? 2.018 25.000 10.906 1.00 98.06 663 ALA A CA 1
ATOM 5203 C C . ALA A 1 663 ? 2.800 24.394 12.082 1.00 98.06 663 ALA A C 1
ATOM 5205 O O . ALA A 1 663 ? 2.295 24.389 13.204 1.00 98.06 663 ALA A O 1
ATOM 5206 N N . ARG A 1 664 ? 4.032 23.919 11.853 1.00 97.44 664 ARG A N 1
ATOM 5207 C CA . ARG A 1 664 ? 4.864 23.202 12.836 1.00 97.44 664 ARG A CA 1
ATOM 5208 C C . ARG A 1 664 ? 4.922 23.820 14.242 1.00 97.44 664 ARG A C 1
ATOM 5210 O O . ARG A 1 664 ? 4.674 23.082 15.193 1.00 97.44 664 ARG A O 1
ATOM 5217 N N . PRO A 1 665 ? 5.176 25.130 14.437 1.00 97.25 665 PRO A N 1
ATOM 5218 C CA . PRO A 1 665 ? 5.209 25.726 15.778 1.00 97.25 665 PRO A CA 1
ATOM 5219 C C . PRO A 1 665 ? 3.843 25.787 16.485 1.00 97.25 665 PRO A C 1
ATOM 5221 O O . PRO A 1 665 ? 3.804 26.021 17.690 1.00 97.25 665 PRO A O 1
ATOM 5224 N N . LYS A 1 666 ? 2.731 25.601 15.761 1.00 96.75 666 LYS A N 1
ATOM 5225 C CA . LYS A 1 666 ? 1.353 25.647 16.285 1.00 96.75 666 LYS A CA 1
ATOM 5226 C C . LYS A 1 666 ? 0.812 24.256 16.648 1.00 96.75 666 LYS A C 1
ATOM 5228 O O . LYS A 1 666 ? -0.285 24.153 17.191 1.00 96.75 666 LYS A O 1
ATOM 5233 N N . VAL A 1 667 ? 1.541 23.189 16.313 1.00 95.81 667 VAL A N 1
ATOM 5234 C CA . VAL A 1 667 ? 1.114 21.804 16.546 1.00 95.81 667 VAL A CA 1
ATOM 5235 C C . VAL A 1 667 ? 1.265 21.408 18.012 1.00 95.81 667 VAL A C 1
ATOM 5237 O O . VAL A 1 667 ? 2.248 21.750 18.671 1.00 95.81 667 VAL A O 1
ATOM 5240 N N . LEU A 1 668 ? 0.300 20.631 18.513 1.00 90.44 668 LEU A N 1
ATOM 5241 C CA . LEU A 1 668 ? 0.353 20.038 19.849 1.00 90.44 668 LEU A CA 1
ATOM 5242 C C . LEU A 1 668 ? 1.668 19.261 20.068 1.00 90.44 668 LEU A C 1
ATOM 5244 O O . LEU A 1 668 ? 2.041 18.456 19.214 1.00 90.44 668 LEU A O 1
ATOM 5248 N N . PRO A 1 669 ? 2.336 19.386 21.233 1.00 87.31 669 PRO A N 1
ATOM 5249 C CA . PRO A 1 669 ? 3.625 18.729 21.476 1.00 87.31 669 PRO A CA 1
ATOM 5250 C C . PRO A 1 669 ? 3.632 17.214 21.213 1.00 87.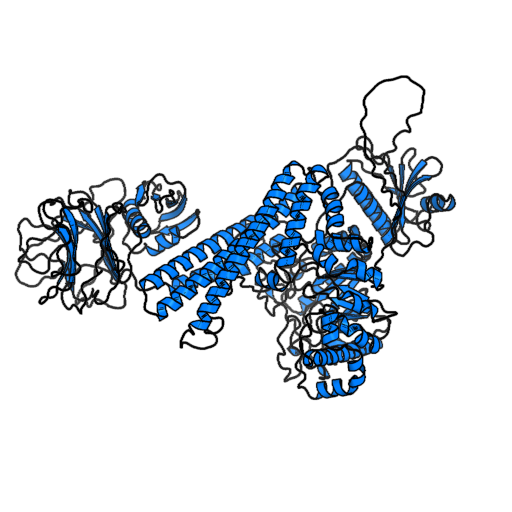31 669 PRO A C 1
ATOM 5252 O O . PRO A 1 669 ? 4.583 16.691 20.645 1.00 87.31 669 PRO A O 1
ATOM 5255 N N . GLY A 1 670 ? 2.548 16.512 21.569 1.00 84.06 670 GLY A N 1
ATOM 5256 C CA . GLY A 1 670 ? 2.409 15.063 21.356 1.00 84.06 670 GLY A CA 1
ATOM 5257 C C . GLY A 1 670 ? 2.230 14.630 19.893 1.00 84.06 670 GLY A C 1
ATOM 5258 O O . GLY A 1 670 ? 2.287 13.439 19.613 1.00 84.06 670 GLY A O 1
ATOM 5259 N N . ALA A 1 671 ? 2.031 15.573 18.968 1.00 90.88 671 ALA A N 1
ATOM 5260 C CA . ALA A 1 671 ? 1.802 15.319 17.545 1.00 90.88 671 ALA A CA 1
ATOM 5261 C C . ALA A 1 671 ? 2.927 15.855 16.639 1.00 90.88 671 ALA A C 1
ATOM 5263 O O . ALA A 1 671 ? 2.829 15.758 15.417 1.00 90.88 671 ALA A O 1
ATOM 5264 N N . GLN A 1 672 ? 4.008 16.405 17.210 1.00 92.12 672 GLN A N 1
ATOM 5265 C CA . GLN A 1 672 ? 5.126 16.947 16.427 1.00 92.12 672 GLN A CA 1
ATOM 5266 C C . GLN A 1 672 ? 5.798 15.881 15.557 1.00 92.12 672 GLN A C 1
ATOM 5268 O O . GLN A 1 672 ? 6.024 16.126 14.379 1.00 92.12 672 GLN A O 1
ATOM 5273 N N . ALA A 1 673 ? 6.034 14.682 16.102 1.00 93.62 673 ALA A N 1
ATOM 5274 C CA . ALA A 1 673 ? 6.625 13.574 15.350 1.00 93.62 673 ALA A CA 1
ATOM 5275 C C . ALA A 1 673 ? 5.749 13.133 14.163 1.00 93.62 673 ALA A C 1
ATOM 5277 O O . ALA A 1 673 ? 6.267 12.773 13.108 1.00 93.62 673 ALA A O 1
ATOM 5278 N N . GLU A 1 674 ? 4.423 13.207 14.312 1.00 95.25 674 GLU A N 1
ATOM 5279 C CA . GLU A 1 674 ? 3.495 12.902 13.222 1.00 95.25 674 GLU A CA 1
ATOM 5280 C C . GLU A 1 674 ? 3.592 13.949 12.106 1.00 95.25 674 GLU A C 1
ATOM 5282 O O . GLU A 1 674 ? 3.659 13.596 10.930 1.00 95.25 674 GLU A O 1
ATOM 5287 N N . LEU A 1 675 ? 3.649 15.240 12.459 1.00 96.81 675 LEU A N 1
ATOM 5288 C CA . LEU A 1 675 ? 3.817 16.293 11.457 1.00 96.81 675 LEU A CA 1
ATOM 5289 C C . LEU A 1 675 ? 5.191 16.202 10.784 1.00 96.81 675 LEU A C 1
ATOM 5291 O O . LEU A 1 675 ? 5.281 16.378 9.573 1.00 96.81 675 LEU A O 1
ATOM 5295 N N . ASP A 1 676 ? 6.246 15.903 11.540 1.00 97.00 676 ASP A N 1
ATOM 5296 C CA . ASP A 1 676 ? 7.597 15.739 11.004 1.00 97.00 676 ASP A CA 1
ATOM 5297 C C . ASP A 1 676 ? 7.666 14.572 10.008 1.00 97.00 676 ASP A C 1
ATOM 5299 O O . ASP A 1 676 ? 8.283 14.710 8.952 1.00 97.00 676 ASP A O 1
ATOM 5303 N N . TYR A 1 677 ? 6.945 13.475 10.268 1.00 96.94 677 TYR A N 1
ATOM 5304 C CA . TYR A 1 677 ? 6.785 12.387 9.304 1.00 96.94 677 TYR A CA 1
ATOM 5305 C C . TYR A 1 677 ? 6.049 12.849 8.031 1.00 96.94 677 TYR A C 1
ATOM 5307 O O . TYR A 1 677 ? 6.506 12.576 6.922 1.00 96.94 677 TYR A O 1
ATOM 5315 N N . VAL A 1 678 ? 4.955 13.609 8.158 1.00 97.06 678 VAL A N 1
ATOM 5316 C CA . VAL A 1 678 ? 4.219 14.174 7.008 1.00 97.06 678 VAL A CA 1
ATOM 5317 C C . VAL A 1 678 ? 5.095 15.127 6.181 1.00 97.06 678 VAL A C 1
ATOM 5319 O O . VAL A 1 678 ? 5.086 15.063 4.948 1.00 97.06 678 VAL A O 1
ATOM 5322 N N . ILE A 1 679 ? 5.890 15.974 6.840 1.00 98.12 679 ILE A N 1
ATOM 5323 C CA . ILE A 1 679 ? 6.893 16.849 6.213 1.00 98.12 679 ILE A CA 1
ATOM 5324 C C . ILE A 1 679 ? 7.919 16.002 5.460 1.00 98.12 679 ILE A C 1
ATOM 5326 O O . ILE A 1 679 ? 8.132 16.242 4.274 1.00 98.12 679 ILE A O 1
ATOM 5330 N N . PHE A 1 680 ? 8.491 14.980 6.102 1.00 97.25 680 PHE A N 1
ATOM 5331 C CA . PHE A 1 680 ? 9.448 14.062 5.483 1.00 97.25 680 PHE A CA 1
ATOM 5332 C C . PHE A 1 680 ? 8.879 13.396 4.227 1.00 97.25 680 PHE A C 1
ATOM 5334 O O . PHE A 1 680 ? 9.526 13.411 3.180 1.00 97.25 680 PHE A O 1
ATOM 5341 N N . LYS A 1 681 ? 7.668 12.834 4.283 1.00 96.38 681 LYS A N 1
ATOM 5342 C CA . LYS A 1 681 ? 7.068 12.171 3.115 1.00 96.38 681 LYS A CA 1
ATOM 5343 C C . LYS A 1 681 ? 6.775 13.147 1.983 1.00 96.38 681 LYS A C 1
ATOM 5345 O O . LYS A 1 681 ? 6.964 12.804 0.821 1.00 96.38 681 LYS A O 1
ATOM 5350 N N . THR A 1 682 ? 6.344 14.360 2.315 1.00 97.19 682 THR A N 1
ATOM 5351 C CA . THR A 1 682 ? 6.076 15.413 1.327 1.00 97.19 682 THR A CA 1
ATOM 5352 C C . THR A 1 682 ? 7.376 15.889 0.669 1.00 97.19 682 THR A C 1
ATOM 5354 O O . THR A 1 682 ? 7.442 16.021 -0.551 1.00 97.19 682 THR A O 1
ATOM 5357 N N . GLU A 1 683 ? 8.427 16.100 1.462 1.00 96.88 683 GLU A N 1
ATOM 5358 C CA . GLU A 1 683 ? 9.741 16.552 0.999 1.00 96.88 683 GLU A CA 1
ATOM 5359 C C . GLU A 1 683 ? 10.474 15.492 0.174 1.00 96.88 683 GLU A C 1
ATOM 5361 O O . GLU A 1 683 ? 10.919 15.786 -0.936 1.00 96.88 683 GLU A O 1
ATOM 5366 N N . SER A 1 684 ? 10.545 14.257 0.670 1.00 95.31 684 SER A N 1
ATOM 5367 C CA . SER A 1 684 ? 11.185 13.143 -0.038 1.00 95.31 684 SER A CA 1
ATOM 5368 C C . SER A 1 684 ? 10.479 12.828 -1.353 1.00 95.31 684 SER A C 1
ATOM 5370 O O . SER A 1 684 ? 11.140 12.566 -2.359 1.00 95.31 684 SER A O 1
ATOM 5372 N N . PHE A 1 685 ? 9.145 12.920 -1.394 1.00 95.50 685 PHE A N 1
ATOM 5373 C CA . PHE A 1 685 ? 8.407 12.739 -2.636 1.00 95.50 685 PHE A CA 1
ATOM 5374 C C . PHE A 1 685 ? 8.644 13.887 -3.625 1.00 95.50 685 PHE A C 1
ATOM 5376 O O . PHE A 1 685 ? 8.877 13.618 -4.800 1.00 95.50 685 PHE A O 1
ATOM 5383 N N . ALA A 1 686 ? 8.682 15.146 -3.169 1.00 96.25 686 ALA A N 1
ATOM 5384 C CA . ALA A 1 686 ? 9.059 16.277 -4.022 1.00 96.25 686 ALA A CA 1
ATOM 5385 C C . ALA A 1 686 ? 10.470 16.101 -4.611 1.00 96.25 686 ALA A C 1
ATOM 5387 O O . ALA A 1 686 ? 10.652 16.243 -5.819 1.00 96.25 686 ALA A O 1
ATOM 5388 N N . GLY A 1 687 ? 11.445 15.707 -3.783 1.00 95.56 687 GLY A N 1
ATOM 5389 C CA . GLY A 1 687 ? 12.803 15.391 -4.233 1.00 95.56 687 GLY A CA 1
ATOM 5390 C C . GLY A 1 687 ? 12.831 14.235 -5.234 1.00 95.56 687 GLY A C 1
ATOM 5391 O O . GLY A 1 687 ? 13.540 14.285 -6.234 1.00 95.56 687 GLY A O 1
ATOM 5392 N N . TYR A 1 688 ? 11.997 13.213 -5.041 1.00 95.12 688 TYR A N 1
ATOM 5393 C CA . TYR A 1 688 ? 11.892 12.120 -6.002 1.00 95.12 688 TYR A CA 1
ATOM 5394 C C . TYR A 1 688 ? 11.293 12.559 -7.348 1.00 95.12 688 TYR A C 1
ATOM 5396 O O . TYR A 1 688 ? 11.751 12.120 -8.401 1.00 95.12 688 TYR A O 1
ATOM 5404 N N . LEU A 1 689 ? 10.317 13.468 -7.355 1.00 94.19 689 LEU A N 1
ATOM 5405 C CA . LEU A 1 689 ? 9.824 14.069 -8.598 1.00 94.19 689 LEU A CA 1
ATOM 5406 C C . LEU A 1 689 ? 10.928 14.873 -9.314 1.00 94.19 689 LEU A C 1
ATOM 5408 O O . LEU A 1 689 ? 11.016 14.830 -10.541 1.00 94.19 689 LEU A O 1
ATOM 5412 N N . GLU A 1 690 ? 11.820 15.534 -8.571 1.00 94.88 690 GLU A N 1
ATOM 5413 C CA . GLU A 1 690 ? 13.010 16.204 -9.122 1.00 94.88 690 GLU A CA 1
ATOM 5414 C C . GLU A 1 690 ? 14.012 15.192 -9.727 1.00 94.88 690 GLU A C 1
ATOM 5416 O O . GLU A 1 690 ? 14.580 15.459 -10.791 1.00 94.88 690 GLU A O 1
ATOM 5421 N N . VAL A 1 691 ? 14.170 13.998 -9.130 1.00 93.19 691 VAL A N 1
ATOM 5422 C CA . VAL A 1 691 ? 14.930 12.875 -9.727 1.00 93.19 691 VAL A CA 1
ATOM 5423 C C . VAL A 1 691 ? 14.330 12.474 -11.073 1.00 93.19 691 VAL A C 1
ATOM 5425 O O . VAL A 1 691 ? 15.062 12.347 -12.058 1.00 93.19 691 VAL A O 1
ATOM 5428 N N . LEU A 1 692 ? 13.003 12.300 -11.144 1.00 91.44 692 LEU A N 1
ATOM 5429 C CA . LEU A 1 692 ? 12.319 11.967 -12.398 1.00 91.44 692 LEU A CA 1
ATOM 5430 C C . LEU A 1 692 ? 12.533 13.057 -13.450 1.00 91.44 692 LEU A C 1
ATOM 5432 O O . LEU A 1 692 ? 12.874 12.742 -14.590 1.00 91.44 692 LEU A O 1
ATOM 5436 N N . ALA A 1 693 ? 12.378 14.329 -13.075 1.00 92.69 693 ALA A N 1
ATOM 5437 C CA . ALA A 1 693 ? 12.603 15.456 -13.974 1.00 92.69 693 ALA A CA 1
ATOM 5438 C C . ALA A 1 693 ? 14.033 15.447 -14.544 1.00 92.69 693 ALA A C 1
ATOM 5440 O O . ALA A 1 693 ? 14.213 15.545 -15.758 1.00 92.69 693 ALA A O 1
ATOM 5441 N N . ALA A 1 694 ? 15.048 15.249 -13.695 1.00 90.06 694 ALA A N 1
ATOM 5442 C CA . ALA A 1 694 ? 16.440 15.155 -14.130 1.00 90.06 694 ALA A CA 1
ATOM 5443 C C . ALA A 1 694 ? 16.709 13.931 -15.022 1.00 90.06 694 ALA A C 1
ATOM 5445 O O . ALA A 1 694 ? 17.419 14.036 -16.021 1.00 90.06 694 ALA A O 1
ATOM 5446 N N . GLY A 1 695 ? 16.086 12.790 -14.724 1.00 87.31 695 GLY A N 1
ATOM 5447 C CA . GLY A 1 695 ? 16.166 11.600 -15.567 1.00 87.31 695 GLY A CA 1
ATOM 5448 C C . GLY A 1 695 ? 15.574 11.804 -16.965 1.00 87.31 695 GLY A C 1
ATOM 5449 O O . GLY A 1 695 ? 16.183 11.404 -17.957 1.00 87.31 695 GLY A O 1
ATOM 5450 N N . TYR A 1 696 ? 14.413 12.458 -17.075 1.00 88.81 696 TYR A N 1
ATOM 5451 C CA . TYR A 1 696 ? 13.808 12.766 -18.377 1.00 88.81 696 TYR A CA 1
ATOM 5452 C C . TYR A 1 696 ? 14.578 13.846 -19.156 1.00 88.81 696 TYR A C 1
ATOM 5454 O O . TYR A 1 696 ? 14.643 13.763 -20.383 1.00 88.81 696 TYR A O 1
ATOM 5462 N N . GLU A 1 697 ? 15.228 14.798 -18.478 1.00 89.56 697 GLU A N 1
ATOM 5463 C CA . GLU A 1 697 ? 16.176 15.724 -19.117 1.00 89.56 697 GLU A CA 1
ATOM 5464 C C . GLU A 1 697 ? 17.359 14.976 -19.739 1.00 89.56 697 GLU A C 1
ATOM 5466 O O . GLU A 1 697 ? 17.737 15.246 -20.883 1.00 89.56 697 GLU A O 1
ATOM 5471 N N . ALA A 1 698 ? 17.908 13.995 -19.018 1.00 83.62 698 ALA A N 1
ATOM 5472 C CA . ALA A 1 698 ? 19.001 13.172 -19.515 1.00 83.62 698 ALA A CA 1
ATOM 5473 C C . ALA A 1 698 ? 18.593 12.335 -20.734 1.00 83.62 698 ALA A C 1
ATOM 5475 O O . ALA A 1 698 ? 19.350 12.253 -21.699 1.00 83.62 698 ALA A O 1
ATOM 5476 N N . ILE A 1 699 ? 17.382 11.763 -20.729 1.00 81.25 699 ILE A N 1
ATOM 5477 C CA . ILE A 1 699 ? 16.823 11.072 -21.902 1.00 81.25 699 ILE A CA 1
ATOM 5478 C C . ILE A 1 699 ? 16.744 12.032 -23.094 1.00 81.25 699 ILE A C 1
ATOM 5480 O O . ILE A 1 699 ? 17.278 11.739 -24.160 1.00 81.25 699 ILE A O 1
ATOM 5484 N N . ALA A 1 700 ? 16.118 13.198 -22.911 1.00 86.00 700 ALA A N 1
ATOM 5485 C CA . ALA A 1 700 ? 15.890 14.143 -24.001 1.00 86.00 700 ALA A CA 1
ATOM 5486 C C . ALA A 1 700 ? 17.200 14.650 -24.627 1.00 86.00 700 ALA A C 1
ATOM 5488 O O . ALA A 1 700 ? 17.291 14.817 -25.843 1.00 86.00 700 ALA A O 1
ATOM 5489 N N . THR A 1 701 ? 18.214 14.914 -23.806 1.00 84.62 701 THR A N 1
ATOM 5490 C CA . THR A 1 701 ? 19.533 15.385 -24.261 1.00 84.62 701 THR A CA 1
ATOM 5491 C C . THR A 1 701 ? 20.341 14.268 -24.924 1.00 84.62 701 THR A C 1
ATOM 5493 O O . THR A 1 701 ? 20.925 14.501 -25.983 1.00 84.62 701 THR A O 1
ATOM 5496 N N . LEU A 1 702 ? 20.291 13.037 -24.404 1.00 78.88 702 LEU A N 1
ATOM 5497 C CA . LEU A 1 702 ? 20.905 11.870 -25.043 1.00 78.88 702 LEU A CA 1
ATOM 5498 C C . LEU A 1 702 ? 20.311 11.595 -26.432 1.00 78.88 702 LEU A C 1
ATOM 5500 O O . LEU A 1 702 ? 21.048 11.442 -27.406 1.00 78.88 702 LEU A O 1
ATOM 5504 N N . ASP A 1 703 ? 18.986 11.586 -26.547 1.00 80.12 703 ASP A N 1
ATOM 5505 C CA . ASP A 1 703 ? 18.298 11.350 -27.818 1.00 80.12 703 ASP A CA 1
ATOM 5506 C C . ASP A 1 703 ? 18.603 12.459 -28.838 1.00 80.12 703 ASP A C 1
ATOM 5508 O O . ASP A 1 703 ? 18.856 12.184 -30.014 1.00 80.12 703 ASP A O 1
ATOM 5512 N N . ARG A 1 704 ? 18.694 13.722 -28.394 1.00 83.62 704 ARG A N 1
ATOM 5513 C CA . ARG A 1 704 ? 19.170 14.828 -29.244 1.00 83.62 704 ARG A CA 1
ATOM 5514 C C . ARG A 1 704 ? 20.605 14.618 -29.714 1.00 83.62 704 ARG A C 1
ATOM 5516 O O . ARG A 1 704 ? 20.888 14.886 -30.881 1.00 83.62 704 ARG A O 1
ATOM 5523 N N . ALA A 1 705 ? 21.499 14.140 -28.847 1.00 77.00 705 ALA A N 1
ATOM 5524 C CA . ALA A 1 705 ? 22.879 13.837 -29.222 1.00 77.00 705 ALA A CA 1
ATOM 5525 C C . ALA A 1 705 ? 22.929 12.765 -30.321 1.00 77.00 705 ALA A C 1
ATOM 5527 O O . ALA A 1 705 ? 23.624 12.930 -31.321 1.00 77.00 705 ALA A O 1
ATOM 5528 N N . LEU A 1 706 ? 22.136 11.698 -30.187 1.00 73.94 706 LEU A N 1
ATOM 5529 C CA . LEU A 1 706 ? 22.042 10.634 -31.191 1.00 73.94 706 LEU A CA 1
ATOM 5530 C C . LEU A 1 706 ? 21.482 11.140 -32.528 1.00 73.94 706 LEU A C 1
ATOM 5532 O O . LEU A 1 706 ? 22.002 10.775 -33.588 1.00 73.94 706 LEU A O 1
ATOM 5536 N N . LEU A 1 707 ? 20.467 12.009 -32.492 1.00 75.88 707 LEU A N 1
ATOM 5537 C CA . LEU A 1 707 ? 19.921 12.642 -33.690 1.00 75.88 707 LEU A CA 1
ATOM 5538 C C . LEU A 1 707 ? 20.974 13.512 -34.393 1.00 75.88 707 LEU A C 1
ATOM 5540 O O . LEU A 1 707 ? 21.175 13.384 -35.601 1.00 75.88 707 LEU A O 1
ATOM 5544 N N . LEU A 1 708 ? 21.690 14.353 -33.646 1.00 74.56 708 LEU A N 1
ATOM 5545 C CA . LEU A 1 708 ? 22.742 15.217 -34.189 1.00 74.56 708 LEU A CA 1
ATOM 5546 C C . LEU A 1 708 ? 23.911 14.408 -34.760 1.00 74.56 708 LEU A C 1
ATOM 5548 O O . LEU A 1 708 ? 24.394 14.730 -35.849 1.00 74.56 708 LEU A O 1
ATOM 5552 N N . LYS A 1 709 ? 24.276 13.299 -34.106 1.00 68.38 709 LYS A N 1
ATOM 5553 C CA . LYS A 1 709 ? 25.298 12.363 -34.589 1.00 68.38 709 LYS A CA 1
ATOM 5554 C C . LYS A 1 709 ? 24.937 11.798 -35.959 1.00 68.38 709 LYS A C 1
ATOM 5556 O O . LYS A 1 709 ? 25.797 11.708 -36.828 1.00 68.38 709 LYS A O 1
ATOM 5561 N N . SER A 1 710 ? 23.662 11.468 -36.181 1.00 67.44 710 SER A N 1
ATOM 5562 C CA . SER A 1 710 ? 23.180 10.991 -37.488 1.00 67.44 710 SER A CA 1
ATOM 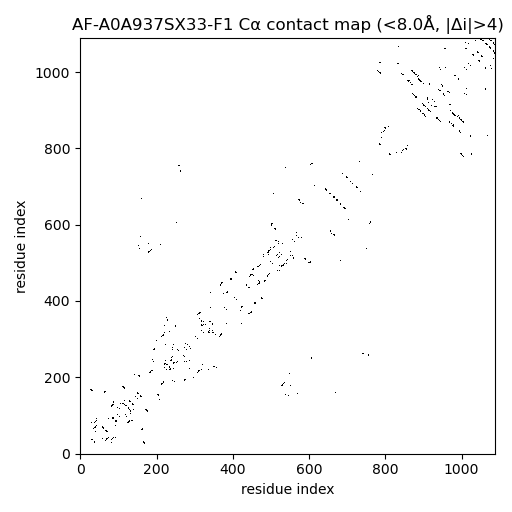5563 C C . SER A 1 710 ? 23.226 12.060 -38.589 1.00 67.44 710 SER A C 1
ATOM 5565 O O . SER A 1 710 ? 23.270 11.723 -39.768 1.00 67.44 710 SER A O 1
ATOM 5567 N N . SER A 1 711 ? 23.258 13.343 -38.209 1.00 68.12 711 SER A N 1
ATOM 5568 C CA . SER A 1 711 ? 23.345 14.483 -39.130 1.00 68.12 711 SER A CA 1
ATOM 5569 C C . SER A 1 711 ? 24.772 14.996 -39.384 1.00 68.12 711 SER A C 1
ATOM 5571 O O . SER A 1 711 ? 24.940 15.901 -40.197 1.00 68.12 711 SER A O 1
ATOM 5573 N N . GLY A 1 712 ? 25.789 14.429 -38.719 1.00 61.59 712 GLY A N 1
ATOM 5574 C CA . GLY A 1 712 ? 27.203 14.790 -38.901 1.00 61.59 712 GLY A CA 1
ATOM 5575 C C . GLY A 1 712 ? 27.674 16.054 -38.164 1.00 61.59 712 GLY A C 1
ATOM 5576 O O . GLY A 1 712 ? 28.778 16.521 -38.423 1.00 61.59 712 GLY A O 1
ATOM 5577 N N . ASP A 1 713 ? 26.873 16.618 -37.252 1.00 69.38 713 ASP A N 1
ATOM 5578 C CA . ASP A 1 713 ? 27.237 17.809 -36.462 1.00 69.38 713 ASP A CA 1
ATOM 5579 C C . ASP A 1 713 ? 27.924 17.393 -35.145 1.00 69.38 713 ASP A C 1
ATOM 5581 O O . ASP A 1 713 ? 27.285 17.269 -34.094 1.00 69.38 713 ASP A O 1
ATOM 5585 N N . GLU A 1 714 ? 29.227 17.102 -35.214 1.00 63.34 714 GLU A N 1
ATOM 5586 C CA . GLU A 1 714 ? 30.020 16.560 -34.095 1.00 63.34 714 GLU A CA 1
ATOM 5587 C C . GLU A 1 714 ? 30.057 17.490 -32.871 1.00 63.34 714 GLU A C 1
ATOM 5589 O O . GLU A 1 714 ? 29.891 17.026 -31.742 1.00 63.34 714 GLU A O 1
ATOM 5594 N N . ALA A 1 715 ? 30.187 18.805 -33.076 1.00 63.06 715 ALA A N 1
ATOM 5595 C CA . ALA A 1 715 ? 30.269 19.779 -31.987 1.00 63.06 715 ALA A CA 1
ATOM 5596 C C . ALA A 1 715 ? 28.955 19.870 -31.194 1.00 63.06 715 ALA A C 1
ATOM 5598 O O . ALA A 1 715 ? 28.953 19.829 -29.960 1.00 63.06 715 ALA A O 1
ATOM 5599 N N . LYS A 1 716 ? 27.802 19.941 -31.879 1.00 71.12 716 LYS A N 1
ATOM 5600 C CA . LYS A 1 716 ? 26.506 19.928 -31.180 1.00 71.12 716 LYS A CA 1
ATOM 5601 C C . LYS A 1 716 ? 26.204 18.568 -30.561 1.00 71.12 716 LYS A C 1
ATOM 5603 O O . LYS A 1 716 ? 25.560 18.521 -29.514 1.00 71.12 716 LYS A O 1
ATOM 5608 N N . THR A 1 717 ? 26.661 17.485 -31.187 1.00 65.31 717 THR A N 1
ATOM 5609 C CA . THR A 1 717 ? 26.554 16.127 -30.640 1.00 65.31 717 THR A CA 1
ATOM 5610 C C . THR A 1 717 ? 27.264 16.029 -29.290 1.00 65.31 717 THR A C 1
ATOM 5612 O O . THR A 1 717 ? 26.645 15.601 -28.316 1.00 65.31 717 THR A O 1
ATOM 5615 N N . LEU A 1 718 ? 28.519 16.486 -29.205 1.00 68.25 718 LEU A N 1
ATOM 5616 C CA . LEU A 1 718 ? 29.300 16.483 -27.966 1.00 68.25 718 LEU A CA 1
ATOM 5617 C C . LEU A 1 718 ? 28.623 17.311 -26.865 1.00 68.25 718 LEU A C 1
ATOM 5619 O O . LEU A 1 718 ? 28.390 16.802 -25.773 1.00 68.25 718 LEU A O 1
ATOM 5623 N N . LYS A 1 719 ? 28.177 18.531 -27.187 1.00 72.25 719 LYS A N 1
ATOM 5624 C CA . LYS A 1 719 ? 27.463 19.397 -26.236 1.00 72.25 719 LYS A CA 1
ATOM 5625 C C . LYS A 1 719 ? 26.196 18.749 -25.661 1.00 72.25 719 LYS A C 1
ATOM 5627 O O . LYS A 1 719 ? 25.868 18.943 -24.493 1.00 72.25 719 LYS A O 1
ATOM 5632 N N . GLN A 1 720 ? 25.441 18.006 -26.475 1.00 77.12 720 GLN A N 1
ATOM 5633 C CA . GLN A 1 720 ? 24.257 17.290 -25.985 1.00 77.12 720 GLN A CA 1
ATOM 5634 C C . GLN A 1 720 ? 24.628 16.079 -25.118 1.00 77.12 720 GLN A C 1
ATOM 5636 O O . GLN A 1 720 ? 23.921 15.797 -24.154 1.00 77.12 720 GLN A O 1
ATOM 5641 N N . PHE A 1 721 ? 25.739 15.394 -25.409 1.00 72.12 721 PHE A N 1
ATOM 5642 C CA . PHE A 1 721 ? 26.250 14.328 -24.545 1.00 72.12 721 PHE A CA 1
ATOM 5643 C C . PHE A 1 721 ? 26.709 14.847 -23.177 1.00 72.12 721 PHE A C 1
ATOM 5645 O O . PHE A 1 721 ? 26.358 14.247 -22.163 1.00 72.12 721 PHE A O 1
ATOM 5652 N N . GLU A 1 722 ? 27.415 15.978 -23.130 1.00 70.50 722 GLU A N 1
ATOM 5653 C CA . GLU A 1 722 ? 27.801 16.646 -21.877 1.00 70.50 722 GLU A CA 1
ATOM 5654 C C . GLU A 1 722 ? 26.569 17.043 -21.052 1.00 70.50 722 GLU A C 1
ATOM 5656 O O . GLU A 1 722 ? 26.505 16.789 -19.848 1.00 70.50 722 GLU A O 1
ATOM 5661 N N . ALA A 1 723 ? 25.543 17.599 -21.706 1.00 75.31 723 ALA A N 1
ATOM 5662 C CA . ALA A 1 723 ? 24.281 17.934 -21.050 1.00 75.31 723 ALA A CA 1
ATOM 5663 C C . ALA A 1 723 ? 23.569 16.689 -20.485 1.00 75.31 723 ALA A C 1
ATOM 5665 O O . ALA A 1 723 ? 23.073 16.725 -19.358 1.00 75.31 723 ALA A O 1
ATOM 5666 N N . ALA A 1 724 ? 23.566 15.576 -21.227 1.00 78.12 724 ALA A N 1
ATOM 5667 C CA . ALA A 1 724 ? 23.004 14.310 -20.760 1.00 78.12 724 ALA A CA 1
ATOM 5668 C C . ALA A 1 724 ? 23.751 13.776 -19.532 1.00 78.12 724 ALA A C 1
ATOM 5670 O O . ALA A 1 724 ? 23.128 13.368 -18.550 1.00 78.12 724 ALA A O 1
ATOM 5671 N N . GLN A 1 725 ? 25.083 13.829 -19.559 1.00 74.75 725 GLN A N 1
ATOM 5672 C CA . GLN A 1 725 ? 25.926 13.418 -18.442 1.00 74.75 725 GLN A CA 1
ATOM 5673 C C . GLN A 1 725 ? 25.665 14.271 -17.191 1.00 74.75 725 GLN A C 1
ATOM 5675 O O . GLN A 1 725 ? 25.436 13.721 -16.112 1.00 74.75 725 GLN A O 1
ATOM 5680 N N . ALA A 1 726 ? 25.611 15.599 -17.335 1.00 74.56 726 ALA A N 1
ATOM 5681 C CA . ALA A 1 726 ? 25.305 16.511 -16.235 1.00 74.56 726 ALA A CA 1
ATOM 5682 C C . ALA A 1 726 ? 23.916 16.247 -15.624 1.00 74.56 726 ALA A C 1
ATOM 5684 O O . ALA A 1 726 ? 23.767 16.234 -14.398 1.00 74.56 726 ALA A O 1
ATOM 5685 N N . ALA A 1 727 ? 22.904 15.990 -16.458 1.00 80.00 727 ALA A N 1
ATOM 5686 C CA . ALA A 1 727 ? 21.554 15.665 -16.003 1.00 80.00 727 ALA A CA 1
ATOM 5687 C C . ALA A 1 727 ? 21.501 14.339 -15.218 1.00 80.00 727 ALA A C 1
ATOM 5689 O O . ALA A 1 727 ? 20.815 14.262 -14.199 1.00 80.00 727 ALA A O 1
ATOM 5690 N N . ILE A 1 728 ? 22.270 13.322 -15.623 1.00 78.88 728 ILE A N 1
ATOM 5691 C CA . ILE A 1 728 ? 22.371 12.046 -14.891 1.00 78.88 728 ILE A CA 1
ATOM 5692 C C . ILE A 1 728 ? 23.074 12.190 -13.558 1.00 78.88 728 ILE A C 1
ATOM 5694 O O . ILE A 1 728 ? 22.573 11.666 -12.569 1.00 78.88 728 ILE A O 1
ATOM 5698 N N . TYR A 1 729 ? 24.186 12.920 -13.496 1.00 77.12 729 TYR A N 1
ATOM 5699 C CA . TYR A 1 729 ? 24.851 13.165 -12.216 1.00 77.12 729 TYR A CA 1
ATOM 5700 C C . TYR A 1 729 ? 23.958 13.957 -11.267 1.00 77.12 729 TYR A C 1
ATOM 5702 O O . TYR A 1 729 ? 23.912 13.674 -10.073 1.00 77.12 729 TYR A O 1
ATOM 5710 N N . ARG A 1 730 ? 23.165 14.896 -11.789 1.00 81.25 730 ARG A N 1
ATOM 5711 C CA . ARG A 1 730 ? 22.149 15.577 -10.987 1.00 81.25 730 ARG A CA 1
ATOM 5712 C C . ARG A 1 730 ? 21.061 14.615 -10.497 1.00 81.25 730 ARG A C 1
ATOM 5714 O O . ARG A 1 730 ? 20.710 14.680 -9.323 1.00 81.25 730 ARG A O 1
ATOM 5721 N N . ALA A 1 731 ? 20.551 13.730 -11.356 1.00 84.69 731 ALA A N 1
ATOM 5722 C CA . ALA A 1 731 ? 19.566 12.717 -10.969 1.00 84.69 731 ALA A CA 1
ATOM 5723 C C . ALA A 1 731 ? 20.111 11.766 -9.891 1.00 84.69 731 ALA A C 1
ATOM 5725 O O . ALA A 1 731 ? 19.397 11.456 -8.942 1.00 84.69 731 ALA A O 1
ATOM 5726 N N . ASP A 1 732 ? 21.373 11.348 -10.013 1.00 81.38 732 ASP A N 1
ATOM 5727 C CA . ASP A 1 732 ? 22.054 10.484 -9.046 1.00 81.38 732 ASP A CA 1
ATOM 5728 C C . ASP A 1 732 ? 22.173 11.155 -7.678 1.00 81.38 732 ASP A C 1
ATOM 5730 O O . ASP A 1 732 ? 21.707 10.603 -6.682 1.00 81.38 732 ASP A O 1
ATOM 5734 N N . ARG A 1 733 ? 22.686 12.393 -7.634 1.00 81.88 733 ARG A N 1
ATOM 5735 C CA . ARG A 1 733 ? 22.781 13.169 -6.388 1.00 81.88 733 ARG A CA 1
ATOM 5736 C C . ARG A 1 733 ? 21.426 13.319 -5.704 1.00 81.88 733 ARG A C 1
ATOM 5738 O O . ARG A 1 733 ? 21.300 12.983 -4.531 1.00 81.88 733 ARG A O 1
ATOM 5745 N N . LEU A 1 734 ? 20.403 13.738 -6.452 1.00 87.25 734 LEU A N 1
ATOM 5746 C CA . LEU A 1 734 ? 19.044 13.881 -5.925 1.00 87.25 734 LEU A CA 1
ATOM 5747 C C . LEU A 1 734 ? 18.494 12.546 -5.401 1.00 87.25 734 LEU A C 1
ATOM 5749 O O . LEU A 1 734 ? 17.855 12.514 -4.352 1.00 87.25 734 LEU A O 1
ATOM 5753 N N . ALA A 1 735 ? 18.749 11.432 -6.093 1.00 89.56 735 ALA A N 1
ATOM 5754 C CA . ALA A 1 735 ? 18.283 10.121 -5.656 1.00 89.56 735 ALA A CA 1
ATOM 5755 C C . ALA A 1 735 ? 18.989 9.673 -4.371 1.00 89.56 735 ALA A C 1
ATOM 5757 O O . ALA A 1 735 ? 18.331 9.180 -3.454 1.00 89.56 735 ALA A O 1
ATOM 5758 N N . GLN A 1 736 ? 20.303 9.883 -4.268 1.00 88.12 736 GLN A N 1
ATOM 5759 C CA . GLN A 1 736 ? 21.038 9.621 -3.034 1.00 88.12 736 GLN A CA 1
ATOM 5760 C C . GLN A 1 736 ? 20.521 10.487 -1.879 1.00 88.12 736 GLN A C 1
ATOM 5762 O O . GLN A 1 736 ? 20.358 9.977 -0.772 1.00 88.12 736 GLN A O 1
ATOM 5767 N N . ASP A 1 737 ? 20.199 11.758 -2.123 1.00 89.19 737 ASP A N 1
ATOM 5768 C CA . ASP A 1 737 ? 19.644 12.652 -1.103 1.00 89.19 737 ASP A CA 1
ATOM 5769 C C . ASP A 1 737 ? 18.263 12.197 -0.628 1.00 89.19 737 ASP A C 1
ATOM 5771 O O . ASP A 1 737 ? 18.018 12.144 0.579 1.00 89.19 737 ASP A O 1
ATOM 5775 N N . VAL A 1 738 ? 17.383 11.781 -1.545 1.00 95.50 738 VAL A N 1
ATOM 5776 C CA . VAL A 1 738 ? 16.091 11.170 -1.191 1.00 95.50 738 VAL A CA 1
ATOM 5777 C C . VAL A 1 738 ? 16.306 9.916 -0.341 1.00 95.50 738 VAL A C 1
ATOM 5779 O O . VAL A 1 738 ? 15.672 9.774 0.702 1.00 95.50 738 VAL A O 1
ATOM 5782 N N . ALA A 1 739 ? 17.233 9.031 -0.721 1.00 95.19 739 ALA A N 1
ATOM 5783 C CA . ALA A 1 739 ? 17.539 7.835 0.063 1.00 95.19 739 ALA A CA 1
ATOM 5784 C C . ALA A 1 739 ? 18.082 8.181 1.464 1.00 95.19 739 ALA A C 1
ATOM 5786 O O . ALA A 1 739 ? 17.657 7.575 2.448 1.00 95.19 739 ALA A O 1
ATOM 5787 N N . ARG A 1 740 ? 18.958 9.191 1.586 1.00 94.81 740 ARG A N 1
ATOM 5788 C CA . ARG A 1 740 ? 19.475 9.677 2.879 1.00 94.81 740 ARG A CA 1
ATOM 5789 C C . ARG A 1 740 ? 18.371 10.236 3.772 1.00 94.81 740 ARG A C 1
ATOM 5791 O O . ARG A 1 740 ? 18.392 9.993 4.974 1.00 94.81 740 ARG A O 1
ATOM 5798 N N . GLN A 1 741 ? 17.380 10.927 3.206 1.00 95.69 741 GLN A N 1
ATOM 5799 C CA . GLN A 1 741 ? 16.229 11.433 3.964 1.00 95.69 741 GLN A CA 1
ATOM 5800 C C . GLN A 1 741 ? 15.367 10.315 4.569 1.00 95.69 741 GLN A C 1
ATOM 5802 O O . GLN A 1 741 ? 14.689 10.553 5.564 1.00 95.69 741 GLN A O 1
ATOM 5807 N N . MET A 1 742 ? 15.387 9.106 3.999 1.00 96.62 742 MET A N 1
ATOM 5808 C CA . MET A 1 742 ? 14.630 7.958 4.516 1.00 96.62 742 MET A CA 1
ATOM 5809 C C . MET A 1 742 ? 15.318 7.276 5.709 1.00 96.62 742 MET A C 1
ATOM 5811 O O . MET A 1 742 ? 14.641 6.628 6.505 1.00 96.62 742 MET A O 1
ATOM 5815 N N . ILE A 1 743 ? 16.640 7.427 5.861 1.00 96.50 743 ILE A N 1
ATOM 5816 C CA . ILE A 1 743 ? 17.449 6.760 6.901 1.00 96.50 743 ILE A CA 1
ATOM 5817 C C . ILE A 1 743 ? 16.924 7.029 8.325 1.00 96.50 743 ILE A C 1
ATOM 5819 O O . ILE A 1 743 ? 16.759 6.059 9.068 1.00 96.50 743 ILE A O 1
ATOM 5823 N N . PRO A 1 744 ? 16.587 8.276 8.727 1.00 97.06 744 PRO A N 1
ATOM 5824 C CA . PRO A 1 744 ? 16.081 8.558 10.073 1.00 97.06 744 PRO A CA 1
ATOM 5825 C C . PRO A 1 744 ? 14.749 7.879 10.418 1.00 97.06 744 PRO A C 1
ATOM 5827 O O . PRO A 1 744 ? 14.423 7.787 11.595 1.00 97.06 744 PRO A O 1
ATOM 5830 N N . TYR A 1 745 ? 13.994 7.422 9.413 1.00 96.44 745 TYR A N 1
ATOM 5831 C CA . TYR A 1 745 ? 12.685 6.777 9.569 1.00 96.44 745 TYR A CA 1
ATOM 5832 C C . TYR A 1 745 ? 12.728 5.269 9.284 1.00 96.44 745 TYR A C 1
ATOM 5834 O O . TYR A 1 745 ? 11.689 4.612 9.241 1.00 96.44 745 TYR A O 1
ATOM 5842 N N . ALA A 1 746 ? 13.915 4.695 9.067 1.00 95.25 746 ALA A N 1
ATOM 5843 C CA . ALA A 1 746 ? 14.084 3.278 8.749 1.00 95.25 746 ALA A CA 1
ATOM 5844 C C . ALA A 1 746 ? 13.851 2.336 9.953 1.00 95.25 746 ALA A C 1
ATOM 5846 O O . ALA A 1 746 ? 13.981 1.118 9.822 1.00 95.25 746 ALA A O 1
ATOM 5847 N N . ASP A 1 747 ? 13.509 2.872 11.126 1.00 92.81 747 ASP A N 1
ATOM 5848 C CA . ASP A 1 747 ? 12.938 2.118 12.243 1.00 92.81 747 ASP A CA 1
ATOM 5849 C C . ASP A 1 747 ? 11.476 1.715 11.975 1.00 92.81 747 ASP A C 1
ATOM 5851 O O . ASP A 1 747 ? 11.013 0.692 12.484 1.00 92.81 747 ASP A O 1
ATOM 5855 N N . ILE A 1 748 ? 10.769 2.461 11.118 1.00 93.06 748 ILE A N 1
ATOM 5856 C CA . ILE A 1 748 ? 9.429 2.120 10.639 1.00 93.06 748 ILE A CA 1
ATOM 5857 C C . ILE A 1 748 ? 9.546 1.006 9.579 1.00 93.06 748 ILE A C 1
ATOM 5859 O O . ILE A 1 748 ? 10.160 1.231 8.530 1.00 93.06 748 ILE A O 1
ATOM 5863 N N . PRO A 1 749 ? 8.907 -0.172 9.764 1.00 91.31 749 PRO A N 1
ATOM 5864 C CA . PRO A 1 749 ? 9.042 -1.306 8.841 1.00 91.31 749 PRO A CA 1
ATOM 5865 C C . PRO A 1 749 ? 8.725 -0.974 7.376 1.00 91.31 749 PRO A C 1
ATOM 5867 O O . PRO A 1 749 ? 9.473 -1.356 6.476 1.00 91.31 749 PRO A O 1
ATOM 5870 N N . THR A 1 750 ? 7.660 -0.199 7.135 1.00 90.88 750 THR A N 1
ATOM 5871 C CA . THR A 1 750 ? 7.289 0.255 5.784 1.00 90.88 750 THR A CA 1
ATOM 5872 C C . THR A 1 750 ? 8.386 1.121 5.152 1.00 90.88 750 THR A C 1
ATOM 5874 O O . THR A 1 750 ? 8.749 0.890 4.003 1.00 90.88 750 THR A O 1
ATOM 5877 N N . GLU A 1 751 ? 8.948 2.095 5.876 1.00 93.75 751 GLU A N 1
ATOM 5878 C CA . GLU A 1 751 ? 9.975 2.993 5.320 1.00 93.75 751 GLU A CA 1
ATOM 5879 C C . GLU A 1 751 ? 11.302 2.272 5.099 1.00 93.75 751 GLU A C 1
ATOM 5881 O O . GLU A 1 751 ? 11.960 2.479 4.080 1.00 93.75 751 GLU A O 1
ATOM 5886 N N . LYS A 1 752 ? 11.651 1.345 5.994 1.00 93.62 752 LYS A N 1
ATOM 5887 C CA . LYS A 1 752 ? 12.788 0.445 5.806 1.00 93.62 752 LYS A CA 1
ATOM 5888 C C . LYS A 1 752 ? 12.647 -0.380 4.529 1.00 93.62 752 LYS A C 1
ATOM 5890 O O . LYS A 1 752 ? 13.579 -0.455 3.730 1.00 93.62 752 LYS A O 1
ATOM 5895 N N . TYR A 1 753 ? 11.476 -0.975 4.309 1.00 91.44 753 TYR A N 1
ATOM 5896 C CA . TYR A 1 753 ? 11.194 -1.716 3.084 1.00 91.44 753 TYR A CA 1
ATOM 5897 C C . TYR A 1 753 ? 11.287 -0.813 1.846 1.00 91.44 753 TYR A C 1
ATOM 5899 O O . TYR A 1 753 ? 11.943 -1.174 0.867 1.00 91.44 753 TYR A O 1
ATOM 5907 N N . LEU A 1 754 ? 10.706 0.389 1.895 1.00 92.19 754 LEU A N 1
ATOM 5908 C CA . LEU A 1 754 ? 10.784 1.345 0.792 1.00 92.19 754 LEU A CA 1
ATOM 5909 C C . LEU A 1 754 ? 12.224 1.791 0.508 1.00 92.19 754 LEU A C 1
ATOM 5911 O O . LEU A 1 754 ? 12.573 1.899 -0.660 1.00 92.19 754 LEU A O 1
ATOM 5915 N N . LEU A 1 755 ? 13.077 1.981 1.520 1.00 94.44 755 LEU A N 1
ATOM 5916 C CA . LEU A 1 755 ? 14.495 2.325 1.338 1.00 94.44 755 LEU A CA 1
ATOM 5917 C C . LEU A 1 755 ? 15.255 1.212 0.603 1.00 94.44 755 LEU A C 1
ATOM 5919 O O . LEU A 1 755 ? 16.026 1.482 -0.324 1.00 94.44 755 LEU A O 1
ATOM 5923 N N . PHE A 1 756 ? 15.002 -0.047 0.966 1.00 92.56 756 PHE A N 1
ATOM 5924 C CA . PHE A 1 756 ? 15.547 -1.202 0.250 1.00 92.56 756 PHE A CA 1
ATOM 5925 C C . PHE A 1 756 ? 15.115 -1.201 -1.222 1.00 92.56 756 PHE A C 1
ATOM 5927 O O . PHE A 1 756 ? 15.949 -1.305 -2.126 1.00 92.56 756 PHE A O 1
ATOM 5934 N N . ARG A 1 757 ? 13.818 -1.012 -1.478 1.00 89.12 757 ARG A N 1
ATOM 5935 C CA . ARG A 1 757 ? 13.265 -0.998 -2.838 1.00 89.12 757 ARG A CA 1
ATOM 5936 C C . ARG A 1 757 ? 13.707 0.223 -3.636 1.00 89.12 757 ARG A C 1
ATOM 5938 O O . ARG A 1 757 ? 13.914 0.113 -4.840 1.00 89.12 757 ARG A O 1
ATOM 5945 N N . PHE A 1 758 ? 13.931 1.359 -2.985 1.00 91.69 758 PHE A N 1
ATOM 5946 C CA . PHE A 1 758 ? 14.470 2.565 -3.605 1.00 91.69 758 PHE A CA 1
ATOM 5947 C C . PHE A 1 758 ? 15.901 2.354 -4.101 1.00 91.69 758 PHE A C 1
ATOM 5949 O O . PHE A 1 758 ? 16.213 2.694 -5.241 1.00 91.69 758 PHE A O 1
ATOM 5956 N N . ASN A 1 759 ? 16.752 1.710 -3.297 1.00 91.06 759 ASN A N 1
ATOM 5957 C CA . ASN A 1 759 ? 18.097 1.327 -3.725 1.00 91.06 759 ASN A CA 1
ATOM 5958 C C . ASN A 1 759 ? 18.057 0.361 -4.922 1.00 91.06 759 ASN A C 1
ATOM 5960 O O . ASN A 1 759 ? 18.744 0.577 -5.923 1.00 91.06 759 ASN A O 1
ATOM 5964 N N . GLN A 1 760 ? 17.205 -0.668 -4.851 1.00 85.19 760 GLN A N 1
ATOM 5965 C CA . GLN A 1 760 ? 17.060 -1.648 -5.928 1.00 85.19 760 GLN A CA 1
ATOM 5966 C C . GLN A 1 760 ? 16.528 -1.046 -7.231 1.00 85.19 760 GLN A C 1
ATOM 5968 O O . GLN A 1 760 ? 17.004 -1.424 -8.297 1.00 85.19 760 GLN A O 1
ATOM 5973 N N . ASN A 1 761 ? 15.556 -0.136 -7.167 1.00 84.19 761 ASN A N 1
ATOM 5974 C CA . ASN A 1 761 ? 14.833 0.337 -8.349 1.00 84.19 761 ASN A CA 1
ATOM 5975 C C . ASN A 1 761 ? 15.361 1.665 -8.900 1.00 84.19 761 ASN A C 1
ATOM 5977 O O . ASN A 1 761 ? 15.410 1.846 -10.116 1.00 84.19 761 ASN A O 1
ATOM 5981 N N . VAL A 1 762 ? 15.754 2.599 -8.034 1.00 87.75 762 VAL A N 1
ATOM 5982 C CA . VAL A 1 762 ? 16.109 3.971 -8.427 1.00 87.75 762 VAL A CA 1
ATOM 5983 C C . VAL A 1 762 ? 17.621 4.134 -8.496 1.00 87.75 762 VAL A C 1
ATOM 5985 O O . VAL A 1 762 ? 18.139 4.385 -9.582 1.00 87.75 762 VAL A O 1
ATOM 5988 N N . ILE A 1 763 ? 18.329 3.920 -7.380 1.00 87.31 763 ILE A N 1
ATOM 5989 C CA . ILE A 1 763 ? 19.792 4.099 -7.308 1.00 87.31 763 ILE A CA 1
ATOM 5990 C C . ILE A 1 763 ? 20.488 3.202 -8.335 1.00 87.31 763 ILE A C 1
ATOM 5992 O O . ILE A 1 763 ? 21.204 3.689 -9.207 1.00 87.31 763 ILE A O 1
ATOM 5996 N N . SER A 1 764 ? 20.195 1.897 -8.316 1.00 82.88 764 SER A N 1
ATOM 5997 C CA . SER A 1 764 ? 20.836 0.949 -9.235 1.00 82.88 764 SER A CA 1
ATOM 5998 C C . SER A 1 764 ? 20.571 1.271 -10.719 1.00 82.88 764 SER A C 1
ATOM 6000 O O . SER A 1 764 ? 21.457 1.092 -11.562 1.00 82.88 764 SER A O 1
ATOM 6002 N N . SER A 1 765 ? 19.374 1.783 -11.041 1.00 80.12 765 SER A N 1
ATOM 6003 C CA . SER A 1 765 ? 18.987 2.174 -12.402 1.00 80.12 765 SER A CA 1
ATOM 6004 C C . SER A 1 765 ? 19.768 3.397 -12.879 1.00 80.12 765 SER A C 1
ATOM 6006 O O . SER A 1 765 ? 20.242 3.409 -14.017 1.00 80.12 765 SER A O 1
ATOM 6008 N N . ILE A 1 766 ? 19.931 4.410 -12.024 1.00 80.44 766 ILE A N 1
ATOM 6009 C CA . ILE A 1 766 ? 20.684 5.627 -12.355 1.00 80.44 766 ILE A CA 1
ATOM 6010 C C . ILE A 1 766 ? 22.182 5.315 -12.485 1.00 80.44 766 ILE A C 1
ATOM 6012 O O . ILE A 1 766 ? 22.818 5.745 -13.447 1.00 80.44 766 ILE A O 1
ATOM 6016 N N . GLU A 1 767 ? 22.740 4.475 -11.612 1.00 76.94 767 GLU A N 1
ATOM 6017 C CA . GLU A 1 767 ? 24.129 4.018 -11.738 1.00 76.94 767 GLU A CA 1
ATOM 6018 C C . GLU A 1 767 ? 24.373 3.243 -13.045 1.00 76.94 767 GLU A C 1
ATOM 6020 O O . GLU A 1 767 ? 25.398 3.414 -13.715 1.00 76.94 767 GLU A O 1
ATOM 6025 N N . ALA A 1 768 ? 23.438 2.362 -13.424 1.00 73.75 768 ALA A N 1
ATOM 6026 C CA . ALA A 1 768 ? 23.512 1.619 -14.680 1.00 73.75 768 ALA A CA 1
ATOM 6027 C C . ALA A 1 768 ? 23.449 2.553 -15.894 1.00 73.75 768 ALA A C 1
ATOM 6029 O O . ALA A 1 768 ? 24.162 2.340 -16.882 1.00 73.75 768 ALA A O 1
ATOM 6030 N N . LEU A 1 769 ? 22.646 3.611 -15.800 1.00 71.00 769 LEU A N 1
ATOM 6031 C CA . LEU A 1 769 ? 22.573 4.653 -16.809 1.00 71.00 769 LEU A CA 1
ATOM 6032 C C . LEU A 1 769 ? 23.899 5.415 -16.932 1.00 71.00 769 LEU A C 1
ATOM 6034 O O . LEU A 1 769 ? 24.445 5.511 -18.032 1.00 71.00 769 LEU A O 1
ATOM 6038 N N . ALA A 1 770 ? 24.460 5.875 -15.814 1.00 70.50 770 ALA A N 1
ATOM 6039 C CA . ALA A 1 770 ? 25.750 6.556 -15.793 1.00 70.50 770 ALA A CA 1
ATOM 6040 C C . ALA A 1 770 ? 26.857 5.691 -16.425 1.00 70.50 770 ALA A C 1
ATOM 6042 O O . ALA A 1 770 ? 27.615 6.175 -17.264 1.00 70.50 770 ALA A O 1
ATOM 6043 N N . ARG A 1 771 ? 26.903 4.386 -16.106 1.00 64.62 771 ARG A N 1
ATOM 6044 C CA . ARG A 1 771 ? 27.815 3.419 -16.752 1.00 64.62 771 ARG A CA 1
ATOM 6045 C C . ARG A 1 771 ? 27.629 3.355 -18.268 1.00 64.62 771 ARG A C 1
ATOM 6047 O O . ARG A 1 771 ? 28.609 3.311 -19.004 1.00 64.62 771 ARG A O 1
ATOM 6054 N N . THR A 1 772 ? 26.384 3.332 -18.733 1.00 61.31 772 THR A N 1
ATOM 6055 C CA . THR A 1 772 ? 26.079 3.180 -20.161 1.00 61.31 772 THR A CA 1
ATOM 6056 C C . THR A 1 772 ? 26.444 4.429 -20.959 1.00 61.31 772 THR A C 1
ATOM 6058 O O . THR A 1 772 ? 27.011 4.300 -22.043 1.00 61.31 772 THR A O 1
ATOM 6061 N N . LEU A 1 773 ? 26.186 5.626 -20.419 1.00 61.25 773 LEU A N 1
ATOM 6062 C CA . LEU A 1 773 ? 26.631 6.870 -21.044 1.00 61.25 773 LEU A CA 1
ATOM 6063 C C . LEU A 1 773 ? 28.147 6.944 -21.161 1.00 61.25 773 LEU A C 1
ATOM 6065 O O . LEU A 1 773 ? 28.624 7.237 -22.250 1.00 61.25 773 LEU A O 1
ATOM 6069 N N . ARG A 1 774 ? 28.893 6.609 -20.098 1.00 57.31 774 ARG A N 1
ATOM 6070 C CA . ARG A 1 774 ? 30.366 6.589 -20.145 1.00 57.31 774 ARG A CA 1
ATOM 6071 C C . ARG A 1 774 ? 30.895 5.765 -21.319 1.00 57.31 774 ARG A C 1
ATOM 6073 O O . ARG A 1 774 ? 31.791 6.201 -22.030 1.00 57.31 774 ARG A O 1
ATOM 6080 N N . ASN A 1 775 ? 30.288 4.606 -21.570 1.00 51.75 775 ASN A N 1
ATOM 6081 C CA . ASN A 1 775 ? 30.668 3.745 -22.691 1.00 51.75 775 ASN A CA 1
ATOM 6082 C C . ASN A 1 775 ? 30.269 4.321 -24.066 1.00 51.75 775 ASN A C 1
ATOM 6084 O O . ASN A 1 775 ? 30.878 3.965 -25.071 1.00 51.75 775 ASN A O 1
ATOM 6088 N N . ALA A 1 776 ? 29.236 5.168 -24.133 1.00 49.69 776 ALA A N 1
ATOM 6089 C CA . ALA A 1 776 ? 28.712 5.755 -25.370 1.00 49.69 776 ALA A CA 1
ATOM 6090 C C . ALA A 1 776 ? 29.370 7.097 -25.748 1.00 49.69 776 ALA A C 1
ATOM 6092 O O . ALA A 1 776 ? 29.399 7.442 -26.932 1.00 49.69 776 ALA A O 1
ATOM 6093 N N . THR A 1 777 ? 29.881 7.841 -24.762 1.00 48.97 777 THR A N 1
ATOM 6094 C CA . THR A 1 777 ? 30.539 9.149 -24.921 1.00 48.97 777 THR A CA 1
ATOM 6095 C C . THR A 1 777 ? 32.059 9.068 -25.001 1.00 48.97 777 THR A C 1
ATOM 6097 O O . THR A 1 777 ? 32.704 10.103 -25.117 1.00 48.97 777 THR A O 1
ATOM 6100 N N . ALA A 1 778 ? 32.651 7.875 -24.962 1.00 46.03 778 ALA A N 1
ATOM 6101 C CA . ALA A 1 778 ? 34.084 7.704 -25.179 1.00 46.03 778 ALA A CA 1
ATOM 6102 C C . ALA A 1 778 ? 34.416 7.631 -26.688 1.00 46.03 778 ALA A C 1
ATOM 6104 O O . ALA A 1 778 ? 34.044 6.656 -27.350 1.00 46.03 778 ALA A O 1
ATOM 6105 N N . PRO A 1 779 ? 35.116 8.637 -27.251 1.00 41.75 779 PRO A N 1
ATOM 6106 C CA . PRO A 1 779 ? 36.084 8.367 -28.321 1.00 41.75 779 PRO A CA 1
ATOM 6107 C C . PRO A 1 779 ? 37.417 9.146 -28.137 1.00 41.75 779 PRO A C 1
ATOM 6109 O O . PRO A 1 779 ? 37.482 10.068 -27.332 1.00 41.75 779 PRO A O 1
ATOM 6112 N N . PRO A 1 780 ? 38.467 8.794 -28.907 1.00 45.84 780 PRO A N 1
ATOM 6113 C CA . PRO A 1 780 ? 39.716 8.205 -28.417 1.00 45.84 780 PRO A CA 1
ATOM 6114 C C . PRO A 1 780 ? 40.563 9.060 -27.451 1.00 45.84 780 PRO A C 1
ATOM 6116 O O . PRO A 1 780 ? 40.537 10.286 -27.445 1.00 45.84 780 PRO A O 1
ATOM 6119 N N . ALA A 1 781 ? 41.348 8.298 -26.687 1.00 61.00 781 ALA A N 1
ATOM 6120 C CA . ALA A 1 781 ? 42.307 8.614 -25.638 1.00 61.00 781 ALA A CA 1
ATOM 6121 C C . ALA A 1 781 ? 43.249 9.799 -25.912 1.00 61.00 781 ALA A C 1
ATOM 6123 O O . ALA A 1 781 ? 43.518 10.149 -27.060 1.00 61.00 781 ALA A O 1
ATOM 6124 N N . LEU A 1 782 ? 43.831 10.336 -24.831 1.00 62.62 782 LEU A N 1
ATOM 6125 C CA . LEU A 1 782 ? 45.235 10.762 -24.839 1.00 62.62 782 LEU A CA 1
ATOM 6126 C C . LEU A 1 782 ? 45.986 9.832 -25.801 1.00 62.62 782 LEU A C 1
ATOM 6128 O O . LEU A 1 782 ? 46.016 8.626 -25.573 1.00 62.62 782 LEU A O 1
ATOM 6132 N N . ILE A 1 783 ? 46.431 10.342 -26.946 1.00 61.22 783 ILE A N 1
ATOM 6133 C CA . ILE A 1 783 ? 46.966 9.476 -28.004 1.00 61.22 783 ILE A CA 1
ATOM 6134 C C . ILE A 1 783 ? 48.467 9.288 -27.848 1.00 61.22 783 ILE A C 1
ATOM 6136 O O . ILE A 1 783 ? 49.002 8.287 -28.309 1.00 61.22 783 ILE A O 1
ATOM 6140 N N . ALA A 1 784 ? 49.128 10.243 -27.201 1.00 62.69 784 ALA A N 1
ATOM 6141 C CA . ALA A 1 784 ? 50.533 10.181 -26.865 1.00 62.69 784 ALA A CA 1
ATOM 6142 C C . ALA A 1 784 ? 50.798 11.065 -25.646 1.00 62.69 784 ALA A C 1
ATOM 6144 O O . ALA A 1 784 ? 50.247 12.168 -25.544 1.00 62.69 784 ALA A O 1
ATOM 6145 N N . HIS A 1 785 ? 51.647 10.572 -24.752 1.00 68.38 785 HIS A N 1
ATOM 6146 C CA . HIS A 1 785 ? 52.174 11.338 -23.635 1.00 68.38 785 HIS A CA 1
ATOM 6147 C C . HIS A 1 785 ? 53.636 10.986 -23.361 1.00 68.38 785 HIS A C 1
ATOM 6149 O O . HIS A 1 785 ? 54.076 9.867 -23.643 1.00 68.38 785 HIS A O 1
ATOM 6155 N N . TRP A 1 786 ? 54.368 11.962 -22.830 1.00 68.44 786 TRP A N 1
ATOM 6156 C CA . TRP A 1 786 ? 55.779 11.872 -22.471 1.00 68.44 786 TRP A CA 1
ATOM 6157 C C . TRP A 1 786 ? 56.004 12.596 -21.152 1.00 68.44 786 TRP A C 1
ATOM 6159 O O . TRP A 1 786 ? 55.686 13.774 -21.051 1.00 68.44 786 TRP A O 1
ATOM 6169 N N . THR A 1 787 ? 56.577 11.905 -20.178 1.00 59.16 787 THR A N 1
ATOM 6170 C CA . THR A 1 787 ? 56.763 12.416 -18.810 1.00 59.16 787 THR A CA 1
ATOM 6171 C C . THR A 1 787 ? 58.223 12.744 -18.507 1.00 59.16 787 THR A C 1
ATOM 6173 O O . THR A 1 787 ? 58.546 13.123 -17.405 1.00 59.16 787 THR A O 1
ATOM 6176 N N . PHE A 1 788 ? 59.135 12.507 -19.463 1.00 57.72 788 PHE A N 1
ATOM 6177 C CA . PHE A 1 788 ? 60.579 12.813 -19.416 1.00 57.72 788 PHE A CA 1
ATOM 6178 C C . PHE A 1 788 ? 61.344 12.440 -18.123 1.00 57.72 788 PHE A C 1
ATOM 6180 O O . PHE A 1 788 ? 62.477 12.884 -17.915 1.00 57.72 788 PHE A O 1
ATOM 6187 N N . ASP A 1 789 ? 60.786 11.542 -17.312 1.00 53.47 789 ASP A N 1
ATOM 6188 C CA . ASP A 1 789 ? 61.314 11.166 -16.009 1.00 53.47 789 ASP A CA 1
ATOM 6189 C C . ASP A 1 789 ? 62.500 10.181 -16.113 1.00 53.47 789 ASP A C 1
ATOM 6191 O O . ASP A 1 789 ? 62.370 9.074 -16.652 1.00 53.47 789 ASP A O 1
ATOM 6195 N N . SER A 1 790 ? 63.671 10.528 -15.556 1.00 43.47 790 SER A N 1
ATOM 6196 C CA . SER A 1 790 ? 64.805 9.593 -15.415 1.00 43.47 790 SER A CA 1
ATOM 6197 C C . SER A 1 790 ? 65.508 9.704 -14.053 1.00 43.47 790 SER A C 1
ATOM 6199 O O . SER A 1 790 ? 65.706 10.796 -13.527 1.00 43.47 790 SER A O 1
ATOM 6201 N N . ALA A 1 791 ? 65.951 8.567 -13.488 1.00 37.06 791 ALA A N 1
ATOM 6202 C CA . ALA A 1 791 ? 66.568 8.482 -12.148 1.00 37.06 791 ALA A CA 1
ATOM 6203 C C . ALA A 1 791 ? 67.930 9.190 -12.005 1.00 37.06 791 ALA A C 1
ATOM 6205 O O . ALA A 1 791 ? 68.409 9.386 -10.891 1.00 37.06 791 ALA A O 1
ATOM 6206 N N . ASN A 1 792 ? 68.569 9.551 -13.114 1.00 38.88 792 ASN A N 1
ATOM 6207 C CA . ASN A 1 792 ? 69.792 10.340 -13.144 1.00 38.88 792 ASN A CA 1
ATOM 6208 C C . ASN A 1 792 ? 69.558 11.413 -14.197 1.00 38.88 792 ASN A C 1
ATOM 6210 O O . ASN A 1 792 ? 69.554 11.057 -15.374 1.00 38.88 792 ASN A O 1
ATOM 6214 N N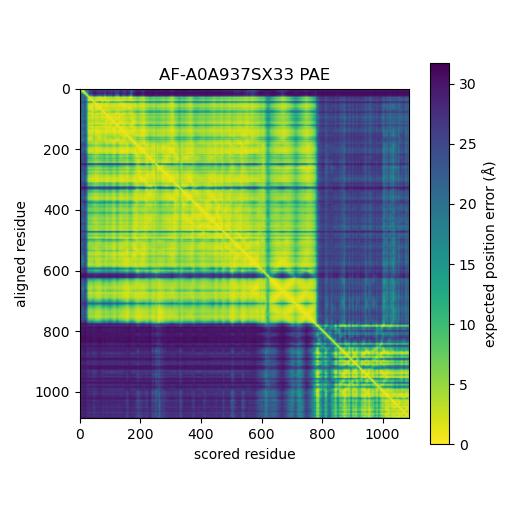 . GLY A 1 793 ? 69.345 12.668 -13.779 1.00 40.53 793 GLY A N 1
ATOM 6215 C CA . GLY A 1 793 ? 69.123 13.814 -14.665 1.00 40.53 793 GLY A CA 1
ATOM 6216 C C . GLY A 1 793 ? 70.025 13.733 -15.892 1.00 40.53 793 GLY A C 1
ATOM 6217 O O . GLY A 1 793 ? 71.233 13.964 -15.821 1.00 40.53 793 GLY A O 1
ATOM 6218 N N . SER A 1 794 ? 69.444 13.275 -16.996 1.00 35.66 794 SER A N 1
ATOM 6219 C CA . SER A 1 794 ? 70.203 12.928 -18.183 1.00 35.66 794 SER A CA 1
ATOM 6220 C C . SER A 1 794 ? 70.323 14.189 -19.012 1.00 35.66 794 SER A C 1
ATOM 6222 O O . SER A 1 794 ? 69.415 14.549 -19.753 1.00 35.66 794 SER A O 1
ATOM 6224 N N . THR A 1 795 ? 71.457 14.877 -18.891 1.00 37.28 795 THR A N 1
ATOM 6225 C CA . THR A 1 795 ? 71.871 15.825 -19.923 1.00 37.28 795 THR A CA 1
ATOM 6226 C C . THR A 1 795 ? 72.070 15.003 -21.193 1.00 37.28 795 THR A C 1
ATOM 6228 O O . THR A 1 795 ? 73.042 14.258 -21.282 1.00 37.28 795 THR A O 1
ATOM 6231 N N . VAL A 1 796 ? 71.149 15.071 -22.155 1.00 39.06 796 VAL A N 1
ATOM 6232 C CA . VAL A 1 796 ? 71.410 14.526 -23.492 1.00 39.06 796 VAL A CA 1
ATOM 6233 C C . VAL A 1 796 ? 72.412 15.488 -24.130 1.00 39.06 796 VAL A C 1
ATOM 6235 O O . VAL A 1 796 ? 72.049 16.635 -24.395 1.00 39.06 796 VAL A O 1
ATOM 6238 N N . PRO A 1 797 ? 73.689 15.110 -24.324 1.00 34.41 797 PRO A N 1
ATOM 6239 C CA . PRO A 1 797 ? 74.637 16.002 -24.961 1.00 34.41 797 PRO A CA 1
ATOM 6240 C C . PRO A 1 797 ? 74.238 16.078 -26.433 1.00 34.41 797 PRO A C 1
ATOM 6242 O O . PRO A 1 797 ? 74.339 15.088 -27.158 1.00 34.41 797 PRO A O 1
ATOM 6245 N N . PHE A 1 798 ? 73.778 17.240 -26.889 1.00 41.12 798 PHE A N 1
ATOM 6246 C CA . PHE A 1 798 ? 73.586 17.502 -28.313 1.00 41.12 798 PHE A CA 1
ATOM 6247 C C . PHE A 1 798 ? 74.954 17.754 -28.958 1.00 41.12 798 PHE A C 1
ATOM 6249 O O . PHE A 1 798 ? 75.315 18.877 -29.293 1.00 41.12 798 PHE A O 1
ATOM 6256 N N . THR A 1 799 ? 75.770 16.706 -29.071 1.00 30.11 799 THR A N 1
ATOM 6257 C CA . THR A 1 799 ? 77.036 16.752 -29.809 1.00 30.11 799 THR A CA 1
ATOM 6258 C C . THR A 1 799 ? 76.832 16.089 -31.158 1.00 30.11 799 THR A C 1
ATOM 6260 O O . THR A 1 799 ? 76.623 14.878 -31.229 1.00 30.11 799 THR A O 1
ATOM 6263 N N . GLY A 1 800 ? 76.858 16.899 -32.215 1.00 39.38 800 GLY A N 1
ATOM 6264 C CA . GLY A 1 800 ? 76.741 16.427 -33.585 1.00 39.38 800 GLY A CA 1
ATOM 6265 C C . GLY A 1 800 ? 77.878 15.488 -33.976 1.00 39.38 800 GLY A C 1
ATOM 6266 O O . GLY A 1 800 ? 79.041 15.753 -33.678 1.00 39.38 800 GLY A O 1
ATOM 6267 N N . ASP A 1 801 ? 77.521 14.427 -34.693 1.00 29.84 801 ASP A N 1
ATOM 6268 C CA . ASP A 1 801 ? 78.356 13.873 -35.750 1.00 29.84 801 ASP A CA 1
ATOM 6269 C C . ASP A 1 801 ? 77.461 13.276 -36.846 1.00 29.84 801 ASP A C 1
ATOM 6271 O O . ASP A 1 801 ? 76.335 12.843 -36.599 1.00 29.84 801 ASP A O 1
ATOM 6275 N N . VAL A 1 802 ? 77.966 13.316 -38.076 1.00 37.06 802 VAL A N 1
ATOM 6276 C CA . VAL A 1 802 ? 77.232 13.277 -39.357 1.00 37.06 802 VAL A CA 1
ATOM 6277 C C . VAL A 1 802 ? 76.617 11.903 -39.708 1.00 37.06 802 VAL A C 1
ATOM 6279 O O . VAL A 1 802 ? 76.198 11.694 -40.838 1.00 37.06 802 VAL A O 1
ATOM 6282 N N . ASP A 1 803 ? 76.484 10.969 -38.762 1.00 35.34 803 ASP A N 1
ATOM 6283 C CA . ASP A 1 803 ? 76.003 9.602 -39.022 1.00 35.34 803 ASP A CA 1
ATOM 6284 C C . ASP A 1 803 ? 75.025 9.084 -37.939 1.00 35.34 803 ASP A C 1
ATOM 6286 O O . ASP A 1 803 ? 75.339 8.232 -37.112 1.00 35.34 803 ASP A O 1
ATOM 6290 N N . GLY A 1 804 ? 73.773 9.552 -37.995 1.00 38.81 804 GLY A N 1
ATOM 6291 C CA . GLY A 1 804 ? 72.604 8.681 -37.785 1.00 38.81 804 GLY A CA 1
ATOM 6292 C C . GLY A 1 804 ? 72.232 8.180 -36.378 1.00 38.81 804 GLY A C 1
ATOM 6293 O O . GLY A 1 804 ? 71.432 7.246 -36.299 1.00 38.81 804 GLY A O 1
ATOM 6294 N N . SER A 1 805 ? 72.701 8.758 -35.270 1.00 33.69 805 SER A N 1
ATOM 6295 C CA . SER A 1 805 ? 72.211 8.379 -33.930 1.00 33.69 805 SER A CA 1
ATOM 6296 C C . SER A 1 805 ? 70.877 9.062 -33.581 1.00 33.69 805 SER A C 1
ATOM 6298 O O . SER A 1 805 ? 70.815 10.215 -33.162 1.00 33.69 805 SER A O 1
ATOM 6300 N N . ILE A 1 806 ? 69.774 8.325 -33.742 1.00 38.03 806 ILE A N 1
ATOM 6301 C CA . ILE A 1 806 ? 68.449 8.689 -33.220 1.00 38.03 806 ILE A CA 1
ATOM 6302 C C . ILE A 1 806 ? 68.462 8.479 -31.698 1.00 38.03 806 ILE A C 1
ATOM 6304 O O . ILE A 1 806 ? 68.647 7.353 -31.241 1.00 38.03 806 ILE A O 1
ATOM 6308 N N . VAL A 1 807 ? 68.233 9.535 -30.911 1.00 38.22 807 VAL A N 1
ATOM 6309 C CA . VAL A 1 807 ? 67.862 9.386 -29.494 1.00 38.22 807 VAL A CA 1
ATOM 6310 C C . VAL A 1 807 ? 66.385 8.992 -29.464 1.00 38.22 807 VAL A C 1
ATOM 6312 O O . VAL A 1 807 ? 65.520 9.793 -29.818 1.00 38.22 807 VAL A O 1
ATOM 6315 N N . ALA A 1 808 ? 66.102 7.731 -29.138 1.00 36.31 808 ALA A N 1
ATOM 6316 C CA . ALA A 1 808 ? 64.740 7.234 -28.977 1.00 36.31 808 ALA A CA 1
ATOM 6317 C C . ALA A 1 808 ? 64.221 7.594 -27.577 1.00 36.31 808 ALA A C 1
ATOM 6319 O O . ALA A 1 808 ? 64.903 7.350 -26.584 1.00 36.31 808 ALA A O 1
ATOM 6320 N N . PHE A 1 809 ? 63.026 8.179 -27.519 1.00 41.16 809 PHE A N 1
ATOM 6321 C CA . PHE A 1 809 ? 62.332 8.529 -26.279 1.00 41.16 809 PHE A CA 1
ATOM 6322 C C . PHE A 1 809 ? 61.368 7.408 -25.895 1.00 41.16 809 PHE A C 1
ATOM 6324 O O . PHE A 1 809 ? 60.651 6.905 -26.763 1.00 41.16 809 PHE A O 1
ATOM 6331 N N . ASP A 1 810 ? 61.299 7.064 -24.609 1.00 38.50 810 ASP A N 1
ATOM 6332 C CA . ASP A 1 810 ? 60.177 6.286 -24.084 1.00 38.50 810 ASP A CA 1
ATOM 6333 C C . ASP A 1 810 ? 58.943 7.203 -24.021 1.00 38.50 810 ASP A C 1
ATOM 6335 O O . ASP A 1 810 ? 58.909 8.201 -23.305 1.00 38.50 810 ASP A O 1
ATOM 6339 N N . GLY A 1 811 ? 57.934 6.877 -24.823 1.00 40.25 811 GLY A N 1
ATOM 6340 C CA . GLY A 1 811 ? 56.598 7.460 -24.774 1.00 40.25 811 GLY A CA 1
ATOM 6341 C C . GLY A 1 811 ? 55.580 6.359 -25.037 1.00 40.25 811 GLY A C 1
ATOM 6342 O O . GLY A 1 811 ? 55.789 5.510 -25.909 1.00 40.25 811 GLY A O 1
ATOM 6343 N N . THR A 1 812 ? 54.484 6.340 -24.282 1.00 39.47 812 THR A N 1
ATOM 6344 C CA . THR A 1 812 ? 53.442 5.325 -24.472 1.00 39.47 812 THR A CA 1
ATOM 6345 C C . THR A 1 812 ? 52.421 5.850 -25.481 1.00 39.47 812 THR A C 1
ATOM 6347 O O . THR A 1 812 ? 51.682 6.793 -25.207 1.00 39.47 812 THR A O 1
ATOM 6350 N N . LEU A 1 813 ? 52.361 5.238 -26.669 1.00 37.94 813 LEU A N 1
ATOM 6351 C CA . LEU A 1 813 ? 51.218 5.380 -27.576 1.00 37.94 813 LEU A CA 1
ATOM 6352 C C . LEU A 1 813 ? 50.066 4.540 -27.014 1.00 37.94 813 LEU A C 1
ATOM 6354 O O . LEU A 1 813 ? 50.052 3.313 -27.120 1.00 37.94 813 LEU A O 1
ATOM 6358 N N . THR A 1 814 ? 49.082 5.188 -26.407 1.00 38.28 814 THR A N 1
ATOM 6359 C CA . THR A 1 814 ? 47.865 4.550 -25.893 1.00 38.28 814 THR A CA 1
ATOM 6360 C C . THR A 1 814 ? 46.871 4.322 -27.042 1.00 38.28 814 THR A C 1
ATOM 6362 O O . THR A 1 814 ? 45.848 4.988 -27.175 1.00 38.28 814 THR A O 1
ATOM 6365 N N . GLY A 1 815 ? 47.198 3.371 -27.929 1.00 36.69 815 GLY A N 1
ATOM 6366 C CA . GLY A 1 815 ? 46.404 2.984 -29.105 1.00 36.69 815 GLY A CA 1
ATOM 6367 C C . GLY A 1 815 ? 47.050 1.847 -29.916 1.00 36.69 815 GLY A C 1
ATOM 6368 O O . GLY A 1 815 ? 48.200 1.498 -29.693 1.00 36.69 815 GLY A O 1
ATOM 6369 N N . THR A 1 816 ? 46.326 1.227 -30.858 1.00 26.41 816 THR A N 1
ATOM 6370 C CA . THR A 1 816 ? 46.700 -0.033 -31.560 1.00 26.41 816 THR A CA 1
ATOM 6371 C C . THR A 1 816 ? 47.945 -0.001 -32.473 1.00 26.41 816 THR A C 1
ATOM 6373 O O . THR A 1 816 ? 48.133 -0.929 -33.259 1.00 26.41 816 THR A O 1
ATOM 6376 N N . ALA A 1 817 ? 48.814 1.006 -32.393 1.00 29.23 817 ALA A N 1
ATOM 6377 C CA . ALA A 1 817 ? 50.060 1.070 -33.157 1.00 29.23 817 ALA A CA 1
ATOM 6378 C C . ALA A 1 817 ? 51.261 0.796 -32.234 1.00 29.23 817 ALA A C 1
ATOM 6380 O O . ALA A 1 817 ? 51.545 1.571 -31.326 1.00 29.23 817 ALA A O 1
ATOM 6381 N N . LYS A 1 818 ? 51.955 -0.332 -32.447 1.00 30.31 818 LYS A N 1
ATOM 6382 C CA . LYS A 1 818 ? 53.222 -0.652 -31.767 1.00 30.31 818 LYS A CA 1
ATOM 6383 C C . LYS A 1 818 ? 54.390 0.032 -32.475 1.00 30.31 818 LYS A C 1
ATOM 6385 O O . LYS A 1 818 ? 54.460 -0.003 -33.699 1.00 30.31 818 LYS A O 1
ATOM 6390 N N . ILE A 1 819 ? 55.340 0.537 -31.693 1.00 34.50 819 ILE A N 1
ATOM 6391 C CA . ILE A 1 819 ? 56.678 0.907 -32.163 1.00 34.50 819 ILE A CA 1
ATOM 6392 C C . ILE A 1 819 ? 57.472 -0.391 -32.398 1.00 34.50 819 ILE A C 1
ATOM 6394 O O . ILE A 1 819 ? 57.537 -1.241 -31.510 1.00 34.50 819 ILE A O 1
ATOM 6398 N N . ASP A 1 820 ? 58.057 -0.559 -33.586 1.00 29.55 820 ASP A N 1
ATOM 6399 C CA . ASP A 1 820 ? 59.082 -1.579 -33.842 1.00 29.55 820 ASP A CA 1
ATOM 6400 C C . ASP A 1 820 ? 60.442 -1.002 -33.432 1.00 29.55 820 ASP A C 1
ATOM 6402 O O . ASP A 1 820 ? 61.083 -0.274 -34.191 1.00 29.55 820 ASP A O 1
ATOM 6406 N N . THR A 1 821 ? 60.857 -1.250 -32.189 1.00 34.25 821 THR A N 1
ATOM 6407 C CA . THR A 1 821 ? 62.217 -0.940 -31.745 1.00 34.25 821 THR A CA 1
ATOM 6408 C C . THR A 1 821 ? 63.115 -2.126 -32.078 1.00 34.25 821 THR A C 1
ATOM 6410 O O . THR A 1 821 ? 63.206 -3.114 -31.346 1.00 34.25 821 THR A O 1
ATOM 6413 N N . GLY A 1 822 ? 63.804 -2.037 -33.214 1.00 26.27 822 GLY A N 1
ATOM 6414 C CA . GLY A 1 822 ? 64.901 -2.935 -33.552 1.00 26.27 822 GLY A CA 1
ATOM 6415 C C . GLY A 1 822 ? 66.060 -2.796 -32.558 1.00 26.27 822 GLY A C 1
ATOM 6416 O O . GLY A 1 822 ? 67.039 -2.123 -32.852 1.00 26.27 822 GLY A O 1
ATOM 6417 N N . GLY A 1 823 ? 65.952 -3.464 -31.405 1.00 26.14 823 GLY A N 1
ATOM 6418 C CA . GLY A 1 823 ? 67.030 -3.691 -30.441 1.00 26.14 823 GLY A CA 1
ATOM 6419 C C . GLY A 1 823 ? 67.012 -2.795 -29.196 1.00 26.14 823 GLY A C 1
ATOM 6420 O O . GLY A 1 823 ? 67.541 -1.693 -29.221 1.00 26.14 823 GLY A O 1
ATOM 6421 N N . GLY A 1 824 ? 66.530 -3.346 -28.075 1.00 26.19 824 GLY A N 1
ATOM 6422 C CA . GLY A 1 824 ? 66.809 -2.857 -26.715 1.00 26.19 824 GLY A CA 1
ATOM 6423 C C . GLY A 1 824 ? 65.617 -2.206 -26.007 1.00 26.19 824 GLY A C 1
ATOM 6424 O O . GLY A 1 824 ? 65.173 -1.134 -26.386 1.00 26.19 824 GLY A O 1
ATOM 6425 N N . ALA A 1 825 ? 65.124 -2.856 -24.953 1.00 29.11 825 ALA A N 1
ATOM 6426 C CA . ALA A 1 825 ? 64.263 -2.256 -23.926 1.00 29.11 825 ALA A CA 1
ATOM 6427 C C . ALA A 1 825 ? 65.138 -1.779 -22.754 1.00 29.11 825 ALA A C 1
ATOM 6429 O O . ALA A 1 825 ? 66.139 -2.456 -22.536 1.00 29.11 825 ALA A O 1
ATOM 6430 N N . LEU A 1 826 ? 64.765 -0.724 -22.001 1.00 27.19 826 LEU A N 1
ATOM 6431 C CA . LEU A 1 826 ? 65.107 -0.466 -20.572 1.00 27.19 826 LEU A CA 1
ATOM 6432 C C . LEU A 1 826 ? 64.553 0.914 -20.098 1.00 27.19 826 LEU A C 1
ATOM 6434 O O . LEU A 1 826 ? 64.973 1.928 -20.629 1.00 27.19 826 LEU A O 1
ATOM 6438 N N . ILE A 1 827 ? 63.551 0.943 -19.198 1.00 26.31 827 ILE A N 1
ATOM 6439 C CA . ILE A 1 827 ? 63.540 1.376 -17.762 1.00 26.31 827 ILE A CA 1
ATOM 6440 C C . ILE A 1 827 ? 63.336 2.890 -17.517 1.00 26.31 827 ILE A C 1
ATOM 6442 O O . ILE A 1 827 ? 64.269 3.676 -17.642 1.00 26.31 827 ILE A O 1
ATOM 6446 N N . GLY A 1 828 ? 62.144 3.240 -17.006 1.00 31.05 828 GLY A N 1
ATOM 6447 C CA . GLY A 1 828 ? 61.787 4.558 -16.458 1.00 31.05 828 GLY A CA 1
ATOM 6448 C C . GLY A 1 828 ? 61.988 4.710 -14.940 1.00 31.05 828 GLY A C 1
ATOM 6449 O O . GLY A 1 828 ? 62.164 3.720 -14.222 1.00 31.05 828 GLY A O 1
ATOM 6450 N N . ALA A 1 829 ? 61.943 5.960 -14.458 1.00 31.56 829 ALA A N 1
ATOM 6451 C CA . ALA A 1 829 ? 61.825 6.327 -13.040 1.00 31.56 829 ALA A CA 1
ATOM 6452 C C . ALA A 1 829 ? 61.375 7.795 -12.881 1.00 31.56 829 ALA A C 1
ATOM 6454 O O . ALA A 1 829 ? 62.038 8.664 -13.432 1.00 31.56 829 ALA A O 1
ATOM 6455 N N . GLY A 1 830 ? 60.304 8.022 -12.102 1.00 31.23 830 GLY A N 1
ATOM 6456 C CA . GLY A 1 830 ? 59.517 9.265 -11.977 1.00 31.23 830 GLY A CA 1
ATOM 6457 C C . GLY A 1 830 ? 60.201 10.511 -11.389 1.00 31.23 830 GLY A C 1
ATOM 6458 O O . GLY A 1 830 ? 61.093 10.397 -10.543 1.00 31.23 830 GLY A O 1
ATOM 6459 N N . ALA A 1 831 ? 59.716 11.697 -11.772 1.00 31.47 831 ALA A N 1
ATOM 6460 C CA . ALA A 1 831 ? 59.998 12.971 -11.125 1.00 31.47 831 ALA A CA 1
ATOM 6461 C C . ALA A 1 831 ? 59.088 13.186 -9.905 1.00 31.47 831 ALA A C 1
ATOM 6463 O O . ALA A 1 831 ? 57.864 13.070 -9.936 1.00 31.47 831 ALA A O 1
ATOM 6464 N N . TYR A 1 832 ? 59.722 13.520 -8.784 1.00 33.84 832 TYR A N 1
ATOM 6465 C CA . TYR A 1 832 ? 59.070 13.903 -7.540 1.00 33.84 832 TYR A CA 1
ATOM 6466 C C . TYR A 1 832 ? 59.091 15.437 -7.467 1.00 33.84 832 TYR A C 1
ATOM 6468 O O . TYR A 1 832 ? 60.057 16.015 -6.969 1.00 33.84 832 TYR A O 1
ATOM 6476 N N . LEU A 1 833 ? 58.035 16.119 -7.923 1.00 37.88 833 LEU A N 1
ATOM 6477 C CA . LEU A 1 833 ? 57.782 17.517 -7.538 1.00 37.88 833 LEU A CA 1
ATOM 6478 C C . LEU A 1 833 ? 57.119 17.539 -6.151 1.00 37.88 833 LEU A C 1
ATOM 6480 O O . LEU A 1 833 ? 55.972 17.929 -5.957 1.00 37.88 833 LEU A O 1
ATOM 6484 N N . GLY A 1 834 ? 57.856 17.052 -5.152 1.00 35.59 834 GLY A N 1
ATOM 6485 C CA . GLY A 1 834 ? 57.480 17.181 -3.751 1.00 35.59 834 GLY A CA 1
ATOM 6486 C C . GLY A 1 834 ? 57.748 18.607 -3.286 1.00 35.59 834 GLY A C 1
ATOM 6487 O O . GLY A 1 834 ? 58.894 18.935 -3.021 1.00 35.59 834 GLY A O 1
ATOM 6488 N N . ALA A 1 835 ? 56.690 19.412 -3.225 1.00 45.12 835 ALA A N 1
ATOM 6489 C CA . ALA A 1 835 ? 56.420 20.687 -2.539 1.00 45.12 835 ALA A CA 1
ATOM 6490 C C . ALA A 1 835 ? 57.423 21.382 -1.558 1.00 45.12 835 ALA A C 1
ATOM 6492 O O . ALA A 1 835 ? 56.970 22.189 -0.753 1.00 45.12 835 ALA A O 1
ATOM 6493 N N . GLU A 1 836 ? 58.743 21.176 -1.592 1.00 38.03 836 GLU A N 1
ATOM 6494 C CA . GLU A 1 836 ? 59.708 21.948 -0.777 1.00 38.03 836 GLU A CA 1
ATOM 6495 C C . GLU A 1 836 ? 60.933 22.501 -1.538 1.00 38.03 836 GLU A C 1
ATOM 6497 O O . GLU A 1 836 ? 61.755 23.181 -0.928 1.00 38.03 836 GLU A O 1
ATOM 6502 N N . ALA A 1 837 ? 61.049 22.332 -2.861 1.00 37.19 837 ALA A N 1
ATOM 6503 C CA . ALA A 1 837 ? 62.069 23.041 -3.650 1.00 37.19 837 ALA A CA 1
ATOM 6504 C C . ALA A 1 837 ? 61.592 23.318 -5.094 1.00 37.19 837 ALA A C 1
ATOM 6506 O O . ALA A 1 837 ? 61.300 22.359 -5.807 1.00 37.19 837 ALA A O 1
ATOM 6507 N N . PRO A 1 838 ? 61.554 24.582 -5.567 1.00 39.56 838 PRO A N 1
ATOM 6508 C CA . PRO A 1 838 ? 61.273 24.924 -6.973 1.00 39.56 838 PRO A CA 1
ATOM 6509 C C . PRO A 1 838 ? 62.384 24.500 -7.955 1.00 39.56 838 PRO A C 1
ATOM 6511 O O . PRO A 1 838 ? 62.223 24.639 -9.166 1.00 39.56 838 PRO A O 1
ATOM 6514 N N . ASP A 1 839 ? 63.508 23.996 -7.435 1.00 39.09 839 ASP A N 1
ATOM 6515 C CA . ASP A 1 839 ? 64.790 23.925 -8.145 1.00 39.09 839 ASP A CA 1
ATOM 6516 C C . ASP A 1 839 ? 65.218 22.500 -8.528 1.00 39.09 839 ASP A C 1
ATOM 6518 O O . ASP A 1 839 ? 66.371 22.278 -8.902 1.00 39.09 839 ASP A O 1
ATOM 6522 N N . ASN A 1 840 ? 64.328 21.506 -8.434 1.00 44.81 840 ASN A N 1
ATOM 6523 C CA . ASN A 1 840 ? 64.628 20.198 -9.011 1.00 44.81 840 ASN A CA 1
ATOM 6524 C C . ASN A 1 840 ? 64.358 20.274 -10.524 1.00 44.81 840 ASN A C 1
ATOM 6526 O O . ASN A 1 840 ? 63.243 20.025 -10.972 1.00 44.81 840 ASN A O 1
ATOM 6530 N N . ASP A 1 841 ? 65.376 20.677 -11.293 1.00 49.44 841 ASP A N 1
ATOM 6531 C CA . ASP A 1 841 ? 65.384 20.823 -12.762 1.00 49.44 841 ASP A CA 1
ATOM 6532 C C . ASP A 1 841 ? 65.300 19.456 -13.480 1.00 49.44 841 ASP A C 1
ATOM 6534 O O . ASP A 1 841 ? 66.156 19.076 -14.280 1.00 49.44 841 ASP A O 1
ATOM 6538 N N . SER A 1 842 ? 64.287 18.662 -13.137 1.00 50.47 842 SER A N 1
ATOM 6539 C CA . SER A 1 842 ? 64.013 17.361 -13.746 1.00 50.47 842 SER A CA 1
ATOM 6540 C C . SER A 1 842 ? 63.041 17.577 -14.899 1.00 50.47 842 SER A C 1
ATOM 6542 O O . SER A 1 842 ? 61.905 17.962 -14.681 1.00 50.47 842 SER A O 1
ATOM 6544 N N . GLY A 1 843 ? 63.541 17.422 -16.118 1.00 48.47 843 GLY A N 1
ATOM 6545 C CA . GLY A 1 843 ? 62.832 17.566 -17.387 1.00 48.47 843 GLY A CA 1
ATOM 6546 C C . GLY A 1 843 ? 63.846 17.383 -18.515 1.00 48.47 843 GLY A C 1
ATOM 6547 O O . GLY A 1 843 ? 65.060 17.395 -18.267 1.00 48.47 843 GLY A O 1
ATOM 6548 N N . ILE A 1 844 ? 63.407 17.216 -19.764 1.00 53.34 844 ILE A N 1
ATOM 6549 C CA . ILE A 1 844 ? 64.364 17.099 -20.872 1.00 53.34 844 ILE A CA 1
ATOM 6550 C C . ILE A 1 844 ? 65.099 18.429 -21.065 1.00 53.34 844 ILE A C 1
ATOM 6552 O O . ILE A 1 844 ? 64.497 19.434 -21.434 1.00 53.34 844 ILE A O 1
ATOM 6556 N N . THR A 1 845 ? 66.414 18.443 -20.830 1.00 55.75 845 THR A N 1
ATOM 6557 C CA . THR A 1 845 ? 67.245 19.628 -21.069 1.00 55.75 845 THR A CA 1
ATOM 6558 C C . THR A 1 845 ? 67.607 19.735 -22.545 1.00 55.75 845 THR A C 1
ATOM 6560 O O . THR A 1 845 ? 68.252 18.849 -23.108 1.00 55.75 845 THR A O 1
ATOM 6563 N N . LEU A 1 846 ? 67.252 20.856 -23.162 1.00 60.91 846 LEU A N 1
ATOM 6564 C CA . LEU A 1 846 ? 67.598 21.194 -24.538 1.00 60.91 846 LEU A CA 1
ATOM 6565 C C . LEU A 1 846 ? 68.685 22.282 -24.503 1.00 60.91 846 LEU A C 1
ATOM 6567 O O . LEU A 1 846 ? 68.401 23.434 -24.176 1.00 60.91 846 LEU A O 1
ATOM 6571 N N . THR A 1 847 ? 69.945 21.902 -24.762 1.00 52.34 847 THR A N 1
ATOM 6572 C CA . THR A 1 847 ? 71.127 22.788 -24.668 1.00 52.34 847 THR A CA 1
ATOM 6573 C C . THR A 1 847 ? 71.747 23.091 -26.039 1.00 52.34 847 THR A C 1
ATOM 6575 O O . THR A 1 847 ? 71.694 22.263 -26.946 1.00 52.34 847 THR A O 1
ATOM 6578 N N . GLY A 1 848 ? 72.340 24.284 -26.186 1.00 52.12 848 GLY A N 1
ATOM 6579 C CA . GLY A 1 848 ? 73.058 24.726 -27.389 1.00 52.12 848 GLY A CA 1
ATOM 6580 C C . GLY A 1 848 ? 73.307 26.244 -27.408 1.00 52.12 848 GLY A C 1
ATOM 6581 O O . GLY A 1 848 ? 72.387 27.036 -27.210 1.00 52.12 848 GLY A O 1
ATOM 6582 N N . ASP A 1 849 ? 74.553 26.664 -27.658 1.00 44.97 849 ASP A N 1
ATOM 6583 C CA . ASP A 1 849 ? 74.941 28.086 -27.765 1.00 44.97 849 ASP A CA 1
ATOM 6584 C C . ASP A 1 849 ? 74.900 28.607 -29.215 1.00 44.97 849 ASP A C 1
ATOM 6586 O O . ASP A 1 849 ? 75.262 29.755 -29.474 1.00 44.97 849 ASP A O 1
ATOM 6590 N N . THR A 1 850 ? 74.519 27.777 -30.196 1.00 44.00 850 THR A N 1
ATOM 6591 C CA . THR A 1 850 ? 74.546 28.157 -31.618 1.00 44.00 850 THR A CA 1
ATOM 6592 C C . THR A 1 850 ? 73.422 27.515 -32.431 1.00 44.00 850 THR A C 1
ATOM 6594 O O . THR A 1 850 ? 73.219 26.303 -32.406 1.00 44.00 850 THR A O 1
ATOM 6597 N N . VAL A 1 851 ? 72.748 28.371 -33.194 1.00 41.59 851 VAL A N 1
ATOM 6598 C CA . VAL A 1 851 ? 71.735 28.084 -34.214 1.00 41.59 851 VAL A CA 1
ATOM 6599 C C . VAL A 1 851 ? 72.232 27.064 -35.243 1.00 41.59 851 VAL A C 1
ATOM 6601 O O . VAL A 1 851 ? 73.307 27.252 -35.814 1.00 41.59 851 VAL A O 1
ATOM 6604 N N . GLY A 1 852 ? 71.434 26.033 -35.541 1.00 45.09 852 GLY A N 1
ATOM 6605 C CA . GLY A 1 852 ? 71.662 25.142 -36.690 1.00 45.09 852 GLY A CA 1
ATOM 6606 C C . GLY A 1 852 ? 72.609 23.956 -36.460 1.00 45.09 852 GLY A C 1
ATOM 6607 O O . GLY A 1 852 ? 73.139 23.413 -37.427 1.00 45.09 852 GLY A O 1
ATOM 6608 N N . SER A 1 853 ? 72.832 23.532 -35.213 1.00 42.88 853 SER A N 1
ATOM 6609 C CA . SER A 1 853 ? 73.455 22.231 -34.920 1.00 42.88 853 SER A CA 1
ATOM 6610 C C . SER A 1 853 ? 72.361 21.162 -34.770 1.00 42.88 853 SER A C 1
ATOM 6612 O O . SER A 1 853 ? 71.380 21.397 -34.076 1.00 42.88 853 SER A O 1
ATOM 6614 N N . ASP A 1 854 ? 72.485 20.027 -35.471 1.00 48.09 854 ASP A N 1
ATOM 6615 C CA . ASP A 1 854 ? 71.430 19.022 -35.744 1.00 48.09 854 ASP A CA 1
ATOM 6616 C C . ASP A 1 854 ? 70.890 18.230 -34.514 1.00 48.09 854 ASP A C 1
ATOM 6618 O O . ASP A 1 854 ? 70.793 17.000 -34.528 1.00 48.09 854 ASP A O 1
ATOM 6622 N N . GLY A 1 855 ? 70.506 18.904 -33.429 1.00 46.38 855 GLY A N 1
ATOM 6623 C CA . GLY A 1 855 ? 69.902 18.304 -32.240 1.00 46.38 855 GLY A CA 1
ATOM 6624 C C . GLY A 1 855 ? 68.373 18.273 -32.301 1.00 46.38 855 GLY A C 1
ATOM 6625 O O . GLY A 1 855 ? 67.727 19.304 -32.138 1.00 46.38 855 GLY A O 1
ATOM 6626 N N . ARG A 1 856 ? 67.762 17.097 -32.517 1.00 50.59 856 ARG A N 1
ATOM 6627 C CA . ARG A 1 856 ? 66.297 16.964 -32.669 1.00 50.59 856 ARG A CA 1
ATOM 6628 C C . ARG A 1 856 ? 65.720 15.700 -32.032 1.00 50.59 856 ARG A C 1
ATOM 6630 O O . ARG A 1 856 ? 66.271 14.613 -32.196 1.00 50.59 856 ARG A O 1
ATOM 6637 N N . ALA A 1 857 ? 64.555 15.830 -31.395 1.00 54.25 857 ALA A N 1
ATOM 6638 C CA . ALA A 1 857 ? 63.742 14.705 -30.939 1.00 54.25 857 ALA A CA 1
ATOM 6639 C C . ALA A 1 857 ? 62.704 14.337 -32.008 1.00 54.25 857 ALA A C 1
ATOM 6641 O O . ALA A 1 857 ? 61.706 15.036 -32.153 1.00 54.25 857 ALA A O 1
ATOM 6642 N N . ARG A 1 858 ? 62.949 13.277 -32.790 1.00 59.50 858 ARG A N 1
ATOM 6643 C CA . ARG A 1 858 ? 62.081 12.847 -33.904 1.00 59.50 858 ARG A CA 1
ATOM 6644 C C . ARG A 1 858 ? 61.067 11.801 -33.432 1.00 59.50 858 ARG A C 1
ATOM 6646 O O . ARG A 1 858 ? 61.460 10.732 -32.983 1.00 59.50 858 ARG A O 1
ATOM 6653 N N . LEU A 1 859 ? 59.777 12.079 -33.609 1.00 56.84 859 LEU A N 1
ATOM 6654 C CA . LEU A 1 859 ? 58.668 11.187 -33.239 1.00 56.84 859 LEU A CA 1
ATOM 6655 C C . LEU A 1 859 ? 58.148 10.319 -34.408 1.00 56.84 859 LEU A C 1
ATOM 6657 O O . LEU A 1 859 ? 57.313 9.444 -34.196 1.00 56.84 859 LEU A O 1
ATOM 6661 N N . GLY A 1 860 ? 58.617 10.555 -35.641 1.00 56.44 860 GLY A N 1
ATOM 6662 C CA . GLY A 1 860 ? 58.146 9.859 -36.851 1.00 56.44 860 GLY A CA 1
ATOM 6663 C C . GLY A 1 860 ? 56.801 10.377 -37.388 1.00 56.44 860 GLY A C 1
ATOM 6664 O O . GLY A 1 860 ? 56.341 11.450 -36.990 1.00 56.44 860 GLY A O 1
ATOM 6665 N N . ASP A 1 861 ? 56.177 9.617 -38.296 1.00 55.19 861 ASP A N 1
ATOM 6666 C CA . ASP A 1 861 ? 54.896 9.930 -38.964 1.00 55.19 861 ASP A CA 1
ATOM 6667 C C . ASP A 1 861 ? 53.653 9.366 -38.238 1.00 55.19 861 ASP A C 1
ATOM 6669 O O . ASP A 1 861 ? 52.520 9.588 -38.661 1.00 55.19 861 ASP A O 1
ATOM 6673 N N . GLN A 1 862 ? 53.856 8.663 -37.118 1.00 52.47 862 GLN A N 1
ATOM 6674 C CA . GLN A 1 862 ? 52.823 7.919 -36.380 1.00 52.47 862 GLN A CA 1
ATOM 6675 C C . GLN A 1 862 ? 51.826 8.815 -35.620 1.00 52.47 862 GLN A C 1
ATOM 6677 O O . GLN A 1 862 ? 50.745 8.363 -35.242 1.00 52.47 862 GLN A O 1
ATOM 6682 N N . LEU A 1 863 ? 52.162 10.092 -35.413 1.00 60.59 863 LEU A N 1
ATOM 6683 C CA . LEU A 1 863 ? 51.282 11.110 -34.833 1.00 60.59 863 LEU A CA 1
ATOM 6684 C C . LEU A 1 863 ? 50.576 11.895 -35.957 1.00 60.59 863 LEU A C 1
ATOM 6686 O O . LEU A 1 863 ? 50.759 13.108 -36.122 1.00 60.59 863 LEU A O 1
ATOM 6690 N N . ASP A 1 864 ? 49.808 11.179 -36.783 1.00 63.22 864 ASP A N 1
ATOM 6691 C CA . ASP A 1 864 ? 49.001 11.783 -37.842 1.00 63.22 864 ASP A CA 1
ATOM 6692 C C . ASP A 1 864 ? 47.672 12.306 -37.280 1.00 63.22 864 ASP A C 1
ATOM 6694 O O . ASP A 1 864 ? 46.758 11.558 -36.920 1.00 63.22 864 ASP A O 1
ATOM 6698 N N . LEU A 1 865 ? 47.570 13.631 -37.214 1.00 65.44 865 LEU A N 1
ATOM 6699 C CA . LEU A 1 865 ? 46.352 14.339 -36.843 1.00 65.44 865 LEU A CA 1
ATOM 6700 C C . LEU A 1 865 ? 45.555 14.810 -38.078 1.00 65.44 865 LEU A C 1
ATOM 6702 O O . LEU A 1 865 ? 44.699 15.687 -37.969 1.00 65.44 865 LEU A O 1
ATOM 6706 N N . ALA A 1 866 ? 45.798 14.247 -39.266 1.00 61.62 866 ALA A N 1
ATOM 6707 C CA . ALA A 1 866 ? 44.994 14.541 -40.446 1.00 61.62 866 ALA A CA 1
ATOM 6708 C C . ALA A 1 866 ? 43.499 14.251 -40.201 1.00 61.62 866 ALA A C 1
ATOM 6710 O O . ALA A 1 866 ? 43.111 13.234 -39.615 1.00 61.62 866 ALA A O 1
ATOM 6711 N N . GLY A 1 867 ? 42.647 15.174 -40.659 1.00 60.91 867 GLY A N 1
ATOM 6712 C CA . GLY A 1 867 ? 41.188 15.075 -40.537 1.00 60.91 867 GLY A CA 1
ATOM 6713 C C . GLY A 1 867 ? 40.633 15.313 -39.127 1.00 60.91 867 GLY A C 1
ATOM 6714 O O . GLY A 1 867 ? 39.448 15.086 -38.910 1.00 60.91 867 GLY A O 1
ATOM 6715 N N . VAL A 1 868 ? 41.462 15.757 -38.180 1.00 67.69 868 VAL A N 1
ATOM 6716 C CA . VAL A 1 868 ? 41.044 16.082 -36.811 1.00 67.69 868 VAL A CA 1
ATOM 6717 C C . VAL A 1 868 ? 40.333 17.435 -36.778 1.00 67.69 868 VAL A C 1
ATOM 6719 O O . VAL A 1 868 ? 40.854 18.436 -37.270 1.00 67.69 868 VAL A O 1
ATOM 6722 N N . SER A 1 869 ? 39.138 17.460 -36.188 1.00 69.12 869 SER A N 1
ATOM 6723 C CA . SER A 1 869 ? 38.329 18.670 -36.010 1.00 69.12 869 SER A CA 1
ATOM 6724 C C . SER A 1 869 ? 38.626 19.377 -34.685 1.00 69.12 869 SER A C 1
ATOM 6726 O O . SER A 1 869 ? 38.490 20.592 -34.622 1.00 69.12 869 SER A O 1
ATOM 6728 N N . SER A 1 870 ? 39.099 18.663 -33.658 1.00 74.06 870 SER A N 1
ATOM 6729 C CA . SER A 1 870 ? 39.458 19.222 -32.347 1.00 74.06 870 SER A CA 1
ATOM 6730 C C . SER A 1 870 ? 40.678 18.536 -31.723 1.00 74.06 870 SER A C 1
ATOM 6732 O O . SER A 1 870 ? 40.921 17.353 -31.943 1.00 74.06 870 SER A O 1
ATOM 6734 N N . MET A 1 871 ? 41.476 19.252 -30.934 1.00 80.38 871 MET A N 1
ATOM 6735 C CA . MET A 1 871 ? 42.668 18.696 -30.286 1.00 80.38 871 MET A CA 1
ATOM 6736 C C . MET A 1 871 ? 43.018 19.425 -28.991 1.00 80.38 871 MET A C 1
ATOM 6738 O O . MET A 1 871 ? 42.577 20.552 -28.757 1.00 80.38 871 MET A O 1
ATOM 6742 N N . THR A 1 872 ? 43.886 18.801 -28.198 1.00 85.50 872 THR A N 1
ATOM 6743 C CA . THR A 1 872 ? 44.575 19.462 -27.090 1.00 85.50 872 THR A CA 1
ATOM 6744 C C . THR A 1 872 ? 46.051 19.099 -27.102 1.00 85.50 872 THR A C 1
ATOM 6746 O O . THR A 1 872 ? 46.397 17.939 -27.317 1.00 85.50 872 THR A O 1
ATOM 6749 N N . PHE A 1 873 ? 46.903 20.090 -26.862 1.00 86.94 873 PHE A N 1
ATOM 6750 C CA . PHE A 1 873 ? 48.321 19.937 -26.560 1.00 86.94 873 PHE A CA 1
ATOM 6751 C C . PHE A 1 873 ? 48.580 20.470 -25.152 1.00 86.94 873 PHE A C 1
ATOM 6753 O O . PHE A 1 873 ? 48.098 21.550 -24.825 1.00 86.94 873 PHE A O 1
ATOM 6760 N N . SER A 1 874 ? 49.344 19.743 -24.348 1.00 87.56 874 SER A N 1
ATOM 6761 C CA . SER A 1 874 ? 49.742 20.132 -22.993 1.00 87.56 874 SER A CA 1
ATOM 6762 C C . SER A 1 874 ? 51.237 19.910 -22.833 1.00 87.56 874 SER A C 1
ATOM 6764 O O . SER A 1 874 ? 51.739 18.919 -23.353 1.00 87.56 874 SER A O 1
ATOM 6766 N N . THR A 1 875 ? 51.942 20.804 -22.147 1.00 85.62 875 THR A N 1
ATOM 6767 C CA . THR A 1 875 ? 53.342 20.604 -21.745 1.00 85.62 875 THR A CA 1
ATOM 6768 C C . THR A 1 875 ? 53.679 21.507 -20.569 1.00 85.62 875 THR A C 1
ATOM 6770 O O . THR A 1 875 ? 53.177 22.629 -20.468 1.00 85.62 875 THR A O 1
ATOM 6773 N N . TRP A 1 876 ? 54.589 21.057 -19.722 1.00 85.25 876 TRP A N 1
ATOM 6774 C CA . TRP A 1 876 ? 55.349 21.931 -18.842 1.00 85.25 876 TRP A CA 1
ATOM 6775 C C . TRP A 1 876 ? 56.575 22.459 -19.580 1.00 85.25 876 TRP A C 1
ATOM 6777 O O . TRP A 1 876 ? 57.194 21.733 -20.362 1.00 85.25 876 TRP A O 1
ATOM 6787 N N . VAL A 1 877 ? 56.909 23.731 -19.368 1.00 84.44 877 VAL A N 1
ATOM 6788 C CA . VAL A 1 877 ? 58.057 24.398 -19.993 1.00 84.44 877 VAL A CA 1
ATOM 6789 C C . VAL A 1 877 ? 58.751 25.343 -19.015 1.00 84.44 877 VAL A C 1
ATOM 6791 O O . VAL A 1 877 ? 58.085 26.064 -18.277 1.00 84.44 877 VAL A O 1
ATOM 6794 N N . LYS A 1 878 ? 60.088 25.356 -19.039 1.00 83.06 878 LYS A N 1
ATOM 6795 C CA . LYS A 1 878 ? 60.946 26.318 -18.333 1.00 83.06 878 LYS A CA 1
ATOM 6796 C C . LYS A 1 878 ? 62.084 26.754 -19.243 1.00 83.06 878 LYS A C 1
ATOM 6798 O O . LYS A 1 878 ? 62.912 25.938 -19.638 1.00 83.06 878 LYS A O 1
ATOM 6803 N N . SER A 1 879 ? 62.172 28.035 -19.579 1.00 81.19 879 SER A N 1
ATOM 6804 C CA . SER A 1 879 ? 63.266 28.552 -20.412 1.00 81.19 879 SER A CA 1
ATOM 6805 C C . SER A 1 879 ? 63.593 29.996 -20.051 1.00 81.19 879 SER A C 1
ATOM 6807 O O . SER A 1 879 ? 62.673 30.795 -19.915 1.00 81.19 879 SER A O 1
ATOM 6809 N N . PRO A 1 880 ? 64.882 30.368 -19.956 1.00 77.06 880 PRO A N 1
ATOM 6810 C CA . PRO A 1 880 ? 65.288 31.748 -19.702 1.00 77.06 880 PRO A CA 1
ATOM 6811 C C . PRO A 1 880 ? 65.383 32.611 -20.979 1.00 77.06 880 PRO A C 1
ATOM 6813 O O . PRO A 1 880 ? 65.779 33.774 -20.898 1.00 77.06 880 PRO A O 1
ATOM 6816 N N . ARG A 1 881 ? 65.103 32.066 -22.177 1.00 72.00 881 ARG A N 1
ATOM 6817 C CA . ARG A 1 881 ? 65.342 32.746 -23.466 1.00 72.00 881 ARG A CA 1
ATOM 6818 C C . ARG A 1 881 ? 64.065 33.322 -24.089 1.00 72.00 881 ARG A C 1
ATOM 6820 O O . ARG A 1 881 ? 63.560 32.813 -25.084 1.00 72.00 881 ARG A O 1
ATOM 6827 N N . ALA A 1 882 ? 63.595 34.463 -23.585 1.00 69.50 882 ALA A N 1
ATOM 6828 C CA . ALA A 1 882 ? 62.476 35.192 -24.201 1.00 69.50 882 ALA A CA 1
ATOM 6829 C C . ALA A 1 882 ? 62.823 35.892 -25.535 1.00 69.50 882 ALA A C 1
ATOM 6831 O O . ALA A 1 882 ? 61.919 36.342 -26.235 1.00 69.50 882 ALA A O 1
ATOM 6832 N N . SER A 1 883 ? 64.108 36.049 -25.890 1.00 65.88 883 SER A N 1
ATOM 6833 C CA . SER A 1 883 ? 64.570 36.849 -27.041 1.00 65.88 883 SER A CA 1
ATOM 6834 C C . SER A 1 883 ? 64.616 36.112 -28.385 1.00 65.88 883 SER A C 1
ATOM 6836 O O . SER A 1 883 ? 64.857 36.756 -29.402 1.00 65.88 883 SER A O 1
ATOM 6838 N N . GLU A 1 884 ? 64.365 34.804 -28.406 1.00 69.25 884 GLU A N 1
ATOM 6839 C CA . GLU A 1 884 ? 64.475 33.923 -29.580 1.00 69.25 884 GLU A CA 1
ATOM 6840 C C . GLU A 1 884 ? 63.189 33.093 -29.754 1.00 69.25 884 GLU A C 1
ATOM 6842 O O . GLU A 1 884 ? 62.305 33.103 -28.896 1.00 69.25 884 GLU A O 1
ATOM 6847 N N . TYR A 1 885 ? 63.044 32.399 -30.885 1.00 71.00 885 TYR A N 1
ATOM 6848 C CA . TYR A 1 885 ? 61.919 31.487 -31.099 1.00 71.00 885 TYR A CA 1
ATOM 6849 C C . TYR A 1 885 ? 62.139 30.188 -30.318 1.00 71.00 885 TYR A C 1
ATOM 6851 O O . TYR A 1 885 ? 63.105 29.482 -30.578 1.00 71.00 885 TYR A O 1
ATOM 6859 N N . GLY A 1 886 ? 61.206 29.809 -29.443 1.00 75.62 886 GLY A N 1
ATOM 6860 C CA . GLY A 1 886 ? 61.210 28.490 -28.805 1.00 75.62 886 GLY A CA 1
ATOM 6861 C C . GLY A 1 886 ? 60.195 27.554 -29.454 1.00 75.62 886 GLY A C 1
ATOM 6862 O O . GLY A 1 886 ? 58.998 27.826 -29.411 1.00 75.62 886 GLY A O 1
ATOM 6863 N N . THR A 1 887 ? 60.628 26.443 -30.052 1.00 78.44 887 THR A N 1
ATOM 6864 C CA . THR A 1 887 ? 59.708 25.415 -30.568 1.00 78.44 887 THR A CA 1
ATOM 6865 C C . THR A 1 887 ? 59.420 24.358 -29.514 1.00 78.44 887 THR A C 1
ATOM 6867 O O . THR A 1 887 ? 60.343 23.710 -29.043 1.00 78.44 887 THR A O 1
ATOM 6870 N N . LEU A 1 888 ? 58.143 24.150 -29.179 1.00 80.75 888 LEU A N 1
ATOM 6871 C CA . LEU A 1 888 ? 57.710 23.135 -28.209 1.00 80.75 888 LEU A CA 1
ATOM 6872 C C . LEU A 1 888 ? 57.347 21.827 -28.916 1.00 80.75 888 LEU A C 1
ATOM 6874 O O . LEU A 1 888 ? 57.919 20.780 -28.631 1.00 80.75 888 LEU A O 1
ATOM 6878 N N . LEU A 1 889 ? 56.453 21.910 -29.904 1.00 79.56 889 LEU A N 1
ATOM 6879 C CA . LEU A 1 889 ? 56.030 20.790 -30.743 1.00 79.56 889 LEU A CA 1
ATOM 6880 C C . LEU A 1 889 ? 55.878 21.262 -32.182 1.00 79.56 889 LEU A C 1
ATOM 6882 O O . LEU A 1 889 ? 55.358 22.352 -32.431 1.00 79.56 889 LEU A O 1
ATOM 6886 N N . HIS A 1 890 ? 56.292 20.439 -33.140 1.00 74.44 890 HIS A N 1
ATOM 6887 C CA . HIS A 1 890 ? 56.292 20.844 -34.535 1.00 74.44 890 HIS A CA 1
ATOM 6888 C C . HIS A 1 890 ? 56.172 19.687 -35.530 1.00 74.44 890 HIS A C 1
ATOM 6890 O O . HIS A 1 890 ? 56.723 18.613 -35.313 1.00 74.44 890 HIS A O 1
ATOM 6896 N N . GLY A 1 891 ? 55.544 19.917 -36.687 1.00 66.94 891 GLY A N 1
ATOM 6897 C CA . GLY A 1 891 ? 55.830 19.123 -37.883 1.00 66.94 891 GLY A CA 1
ATOM 6898 C C . GLY A 1 891 ? 55.220 19.681 -39.173 1.00 66.94 891 GLY A C 1
ATOM 6899 O O . GLY A 1 891 ? 54.007 19.878 -39.258 1.00 66.94 891 GLY A O 1
ATOM 6900 N N . TYR A 1 892 ? 56.054 19.854 -40.206 1.00 68.44 892 TYR A N 1
ATOM 6901 C CA . TYR A 1 892 ? 55.651 20.168 -41.588 1.00 68.44 892 TYR A CA 1
ATOM 6902 C C . TYR A 1 892 ? 56.038 19.059 -42.569 1.00 68.44 892 TYR A C 1
ATOM 6904 O O . TYR A 1 892 ? 56.932 18.261 -42.301 1.00 68.44 892 TYR A O 1
ATOM 6912 N N . GLY A 1 893 ? 55.309 18.961 -43.683 1.00 53.41 893 GLY A N 1
ATOM 6913 C CA . GLY A 1 893 ? 55.670 18.080 -44.787 1.00 53.41 893 GLY A CA 1
ATOM 6914 C C . GLY A 1 893 ? 56.708 18.785 -45.655 1.00 53.41 893 GLY A C 1
ATOM 6915 O O . GLY A 1 893 ? 56.573 19.983 -45.897 1.00 53.41 893 GLY A O 1
ATOM 6916 N N . ALA A 1 894 ? 57.708 18.051 -46.150 1.00 49.03 894 ALA A N 1
ATOM 6917 C CA . ALA A 1 894 ? 58.834 18.595 -46.923 1.00 49.03 894 ALA A CA 1
ATOM 6918 C C . ALA A 1 894 ? 58.435 19.363 -48.206 1.00 49.03 894 ALA A C 1
ATOM 6920 O O . ALA A 1 894 ? 59.258 20.061 -48.789 1.00 49.03 894 ALA A O 1
ATOM 6921 N N . ALA A 1 895 ? 57.176 19.274 -48.647 1.00 48.03 895 ALA A N 1
ATOM 6922 C CA . ALA A 1 895 ? 56.629 20.103 -49.713 1.00 48.03 895 ALA A CA 1
ATOM 6923 C C . ALA A 1 895 ? 55.174 20.501 -49.397 1.00 48.03 895 ALA A C 1
ATOM 6925 O O . ALA A 1 895 ? 54.281 19.656 -49.410 1.00 48.03 895 ALA A O 1
ATOM 6926 N N . GLY A 1 896 ? 54.920 21.794 -49.150 1.00 52.44 896 GLY A N 1
ATOM 6927 C CA . GLY A 1 896 ? 53.567 22.364 -49.253 1.00 52.44 896 GLY A CA 1
ATOM 6928 C C . GLY A 1 896 ? 52.885 22.901 -47.987 1.00 52.44 896 GLY A C 1
ATOM 6929 O O . GLY A 1 896 ? 51.665 23.019 -48.001 1.00 52.44 896 GLY A O 1
ATOM 6930 N N . TYR A 1 897 ? 53.614 23.284 -46.934 1.00 60.19 897 TYR A N 1
ATOM 6931 C CA . TYR A 1 897 ? 53.098 24.178 -45.874 1.00 60.19 897 TYR A CA 1
ATOM 6932 C C . TYR A 1 897 ? 51.912 23.667 -45.013 1.00 60.19 897 TYR A C 1
ATOM 6934 O O . TYR A 1 897 ? 51.243 24.467 -44.358 1.00 60.19 897 TYR A O 1
ATOM 6942 N N . ARG A 1 898 ? 51.661 22.349 -44.954 1.00 63.91 898 ARG A N 1
ATOM 6943 C CA . ARG A 1 898 ? 50.606 21.709 -44.129 1.00 63.91 898 ARG A CA 1
ATOM 6944 C C . ARG A 1 898 ? 51.207 21.033 -42.892 1.00 63.91 898 ARG A C 1
ATOM 6946 O O . ARG A 1 898 ? 52.225 20.349 -43.019 1.00 63.91 898 ARG A O 1
ATOM 6953 N N . GLY A 1 899 ? 50.600 21.195 -41.716 1.00 69.25 899 GLY A N 1
ATOM 6954 C CA . GLY A 1 899 ? 51.143 20.653 -40.464 1.00 69.25 899 GLY A CA 1
ATOM 6955 C C . GLY A 1 899 ? 50.485 21.230 -39.217 1.00 69.25 899 GLY A C 1
ATOM 6956 O O . GLY A 1 899 ? 49.382 21.740 -39.302 1.00 69.25 899 GLY A O 1
ATOM 6957 N N . TYR A 1 900 ? 51.153 21.153 -38.072 1.00 76.12 900 TYR A N 1
ATOM 6958 C CA . TYR A 1 900 ? 50.779 21.906 -36.875 1.00 76.12 900 TYR A CA 1
ATOM 6959 C C . TYR A 1 900 ? 52.015 22.166 -36.011 1.00 76.12 900 TYR A C 1
ATOM 6961 O O . TYR A 1 900 ? 53.010 21.440 -36.103 1.00 76.12 900 TYR A O 1
ATOM 6969 N N . GLY A 1 901 ? 51.965 23.188 -35.161 1.00 79.69 901 GLY A N 1
ATOM 6970 C CA . GLY A 1 901 ? 53.046 23.456 -34.225 1.00 79.69 901 GLY A CA 1
ATOM 6971 C C . GLY A 1 901 ? 52.682 24.426 -33.112 1.00 79.69 901 GLY A C 1
ATOM 6972 O O . GLY A 1 901 ? 51.842 25.306 -33.279 1.00 79.69 901 GLY A O 1
ATOM 6973 N N . VAL A 1 902 ? 53.356 24.270 -31.979 1.00 83.56 902 VAL A N 1
ATOM 6974 C CA . VAL A 1 902 ? 53.289 25.154 -30.815 1.00 83.56 902 VAL A CA 1
ATOM 6975 C C . VAL A 1 902 ? 54.689 25.717 -30.600 1.00 83.56 902 VAL A C 1
ATOM 6977 O O . VAL A 1 902 ? 55.665 24.968 -30.527 1.00 83.56 902 VAL A O 1
ATOM 6980 N N . GLN A 1 903 ? 54.801 27.040 -30.555 1.00 81.94 903 GLN A N 1
ATOM 6981 C CA . GLN A 1 903 ? 56.075 27.752 -30.431 1.00 81.94 903 GLN A CA 1
ATOM 6982 C C . GLN A 1 903 ? 55.906 28.980 -29.526 1.00 81.94 903 GLN A C 1
ATOM 6984 O O . GLN A 1 903 ? 54.788 29.285 -29.128 1.00 81.94 903 GLN A O 1
ATOM 6989 N N . THR A 1 904 ? 56.969 29.735 -29.266 1.00 81.25 904 THR A N 1
ATOM 6990 C CA . THR A 1 904 ? 56.918 31.061 -28.629 1.00 81.25 904 THR A CA 1
ATOM 6991 C C . THR A 1 904 ? 57.461 32.167 -29.523 1.00 81.25 904 THR A C 1
ATOM 6993 O O . THR A 1 904 ? 58.140 31.896 -30.514 1.00 81.25 904 THR A O 1
ATOM 6996 N N . TRP A 1 905 ? 57.107 33.419 -29.219 1.00 76.31 905 TRP A N 1
ATOM 6997 C CA . TRP A 1 905 ? 57.520 34.594 -29.985 1.00 76.31 905 TRP A CA 1
ATOM 6998 C C . TRP A 1 905 ? 58.799 35.258 -29.427 1.00 76.31 905 TRP A C 1
ATOM 7000 O O . TRP A 1 905 ? 58.867 35.507 -28.219 1.00 76.31 905 TRP A O 1
ATOM 7010 N N . PRO A 1 906 ? 59.769 35.642 -30.282 1.00 69.56 906 PRO A N 1
ATOM 7011 C CA . PRO A 1 906 ? 60.976 36.351 -29.876 1.00 69.56 906 PRO A CA 1
ATOM 7012 C C . PRO A 1 906 ? 60.643 37.679 -29.200 1.00 69.56 906 PRO A C 1
ATOM 7014 O O . PRO A 1 906 ? 59.659 38.332 -29.538 1.00 69.56 906 PRO A O 1
ATOM 7017 N N . SER A 1 907 ? 61.480 38.118 -28.267 1.00 70.06 907 SER A N 1
ATOM 7018 C CA . SER A 1 907 ? 61.364 39.337 -27.443 1.00 70.06 907 SER A CA 1
ATOM 7019 C C . SER A 1 907 ? 60.205 39.401 -26.439 1.00 70.06 907 SER A C 1
ATOM 7021 O O . SER A 1 907 ? 60.228 40.269 -25.569 1.00 70.06 907 SER A O 1
ATOM 7023 N N . THR A 1 908 ? 59.225 38.495 -26.513 1.00 76.06 908 THR A N 1
ATOM 7024 C CA . THR A 1 908 ? 58.059 38.483 -25.603 1.00 76.06 908 THR A CA 1
ATOM 7025 C C . THR A 1 908 ? 57.865 37.151 -24.884 1.00 76.06 908 THR A C 1
ATOM 7027 O O . THR A 1 908 ? 57.211 37.128 -23.847 1.00 76.06 908 THR A O 1
ATOM 7030 N N . GLY A 1 909 ? 58.396 36.054 -25.440 1.00 77.56 909 GLY A N 1
ATOM 7031 C CA . GLY A 1 909 ? 58.259 34.696 -24.914 1.00 77.56 909 GLY A CA 1
ATOM 7032 C C . GLY A 1 909 ? 56.817 34.169 -24.834 1.00 77.56 909 GLY A C 1
ATOM 7033 O O . GLY A 1 909 ? 56.567 33.143 -24.204 1.00 77.56 909 GLY A O 1
ATOM 7034 N N . GLN A 1 910 ? 55.864 34.832 -25.498 1.00 83.31 910 GLN A N 1
ATOM 7035 C CA . GLN A 1 910 ? 54.452 34.438 -25.515 1.00 83.31 910 GLN A CA 1
ATOM 7036 C C . GLN A 1 910 ? 54.211 33.217 -26.419 1.00 83.31 910 GLN A C 1
ATOM 7038 O O . GLN A 1 910 ? 54.789 33.157 -27.512 1.00 83.31 910 GLN A O 1
ATOM 7043 N N . PRO A 1 911 ? 53.347 32.263 -26.023 1.00 83.69 911 PRO A N 1
ATOM 7044 C CA . PRO A 1 911 ? 53.038 31.085 -26.825 1.00 83.69 911 PRO A CA 1
ATOM 7045 C C . PRO A 1 911 ? 52.180 31.405 -28.056 1.00 83.69 911 PRO A C 1
ATOM 7047 O O . PRO A 1 911 ? 51.299 32.262 -28.043 1.00 83.69 911 PRO A O 1
ATOM 7050 N N . ARG A 1 912 ? 52.435 30.667 -29.139 1.00 80.25 912 ARG A N 1
ATOM 7051 C CA . ARG A 1 912 ? 51.743 30.734 -30.428 1.00 80.25 912 ARG A CA 1
ATOM 7052 C C . ARG A 1 912 ? 51.436 29.339 -30.954 1.00 80.25 912 ARG A C 1
ATOM 7054 O O . ARG A 1 912 ? 52.195 28.393 -30.741 1.00 80.25 912 ARG A O 1
ATOM 7061 N N . TYR A 1 913 ? 50.344 29.240 -31.701 1.00 80.88 913 TYR A N 1
ATOM 7062 C CA . TYR A 1 913 ? 49.903 28.010 -32.340 1.00 80.88 913 TYR A CA 1
ATOM 7063 C C . TYR A 1 913 ? 49.784 28.208 -33.846 1.00 80.88 913 TYR A C 1
ATOM 7065 O O . TYR A 1 913 ? 49.223 29.205 -34.304 1.00 80.88 913 TYR A O 1
ATOM 7073 N N . HIS A 1 914 ? 50.278 27.232 -34.599 1.00 75.38 914 HIS A N 1
ATOM 7074 C CA . HIS A 1 914 ? 50.212 27.188 -36.051 1.00 75.38 914 HIS A CA 1
ATOM 7075 C C . HIS A 1 914 ? 49.426 25.953 -36.471 1.00 75.38 914 HIS A C 1
ATOM 7077 O O . HIS A 1 914 ? 49.885 24.844 -36.203 1.00 75.38 914 HIS A O 1
ATOM 7083 N N . PRO A 1 915 ? 48.293 26.106 -37.166 1.00 68.56 915 PRO A N 1
ATOM 7084 C CA . PRO A 1 915 ? 47.631 24.995 -37.835 1.00 68.56 915 PRO A CA 1
ATOM 7085 C C . PRO A 1 915 ? 48.267 24.673 -39.205 1.00 68.56 915 PRO A C 1
ATOM 7087 O O . PRO A 1 915 ? 47.780 23.779 -39.875 1.00 68.56 915 PRO A O 1
ATOM 7090 N N . GLY A 1 916 ? 49.318 25.380 -39.659 1.00 66.38 916 GLY A N 1
ATOM 7091 C CA . GLY A 1 916 ? 50.008 25.211 -40.955 1.00 66.38 916 GLY A CA 1
ATOM 7092 C C . GLY A 1 916 ? 50.891 26.431 -41.296 1.00 66.38 916 GLY A C 1
ATOM 7093 O O . GLY A 1 916 ? 50.680 27.487 -40.716 1.00 66.38 916 GLY A O 1
ATOM 7094 N N . TRP A 1 917 ? 51.870 26.332 -42.213 1.00 55.69 917 TRP A N 1
ATOM 7095 C CA . TRP A 1 917 ? 52.835 27.430 -42.493 1.00 55.69 917 TRP A CA 1
ATOM 7096 C C . TRP A 1 917 ? 52.291 28.528 -43.419 1.00 55.69 917 TRP A C 1
ATOM 7098 O O . TRP A 1 917 ? 52.705 29.679 -43.325 1.00 55.69 917 TRP A O 1
ATOM 7108 N N . SER A 1 918 ? 51.360 28.208 -44.327 1.00 52.75 918 SER A N 1
ATOM 7109 C CA . SER A 1 918 ? 50.729 29.217 -45.199 1.00 52.75 918 SER A CA 1
ATOM 7110 C C . SER A 1 918 ? 49.648 30.036 -44.487 1.00 52.75 918 SER A C 1
ATOM 7112 O O . SER A 1 918 ? 49.072 30.949 -45.077 1.00 52.75 918 SER A O 1
ATOM 7114 N N . GLU A 1 919 ? 49.343 29.689 -43.239 1.00 54.03 919 GLU A N 1
ATOM 7115 C CA . GLU A 1 919 ? 48.420 30.405 -42.372 1.00 54.03 919 GLU A CA 1
ATOM 7116 C C . GLU A 1 919 ? 49.279 31.235 -41.414 1.00 54.03 919 GLU A C 1
ATOM 7118 O O . GLU A 1 919 ? 50.110 30.691 -40.694 1.00 54.03 919 GLU A O 1
ATOM 7123 N N . SER A 1 920 ? 49.162 32.565 -41.485 1.00 53.50 920 SER A N 1
ATOM 7124 C CA . SER A 1 920 ? 50.053 33.490 -40.772 1.00 53.50 920 SER A CA 1
ATOM 7125 C C . SER A 1 920 ? 50.194 33.100 -39.287 1.00 53.50 920 SER A C 1
ATOM 7127 O O . SER A 1 920 ? 49.165 32.875 -38.646 1.00 53.50 920 SER A O 1
ATOM 7129 N N . PRO A 1 921 ? 51.413 33.067 -38.707 1.00 54.38 921 PRO A N 1
ATOM 7130 C CA . PRO A 1 921 ? 51.612 32.874 -37.273 1.00 54.38 921 PRO A CA 1
ATOM 7131 C C . PRO A 1 921 ? 50.810 33.920 -36.512 1.00 54.38 921 PRO A C 1
ATOM 7133 O O . PRO A 1 921 ? 51.127 35.111 -36.560 1.00 54.38 921 PRO A O 1
ATOM 7136 N N . PHE A 1 922 ? 49.734 33.526 -35.844 1.00 57.88 922 PHE A N 1
ATOM 7137 C CA . PHE A 1 922 ? 48.822 34.529 -35.319 1.00 57.88 922 PHE A CA 1
ATOM 7138 C C . PHE A 1 922 ? 49.216 34.986 -33.918 1.00 57.88 922 PHE A C 1
ATOM 7140 O O . PHE A 1 922 ? 48.600 34.580 -32.939 1.00 57.88 922 PHE A O 1
ATOM 7147 N N . TYR A 1 923 ? 50.190 35.904 -33.881 1.00 57.53 923 TYR A N 1
ATOM 7148 C CA . TYR A 1 923 ? 50.315 36.944 -32.849 1.00 57.53 923 TYR A CA 1
ATOM 7149 C C . TYR A 1 923 ? 50.824 38.316 -33.348 1.00 57.53 923 TYR A C 1
ATOM 7151 O O . TYR A 1 923 ? 50.903 39.264 -32.574 1.00 57.53 923 TYR A O 1
ATOM 7159 N N . ASP A 1 924 ? 51.077 38.495 -34.648 1.00 51.59 924 ASP A N 1
ATOM 7160 C CA . ASP A 1 924 ? 51.715 39.717 -35.176 1.00 51.59 924 ASP A CA 1
ATOM 7161 C C . ASP A 1 924 ? 50.739 40.886 -35.472 1.00 51.59 924 ASP A C 1
ATOM 7163 O O . ASP A 1 924 ? 50.851 41.573 -36.483 1.00 51.59 924 ASP A O 1
ATOM 7167 N N . ASN A 1 925 ? 49.729 41.102 -34.612 1.00 53.47 925 ASN A N 1
ATOM 7168 C CA . ASN A 1 925 ? 48.706 42.153 -34.801 1.00 53.47 925 ASN A CA 1
ATOM 7169 C C . ASN A 1 925 ? 48.648 43.206 -33.669 1.00 53.47 925 ASN A C 1
ATOM 7171 O O . ASN A 1 925 ? 47.751 44.048 -33.676 1.00 53.47 925 ASN A O 1
ATOM 7175 N N . GLY A 1 926 ? 49.562 43.176 -32.690 1.00 55.28 926 GLY A N 1
ATOM 7176 C CA . GLY A 1 926 ? 49.645 44.201 -31.632 1.00 55.28 926 GLY A CA 1
ATOM 7177 C C . GLY A 1 926 ? 48.524 44.186 -30.573 1.00 55.28 926 GLY A C 1
ATOM 7178 O O . GLY A 1 926 ? 48.324 45.188 -29.890 1.00 55.28 926 GLY A O 1
ATOM 7179 N N . VAL A 1 927 ? 47.790 43.077 -30.428 1.00 56.12 927 VAL A N 1
ATOM 7180 C CA . VAL A 1 927 ? 46.781 42.845 -29.368 1.00 56.12 927 VAL A CA 1
ATOM 7181 C C . VAL A 1 927 ? 47.435 42.048 -28.225 1.00 56.12 927 VAL A C 1
ATOM 7183 O O . VAL A 1 927 ? 48.238 41.185 -28.553 1.00 56.12 927 VAL A O 1
ATOM 7186 N N . PRO A 1 928 ? 47.138 42.268 -26.924 1.00 59.22 928 PRO A N 1
ATOM 7187 C CA . PRO A 1 928 ? 47.738 41.499 -25.819 1.00 59.22 928 PRO A CA 1
ATOM 7188 C C . PRO A 1 928 ? 47.446 40.000 -25.934 1.00 59.22 928 PRO A C 1
ATOM 7190 O O . PRO A 1 928 ? 46.338 39.639 -26.326 1.00 59.22 928 PRO A O 1
ATOM 7193 N N . GLY A 1 929 ? 48.438 39.151 -25.661 1.00 65.25 929 GLY A N 1
ATOM 7194 C CA . GLY A 1 929 ? 48.381 37.688 -25.790 1.00 65.25 929 GLY A CA 1
ATOM 7195 C C . GLY A 1 929 ? 48.659 36.927 -24.525 1.00 65.25 929 GLY A C 1
ATOM 7196 O O . GLY A 1 929 ? 48.935 37.575 -23.520 1.00 65.25 929 GLY A O 1
ATOM 7197 N N . PRO A 1 930 ? 48.611 35.579 -24.592 1.00 74.81 930 PRO A N 1
ATOM 7198 C CA . PRO A 1 930 ? 48.874 34.743 -23.431 1.00 74.81 930 PRO A CA 1
ATOM 7199 C C . PRO A 1 930 ? 50.181 35.168 -22.742 1.00 74.81 930 PRO A C 1
ATOM 7201 O O . PRO A 1 930 ? 51.093 35.655 -23.427 1.00 74.81 930 PRO A O 1
ATOM 7204 N N . PRO A 1 931 ? 50.289 35.001 -21.412 1.00 82.75 931 PRO A N 1
ATOM 7205 C CA . PRO A 1 931 ? 51.461 35.423 -20.660 1.00 82.75 931 PRO A CA 1
ATOM 7206 C C . PRO A 1 931 ? 52.761 34.856 -21.234 1.00 82.75 931 PRO A C 1
ATOM 7208 O O . PRO A 1 931 ? 52.776 33.811 -21.889 1.00 82.75 931 PRO A O 1
ATOM 7211 N N . ASN A 1 932 ? 53.862 35.559 -20.972 1.00 84.69 932 ASN A N 1
ATOM 7212 C CA . ASN A 1 932 ? 55.198 35.034 -21.225 1.00 84.69 932 ASN A CA 1
ATOM 7213 C C . ASN A 1 932 ? 55.380 33.713 -20.457 1.00 84.69 932 ASN A C 1
ATOM 7215 O O . ASN A 1 932 ? 55.066 33.667 -19.274 1.00 84.69 932 ASN A O 1
ATOM 7219 N N . VAL A 1 933 ? 55.887 32.676 -21.129 1.00 86.25 933 VAL A N 1
ATOM 7220 C CA . VAL A 1 933 ? 56.231 31.377 -20.513 1.00 86.25 933 VAL A CA 1
ATOM 7221 C C . VAL A 1 933 ? 57.741 31.088 -20.562 1.00 86.25 933 VAL A C 1
ATOM 7223 O O . VAL A 1 933 ? 58.175 29.964 -20.326 1.00 86.25 933 VAL A O 1
ATOM 7226 N N . MET A 1 934 ? 58.540 32.091 -20.943 1.00 84.62 934 MET A N 1
ATOM 7227 C CA . MET A 1 934 ? 59.988 32.020 -21.176 1.00 84.62 934 MET A CA 1
ATOM 7228 C C . MET A 1 934 ? 60.749 33.009 -20.272 1.00 84.62 934 MET A C 1
ATOM 7230 O O . MET A 1 934 ? 61.616 33.753 -20.736 1.00 84.62 934 MET A O 1
ATOM 7234 N N . ASP A 1 935 ? 60.384 33.094 -18.994 1.00 85.62 935 ASP A N 1
ATOM 7235 C CA . ASP A 1 935 ? 61.013 33.970 -17.989 1.00 85.62 935 ASP A CA 1
ATOM 7236 C C . ASP A 1 935 ? 62.024 33.255 -17.074 1.00 85.62 935 ASP A C 1
ATOM 7238 O O . ASP A 1 935 ? 62.674 33.897 -16.248 1.00 85.62 935 ASP A O 1
ATOM 7242 N N . GLY A 1 936 ? 62.222 31.954 -17.276 1.00 82.06 936 GLY A N 1
ATOM 7243 C CA . GLY A 1 936 ? 63.104 31.116 -16.473 1.00 82.06 936 GLY A CA 1
ATOM 7244 C C . GLY A 1 936 ? 62.391 30.310 -15.390 1.00 82.06 936 GLY A C 1
ATOM 7245 O O . GLY A 1 936 ? 63.060 29.467 -14.796 1.00 82.06 936 GLY A O 1
ATOM 7246 N N . ASP A 1 937 ? 61.081 30.489 -15.186 1.00 85.19 937 ASP A N 1
ATOM 7247 C CA . ASP A 1 937 ? 60.261 29.688 -14.271 1.00 85.19 937 ASP A CA 1
ATOM 7248 C C . ASP A 1 937 ? 59.491 28.571 -15.009 1.00 85.19 937 ASP A C 1
ATOM 7250 O O . ASP A 1 937 ? 59.391 28.547 -16.237 1.00 85.19 937 ASP A O 1
ATOM 7254 N N . TRP A 1 938 ? 58.991 27.581 -14.257 1.00 85.31 938 TRP A N 1
ATOM 7255 C CA . TRP A 1 938 ? 58.143 26.512 -14.802 1.00 85.31 938 TRP A CA 1
ATOM 7256 C C . TRP A 1 938 ? 56.711 27.000 -15.020 1.00 85.31 938 TRP A C 1
ATOM 7258 O O . TRP A 1 938 ? 56.030 27.370 -14.057 1.00 85.31 938 TRP A O 1
ATOM 7268 N N . HIS A 1 939 ? 56.227 26.848 -16.250 1.00 87.81 939 HIS A N 1
ATOM 7269 C CA . HIS A 1 939 ? 54.851 27.121 -16.648 1.00 87.81 939 HIS A CA 1
ATOM 7270 C C . HIS A 1 939 ? 54.178 25.888 -17.244 1.00 87.81 939 HIS A C 1
ATOM 7272 O O . HIS A 1 939 ? 54.774 25.165 -18.043 1.00 87.81 939 HIS A O 1
ATOM 7278 N N . HIS A 1 940 ? 52.902 25.685 -16.911 1.00 89.56 940 HIS A N 1
ATOM 7279 C CA . HIS A 1 940 ? 52.059 24.708 -17.602 1.00 89.56 940 HIS A CA 1
ATOM 7280 C C . HIS A 1 940 ? 51.331 25.370 -18.766 1.00 89.56 940 HIS A C 1
ATOM 7282 O O . HIS A 1 940 ? 50.439 26.193 -18.546 1.00 89.56 940 HIS A O 1
ATOM 7288 N N . LEU A 1 941 ? 51.684 25.002 -19.994 1.00 90.50 941 LEU A N 1
ATOM 7289 C CA . LEU A 1 941 ? 51.040 25.499 -21.202 1.00 90.50 941 LEU A CA 1
ATOM 7290 C C . LEU A 1 941 ? 50.078 24.453 -21.763 1.00 90.50 941 LEU A C 1
ATOM 7292 O O . LEU A 1 941 ? 50.495 23.361 -22.147 1.00 90.50 941 LEU A O 1
ATOM 7296 N N . VAL A 1 942 ? 48.808 24.833 -21.917 1.00 89.44 942 VAL A N 1
ATOM 7297 C CA . VAL A 1 942 ? 47.802 24.021 -22.612 1.00 89.44 942 VAL A CA 1
ATOM 7298 C C . VAL A 1 942 ? 47.195 24.797 -23.772 1.00 89.44 942 VAL A C 1
ATOM 7300 O O . VAL A 1 942 ? 46.760 25.938 -23.628 1.00 89.44 942 VAL A O 1
ATOM 7303 N N . VAL A 1 943 ? 47.133 24.159 -24.936 1.00 88.44 943 VAL A N 1
ATOM 7304 C CA . VAL A 1 943 ? 46.509 24.684 -26.151 1.00 88.44 943 VAL A CA 1
ATOM 7305 C C . VAL A 1 943 ? 45.342 23.783 -26.516 1.00 88.44 943 VAL A C 1
ATOM 7307 O O . VAL A 1 943 ? 45.537 22.601 -26.791 1.00 88.44 943 VAL A O 1
ATOM 7310 N N . THR A 1 944 ? 44.132 24.336 -26.552 1.00 85.94 944 THR A N 1
ATOM 7311 C CA . THR A 1 944 ? 42.918 23.590 -26.922 1.00 85.94 944 THR A CA 1
ATOM 7312 C C . THR A 1 944 ? 42.319 24.174 -28.193 1.00 85.94 944 THR A C 1
ATOM 7314 O O . THR A 1 944 ? 42.273 25.396 -28.355 1.00 85.94 944 THR A O 1
ATOM 7317 N N . ALA A 1 945 ? 41.859 23.310 -29.091 1.00 81.75 945 ALA A N 1
ATOM 7318 C CA . ALA A 1 945 ? 41.126 23.688 -30.291 1.00 81.75 945 ALA A CA 1
ATOM 7319 C C . ALA A 1 945 ? 39.861 22.833 -30.384 1.00 81.75 945 ALA A C 1
ATOM 7321 O O . ALA A 1 945 ? 39.962 21.618 -30.519 1.00 81.75 945 ALA A O 1
ATOM 7322 N N . ASP A 1 946 ? 38.678 23.445 -30.329 1.00 74.94 946 ASP A N 1
ATOM 7323 C CA . ASP A 1 946 ? 37.383 22.734 -30.377 1.00 74.94 946 ASP A CA 1
ATOM 7324 C C . ASP A 1 946 ? 36.791 22.615 -31.799 1.00 74.94 946 ASP A C 1
ATOM 7326 O O . ASP A 1 946 ? 35.662 22.160 -31.983 1.00 74.94 946 ASP A O 1
ATOM 7330 N N . GLY A 1 947 ? 37.560 23.032 -32.809 1.00 69.25 947 GLY A N 1
ATOM 7331 C CA . GLY A 1 947 ? 37.148 23.100 -34.214 1.00 69.25 947 GLY A CA 1
ATOM 7332 C C . GLY A 1 947 ? 36.484 24.411 -34.616 1.00 69.25 947 GLY A C 1
ATOM 7333 O O . GLY A 1 947 ? 36.348 24.681 -35.808 1.00 69.25 947 GLY A O 1
ATOM 7334 N N . THR A 1 948 ? 36.126 25.249 -33.642 1.00 67.75 948 THR A N 1
ATOM 7335 C CA . THR A 1 948 ? 35.624 26.608 -33.861 1.00 67.75 948 THR A CA 1
ATOM 7336 C C . THR A 1 948 ? 36.564 27.648 -33.269 1.00 67.75 948 THR A C 1
ATOM 7338 O O . THR A 1 948 ? 36.798 28.662 -33.913 1.00 67.75 948 THR A O 1
ATOM 7341 N N . GLU A 1 949 ? 37.104 27.426 -32.071 1.00 76.25 949 GLU A N 1
ATOM 7342 C CA . GLU A 1 949 ? 37.933 28.376 -31.332 1.00 76.25 949 GLU A CA 1
ATOM 7343 C C . GLU A 1 949 ? 39.208 27.712 -30.782 1.00 76.25 949 GLU A C 1
ATOM 7345 O O . GLU A 1 949 ? 39.178 26.602 -30.245 1.00 76.25 949 GLU A O 1
ATOM 7350 N N . LEU A 1 950 ? 40.332 28.426 -30.893 1.00 79.50 950 LEU A N 1
ATOM 7351 C CA . LEU A 1 950 ? 41.595 28.124 -30.219 1.00 79.50 950 LEU A CA 1
ATOM 7352 C C . LEU A 1 950 ? 41.681 28.903 -28.898 1.00 79.50 950 LEU A C 1
ATOM 7354 O O . LEU A 1 950 ? 41.366 30.099 -28.871 1.00 79.50 950 LEU A O 1
ATOM 7358 N N . ARG A 1 951 ? 42.156 28.247 -27.832 1.00 84.44 951 ARG A N 1
ATOM 7359 C CA . ARG A 1 951 ? 42.425 28.850 -26.515 1.00 84.44 951 ARG A CA 1
ATOM 7360 C C . ARG A 1 951 ? 43.790 28.433 -25.970 1.00 84.44 951 ARG A C 1
ATOM 7362 O O . ARG A 1 951 ? 44.188 27.279 -26.144 1.00 84.44 951 ARG A O 1
ATOM 7369 N N . PHE A 1 952 ? 44.440 29.358 -25.265 1.00 85.88 952 PHE A N 1
ATOM 7370 C CA . PHE A 1 952 ? 45.641 29.110 -24.467 1.00 85.88 952 PHE A CA 1
ATOM 7371 C C . PHE A 1 952 ? 45.301 29.147 -22.982 1.00 85.88 952 PHE A C 1
ATOM 7373 O O . PHE A 1 952 ? 44.579 30.035 -22.530 1.00 85.88 952 PHE A O 1
ATOM 7380 N N . TYR A 1 953 ? 45.883 28.219 -22.235 1.00 87.94 953 TYR A N 1
ATOM 7381 C CA . TYR A 1 953 ? 45.895 28.232 -20.784 1.00 87.94 953 TYR A CA 1
ATOM 7382 C C . TYR A 1 953 ? 47.346 28.228 -20.315 1.00 87.94 953 TYR A C 1
ATOM 7384 O O . TYR A 1 953 ? 48.138 27.408 -20.781 1.00 87.94 953 TYR A O 1
ATOM 7392 N N . VAL A 1 954 ? 47.680 29.141 -19.408 1.00 89.19 954 VAL A N 1
ATOM 7393 C CA . VAL A 1 954 ? 48.979 29.209 -18.734 1.00 89.19 954 VAL A CA 1
ATOM 7394 C C . VAL A 1 954 ? 48.721 29.033 -17.243 1.00 89.19 954 VAL A C 1
ATOM 7396 O O . VAL A 1 954 ? 47.875 29.717 -16.670 1.00 89.19 954 VAL A O 1
ATOM 7399 N N . ASP A 1 955 ? 49.394 28.058 -16.638 1.00 89.25 955 ASP A N 1
ATOM 7400 C CA . ASP A 1 955 ? 49.266 27.705 -15.221 1.00 89.25 955 ASP A CA 1
ATOM 7401 C C . ASP A 1 955 ? 47.816 27.467 -14.769 1.00 89.25 955 ASP A C 1
ATOM 7403 O O . ASP A 1 955 ? 47.328 28.020 -13.785 1.00 89.25 955 ASP A O 1
ATOM 7407 N N . GLY A 1 956 ? 47.091 26.655 -15.547 1.00 85.94 956 GLY A N 1
ATOM 7408 C CA . GLY A 1 956 ? 45.707 26.268 -15.246 1.00 85.94 956 GLY A CA 1
ATOM 7409 C C . GLY A 1 956 ? 44.672 27.367 -15.500 1.00 85.94 956 GLY A C 1
ATOM 7410 O O . GLY A 1 956 ? 43.477 27.125 -15.334 1.00 85.94 956 GLY A O 1
ATOM 7411 N N . LYS A 1 957 ? 45.104 28.556 -15.935 1.00 84.75 957 LYS A N 1
ATOM 7412 C CA . LYS A 1 957 ? 44.248 29.724 -16.152 1.00 84.75 957 LYS A CA 1
ATOM 7413 C C . LYS A 1 957 ? 44.210 30.108 -17.621 1.00 84.75 957 LYS A C 1
ATOM 7415 O O . LYS A 1 957 ? 45.223 30.102 -18.310 1.00 84.75 957 LYS A O 1
ATOM 7420 N N . THR A 1 958 ? 43.028 30.481 -18.096 1.00 72.62 958 THR A N 1
ATOM 7421 C CA . THR A 1 958 ? 42.883 31.212 -19.362 1.00 72.62 958 THR A CA 1
ATOM 7422 C C . THR A 1 958 ? 42.945 32.701 -19.062 1.00 72.62 958 THR A C 1
ATOM 7424 O O . THR A 1 958 ? 42.403 33.146 -18.048 1.00 72.62 958 THR A O 1
ATOM 7427 N N . GLU A 1 959 ? 43.533 33.497 -19.951 1.00 63.94 959 GLU A N 1
ATOM 7428 C CA . GLU A 1 959 ? 43.263 34.931 -19.902 1.00 63.94 959 GLU A CA 1
ATOM 7429 C C . GLU A 1 959 ? 41.783 35.160 -20.221 1.00 63.94 959 GLU A C 1
ATOM 7431 O O . GLU A 1 959 ? 41.227 34.542 -21.138 1.00 63.94 959 GLU A O 1
ATOM 7436 N N . ALA A 1 960 ? 41.123 35.998 -19.423 1.00 52.03 960 ALA A N 1
ATOM 7437 C CA . ALA A 1 960 ? 39.738 36.357 -19.670 1.00 52.03 960 ALA A CA 1
ATOM 7438 C C . ALA A 1 960 ? 39.646 37.053 -21.040 1.00 52.03 960 ALA A C 1
ATOM 7440 O O . ALA A 1 960 ? 40.393 37.985 -21.318 1.00 52.03 960 ALA A O 1
ATOM 7441 N N . ASP A 1 961 ? 38.735 36.574 -21.888 1.00 53.47 961 ASP A N 1
ATOM 7442 C CA . ASP A 1 961 ? 38.369 37.132 -23.200 1.00 53.47 961 ASP A CA 1
ATOM 7443 C C . ASP A 1 961 ? 39.261 36.805 -24.419 1.00 53.47 961 ASP A C 1
ATOM 7445 O O . ASP A 1 961 ? 38.916 37.210 -25.534 1.00 53.47 961 ASP A O 1
ATOM 7449 N N . TRP A 1 962 ? 40.327 36.000 -24.294 1.00 60.16 962 TRP A N 1
ATOM 7450 C CA . TRP A 1 962 ? 41.121 35.593 -25.467 1.00 60.16 962 TRP A CA 1
ATOM 7451 C C . TRP A 1 962 ? 40.610 34.291 -26.112 1.00 60.16 962 TRP A C 1
ATOM 7453 O O . TRP A 1 962 ? 40.731 33.200 -25.558 1.00 60.16 962 TRP A O 1
ATOM 7463 N N . LYS A 1 963 ? 40.048 34.392 -27.321 1.00 65.88 963 LYS A N 1
ATOM 7464 C CA . LYS A 1 963 ? 39.660 33.252 -28.169 1.00 65.88 963 LYS A CA 1
ATOM 7465 C C . LYS A 1 963 ? 39.759 33.631 -29.638 1.00 65.88 963 LYS A C 1
ATOM 7467 O O . LYS A 1 963 ? 39.459 34.769 -30.006 1.00 65.88 963 LYS A O 1
ATOM 7472 N N . LYS A 1 964 ? 40.148 32.686 -30.495 1.00 64.25 964 LYS A N 1
ATOM 7473 C CA . LYS A 1 964 ? 40.296 32.963 -31.929 1.00 64.25 964 LYS A CA 1
ATOM 7474 C C . LYS A 1 964 ? 39.688 31.880 -32.800 1.00 64.25 964 LYS A C 1
ATOM 7476 O O . LYS A 1 964 ? 39.948 30.702 -32.587 1.00 64.25 964 LYS A O 1
ATOM 7481 N N . THR A 1 965 ? 38.908 32.291 -33.797 1.00 69.38 965 THR A N 1
ATOM 7482 C CA . THR A 1 965 ? 38.282 31.368 -34.745 1.00 69.38 965 THR A CA 1
ATOM 7483 C C . THR A 1 965 ? 39.290 30.882 -35.777 1.00 69.38 965 THR A C 1
ATOM 7485 O O . THR A 1 965 ? 39.702 31.659 -36.638 1.00 69.38 965 THR A O 1
ATOM 7488 N N . GLN A 1 966 ? 39.690 29.614 -35.688 1.00 66.62 966 GLN A N 1
ATOM 7489 C CA . GLN A 1 966 ? 40.617 28.982 -36.629 1.00 66.62 966 GLN A CA 1
ATOM 7490 C C . GLN A 1 966 ? 40.514 27.447 -36.580 1.00 66.62 966 GLN A C 1
ATOM 7492 O O . GLN A 1 966 ? 40.097 26.906 -35.553 1.00 66.62 966 GLN A O 1
ATOM 7497 N N . PRO A 1 967 ? 40.896 26.736 -37.659 1.00 64.25 967 PRO A N 1
ATOM 7498 C CA . PRO A 1 967 ? 40.948 25.279 -37.656 1.00 64.25 967 PRO A CA 1
ATOM 7499 C C . PRO A 1 967 ? 41.919 24.755 -36.597 1.00 64.25 967 PRO A C 1
ATOM 7501 O O . PRO A 1 967 ? 42.958 25.367 -36.342 1.00 64.25 967 PRO A O 1
ATOM 7504 N N . ALA A 1 968 ? 41.608 23.584 -36.035 1.00 69.69 968 ALA A N 1
ATOM 7505 C CA . ALA A 1 968 ? 42.556 22.856 -35.206 1.00 69.69 968 ALA A CA 1
ATOM 7506 C C . ALA A 1 968 ? 43.826 22.541 -36.008 1.00 69.69 968 ALA A C 1
ATOM 7508 O O . ALA A 1 968 ? 44.909 22.773 -35.511 1.00 69.69 968 ALA A O 1
ATOM 7509 N N . ILE A 1 969 ? 43.710 22.061 -37.252 1.00 70.00 969 ILE A N 1
ATOM 7510 C CA . ILE A 1 969 ? 44.842 21.662 -38.105 1.00 70.00 969 ILE A CA 1
ATOM 7511 C C . ILE A 1 969 ? 44.506 21.971 -39.573 1.00 70.00 969 ILE A C 1
ATOM 7513 O O . ILE A 1 969 ? 43.348 21.851 -39.984 1.00 70.00 969 ILE A O 1
ATOM 7517 N N . SER A 1 970 ? 45.501 22.350 -40.378 1.00 66.19 970 SER A N 1
ATOM 7518 C CA . SER A 1 970 ? 45.362 22.550 -41.827 1.00 66.19 970 SER A CA 1
ATOM 7519 C C . SER A 1 970 ? 44.974 21.243 -42.530 1.00 66.19 970 SER A C 1
ATOM 7521 O O . SER A 1 970 ? 45.523 20.173 -42.266 1.00 66.19 970 SER A O 1
ATOM 7523 N N . GLN A 1 971 ? 44.002 21.317 -43.440 1.00 57.44 971 GLN A N 1
ATOM 7524 C CA . GLN A 1 971 ? 43.359 20.153 -44.059 1.00 57.44 971 GLN A CA 1
ATOM 7525 C C . GLN A 1 971 ? 44.245 19.464 -45.129 1.00 57.44 971 GLN A C 1
ATOM 7527 O O . GLN A 1 971 ? 44.717 20.101 -46.075 1.00 57.44 971 GLN A O 1
ATOM 7532 N N . GLY A 1 972 ? 44.414 18.135 -45.022 1.00 56.00 972 GLY A N 1
ATOM 7533 C CA . GLY A 1 972 ? 45.091 17.254 -45.995 1.00 56.00 972 GLY A CA 1
ATOM 7534 C C . GLY A 1 972 ? 45.891 16.112 -45.338 1.00 56.00 972 GLY A C 1
ATOM 7535 O O . GLY A 1 972 ? 46.184 16.189 -44.151 1.00 56.00 972 GLY A O 1
ATOM 7536 N N . SER A 1 973 ? 46.251 15.051 -46.083 1.00 51.44 973 SER A N 1
ATOM 7537 C CA . SER A 1 973 ? 47.119 13.977 -45.557 1.00 51.44 973 SER A CA 1
ATOM 7538 C C . SER A 1 973 ? 48.552 14.473 -45.379 1.00 51.44 973 SER A C 1
ATOM 7540 O O . SER A 1 973 ? 49.117 15.075 -46.297 1.00 51.44 973 SER A O 1
ATOM 7542 N N . TYR A 1 974 ? 49.143 14.180 -44.228 1.00 58.03 974 TYR A N 1
ATOM 7543 C CA . TYR A 1 974 ? 50.504 14.553 -43.875 1.00 58.03 974 TYR A CA 1
ATOM 7544 C C . TYR A 1 974 ? 51.394 13.304 -43.787 1.00 58.03 974 TYR A C 1
ATOM 7546 O O . TYR A 1 974 ? 50.983 12.314 -43.200 1.00 58.03 974 TYR A O 1
ATOM 7554 N N . THR A 1 975 ? 52.607 13.341 -44.349 1.00 53.09 975 THR A N 1
ATOM 7555 C CA . THR A 1 975 ? 53.532 12.182 -44.388 1.00 53.09 975 THR A CA 1
ATOM 7556 C C . THR A 1 975 ? 54.961 12.531 -43.934 1.00 53.09 975 THR A C 1
ATOM 7558 O O . THR A 1 975 ? 55.924 11.973 -44.453 1.00 53.09 975 THR A O 1
ATOM 7561 N N . GLY A 1 976 ? 55.122 13.530 -43.058 1.00 57.78 976 GLY A N 1
ATOM 7562 C CA . GLY A 1 976 ? 56.424 13.983 -42.541 1.00 57.78 976 GLY A CA 1
ATOM 7563 C C . GLY A 1 976 ? 56.683 13.567 -41.089 1.00 57.78 976 GLY A C 1
ATOM 7564 O O . GLY A 1 976 ? 55.856 12.914 -40.463 1.00 57.78 976 GLY A O 1
ATOM 7565 N N . ASP A 1 977 ? 57.824 13.970 -40.537 1.00 62.91 977 ASP A N 1
ATOM 7566 C CA . ASP A 1 977 ? 58.166 13.703 -39.137 1.00 62.91 977 ASP A CA 1
ATOM 7567 C C . ASP A 1 977 ? 57.666 14.793 -38.185 1.00 62.91 977 ASP A C 1
ATOM 7569 O O . ASP A 1 977 ? 57.662 15.981 -38.525 1.00 62.91 977 ASP A O 1
ATOM 7573 N N . ARG A 1 978 ? 57.319 14.402 -36.953 1.00 71.62 978 ARG A N 1
ATOM 7574 C CA . ARG A 1 978 ? 57.099 15.342 -35.842 1.00 71.62 978 ARG A CA 1
ATOM 7575 C C . ARG A 1 978 ? 58.334 15.488 -34.967 1.00 71.62 978 ARG A C 1
ATOM 7577 O O . ARG A 1 978 ? 59.094 14.534 -34.793 1.00 71.62 978 ARG A O 1
ATOM 7584 N N . PHE A 1 979 ? 58.485 16.673 -34.390 1.00 70.38 979 PHE A N 1
ATOM 7585 C CA . PHE A 1 979 ? 59.610 17.052 -33.553 1.00 70.38 979 PHE A CA 1
ATOM 7586 C C . PHE A 1 979 ? 59.153 17.719 -32.261 1.00 70.38 979 PHE A C 1
ATOM 7588 O O . PHE A 1 979 ? 58.222 18.526 -32.270 1.00 70.38 979 PHE A O 1
ATOM 7595 N N . ILE A 1 980 ? 59.842 17.401 -31.169 1.00 72.56 980 ILE A N 1
ATOM 7596 C CA . ILE A 1 980 ? 59.754 18.117 -29.891 1.00 72.56 980 ILE A CA 1
ATOM 7597 C C . ILE A 1 980 ? 60.992 19.002 -29.773 1.00 72.56 980 ILE A C 1
ATOM 7599 O O . ILE A 1 980 ? 62.090 18.585 -30.149 1.00 72.56 980 ILE A O 1
ATOM 7603 N N . GLY A 1 981 ? 60.823 20.225 -29.276 1.00 69.94 981 GLY A N 1
ATOM 7604 C CA . GLY A 1 981 ? 61.948 21.111 -28.964 1.00 69.94 981 GLY A CA 1
ATOM 7605 C C . GLY A 1 981 ? 62.620 21.792 -30.167 1.00 69.94 981 GLY A C 1
ATOM 7606 O O . GLY A 1 981 ? 63.476 22.657 -29.984 1.00 69.94 981 GLY A O 1
ATOM 7607 N N . HIS A 1 982 ? 62.261 21.416 -31.400 1.00 69.06 982 HIS A N 1
ATOM 7608 C CA . HIS A 1 982 ? 62.948 21.860 -32.616 1.00 69.06 982 HIS A CA 1
ATOM 7609 C C . HIS A 1 982 ? 62.006 21.918 -33.832 1.00 69.06 982 HIS A C 1
ATOM 7611 O O . HIS A 1 982 ? 61.015 21.190 -33.910 1.00 69.06 982 HIS A O 1
ATOM 7617 N N . HIS A 1 983 ? 62.319 22.778 -34.802 1.00 66.69 983 HIS A N 1
ATOM 7618 C CA . HIS A 1 983 ? 61.607 22.903 -36.079 1.00 66.69 983 HIS A CA 1
ATOM 7619 C C . HIS A 1 983 ? 62.110 21.892 -37.130 1.00 66.69 983 HIS A C 1
ATOM 7621 O O . HIS A 1 983 ? 63.220 21.383 -37.029 1.00 66.69 983 HIS A O 1
ATOM 7627 N N . VAL A 1 984 ? 61.313 21.557 -38.152 1.00 58.31 984 VAL A N 1
ATOM 7628 C CA . VAL A 1 984 ? 61.728 20.554 -39.164 1.00 58.31 984 VAL A CA 1
ATOM 7629 C C . VAL A 1 984 ? 62.758 21.091 -40.166 1.00 58.31 984 VAL A C 1
ATOM 7631 O O . VAL A 1 984 ? 63.593 20.336 -40.654 1.00 58.31 984 VAL A O 1
ATOM 7634 N N . ASP A 1 985 ? 62.690 22.388 -40.462 1.00 58.72 985 ASP A N 1
ATOM 7635 C CA . ASP A 1 985 ? 63.642 23.115 -41.304 1.00 58.72 985 ASP A CA 1
ATOM 7636 C C . ASP A 1 985 ? 64.707 23.767 -40.415 1.00 58.72 985 ASP A C 1
ATOM 7638 O O . ASP A 1 985 ? 64.363 24.581 -39.551 1.00 58.72 985 ASP A O 1
ATOM 7642 N N . THR A 1 986 ? 65.966 23.362 -40.597 1.00 53.03 986 THR A N 1
ATOM 7643 C CA . THR A 1 986 ? 67.127 23.788 -39.803 1.00 53.03 986 THR A CA 1
ATOM 7644 C C . THR A 1 986 ? 67.682 25.150 -40.231 1.00 53.03 986 THR A C 1
ATOM 7646 O O . THR A 1 986 ? 68.565 25.672 -39.554 1.00 53.03 986 THR A O 1
ATOM 7649 N N . GLU A 1 987 ? 67.156 25.766 -41.301 1.00 50.50 987 GLU A N 1
ATOM 7650 C CA . GLU A 1 987 ? 67.535 27.126 -41.721 1.00 50.50 987 GLU A CA 1
ATOM 7651 C C . GLU A 1 987 ? 66.929 28.232 -40.829 1.00 50.50 987 GLU A C 1
ATOM 7653 O O . GLU A 1 987 ? 67.372 29.382 -40.884 1.00 50.50 987 GLU A O 1
ATOM 7658 N N . TYR A 1 988 ? 65.947 27.906 -39.977 1.00 53.97 988 TYR A N 1
ATOM 7659 C CA . TYR A 1 988 ? 65.291 28.851 -39.068 1.00 53.97 988 TYR A CA 1
ATOM 7660 C C . TYR A 1 988 ? 65.712 28.639 -37.606 1.00 53.97 988 TYR A C 1
ATOM 7662 O O . TYR A 1 988 ? 65.455 27.584 -37.022 1.00 53.97 988 TYR A O 1
ATOM 7670 N N . ASP A 1 989 ? 66.267 29.685 -36.987 1.00 55.56 989 ASP A N 1
ATOM 7671 C CA . ASP A 1 989 ? 66.666 29.721 -35.573 1.00 55.56 989 ASP A CA 1
ATOM 7672 C C . ASP A 1 989 ? 65.469 29.658 -34.616 1.00 55.56 989 ASP A C 1
ATOM 7674 O O . ASP A 1 989 ? 64.897 30.681 -34.236 1.00 55.56 989 ASP A O 1
ATOM 7678 N N . THR A 1 990 ? 64.997 28.444 -34.328 1.00 64.62 990 THR A N 1
ATOM 7679 C CA . THR A 1 990 ? 63.712 28.225 -33.644 1.00 64.62 990 THR A CA 1
ATOM 7680 C C . THR A 1 990 ? 63.738 27.105 -32.605 1.00 64.62 990 THR A C 1
ATOM 7682 O O . THR A 1 990 ? 62.681 26.635 -32.175 1.00 64.62 990 THR A O 1
ATOM 7685 N N . GLN A 1 991 ? 64.925 26.657 -32.199 1.00 68.56 991 GLN A N 1
ATOM 7686 C CA . GLN A 1 991 ? 65.100 25.674 -31.132 1.00 68.56 991 GLN A CA 1
ATOM 7687 C C . GLN A 1 991 ? 64.757 26.291 -29.771 1.00 68.56 991 GLN A C 1
ATOM 7689 O O . GLN A 1 991 ? 65.171 27.405 -29.464 1.00 68.56 991 GLN A O 1
ATOM 7694 N N . ILE A 1 992 ? 64.049 25.548 -28.915 1.00 72.38 992 ILE A N 1
ATOM 7695 C CA . ILE A 1 992 ? 63.929 25.956 -27.512 1.00 72.38 992 ILE A CA 1
ATOM 7696 C C . ILE A 1 992 ? 65.193 25.583 -26.726 1.00 72.38 992 ILE A C 1
ATOM 7698 O O . ILE A 1 992 ? 65.685 24.458 -26.811 1.00 72.38 992 ILE A O 1
ATOM 7702 N N . VAL A 1 993 ? 65.686 26.524 -25.919 1.00 72.00 993 VAL A N 1
ATOM 7703 C CA . VAL A 1 993 ? 66.760 26.289 -24.945 1.00 72.00 993 VAL A CA 1
ATOM 7704 C C . VAL A 1 993 ? 66.164 26.339 -23.545 1.00 72.00 993 VAL A C 1
ATOM 7706 O O . VAL A 1 993 ? 65.740 27.402 -23.095 1.00 72.00 993 VAL A O 1
ATOM 7709 N N . GLY A 1 994 ? 66.089 25.201 -22.862 1.00 73.38 994 GLY A N 1
ATOM 7710 C CA . GLY A 1 994 ? 65.386 25.084 -21.583 1.00 73.38 994 GLY A CA 1
ATOM 7711 C C . GLY A 1 994 ? 64.984 23.649 -21.256 1.00 73.38 994 GLY A C 1
ATOM 7712 O O . GLY A 1 994 ? 65.608 22.706 -21.741 1.00 73.38 994 GLY A O 1
ATOM 7713 N N . TYR A 1 995 ? 63.940 23.504 -20.446 1.00 73.19 995 TYR A N 1
ATOM 7714 C CA . TYR A 1 995 ? 63.387 22.237 -19.987 1.00 73.19 995 TYR A CA 1
ATOM 7715 C C . TYR A 1 995 ? 61.939 22.071 -20.453 1.00 73.19 995 TYR A C 1
ATOM 7717 O O . TYR A 1 995 ? 61.168 23.035 -20.445 1.00 73.19 995 TYR A O 1
ATOM 7725 N N . LEU A 1 996 ? 61.582 20.847 -20.843 1.00 73.81 996 LEU A N 1
ATOM 7726 C CA . LEU A 1 996 ? 60.203 20.425 -21.092 1.00 73.81 996 LEU A CA 1
ATOM 7727 C C . LEU A 1 996 ? 59.861 19.235 -20.201 1.00 73.81 996 LEU A C 1
ATOM 7729 O O . LEU A 1 996 ? 60.735 18.410 -19.927 1.00 73.81 996 LEU A O 1
ATOM 7733 N N . ASP A 1 997 ? 58.601 19.153 -19.782 1.00 73.44 997 ASP A N 1
ATOM 7734 C CA . ASP A 1 997 ? 58.103 18.019 -19.008 1.00 73.44 997 ASP A CA 1
ATOM 7735 C C . ASP A 1 997 ? 56.610 17.721 -19.266 1.00 73.44 997 ASP A C 1
ATOM 7737 O O . ASP A 1 997 ? 55.903 18.575 -19.813 1.00 73.44 997 ASP A O 1
ATOM 7741 N N . ASP A 1 998 ? 56.143 16.518 -18.909 1.00 74.00 998 ASP A N 1
ATOM 7742 C CA . ASP A 1 998 ? 54.727 16.093 -18.884 1.00 74.00 998 ASP A CA 1
ATOM 7743 C C . ASP A 1 998 ? 53.899 16.562 -20.103 1.00 74.00 998 ASP A C 1
ATOM 7745 O O . ASP A 1 998 ? 52.881 17.263 -20.015 1.00 74.00 998 ASP A O 1
ATOM 7749 N N . MET A 1 999 ? 54.372 16.189 -21.294 1.00 77.69 999 MET A N 1
ATOM 7750 C CA . MET A 1 999 ? 53.776 16.564 -22.571 1.00 77.69 999 MET A CA 1
ATOM 7751 C C . MET A 1 999 ? 52.666 15.592 -22.986 1.00 77.69 999 MET A C 1
ATOM 7753 O O . MET A 1 999 ? 52.877 14.382 -23.025 1.00 77.69 999 MET A O 1
ATOM 7757 N N . GLY A 1 1000 ? 51.501 16.111 -23.382 1.00 79.00 1000 GLY A N 1
ATOM 7758 C CA . GLY A 1 1000 ? 50.314 15.327 -23.740 1.00 79.00 1000 GLY A CA 1
ATOM 7759 C C . GLY A 1 1000 ? 49.609 15.809 -25.000 1.00 79.00 1000 GLY A C 1
ATOM 7760 O O . GLY A 1 1000 ? 49.521 17.012 -25.257 1.00 79.00 1000 GLY A O 1
ATOM 7761 N N . ILE A 1 1001 ? 49.076 14.867 -25.784 1.00 77.25 1001 ILE A N 1
ATOM 7762 C CA . ILE A 1 1001 ? 48.316 15.158 -27.006 1.00 77.25 1001 ILE A CA 1
ATOM 7763 C C . ILE A 1 1001 ? 47.003 14.377 -27.013 1.00 77.25 1001 ILE A C 1
ATOM 7765 O O . ILE A 1 1001 ? 46.992 13.146 -26.961 1.00 77.25 1001 ILE A O 1
ATOM 7769 N N . TRP A 1 1002 ? 45.888 15.093 -27.157 1.00 78.25 1002 TRP A N 1
ATOM 7770 C CA . TRP A 1 1002 ? 44.551 14.518 -27.295 1.00 78.25 1002 TRP A CA 1
ATOM 7771 C C . TRP A 1 1002 ? 44.009 14.735 -28.705 1.00 78.25 1002 TRP A C 1
ATOM 7773 O O . TRP A 1 1002 ? 44.060 15.843 -29.246 1.00 78.25 1002 TRP A O 1
ATOM 7783 N N . ARG A 1 1003 ? 43.444 13.674 -29.289 1.00 72.00 1003 ARG A N 1
ATOM 7784 C CA . ARG A 1 1003 ? 42.849 13.681 -30.631 1.00 72.00 1003 ARG A CA 1
ATOM 7785 C C . ARG A 1 1003 ? 41.331 13.748 -30.542 1.00 72.00 1003 ARG A C 1
ATOM 7787 O O . ARG A 1 1003 ? 40.734 12.948 -29.836 1.00 72.00 1003 ARG A O 1
ATOM 7794 N N . ASN A 1 1004 ? 40.705 14.640 -31.307 1.00 68.31 1004 ASN A N 1
ATOM 7795 C CA . ASN A 1 1004 ? 39.255 14.872 -31.296 1.00 68.31 1004 ASN A CA 1
ATOM 7796 C C . ASN A 1 1004 ? 38.696 15.237 -29.902 1.00 68.31 1004 ASN A C 1
ATOM 7798 O O . ASN A 1 1004 ? 37.527 14.979 -29.615 1.00 68.31 1004 ASN A O 1
ATOM 7802 N N . LYS A 1 1005 ? 39.526 15.834 -29.034 1.00 73.94 1005 LYS A N 1
ATOM 7803 C CA . LYS A 1 1005 ? 39.148 16.295 -27.690 1.00 73.94 1005 LYS A CA 1
ATOM 7804 C C . LYS A 1 1005 ? 39.806 17.643 -27.394 1.00 73.94 1005 LYS A C 1
ATOM 7806 O O . LYS A 1 1005 ? 41.033 17.753 -27.369 1.00 73.94 1005 LYS A O 1
ATOM 7811 N N . ALA A 1 1006 ? 38.978 18.654 -27.149 1.00 80.25 1006 ALA A N 1
ATOM 7812 C CA . ALA A 1 1006 ? 39.389 19.927 -26.569 1.00 80.25 1006 ALA A CA 1
ATOM 7813 C C . ALA A 1 1006 ? 39.115 19.859 -25.062 1.00 80.25 1006 ALA A C 1
ATOM 7815 O O . ALA A 1 1006 ? 37.961 19.684 -24.674 1.00 80.25 1006 ALA A O 1
ATOM 7816 N N . LEU A 1 1007 ? 40.149 19.930 -24.221 1.00 81.50 1007 LEU A N 1
ATOM 7817 C CA . LEU A 1 1007 ? 39.961 19.926 -22.769 1.00 81.50 1007 LEU A CA 1
ATOM 7818 C C . LEU A 1 1007 ? 39.185 21.177 -22.337 1.00 81.50 1007 LEU A C 1
ATOM 7820 O O . LEU A 1 1007 ? 39.433 22.279 -22.835 1.00 81.50 1007 LEU A O 1
ATOM 7824 N N . SER A 1 1008 ? 38.233 21.009 -21.417 1.00 80.62 1008 SER A N 1
ATOM 7825 C CA . SER A 1 1008 ? 37.513 22.143 -20.836 1.00 80.62 1008 SER A CA 1
ATOM 7826 C C . SER A 1 1008 ? 38.426 22.942 -19.899 1.00 80.62 1008 SER A C 1
ATOM 7828 O O . SER A 1 1008 ? 39.432 22.429 -19.415 1.00 80.62 1008 SER A O 1
ATOM 7830 N N . ALA A 1 1009 ? 38.066 24.189 -19.581 1.00 82.38 1009 ALA A N 1
ATOM 7831 C CA . ALA A 1 1009 ? 38.820 24.986 -18.605 1.00 82.38 1009 ALA A CA 1
ATOM 7832 C C . ALA A 1 1009 ? 38.931 24.284 -17.235 1.00 82.38 1009 ALA A C 1
ATOM 7834 O O . ALA A 1 1009 ? 39.949 24.394 -16.560 1.00 82.38 1009 ALA A O 1
ATOM 7835 N N . THR A 1 1010 ? 37.905 23.518 -16.857 1.00 81.56 1010 THR A N 1
ATOM 7836 C CA . THR A 1 1010 ? 37.897 22.687 -15.651 1.00 81.56 1010 THR A CA 1
ATOM 7837 C C . THR A 1 1010 ? 38.854 21.501 -15.758 1.00 81.56 1010 THR A C 1
ATOM 7839 O O . THR A 1 1010 ? 39.615 21.270 -14.824 1.00 81.56 1010 THR A O 1
ATOM 7842 N N . ASP A 1 1011 ? 38.874 20.785 -16.888 1.00 83.31 1011 ASP A N 1
ATOM 7843 C CA . ASP A 1 1011 ? 39.835 19.690 -17.098 1.00 83.31 1011 ASP A CA 1
ATOM 7844 C C . ASP A 1 1011 ? 41.275 20.213 -17.081 1.00 83.31 1011 ASP A C 1
ATOM 7846 O O . ASP A 1 1011 ? 42.161 19.564 -16.538 1.00 83.31 1011 ASP A O 1
ATOM 7850 N N . VAL A 1 1012 ? 41.512 21.408 -17.632 1.00 86.38 1012 VAL A N 1
ATOM 7851 C CA . VAL A 1 1012 ? 42.829 22.059 -17.615 1.00 86.38 1012 VAL A CA 1
ATOM 7852 C C . VAL A 1 1012 ? 43.231 22.498 -16.205 1.00 86.38 1012 VAL A C 1
ATOM 7854 O O . VAL A 1 1012 ? 44.382 22.301 -15.820 1.00 86.38 1012 VAL A O 1
ATOM 7857 N N . ALA A 1 1013 ? 42.304 23.059 -15.424 1.00 87.50 1013 ALA A N 1
ATOM 7858 C CA . ALA A 1 1013 ? 42.537 23.411 -14.023 1.00 87.50 1013 ALA A CA 1
ATOM 7859 C C . ALA A 1 1013 ? 42.883 22.173 -13.182 1.00 87.50 1013 ALA A C 1
ATOM 7861 O O . ALA A 1 1013 ? 43.837 22.194 -12.404 1.00 87.50 1013 ALA A O 1
ATOM 7862 N N . LEU A 1 1014 ? 42.148 21.079 -13.390 1.00 86.38 1014 LEU A N 1
ATOM 7863 C CA . LEU A 1 1014 ? 42.400 19.792 -12.753 1.00 86.38 1014 LEU A CA 1
ATOM 7864 C C . LEU A 1 1014 ? 43.764 19.221 -13.156 1.00 86.38 1014 LEU A C 1
ATOM 7866 O O . LEU A 1 1014 ? 44.549 18.856 -12.284 1.00 86.38 1014 LEU A O 1
ATOM 7870 N N . LEU A 1 1015 ? 44.066 19.196 -14.458 1.00 84.75 1015 LEU A N 1
ATOM 7871 C CA . LEU A 1 1015 ? 45.336 18.715 -15.001 1.00 84.75 1015 LEU A CA 1
ATOM 7872 C C . LEU A 1 1015 ? 46.524 19.507 -14.440 1.00 84.75 1015 LEU A C 1
ATOM 7874 O O . LEU A 1 1015 ? 47.496 18.924 -13.968 1.00 84.75 1015 LEU A O 1
ATOM 7878 N N . HIS A 1 1016 ? 46.422 20.839 -14.442 1.00 86.69 1016 HIS A N 1
ATOM 7879 C CA . HIS A 1 1016 ? 47.440 21.724 -13.883 1.00 86.69 1016 HIS A CA 1
ATOM 7880 C C . HIS A 1 1016 ? 47.638 21.503 -12.382 1.00 86.69 1016 HIS A C 1
ATOM 7882 O O . HIS A 1 1016 ? 48.769 21.345 -11.925 1.00 86.69 1016 HIS A O 1
ATOM 7888 N N . GLY A 1 1017 ? 46.543 21.504 -11.618 1.00 86.69 1017 GLY A N 1
ATOM 7889 C CA . GLY A 1 1017 ? 46.583 21.377 -10.167 1.00 86.69 1017 GLY A CA 1
ATOM 7890 C C . GLY A 1 1017 ? 47.138 20.026 -9.724 1.00 86.69 1017 GLY A C 1
ATOM 7891 O O . GLY A 1 1017 ? 47.974 19.981 -8.826 1.00 86.69 1017 GLY A O 1
ATOM 7892 N N . LEU A 1 1018 ? 46.744 18.929 -10.382 1.00 82.75 1018 LEU A N 1
ATOM 7893 C CA . LEU A 1 1018 ? 47.311 17.605 -10.112 1.00 82.75 1018 LEU A CA 1
ATOM 7894 C C . LEU A 1 1018 ? 48.795 17.554 -10.499 1.00 82.75 1018 LEU A C 1
ATOM 7896 O O . LEU A 1 1018 ? 49.601 17.048 -9.723 1.00 82.75 1018 LEU A O 1
ATOM 7900 N N . GLY A 1 1019 ? 49.184 18.158 -11.626 1.00 78.88 1019 GLY A N 1
ATOM 7901 C CA . GLY A 1 1019 ? 50.594 18.319 -11.995 1.00 78.88 1019 GLY A CA 1
ATOM 7902 C C . GLY A 1 1019 ? 51.414 19.046 -10.920 1.00 78.88 1019 GLY A C 1
ATOM 7903 O O . GLY A 1 1019 ? 52.452 18.544 -10.502 1.00 78.88 1019 GLY A O 1
ATOM 7904 N N . ARG A 1 1020 ? 50.918 20.178 -10.393 1.00 82.00 1020 ARG A N 1
ATOM 7905 C CA . ARG A 1 1020 ? 51.604 20.979 -9.355 1.00 82.00 1020 ARG A CA 1
ATOM 7906 C C . ARG A 1 1020 ? 51.652 20.313 -7.989 1.00 82.00 1020 ARG A C 1
ATOM 7908 O O . ARG A 1 1020 ? 52.673 20.374 -7.312 1.00 82.00 1020 ARG A O 1
ATOM 7915 N N . VAL A 1 1021 ? 50.523 19.772 -7.542 1.00 76.94 1021 VAL A N 1
ATOM 7916 C CA . VAL A 1 1021 ? 50.363 19.319 -6.158 1.00 76.94 1021 VAL A CA 1
ATOM 7917 C C . VAL A 1 1021 ? 50.829 17.874 -6.004 1.00 76.94 1021 VAL A C 1
ATOM 7919 O O . VAL A 1 1021 ? 51.305 17.513 -4.928 1.00 76.94 1021 VAL A O 1
ATOM 7922 N N . GLN A 1 1022 ? 50.706 17.053 -7.053 1.00 70.00 1022 GLN A N 1
ATOM 7923 C CA . GLN A 1 1022 ? 50.901 15.607 -6.982 1.00 70.00 1022 GLN A CA 1
ATOM 7924 C C . GLN A 1 1022 ? 52.031 15.044 -7.866 1.00 70.00 1022 GLN A C 1
ATOM 7926 O O . GLN A 1 1022 ? 52.601 14.024 -7.461 1.00 70.00 1022 GLN A O 1
ATOM 7931 N N . GLY A 1 1023 ? 52.371 15.700 -8.985 1.00 66.69 1023 GLY A N 1
ATOM 7932 C CA . GLY A 1 1023 ? 53.312 15.209 -10.007 1.00 66.69 1023 GLY A CA 1
ATOM 7933 C C . GLY A 1 1023 ? 52.665 14.124 -10.872 1.00 66.69 1023 GLY A C 1
ATOM 7934 O O . GLY A 1 1023 ? 52.711 12.952 -10.516 1.00 66.69 1023 GLY A O 1
ATOM 7935 N N . SER A 1 1024 ? 51.971 14.515 -11.944 1.00 59.06 1024 SER A N 1
ATOM 7936 C CA . SER A 1 1024 ? 51.019 13.661 -12.670 1.00 59.06 1024 SER A CA 1
ATOM 7937 C C . SER A 1 1024 ? 51.481 13.356 -14.094 1.00 59.06 1024 SER A C 1
ATOM 7939 O O . SER A 1 1024 ? 51.518 14.260 -14.916 1.00 59.06 1024 SER A O 1
ATOM 7941 N N . ASP A 1 1025 ? 51.601 12.073 -14.443 1.00 62.31 1025 ASP A N 1
ATOM 7942 C CA . ASP A 1 1025 ? 52.046 11.558 -15.755 1.00 62.31 1025 ASP A CA 1
ATOM 7943 C C . ASP A 1 1025 ? 51.001 11.631 -16.898 1.00 62.31 1025 ASP A C 1
ATOM 7945 O O . ASP A 1 1025 ? 51.098 10.938 -17.919 1.00 62.31 1025 ASP A O 1
ATOM 7949 N N . LEU A 1 1026 ? 49.973 12.466 -16.713 1.00 66.56 1026 LEU A N 1
ATOM 7950 C CA . LEU A 1 1026 ? 48.778 12.635 -17.554 1.00 66.56 1026 LEU A CA 1
ATOM 7951 C C . LEU A 1 1026 ? 47.819 11.425 -17.608 1.00 66.56 1026 LEU A C 1
ATOM 7953 O O . LEU A 1 1026 ? 46.739 11.548 -18.196 1.00 66.56 1026 LEU A O 1
ATOM 7957 N N . SER A 1 1027 ? 48.152 10.282 -16.996 1.00 62.31 1027 SER A N 1
ATOM 7958 C CA . SER A 1 1027 ? 47.368 9.045 -17.128 1.00 62.31 1027 SER A CA 1
ATOM 7959 C C . SER A 1 1027 ? 46.126 8.976 -16.232 1.00 62.31 1027 SER A C 1
ATOM 7961 O O . SER A 1 1027 ? 45.248 8.160 -16.502 1.00 62.31 1027 SER A O 1
ATOM 7963 N N . TRP A 1 1028 ? 46.005 9.859 -15.230 1.00 66.88 1028 TRP A N 1
ATOM 7964 C CA . TRP A 1 1028 ? 44.895 9.853 -14.257 1.00 66.88 1028 TRP A CA 1
ATOM 7965 C C . TRP A 1 1028 ? 43.888 11.001 -14.416 1.00 66.88 1028 TRP A C 1
ATOM 7967 O O . TRP A 1 1028 ? 43.097 11.281 -13.510 1.00 66.88 1028 TRP A O 1
ATOM 7977 N N . LEU A 1 1029 ? 43.923 11.715 -15.548 1.00 70.44 1029 LEU A N 1
ATOM 7978 C CA . LEU A 1 1029 ? 42.988 12.815 -15.809 1.00 70.44 1029 LEU A CA 1
ATOM 7979 C C . LEU A 1 1029 ? 41.534 12.323 -15.793 1.00 70.44 1029 LEU A C 1
ATOM 7981 O O . LEU A 1 1029 ? 40.664 13.003 -15.258 1.00 70.44 1029 LEU A O 1
ATOM 7985 N N . ASP A 1 1030 ? 41.274 11.130 -16.329 1.00 67.75 1030 ASP A N 1
ATOM 7986 C CA . ASP A 1 1030 ? 39.926 10.565 -16.355 1.00 67.75 1030 ASP A CA 1
ATOM 7987 C C . ASP A 1 1030 ? 39.434 10.235 -14.931 1.00 67.75 1030 ASP A C 1
ATOM 7989 O O . ASP A 1 1030 ? 38.289 10.547 -14.597 1.00 67.75 1030 ASP A O 1
ATOM 7993 N N . GLU A 1 1031 ? 40.286 9.691 -14.054 1.00 69.38 1031 GLU A N 1
ATOM 7994 C CA . GLU A 1 1031 ? 39.984 9.468 -12.634 1.00 69.38 1031 GLU A CA 1
ATOM 7995 C C . GLU A 1 1031 ? 39.713 10.779 -11.887 1.00 69.38 1031 GLU A C 1
ATOM 7997 O O . GLU A 1 1031 ? 38.743 10.862 -11.131 1.00 69.38 1031 GLU A O 1
ATOM 8002 N N . GLY A 1 1032 ? 40.519 11.818 -12.120 1.00 71.19 1032 GLY A N 1
ATOM 8003 C CA . GLY A 1 1032 ? 40.304 13.139 -11.529 1.00 71.19 1032 GLY A CA 1
ATOM 8004 C C . GLY A 1 1032 ? 39.009 13.802 -12.009 1.00 71.19 1032 GLY A C 1
ATOM 8005 O O . GLY A 1 1032 ? 38.270 14.376 -11.206 1.00 71.19 1032 GLY A O 1
ATOM 8006 N N . THR A 1 1033 ? 38.683 13.688 -13.299 1.00 70.81 1033 THR A N 1
ATOM 8007 C CA . THR A 1 1033 ? 37.435 14.222 -13.861 1.00 70.81 1033 THR A CA 1
ATOM 8008 C C . THR A 1 1033 ? 36.228 13.447 -13.322 1.00 70.81 1033 THR A C 1
ATOM 8010 O O . THR A 1 1033 ? 35.192 14.045 -13.027 1.00 70.81 1033 THR A O 1
ATOM 8013 N N . VAL A 1 1034 ? 36.351 12.127 -13.134 1.00 62.28 1034 VAL A N 1
ATOM 8014 C CA . VAL A 1 1034 ? 35.325 11.294 -12.482 1.00 62.28 1034 VAL A CA 1
ATOM 8015 C C . VAL A 1 1034 ? 35.128 11.695 -11.026 1.00 62.28 1034 VAL A C 1
ATOM 8017 O O . VAL A 1 1034 ? 33.981 11.816 -10.593 1.00 62.28 1034 VAL A O 1
ATOM 8020 N N . LEU A 1 1035 ? 36.220 11.919 -10.291 1.00 75.69 1035 LEU A N 1
ATOM 8021 C CA . LEU A 1 1035 ? 36.167 12.410 -8.922 1.00 75.69 1035 LEU A CA 1
ATOM 8022 C C . LEU A 1 1035 ? 35.405 13.732 -8.870 1.00 75.69 1035 LEU A C 1
ATOM 8024 O O . LEU A 1 1035 ? 34.391 13.808 -8.185 1.00 75.69 1035 LEU A O 1
ATOM 8028 N N . TRP A 1 1036 ? 35.836 14.734 -9.643 1.00 79.25 1036 TRP A N 1
ATOM 8029 C CA . TRP A 1 1036 ? 35.209 16.057 -9.678 1.00 79.25 1036 TRP A CA 1
ATOM 8030 C C . TRP A 1 1036 ? 33.726 16.023 -10.074 1.00 79.25 1036 TRP A C 1
ATOM 8032 O O . TRP A 1 1036 ? 32.918 16.785 -9.550 1.00 79.25 1036 TRP A O 1
ATOM 8042 N N . ALA A 1 1037 ? 33.337 15.109 -10.962 1.00 63.78 1037 ALA A N 1
ATOM 8043 C CA . ALA A 1 1037 ? 31.942 14.928 -11.344 1.00 63.78 1037 ALA A CA 1
ATOM 8044 C C . ALA A 1 1037 ? 31.043 14.366 -10.217 1.00 63.78 1037 ALA A C 1
ATOM 8046 O O . ALA A 1 1037 ? 29.810 14.419 -10.329 1.00 63.78 1037 ALA A O 1
ATOM 8047 N N . GLY A 1 1038 ? 31.635 13.823 -9.148 1.00 51.62 1038 GLY A N 1
ATOM 8048 C CA . GLY A 1 1038 ? 30.943 13.348 -7.953 1.00 51.62 1038 GLY A CA 1
ATOM 8049 C C . GLY A 1 1038 ? 30.257 14.461 -7.148 1.00 51.62 1038 GLY A C 1
ATOM 8050 O O . GLY A 1 1038 ? 30.450 15.654 -7.365 1.00 51.62 1038 GLY A O 1
ATOM 8051 N N . SER A 1 1039 ? 29.383 14.084 -6.212 1.00 60.47 1039 SER A N 1
ATOM 8052 C CA . SER A 1 1039 ? 28.887 15.016 -5.185 1.00 60.47 1039 SER A CA 1
ATOM 8053 C C . SER A 1 1039 ? 29.998 15.380 -4.217 1.00 60.47 1039 SER A C 1
ATOM 8055 O O . SER A 1 1039 ? 30.789 14.499 -3.926 1.00 60.47 1039 SER A O 1
ATOM 8057 N N . VAL A 1 1040 ? 29.954 16.575 -3.615 1.00 75.06 1040 VAL A N 1
ATOM 8058 C CA . VAL A 1 1040 ? 30.788 16.935 -2.450 1.00 75.06 1040 VAL A CA 1
ATOM 8059 C C . VAL A 1 1040 ? 30.888 15.756 -1.468 1.00 75.06 1040 VAL A C 1
ATOM 8061 O O . VAL A 1 1040 ? 29.864 15.206 -1.058 1.00 75.06 1040 VAL A O 1
ATOM 8064 N N . GLY A 1 1041 ? 32.117 15.364 -1.131 1.00 68.12 1041 GLY A N 1
ATOM 8065 C CA . GLY A 1 1041 ? 32.456 14.175 -0.347 1.00 68.12 1041 GLY A CA 1
ATOM 8066 C C . GLY A 1 1041 ? 32.666 12.895 -1.168 1.00 68.12 1041 GLY A C 1
ATOM 8067 O O . GLY A 1 1041 ? 32.883 11.840 -0.586 1.00 68.12 1041 GLY A O 1
ATOM 8068 N N . ALA A 1 1042 ? 32.579 12.933 -2.502 1.00 70.12 1042 ALA A N 1
ATOM 8069 C CA . ALA A 1 1042 ? 33.007 11.818 -3.347 1.00 70.12 1042 ALA A CA 1
ATOM 8070 C C . ALA A 1 1042 ? 34.523 11.671 -3.255 1.00 70.12 1042 ALA A C 1
ATOM 8072 O O . ALA A 1 1042 ? 35.214 12.683 -3.341 1.00 70.12 1042 ALA A O 1
ATOM 8073 N N . GLU A 1 1043 ? 35.004 10.435 -3.131 1.00 88.69 1043 GLU A N 1
ATOM 8074 C CA . GLU A 1 1043 ? 36.411 10.107 -2.903 1.00 88.69 1043 GLU A CA 1
ATOM 8075 C C . GLU A 1 1043 ? 36.992 9.289 -4.063 1.00 88.69 1043 GLU A C 1
ATOM 8077 O O . GLU A 1 1043 ? 36.309 8.437 -4.642 1.00 88.69 1043 GLU A O 1
ATOM 8082 N N . ALA A 1 1044 ? 38.264 9.509 -4.386 1.00 81.19 1044 ALA A N 1
ATOM 8083 C CA . ALA A 1 1044 ? 39.013 8.667 -5.307 1.00 81.19 1044 ALA A CA 1
ATOM 8084 C C . ALA A 1 1044 ? 40.498 8.642 -4.947 1.00 81.19 1044 ALA A C 1
ATOM 8086 O O . ALA A 1 1044 ? 41.075 9.637 -4.508 1.00 81.19 1044 ALA A O 1
ATOM 8087 N N . THR A 1 1045 ? 41.132 7.498 -5.202 1.00 84.00 1045 THR A N 1
ATOM 8088 C CA . THR A 1 1045 ? 42.587 7.389 -5.146 1.00 84.00 1045 THR A CA 1
ATOM 8089 C C . THR A 1 1045 ? 43.168 7.748 -6.503 1.00 84.00 1045 THR A C 1
ATOM 8091 O O . THR A 1 1045 ? 42.966 7.019 -7.471 1.00 84.00 1045 THR A O 1
ATOM 8094 N N . ILE A 1 1046 ? 43.914 8.843 -6.555 1.00 77.12 1046 ILE A N 1
ATOM 8095 C CA . ILE A 1 1046 ? 4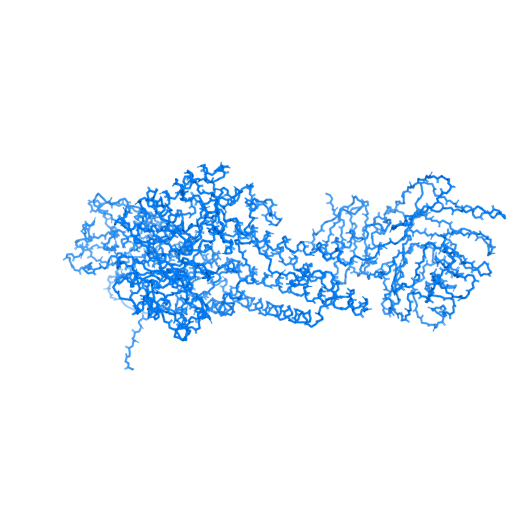4.701 9.262 -7.715 1.00 77.12 1046 ILE A CA 1
ATOM 8096 C C . ILE A 1 1046 ? 46.150 9.059 -7.292 1.00 77.12 1046 ILE A C 1
ATOM 8098 O O . ILE A 1 1046 ? 46.532 9.583 -6.251 1.00 77.12 1046 ILE A O 1
ATOM 8102 N N . ASP A 1 1047 ? 46.918 8.229 -8.003 1.00 72.19 1047 ASP A N 1
ATOM 8103 C CA . ASP A 1 1047 ? 48.336 7.936 -7.703 1.00 72.19 1047 ASP A CA 1
ATOM 8104 C C . ASP A 1 1047 ? 48.664 7.727 -6.219 1.00 72.19 1047 ASP A C 1
ATOM 8106 O O . ASP A 1 1047 ? 49.469 8.415 -5.590 1.00 72.19 1047 ASP A O 1
ATOM 8110 N N . GLY A 1 1048 ? 47.937 6.790 -5.612 1.00 74.69 1048 GLY A N 1
ATOM 8111 C CA . GLY A 1 1048 ? 48.136 6.406 -4.215 1.00 74.69 1048 GLY A CA 1
ATOM 8112 C C . GLY A 1 1048 ? 47.741 7.465 -3.177 1.00 74.69 1048 GLY A C 1
ATOM 8113 O O . GLY A 1 1048 ? 47.895 7.205 -1.983 1.00 74.69 1048 GLY A O 1
ATOM 8114 N N . VAL A 1 1049 ? 47.207 8.620 -3.589 1.00 82.31 1049 VAL A N 1
ATOM 8115 C CA . VAL A 1 1049 ? 46.700 9.679 -2.706 1.00 82.31 1049 VAL A CA 1
ATOM 8116 C C . VAL A 1 1049 ? 45.180 9.717 -2.769 1.00 82.31 1049 VAL A C 1
ATOM 8118 O O . VAL A 1 1049 ? 44.591 9.695 -3.847 1.00 82.31 1049 VAL A O 1
ATOM 8121 N N . GLN A 1 1050 ? 44.539 9.770 -1.603 1.00 89.62 1050 GLN A N 1
ATOM 8122 C CA . GLN A 1 1050 ? 43.093 9.927 -1.503 1.00 89.62 1050 GLN A CA 1
ATOM 8123 C C . GLN A 1 1050 ? 42.696 11.394 -1.640 1.00 89.62 1050 GLN A C 1
ATOM 8125 O O . GLN A 1 1050 ? 43.182 12.258 -0.905 1.00 89.62 1050 GLN A O 1
ATOM 8130 N N . TRP A 1 1051 ? 41.769 11.645 -2.551 1.00 91.69 1051 TRP A N 1
ATOM 8131 C CA . TRP A 1 1051 ? 41.192 12.950 -2.814 1.00 91.69 1051 TRP A CA 1
ATOM 8132 C C . TRP A 1 1051 ? 39.690 12.903 -2.614 1.00 91.69 1051 TRP A C 1
ATOM 8134 O O . TRP A 1 1051 ? 39.060 11.904 -2.950 1.00 91.69 1051 TRP A O 1
ATOM 8144 N N . GLU A 1 1052 ? 39.119 14.004 -2.139 1.00 92.62 1052 GLU A N 1
ATOM 8145 C CA . GLU A 1 1052 ? 37.679 14.201 -2.057 1.00 92.62 1052 GLU A CA 1
ATOM 8146 C C . GLU A 1 1052 ? 37.230 15.455 -2.810 1.00 92.62 1052 GLU A C 1
ATOM 8148 O O . GLU A 1 1052 ? 37.952 16.450 -2.903 1.00 92.62 1052 GLU A O 1
ATOM 8153 N N . THR A 1 1053 ? 36.004 15.434 -3.319 1.00 90.31 1053 THR A N 1
ATOM 8154 C CA . THR A 1 1053 ? 35.326 16.640 -3.815 1.00 90.31 1053 THR A CA 1
ATOM 8155 C C . THR A 1 1053 ? 34.846 17.512 -2.666 1.00 90.31 1053 THR A C 1
ATOM 8157 O O . THR A 1 1053 ? 34.290 17.036 -1.680 1.00 90.31 1053 THR A O 1
ATOM 8160 N N . THR A 1 1054 ? 35.009 18.823 -2.797 1.00 89.94 1054 THR A N 1
ATOM 8161 C CA . THR A 1 1054 ? 34.668 19.794 -1.756 1.00 89.94 1054 THR A CA 1
ATOM 8162 C C . THR A 1 1054 ? 34.119 21.087 -2.360 1.00 89.94 1054 THR A C 1
ATOM 8164 O O . THR A 1 1054 ? 34.244 21.352 -3.554 1.00 89.94 1054 THR A O 1
ATOM 8167 N N . SER A 1 1055 ? 33.518 21.919 -1.515 1.00 88.50 1055 SER A N 1
ATOM 8168 C CA . SER A 1 1055 ? 33.081 23.280 -1.843 1.00 88.50 1055 SER A CA 1
ATOM 8169 C C . SER A 1 1055 ? 33.639 24.292 -0.844 1.00 88.50 1055 SER A C 1
ATOM 8171 O O . SER A 1 1055 ? 33.972 23.919 0.282 1.00 88.50 1055 SER A O 1
ATOM 8173 N N . GLY A 1 1056 ? 33.680 25.572 -1.220 1.00 83.81 1056 GLY A N 1
ATOM 8174 C CA . GLY A 1 1056 ? 34.124 26.661 -0.342 1.00 83.81 1056 GLY A CA 1
ATOM 8175 C C . GLY A 1 1056 ? 35.643 26.826 -0.262 1.00 83.81 1056 GLY A C 1
ATOM 8176 O O . GLY A 1 1056 ? 36.146 27.364 0.723 1.00 83.81 1056 GLY A O 1
ATOM 8177 N N . LEU A 1 1057 ? 36.377 26.352 -1.272 1.00 88.94 1057 LEU A N 1
ATOM 8178 C CA . LEU A 1 1057 ? 37.795 26.654 -1.431 1.00 88.94 1057 LEU A CA 1
ATOM 8179 C C . LEU A 1 1057 ? 37.976 28.139 -1.773 1.00 88.94 1057 LEU A C 1
ATOM 8181 O O . LEU A 1 1057 ? 37.197 28.718 -2.530 1.00 88.94 1057 LEU A O 1
ATOM 8185 N N . ASN A 1 1058 ? 39.020 28.753 -1.215 1.00 84.94 1058 ASN A N 1
ATOM 8186 C CA . ASN A 1 1058 ? 39.370 30.137 -1.516 1.00 84.94 1058 ASN A CA 1
ATOM 8187 C C . ASN A 1 1058 ? 40.163 30.191 -2.823 1.00 84.94 1058 ASN A C 1
ATOM 8189 O O . ASN A 1 1058 ? 41.254 29.632 -2.894 1.00 84.94 1058 ASN A O 1
ATOM 8193 N N . GLY A 1 1059 ? 39.636 30.889 -3.827 1.00 84.50 1059 GLY A N 1
ATOM 8194 C CA . GLY A 1 1059 ? 40.311 31.079 -5.108 1.00 84.50 1059 GLY A CA 1
ATOM 8195 C C . GLY A 1 1059 ? 39.340 31.162 -6.281 1.00 84.50 1059 GLY A C 1
ATOM 8196 O O . GLY A 1 1059 ? 38.125 31.076 -6.118 1.00 84.50 1059 GLY A O 1
ATOM 8197 N N . SER A 1 1060 ? 39.898 31.360 -7.466 1.00 85.56 1060 SER A N 1
ATOM 8198 C CA . SER A 1 1060 ? 39.228 31.276 -8.764 1.00 85.56 1060 SER A CA 1
ATOM 8199 C C . SER A 1 1060 ? 39.580 29.960 -9.462 1.00 85.56 1060 SER A C 1
ATOM 8201 O O . SER A 1 1060 ? 40.521 29.278 -9.071 1.00 85.56 1060 SER A O 1
ATOM 8203 N N . LEU A 1 1061 ? 38.844 29.608 -10.520 1.00 85.81 1061 LEU A N 1
ATOM 8204 C CA . LEU A 1 1061 ? 39.128 28.432 -11.350 1.00 85.81 1061 LEU A CA 1
ATOM 8205 C C . LEU A 1 1061 ? 40.619 28.351 -11.734 1.00 85.81 1061 LEU A C 1
ATOM 8207 O O . LEU A 1 1061 ? 41.167 29.312 -12.275 1.00 85.81 1061 LEU A O 1
ATOM 8211 N N . GLY A 1 1062 ? 41.244 27.202 -11.472 1.00 83.75 1062 GLY A N 1
ATOM 8212 C CA . GLY A 1 1062 ? 42.669 26.973 -11.728 1.00 83.75 1062 GLY A CA 1
ATOM 8213 C C . GLY A 1 1062 ? 43.591 27.341 -10.564 1.00 83.75 1062 GLY A C 1
ATOM 8214 O O . GLY A 1 1062 ? 44.770 26.997 -10.615 1.00 83.75 1062 GLY A O 1
ATOM 8215 N N . ASP A 1 1063 ? 43.087 27.991 -9.507 1.00 90.62 1063 ASP A N 1
ATOM 8216 C CA . ASP A 1 1063 ? 43.848 28.165 -8.268 1.00 90.62 1063 ASP A CA 1
ATOM 8217 C C . ASP A 1 1063 ? 44.043 26.820 -7.563 1.00 90.62 1063 ASP A C 1
ATOM 8219 O O . ASP A 1 1063 ? 43.169 25.952 -7.547 1.00 90.62 1063 ASP A O 1
ATOM 8223 N N . TRP A 1 1064 ? 45.204 26.660 -6.945 1.00 91.00 1064 TRP A N 1
ATOM 8224 C CA . TRP A 1 1064 ? 45.585 25.478 -6.187 1.00 91.00 1064 TRP A CA 1
ATOM 8225 C C . TRP A 1 1064 ? 46.430 25.898 -4.984 1.00 91.00 1064 TRP A C 1
ATOM 8227 O O . TRP A 1 1064 ? 46.936 27.021 -4.918 1.00 91.00 1064 TRP A O 1
ATOM 8237 N N . GLY A 1 1065 ? 46.590 25.000 -4.020 1.00 87.75 1065 GLY A N 1
ATOM 8238 C CA . GLY A 1 1065 ? 47.470 25.220 -2.878 1.00 87.75 1065 GLY A CA 1
ATOM 8239 C C . GLY A 1 1065 ? 47.724 23.941 -2.095 1.00 87.75 1065 GLY A C 1
ATOM 8240 O O . GLY A 1 1065 ? 47.189 22.885 -2.428 1.00 87.75 1065 GLY A O 1
ATOM 8241 N N . GLY A 1 1066 ? 48.552 24.040 -1.057 1.00 86.38 1066 GLY A N 1
ATOM 8242 C CA . GLY A 1 1066 ? 48.978 22.880 -0.276 1.00 86.38 1066 GLY A CA 1
ATOM 8243 C C . GLY A 1 1066 ? 49.989 21.999 -1.014 1.00 86.38 1066 GLY A C 1
ATOM 8244 O O . GLY A 1 1066 ? 50.650 22.428 -1.960 1.00 86.38 1066 GLY A O 1
ATOM 8245 N N . SER A 1 1067 ? 50.159 20.774 -0.525 1.00 81.00 1067 SER A N 1
ATOM 8246 C CA . SER A 1 1067 ? 51.317 19.930 -0.814 1.00 81.00 1067 SER A CA 1
ATOM 8247 C C . SER A 1 1067 ? 50.987 18.441 -0.633 1.00 81.00 1067 SER A C 1
ATOM 8249 O O . SER A 1 1067 ? 50.364 18.066 0.360 1.00 81.00 1067 SER A O 1
ATOM 8251 N N . LYS A 1 1068 ? 51.461 17.554 -1.530 1.00 78.31 1068 LYS A N 1
ATOM 8252 C CA . LYS A 1 1068 ? 51.364 16.082 -1.344 1.00 78.31 1068 LYS A CA 1
ATOM 8253 C C . LYS A 1 1068 ? 51.997 15.620 -0.030 1.00 78.31 1068 LYS A C 1
ATOM 8255 O O . LYS A 1 1068 ? 51.446 14.755 0.648 1.00 78.31 1068 LYS A O 1
ATOM 8260 N N . ASN A 1 1069 ? 53.123 16.223 0.359 1.00 76.81 1069 ASN A N 1
ATOM 8261 C CA . ASN A 1 1069 ? 53.811 15.906 1.614 1.00 76.81 1069 ASN A CA 1
ATOM 8262 C C . ASN A 1 1069 ? 53.056 16.453 2.837 1.00 76.81 1069 ASN A C 1
ATOM 8264 O O . ASN A 1 1069 ? 52.995 15.782 3.866 1.00 76.81 1069 ASN A O 1
ATOM 8268 N N . GLY A 1 1070 ? 52.466 17.647 2.714 1.00 78.06 1070 GLY A N 1
ATOM 8269 C CA . GLY A 1 1070 ? 51.638 18.280 3.744 1.00 78.06 1070 GLY A CA 1
ATOM 8270 C C . GLY A 1 1070 ? 50.253 17.647 3.901 1.00 78.06 1070 GLY A C 1
ATOM 8271 O O . GLY A 1 1070 ? 49.621 17.827 4.940 1.00 78.06 1070 GLY A O 1
ATOM 8272 N N . ARG A 1 1071 ? 49.807 16.867 2.903 1.00 83.00 1071 ARG A N 1
ATOM 8273 C CA . ARG A 1 1071 ? 48.462 16.267 2.798 1.00 83.00 1071 ARG A CA 1
ATOM 8274 C C . ARG A 1 1071 ? 47.332 17.289 2.912 1.00 83.00 1071 ARG A C 1
ATOM 8276 O O . ARG A 1 1071 ? 46.247 16.986 3.396 1.00 83.00 1071 ARG A O 1
ATOM 8283 N N . ASP A 1 1072 ? 47.602 18.499 2.455 1.00 87.88 1072 ASP A N 1
ATOM 8284 C CA . ASP A 1 1072 ? 46.704 19.651 2.489 1.00 87.88 1072 ASP A CA 1
ATOM 8285 C C . ASP A 1 1072 ? 46.454 20.220 1.083 1.00 87.88 1072 ASP A C 1
ATOM 8287 O O . ASP A 1 1072 ? 45.948 21.332 0.934 1.00 87.88 1072 ASP A O 1
ATOM 8291 N N . GLY A 1 1073 ? 46.810 19.449 0.050 1.00 90.69 1073 GLY A N 1
ATOM 8292 C CA . GLY A 1 1073 ? 46.636 19.806 -1.351 1.00 90.69 1073 GLY A CA 1
ATOM 8293 C C . GLY A 1 1073 ? 45.179 20.083 -1.719 1.00 90.69 1073 GLY A C 1
ATOM 8294 O O . GLY A 1 1073 ? 44.294 19.313 -1.355 1.00 90.69 1073 GLY A O 1
ATOM 8295 N N . TYR A 1 1074 ? 44.916 21.147 -2.474 1.00 93.06 1074 TYR A N 1
ATOM 8296 C CA . TYR A 1 1074 ? 43.594 21.442 -3.028 1.00 93.06 1074 TYR A CA 1
ATOM 8297 C C . TYR A 1 1074 ? 43.681 22.109 -4.400 1.00 93.06 1074 TYR A C 1
ATOM 8299 O O . TYR A 1 1074 ? 44.676 22.754 -4.729 1.00 93.06 1074 TYR A O 1
ATOM 8307 N N . ILE A 1 1075 ? 42.617 21.957 -5.191 1.00 93.00 1075 ILE A N 1
ATOM 8308 C CA . ILE A 1 1075 ? 42.492 22.493 -6.551 1.00 93.00 1075 ILE A CA 1
ATOM 8309 C C . ILE A 1 1075 ? 41.075 23.044 -6.730 1.00 93.00 1075 ILE A C 1
ATOM 8311 O O . ILE A 1 1075 ? 40.108 22.329 -6.472 1.00 93.00 1075 ILE A O 1
ATOM 8315 N N . VAL A 1 1076 ? 40.947 24.292 -7.182 1.00 92.94 1076 VAL A N 1
ATOM 8316 C CA . VAL A 1 1076 ? 39.673 24.974 -7.461 1.00 92.94 1076 VAL A CA 1
ATOM 8317 C C . VAL A 1 1076 ? 39.255 24.725 -8.914 1.00 92.94 1076 VAL A C 1
ATOM 8319 O O . VAL A 1 1076 ? 39.974 25.068 -9.853 1.00 92.94 1076 VAL A O 1
ATOM 8322 N N . LEU A 1 1077 ? 38.072 24.141 -9.102 1.00 86.12 1077 LEU A N 1
ATOM 8323 C CA . LEU A 1 1077 ? 37.581 23.602 -10.378 1.00 86.12 1077 LEU A CA 1
ATOM 8324 C C . LEU A 1 1077 ? 36.315 24.293 -10.907 1.00 86.12 1077 LEU A C 1
ATOM 8326 O O . LEU A 1 1077 ? 35.885 24.013 -12.031 1.00 86.12 1077 LEU A O 1
ATOM 8330 N N . ASP A 1 1078 ? 35.750 25.235 -10.147 1.00 81.88 1078 ASP A N 1
ATOM 8331 C CA . ASP A 1 1078 ? 34.706 26.146 -10.614 1.00 81.88 1078 ASP A CA 1
ATOM 8332 C C . ASP A 1 1078 ? 34.802 27.553 -9.990 1.00 81.88 1078 ASP A C 1
ATOM 8334 O O . ASP A 1 1078 ? 35.553 27.807 -9.050 1.00 81.88 1078 ASP A O 1
ATOM 8338 N N . ALA A 1 1079 ? 34.019 28.493 -10.527 1.00 75.06 1079 ALA A N 1
ATOM 8339 C CA . ALA A 1 1079 ? 33.998 29.890 -10.083 1.00 75.06 1079 ALA A CA 1
ATOM 8340 C C . ALA A 1 1079 ? 33.316 30.122 -8.716 1.00 75.06 1079 ALA A C 1
ATOM 8342 O O . ALA A 1 1079 ? 33.347 31.237 -8.201 1.00 75.06 1079 ALA A O 1
ATOM 8343 N N . SER A 1 1080 ? 32.674 29.103 -8.141 1.00 76.31 1080 SER A N 1
ATOM 8344 C CA . SER A 1 1080 ? 31.996 29.156 -6.839 1.00 76.31 1080 SER A CA 1
ATOM 8345 C C . SER A 1 1080 ? 32.850 28.615 -5.685 1.00 76.31 1080 SER A C 1
ATOM 8347 O O . SER A 1 1080 ? 32.368 28.524 -4.554 1.00 76.31 1080 SER A O 1
ATOM 8349 N N . GLY A 1 1081 ? 34.115 28.271 -5.953 1.00 79.69 1081 GLY A N 1
ATOM 8350 C CA . GLY A 1 1081 ? 35.018 27.666 -4.973 1.00 79.69 1081 GLY A CA 1
ATOM 8351 C C . GLY A 1 1081 ? 34.790 26.162 -4.793 1.00 79.69 1081 GLY A C 1
ATOM 8352 O O . GLY A 1 1081 ? 35.178 25.598 -3.768 1.00 79.69 1081 GLY A O 1
ATOM 8353 N N . GLY A 1 1082 ? 34.120 25.502 -5.738 1.00 87.00 1082 GLY A N 1
ATOM 8354 C CA . GLY A 1 1082 ? 34.068 24.049 -5.829 1.00 87.00 1082 GLY A CA 1
ATOM 8355 C C . GLY A 1 1082 ? 35.389 23.487 -6.350 1.00 87.00 1082 GLY A C 1
ATOM 8356 O O . GLY A 1 1082 ? 36.039 24.095 -7.202 1.00 87.00 1082 GLY A O 1
ATOM 8357 N N . GLY A 1 1083 ? 35.817 22.344 -5.822 1.00 90.81 1083 GLY A N 1
ATOM 8358 C CA . GLY A 1 1083 ? 37.055 21.704 -6.249 1.00 90.81 1083 GLY A CA 1
ATOM 8359 C C . GLY A 1 1083 ? 37.308 20.346 -5.609 1.00 90.81 1083 GLY A C 1
ATOM 8360 O O . GLY A 1 1083 ? 36.389 19.715 -5.087 1.00 90.81 1083 GLY A O 1
ATOM 8361 N N . ILE A 1 1084 ? 38.561 19.904 -5.634 1.00 93.12 1084 ILE A N 1
ATOM 8362 C CA . ILE A 1 1084 ? 39.007 18.695 -4.930 1.00 93.12 1084 ILE A CA 1
ATOM 8363 C C . ILE A 1 1084 ? 40.074 19.046 -3.896 1.00 93.12 1084 ILE A C 1
ATOM 8365 O O . ILE A 1 1084 ? 40.843 19.989 -4.087 1.00 93.12 1084 ILE A O 1
ATOM 8369 N N . ARG A 1 1085 ? 40.124 18.297 -2.795 1.00 93.62 1085 ARG A N 1
ATOM 8370 C CA . ARG A 1 1085 ? 41.176 18.406 -1.778 1.00 93.62 1085 ARG A CA 1
ATOM 8371 C C . ARG A 1 1085 ? 41.666 17.034 -1.338 1.00 93.62 1085 ARG A C 1
ATOM 8373 O O . ARG A 1 1085 ? 40.919 16.061 -1.389 1.00 93.62 1085 ARG A O 1
ATOM 8380 N N . MET A 1 1086 ? 42.915 16.962 -0.906 1.00 92.50 1086 MET A N 1
ATOM 8381 C CA . MET A 1 1086 ? 43.493 15.763 -0.316 1.00 92.50 1086 MET A CA 1
ATOM 8382 C C . MET A 1 1086 ? 42.820 15.472 1.021 1.00 92.50 1086 MET A C 1
ATOM 8384 O O . MET A 1 1086 ? 42.588 16.377 1.827 1.00 92.50 1086 MET A O 1
ATOM 8388 N N . MET A 1 1087 ? 42.527 14.199 1.263 1.00 86.50 1087 MET A N 1
ATOM 8389 C CA . MET A 1 1087 ? 42.037 13.766 2.562 1.00 86.50 1087 MET A CA 1
ATOM 8390 C C . MET A 1 1087 ? 43.202 13.600 3.539 1.00 86.50 1087 MET A C 1
ATOM 8392 O O . MET A 1 1087 ? 44.219 12.975 3.224 1.00 86.50 1087 MET A O 1
ATOM 8396 N N . ALA A 1 1088 ? 43.041 14.125 4.753 1.00 70.50 1088 ALA A N 1
ATOM 8397 C CA . ALA A 1 1088 ? 43.918 13.772 5.861 1.00 70.50 1088 ALA A CA 1
ATOM 8398 C C . ALA A 1 1088 ? 43.607 12.327 6.291 1.00 70.50 1088 ALA A C 1
ATOM 8400 O O . ALA A 1 1088 ? 42.441 12.000 6.508 1.00 70.50 1088 ALA A O 1
ATOM 8401 N N . ASN A 1 1089 ? 44.629 11.468 6.389 1.00 57.19 1089 ASN A N 1
ATOM 8402 C CA . ASN A 1 1089 ? 44.458 10.101 6.911 1.00 57.19 1089 ASN A CA 1
ATOM 8403 C C . ASN A 1 1089 ? 43.956 10.078 8.354 1.00 57.19 1089 ASN A C 1
ATOM 8405 O O . ASN A 1 1089 ? 44.449 10.913 9.150 1.00 57.19 1089 ASN A O 1
#